Protein AF-A0A2T7AR13-F1 (afdb_monomer)

Structure (mmCIF, N/CA/C/O backbone):
data_AF-A0A2T7AR13-F1
#
_entry.id   AF-A0A2T7AR13-F1
#
loop_
_atom_site.group_PDB
_atom_site.id
_atom_site.type_symbol
_atom_site.label_atom_id
_atom_site.label_alt_id
_atom_site.label_comp_id
_atom_site.label_asym_id
_atom_site.label_entity_id
_atom_site.label_seq_id
_atom_site.pdbx_PDB_ins_code
_atom_site.Cartn_x
_atom_site.Cartn_y
_atom_site.Cartn_z
_atom_site.occupancy
_atom_site.B_iso_or_equiv
_atom_site.auth_seq_id
_atom_site.auth_comp_id
_atom_site.auth_asym_id
_atom_site.auth_atom_id
_atom_site.pdbx_PDB_model_num
ATOM 1 N N . MET A 1 1 ? 8.211 -31.515 2.439 1.00 50.62 1 MET A N 1
ATOM 2 C CA . MET A 1 1 ? 7.121 -30.570 2.106 1.00 50.62 1 MET A CA 1
ATOM 3 C C . MET A 1 1 ? 6.214 -31.241 1.091 1.00 50.62 1 MET A C 1
ATOM 5 O O . MET A 1 1 ? 6.739 -31.915 0.215 1.00 50.62 1 MET A O 1
ATOM 9 N N . VAL A 1 2 ? 4.893 -31.101 1.219 1.00 64.69 2 VAL A N 1
ATOM 10 C CA . VAL A 1 2 ? 3.954 -31.533 0.170 1.00 64.69 2 VAL A CA 1
ATOM 11 C C . VAL A 1 2 ? 4.134 -30.585 -1.016 1.00 64.69 2 VAL A C 1
ATOM 13 O O . VAL A 1 2 ? 4.053 -29.373 -0.826 1.00 64.69 2 VAL A O 1
ATOM 16 N N . ASN A 1 3 ? 4.430 -31.114 -2.206 1.00 66.69 3 ASN A N 1
ATOM 17 C CA . ASN A 1 3 ? 4.522 -30.302 -3.418 1.00 66.69 3 ASN A CA 1
ATOM 18 C C . ASN A 1 3 ? 3.101 -29.946 -3.876 1.00 66.69 3 ASN A C 1
ATOM 20 O O . ASN A 1 3 ? 2.354 -30.826 -4.306 1.00 66.69 3 ASN A O 1
ATOM 24 N N . ARG A 1 4 ? 2.713 -28.678 -3.725 1.00 83.19 4 ARG A N 1
ATOM 25 C CA . ARG A 1 4 ? 1.365 -28.188 -4.027 1.00 83.19 4 ARG A CA 1
ATOM 26 C C . ARG A 1 4 ? 1.416 -27.398 -5.319 1.00 83.19 4 ARG A C 1
ATOM 28 O O . ARG A 1 4 ? 2.060 -26.362 -5.377 1.00 83.19 4 ARG A O 1
ATOM 35 N N . VAL A 1 5 ? 0.743 -27.906 -6.343 1.00 86.50 5 VAL A N 1
ATOM 36 C CA . VAL A 1 5 ? 0.681 -27.267 -7.660 1.00 86.50 5 VAL A CA 1
ATOM 37 C C . VAL A 1 5 ? -0.777 -26.971 -7.971 1.00 86.50 5 VAL A C 1
ATOM 39 O O . VAL A 1 5 ? -1.597 -27.896 -7.964 1.00 86.50 5 VAL A O 1
ATOM 42 N N . SER A 1 6 ? -1.096 -25.702 -8.234 1.00 89.81 6 SER A N 1
ATOM 43 C CA . SER A 1 6 ? -2.437 -25.279 -8.641 1.00 89.81 6 SER A CA 1
ATOM 44 C C . SER A 1 6 ? -2.846 -25.919 -9.965 1.00 89.81 6 SER A C 1
ATOM 46 O O . SER A 1 6 ? -2.041 -26.058 -10.890 1.00 89.81 6 SER A O 1
ATOM 48 N N . LYS A 1 7 ? -4.113 -26.328 -10.071 1.00 90.56 7 LYS A N 1
ATOM 49 C CA . LYS A 1 7 ? -4.631 -27.052 -11.237 1.00 90.56 7 LYS A CA 1
ATOM 50 C C . LYS A 1 7 ? -5.777 -26.293 -11.878 1.00 90.56 7 LYS A C 1
ATOM 52 O O . LYS A 1 7 ? -6.763 -25.978 -11.231 1.00 90.56 7 LYS A O 1
ATOM 57 N N . LYS A 1 8 ? -5.706 -26.124 -13.199 1.00 88.00 8 LYS A N 1
ATOM 58 C CA . LYS A 1 8 ? -6.728 -25.440 -14.017 1.00 88.00 8 LYS A CA 1
ATOM 59 C C . LYS A 1 8 ? -8.150 -26.002 -13.863 1.00 88.00 8 LYS A C 1
ATOM 61 O O . LYS A 1 8 ? -9.118 -25.300 -14.108 1.00 88.00 8 LYS A O 1
ATOM 66 N N . ARG A 1 9 ? -8.277 -27.270 -13.463 1.00 90.25 9 ARG A N 1
ATOM 67 C CA . ARG A 1 9 ? -9.563 -27.932 -13.182 1.00 90.25 9 ARG A CA 1
ATOM 68 C C . ARG A 1 9 ? -10.170 -27.585 -11.814 1.00 90.25 9 ARG A C 1
ATOM 70 O O . ARG A 1 9 ? -11.309 -27.958 -11.571 1.00 90.25 9 ARG A O 1
ATOM 77 N N . ASN A 1 10 ? -9.419 -26.900 -10.953 1.00 94.06 10 ASN A N 1
ATOM 78 C CA . ASN A 1 10 ? -9.792 -26.578 -9.580 1.00 94.06 10 ASN A CA 1
ATOM 79 C C . ASN A 1 10 ? -9.901 -25.047 -9.411 1.00 94.06 10 ASN A C 1
ATOM 81 O O . ASN A 1 10 ? -9.043 -24.447 -8.762 1.00 94.06 10 ASN A O 1
ATOM 85 N N . PRO A 1 11 ? -10.867 -24.367 -10.054 1.00 94.00 11 PRO A N 1
ATOM 86 C CA . PRO A 1 11 ? -11.004 -22.919 -9.928 1.00 94.00 11 PRO A CA 1
ATOM 87 C C . PRO A 1 11 ? -11.421 -22.528 -8.510 1.00 94.00 11 PRO A C 1
ATOM 89 O O . PRO A 1 11 ? -12.143 -23.264 -7.835 1.00 94.00 11 PRO A O 1
ATOM 92 N N . PHE A 1 12 ? -11.032 -21.328 -8.086 1.00 96.44 12 PHE A N 1
ATOM 93 C CA . PHE A 1 12 ? -11.663 -20.691 -6.933 1.00 96.44 12 PHE A CA 1
ATOM 94 C C . PHE A 1 12 ? -13.139 -20.408 -7.237 1.00 96.44 12 PHE A C 1
ATOM 96 O O . PHE A 1 12 ? -13.511 -20.137 -8.385 1.00 96.44 12 PHE A O 1
ATOM 103 N N . PHE A 1 13 ? -13.981 -20.413 -6.204 1.00 96.44 13 PHE A N 1
ATOM 104 C CA . PHE A 1 13 ? -15.399 -20.078 -6.344 1.00 96.44 13 PHE A CA 1
ATOM 105 C C . PHE A 1 13 ? -15.710 -18.705 -5.754 1.00 96.44 13 PHE A C 1
ATOM 107 O O . PHE A 1 13 ? -15.415 -18.426 -4.594 1.00 96.44 13 PHE A O 1
ATOM 114 N N . HIS A 1 14 ? -16.346 -17.857 -6.555 1.00 95.88 14 HIS A N 1
ATOM 115 C CA . HIS A 1 14 ? -16.892 -16.571 -6.143 1.00 95.88 14 HIS A CA 1
ATOM 116 C C . HIS A 1 14 ? -18.273 -16.747 -5.513 1.00 95.88 14 HIS A C 1
ATOM 118 O O . HIS A 1 14 ? -19.156 -17.384 -6.091 1.00 95.88 14 HIS A O 1
ATOM 124 N N . ILE A 1 15 ? -18.453 -16.148 -4.339 1.00 95.19 15 ILE A N 1
ATOM 125 C CA . ILE A 1 15 ? -19.719 -16.048 -3.621 1.00 95.19 15 ILE A CA 1
ATOM 126 C C . ILE A 1 15 ? -20.139 -14.569 -3.633 1.00 95.19 15 ILE A C 1
ATOM 128 O O . ILE A 1 15 ? -19.509 -13.755 -2.945 1.00 95.19 15 ILE A O 1
ATOM 132 N N . PRO A 1 16 ? -21.174 -14.196 -4.410 1.00 88.94 16 PRO A N 1
ATOM 133 C CA . PRO A 1 16 ? -21.618 -12.814 -4.503 1.00 88.94 16 PRO A CA 1
ATOM 134 C C . PRO A 1 16 ? -22.263 -12.344 -3.198 1.00 88.94 16 PRO A C 1
ATOM 136 O O . PRO A 1 16 ? -22.747 -13.139 -2.383 1.00 88.94 16 PRO A O 1
ATOM 139 N N . TYR A 1 17 ? -22.320 -11.025 -3.039 1.00 84.81 17 TYR A N 1
ATOM 140 C CA . TYR A 1 17 ? -23.062 -10.394 -1.959 1.00 84.81 17 TYR A CA 1
ATOM 141 C C . TYR A 1 17 ? -24.550 -10.772 -2.014 1.00 84.81 17 TYR A C 1
ATOM 143 O O . TYR A 1 17 ? -25.177 -10.747 -3.074 1.00 84.81 17 TYR A O 1
ATOM 151 N N . ASN A 1 18 ? -25.135 -11.075 -0.852 1.00 81.50 18 ASN A N 1
ATOM 152 C CA . ASN A 1 18 ? -26.572 -11.253 -0.690 1.00 81.50 18 ASN A CA 1
ATOM 153 C C . ASN A 1 18 ? -27.066 -10.403 0.495 1.00 81.50 18 ASN A C 1
ATOM 155 O O . ASN A 1 18 ? -26.584 -10.597 1.613 1.00 81.50 18 ASN A O 1
ATOM 159 N N . PRO A 1 19 ? -28.060 -9.512 0.309 1.00 72.62 19 PRO A N 1
ATOM 160 C CA . PRO A 1 19 ? -28.612 -8.697 1.393 1.00 72.62 19 PRO A CA 1
ATOM 161 C C . PRO A 1 19 ? -29.129 -9.496 2.596 1.00 72.62 19 PRO A C 1
ATOM 163 O O . PRO A 1 19 ? -29.125 -8.990 3.714 1.00 72.62 19 PRO A O 1
ATOM 166 N N . ARG A 1 20 ? -29.541 -10.757 2.396 1.00 78.38 20 ARG A N 1
ATOM 167 C CA . ARG A 1 20 ? -29.994 -11.648 3.480 1.00 78.38 20 ARG A CA 1
ATOM 168 C C . ARG A 1 20 ? -28.875 -12.066 4.438 1.00 78.38 20 ARG A C 1
ATOM 170 O O . ARG A 1 20 ? -29.172 -12.565 5.517 1.00 78.38 20 ARG A O 1
ATOM 177 N N . ASP A 1 21 ? -27.614 -11.864 4.059 1.00 83.50 21 ASP A N 1
ATOM 178 C CA . ASP A 1 21 ? -26.459 -12.139 4.916 1.00 83.50 21 ASP A CA 1
ATOM 179 C C . ASP A 1 21 ? -26.226 -11.018 5.955 1.00 83.50 21 ASP A C 1
ATOM 181 O O . ASP A 1 21 ? -25.365 -11.153 6.827 1.00 83.50 21 ASP A O 1
ATOM 185 N N . LEU A 1 22 ? -26.968 -9.904 5.878 1.00 81.69 22 LEU A N 1
ATOM 186 C CA . LEU A 1 22 ? -26.887 -8.799 6.830 1.00 81.69 22 LEU A CA 1
ATOM 187 C C . LEU A 1 22 ? -27.907 -8.944 7.960 1.00 81.69 22 LEU A C 1
ATOM 189 O O . LEU A 1 22 ? -29.095 -9.162 7.743 1.00 81.69 22 LEU A O 1
ATOM 193 N N . THR A 1 23 ? -27.443 -8.738 9.189 1.00 77.25 23 THR A N 1
ATOM 194 C CA . THR A 1 23 ? -28.290 -8.721 10.388 1.00 77.25 23 THR A CA 1
ATOM 195 C C . THR A 1 23 ? -27.932 -7.531 11.275 1.00 77.25 23 THR A C 1
ATOM 197 O O . THR A 1 23 ? -26.778 -7.095 11.318 1.00 77.25 23 THR A O 1
ATOM 200 N N . GLY A 1 24 ? -28.928 -6.971 11.966 1.00 66.56 24 GLY A N 1
ATOM 201 C CA . GLY A 1 24 ? -28.719 -5.871 12.909 1.00 66.56 24 GLY A CA 1
ATOM 202 C C . GLY A 1 24 ? -27.876 -6.299 14.113 1.00 66.56 24 GLY A C 1
ATOM 203 O O . GLY A 1 24 ? -27.868 -7.470 14.500 1.00 66.56 24 GLY A O 1
ATOM 204 N N . VAL A 1 25 ? -27.155 -5.348 14.706 1.00 62.47 25 VAL A N 1
ATOM 205 C CA . VAL A 1 25 ? -26.369 -5.568 15.926 1.00 62.47 25 VAL A CA 1
ATOM 206 C C . VAL A 1 25 ? -26.855 -4.617 17.013 1.00 62.47 25 VAL A C 1
ATOM 208 O O . VAL A 1 25 ? -26.894 -3.409 16.800 1.00 62.47 25 VAL A O 1
ATOM 211 N N . GLU A 1 26 ? -27.171 -5.141 18.200 1.00 47.16 26 GLU A N 1
ATOM 212 C CA . GLU A 1 26 ? -27.344 -4.303 19.390 1.00 47.16 26 GLU A CA 1
ATOM 213 C C . GLU A 1 26 ? -25.979 -3.784 19.860 1.00 47.16 26 GLU A C 1
ATOM 215 O O . GLU A 1 26 ? -25.115 -4.536 20.324 1.00 47.16 26 GLU A O 1
ATOM 220 N N . THR A 1 27 ? -25.762 -2.479 19.743 1.00 44.59 27 THR A N 1
ATOM 221 C CA . THR A 1 27 ? -24.560 -1.811 20.240 1.00 44.59 27 THR A CA 1
ATOM 222 C C . THR A 1 27 ? -24.671 -1.589 21.748 1.00 44.59 27 THR A C 1
ATOM 224 O O . THR A 1 27 ? -25.308 -0.649 22.216 1.00 44.59 27 THR A O 1
ATOM 227 N N . LYS A 1 28 ? -23.994 -2.423 22.546 1.00 38.81 28 LYS A N 1
ATOM 228 C CA . LYS A 1 28 ? -23.736 -2.112 23.962 1.00 38.81 28 LYS A CA 1
ATOM 229 C C . LYS A 1 28 ? -22.611 -1.078 24.040 1.00 38.81 28 LYS A C 1
ATOM 231 O O . LYS A 1 28 ? -21.443 -1.410 23.852 1.00 38.81 28 LYS A O 1
ATOM 236 N N . GLY A 1 29 ? -22.964 0.185 24.273 1.00 38.88 29 GLY A N 1
ATOM 237 C CA . GLY A 1 29 ? -21.997 1.265 24.469 1.00 38.88 29 GLY A CA 1
ATOM 238 C C . GLY A 1 29 ? -21.147 1.024 25.718 1.00 38.88 29 GLY A C 1
ATOM 239 O O . GLY A 1 29 ? -21.672 0.958 26.828 1.00 38.88 29 GLY A O 1
ATOM 240 N N . GLY A 1 30 ? -19.831 0.887 25.547 1.00 43.44 30 GLY A N 1
ATOM 241 C CA . GLY A 1 30 ? -18.889 0.857 26.664 1.00 43.44 30 GLY A CA 1
ATOM 242 C C . GLY A 1 30 ? -18.833 2.231 27.329 1.00 43.44 30 GLY A C 1
ATOM 243 O O . GLY A 1 30 ? -18.442 3.208 26.694 1.00 43.44 30 GLY A O 1
ATOM 244 N N . GLY A 1 31 ? -19.255 2.324 28.591 1.00 51.28 31 GLY A N 1
ATOM 245 C CA . GLY A 1 31 ? -19.149 3.557 29.372 1.00 51.28 31 GLY A CA 1
ATOM 246 C C . GLY A 1 31 ? -17.691 4.015 29.509 1.00 51.28 31 GLY A C 1
ATOM 247 O O . GLY A 1 31 ? -16.789 3.191 29.636 1.00 51.28 31 GLY A O 1
ATOM 248 N N . GLY A 1 32 ? -17.454 5.331 29.478 1.00 61.62 32 GLY A N 1
ATOM 249 C CA . GLY A 1 32 ? -16.102 5.894 29.563 1.00 61.62 32 GLY A CA 1
ATOM 250 C C . GLY A 1 32 ? -15.355 5.490 30.845 1.00 61.62 32 GLY A C 1
ATOM 251 O O . GLY A 1 32 ? -15.954 5.415 31.923 1.00 61.62 32 GLY A O 1
ATOM 252 N N . LYS A 1 33 ? -14.046 5.251 30.703 1.00 80.31 33 LYS A N 1
ATOM 253 C CA . LYS A 1 33 ? -13.095 4.875 31.761 1.00 80.31 33 LYS A CA 1
ATOM 254 C C . LYS A 1 33 ? -12.416 6.123 32.339 1.00 80.31 33 LYS A C 1
ATOM 256 O O . LYS A 1 33 ? -12.146 7.061 31.594 1.00 80.31 33 LYS A O 1
ATOM 261 N N . LEU A 1 34 ? -12.143 6.104 33.643 1.00 87.94 34 LEU A N 1
ATOM 262 C CA . LEU A 1 34 ? -11.314 7.095 34.329 1.00 87.94 34 LEU A CA 1
ATOM 263 C C . LEU A 1 34 ? -9.870 6.569 34.385 1.00 87.94 34 LEU A C 1
ATOM 265 O O . LEU A 1 34 ? -9.664 5.438 34.828 1.00 87.94 34 LEU A O 1
ATOM 269 N N . PHE A 1 35 ? -8.896 7.354 33.920 1.00 86.69 35 PHE A N 1
ATOM 270 C CA . PHE A 1 35 ? -7.482 6.938 33.849 1.00 86.69 35 PHE A CA 1
ATOM 271 C C . PHE A 1 35 ? -6.646 7.426 35.027 1.00 86.69 35 PHE A C 1
ATOM 273 O O . PHE A 1 35 ? -5.790 6.700 35.521 1.00 86.69 35 PHE A O 1
ATOM 280 N N . VAL A 1 36 ? -6.933 8.635 35.505 1.00 90.31 36 VAL A N 1
ATOM 281 C CA . VAL A 1 36 ? -6.304 9.259 36.672 1.00 90.31 36 VAL A CA 1
ATOM 282 C C . VAL A 1 36 ? -7.364 9.941 37.527 1.00 90.31 36 VAL A C 1
ATOM 284 O O . VAL A 1 36 ? -8.460 10.251 37.048 1.00 90.31 36 VAL A O 1
ATOM 287 N N . ASN A 1 37 ? -7.045 10.187 38.796 1.00 89.94 37 ASN A N 1
ATOM 288 C CA . ASN A 1 37 ? -7.917 10.982 39.646 1.00 89.94 37 ASN A CA 1
ATOM 289 C C . ASN A 1 37 ? -7.939 12.440 39.153 1.00 89.94 37 ASN A C 1
ATOM 291 O O . ASN A 1 37 ? -6.888 13.047 38.975 1.00 89.94 37 ASN A O 1
ATOM 295 N N . VAL A 1 38 ? -9.133 12.992 38.928 1.00 91.12 38 VAL A N 1
ATOM 296 C CA . VAL A 1 38 ? -9.324 14.377 38.462 1.00 91.12 38 VAL A CA 1
ATOM 297 C C . VAL A 1 38 ? -9.702 15.239 39.663 1.00 91.12 38 VAL A C 1
ATOM 299 O O . VAL A 1 38 ? -10.877 15.566 39.866 1.00 91.12 38 VAL A O 1
ATOM 302 N N . ASP A 1 39 ? -8.702 15.536 40.490 1.00 93.19 39 ASP A N 1
ATOM 303 C CA . ASP A 1 39 ? -8.822 16.418 41.651 1.00 93.19 39 ASP A CA 1
ATOM 304 C C . ASP A 1 39 ? -8.616 17.900 41.284 1.00 93.19 39 ASP A C 1
ATOM 306 O O . ASP A 1 39 ? -8.433 18.261 40.118 1.00 93.19 39 ASP A O 1
ATOM 310 N N . GLU A 1 40 ? -8.723 18.779 42.280 1.00 93.69 40 GLU A N 1
ATOM 311 C CA . GLU A 1 40 ? -8.589 20.226 42.094 1.00 93.69 40 GLU A CA 1
ATOM 312 C C . GLU A 1 40 ? -7.188 20.620 41.611 1.00 93.69 40 GLU A C 1
ATOM 314 O O . GLU A 1 40 ? -7.069 21.404 40.671 1.00 93.69 40 GLU A O 1
ATOM 319 N N . ASN A 1 41 ? -6.136 20.003 42.159 1.00 94.69 41 ASN A N 1
ATOM 320 C CA . ASN A 1 41 ? -4.753 20.260 41.753 1.00 94.69 41 ASN A CA 1
ATOM 321 C C . ASN A 1 41 ? -4.530 19.921 40.278 1.00 94.69 41 ASN A C 1
ATOM 323 O O . ASN A 1 41 ? -3.920 20.694 39.542 1.00 94.69 41 ASN A O 1
ATOM 327 N N . TYR A 1 42 ? -5.055 18.784 39.827 1.00 94.25 42 TYR A N 1
ATOM 328 C CA . TYR A 1 42 ? -4.942 18.366 38.439 1.00 94.25 42 TYR A CA 1
ATOM 329 C C . TYR A 1 42 ? -5.721 19.285 37.483 1.00 94.25 42 TYR A C 1
ATOM 331 O O . TYR A 1 42 ? -5.229 19.620 36.405 1.00 94.25 42 TYR A O 1
ATOM 339 N N . ARG A 1 43 ? -6.905 19.765 37.883 1.00 96.88 43 ARG A N 1
ATOM 340 C CA . ARG A 1 43 ? -7.661 20.760 37.100 1.00 96.88 43 ARG A CA 1
ATOM 341 C C . ARG A 1 43 ? -6.928 22.095 37.009 1.00 96.88 43 ARG A C 1
ATOM 343 O O . ARG A 1 43 ? -6.857 22.661 35.922 1.00 96.88 43 ARG A O 1
ATOM 350 N N . VAL A 1 44 ? -6.363 22.574 38.119 1.00 96.88 44 VAL A N 1
ATOM 351 C CA . VAL A 1 44 ? -5.545 23.796 38.150 1.00 96.88 44 VAL A CA 1
ATOM 352 C C . VAL A 1 44 ? -4.299 23.631 37.280 1.00 96.88 44 VAL A C 1
ATOM 354 O O . VAL A 1 44 ? -3.979 24.539 36.521 1.00 96.88 44 VAL A O 1
ATOM 357 N N . LYS A 1 45 ? -3.650 22.459 37.301 1.00 96.81 45 LYS A N 1
ATOM 358 C CA . LYS A 1 45 ? -2.525 22.142 36.408 1.00 96.81 45 LYS A CA 1
ATOM 359 C C . LYS A 1 45 ? -2.912 22.324 34.936 1.00 96.81 45 LYS A C 1
ATOM 361 O O . LYS A 1 45 ? -2.263 23.100 34.244 1.00 96.81 45 LYS A O 1
ATOM 366 N N . LEU A 1 46 ? -3.977 21.659 34.474 1.00 96.12 46 LEU A N 1
ATOM 367 C CA . LEU A 1 46 ? -4.434 21.773 33.081 1.00 96.12 46 LEU A CA 1
ATOM 368 C C . LEU A 1 46 ? -4.869 23.204 32.726 1.00 96.12 46 LEU A C 1
ATOM 370 O O . LEU A 1 46 ? -4.659 23.652 31.604 1.00 96.12 46 LEU A O 1
ATOM 374 N N . ALA A 1 47 ? -5.473 23.935 33.668 1.00 96.38 47 ALA A N 1
ATOM 375 C CA . ALA A 1 47 ? -5.851 25.330 33.455 1.00 96.38 47 ALA A CA 1
ATOM 376 C C . ALA A 1 47 ? -4.627 26.254 33.318 1.00 96.38 47 ALA A C 1
ATOM 378 O O . ALA A 1 47 ? -4.646 27.145 32.478 1.00 96.38 47 ALA A O 1
ATOM 379 N N . ASN A 1 48 ? -3.561 26.023 34.088 1.00 97.00 48 ASN A N 1
ATOM 380 C CA . ASN A 1 48 ? -2.310 26.774 33.962 1.00 97.00 48 ASN A CA 1
ATOM 381 C C . ASN A 1 48 ? -1.586 26.444 32.647 1.00 97.00 48 ASN A C 1
ATOM 383 O O . ASN A 1 48 ? -1.089 27.344 31.983 1.00 97.00 48 ASN A O 1
ATOM 387 N N . GLU A 1 49 ? -1.568 25.173 32.235 1.00 97.12 49 GLU A N 1
ATOM 388 C CA . GLU A 1 49 ? -1.042 24.765 30.922 1.00 97.12 49 GLU A CA 1
ATOM 389 C C . GLU A 1 49 ? -1.818 25.426 29.771 1.00 97.12 49 GLU A C 1
ATOM 391 O O . GLU A 1 49 ? -1.224 25.880 28.789 1.00 97.12 49 GLU A O 1
ATOM 396 N N . LEU A 1 50 ? -3.143 25.545 29.911 1.00 95.75 50 LEU A N 1
ATOM 397 C CA . LEU A 1 50 ? -3.978 26.285 28.971 1.00 95.75 50 LEU A CA 1
ATOM 398 C C . LEU A 1 50 ? -3.605 27.776 28.929 1.00 95.75 50 LEU A C 1
ATOM 400 O O . LEU A 1 50 ? -3.508 28.334 27.839 1.00 95.75 50 LEU A O 1
ATOM 404 N N . ASP A 1 51 ? -3.379 28.409 30.083 1.00 94.88 51 ASP A N 1
ATOM 405 C CA . ASP A 1 51 ? -2.964 29.817 30.171 1.00 94.88 51 ASP A CA 1
ATOM 406 C C . ASP A 1 51 ? -1.639 30.052 29.442 1.00 94.88 51 ASP A C 1
ATOM 408 O O . ASP A 1 51 ? -1.566 30.916 28.571 1.00 94.88 51 ASP A O 1
ATOM 412 N N . SER A 1 52 ? -0.627 29.228 29.730 1.00 95.00 52 SER A N 1
ATOM 413 C CA . SER A 1 52 ? 0.674 29.298 29.057 1.00 95.00 52 SER A CA 1
ATOM 414 C C . SER A 1 52 ? 0.564 29.048 27.552 1.00 95.00 52 SER A C 1
ATOM 416 O O . SER A 1 52 ? 1.244 29.704 26.767 1.00 95.00 52 SER A O 1
ATOM 418 N N . SER A 1 53 ? -0.317 28.135 27.128 1.00 94.00 53 SER A N 1
ATOM 419 C CA . SER A 1 53 ? -0.546 27.865 25.704 1.00 94.00 53 SER A CA 1
ATOM 420 C C . SER A 1 53 ? -1.164 29.068 24.985 1.00 94.00 53 SER A C 1
ATOM 422 O O . SER A 1 53 ? -0.753 29.396 23.878 1.00 94.00 53 SER A O 1
ATOM 424 N N . PHE A 1 54 ? -2.126 29.756 25.605 1.00 90.56 54 PHE A N 1
ATOM 425 C CA . PHE A 1 54 ? -2.719 30.966 25.025 1.00 90.56 54 PHE A CA 1
ATOM 426 C C . PHE A 1 54 ? -1.758 32.159 25.026 1.00 90.56 54 PHE A C 1
ATOM 428 O O . PHE A 1 54 ? -1.774 32.942 24.080 1.00 90.56 54 PHE A O 1
ATOM 435 N N . GLU A 1 55 ? -0.910 32.293 26.048 1.00 92.00 55 GLU A N 1
ATOM 436 C CA . GLU A 1 55 ? 0.136 33.321 26.092 1.00 92.00 55 GLU A CA 1
ATOM 437 C C . GLU A 1 55 ? 1.160 33.126 24.964 1.00 92.00 55 GLU A C 1
ATOM 439 O O . GLU A 1 55 ? 1.484 34.082 24.257 1.00 92.00 55 GLU A O 1
ATOM 444 N N . ALA A 1 56 ? 1.583 31.882 24.718 1.00 91.31 56 ALA A N 1
ATOM 445 C CA . ALA A 1 56 ? 2.473 31.539 23.608 1.00 91.31 56 ALA A CA 1
ATOM 446 C C . ALA A 1 56 ? 1.869 31.846 22.222 1.00 91.31 56 ALA A C 1
ATOM 448 O O . ALA A 1 56 ? 2.606 32.105 21.277 1.00 91.31 56 ALA A O 1
ATOM 449 N N . LEU A 1 57 ? 0.536 31.849 22.101 1.00 90.25 57 LEU A N 1
ATOM 450 C CA . LEU A 1 57 ? -0.202 32.144 20.863 1.00 90.25 57 LEU A CA 1
ATOM 451 C C . LEU A 1 57 ? -0.757 33.584 20.832 1.00 90.25 57 LEU A C 1
ATOM 453 O O . LEU A 1 57 ? -1.661 33.902 20.050 1.00 90.25 57 LEU A O 1
ATOM 457 N N . SER A 1 58 ? -0.263 34.467 21.706 1.00 88.38 58 SER A N 1
ATOM 458 C CA . SER A 1 58 ? -0.783 35.833 21.852 1.00 88.38 58 SER A CA 1
ATOM 459 C C . SER A 1 58 ? -0.476 36.729 20.650 1.00 88.38 58 SER A C 1
ATOM 461 O O . SER A 1 58 ? -1.349 37.498 20.244 1.00 88.38 58 SER A O 1
ATOM 463 N N . GLU A 1 59 ? 0.705 36.593 20.039 1.00 86.88 59 GLU A N 1
ATOM 464 C CA . GLU A 1 59 ? 1.067 37.302 18.804 1.00 86.88 59 GLU A CA 1
ATOM 465 C C . GLU A 1 59 ? 0.140 36.894 17.655 1.00 86.88 59 GLU A C 1
ATOM 467 O O . GLU A 1 59 ? -0.526 37.751 17.077 1.00 86.88 59 GLU A O 1
ATOM 472 N N . GLU A 1 60 ? -0.031 35.586 17.422 1.00 88.56 60 GLU A N 1
ATOM 473 C CA . GLU A 1 60 ? -0.970 35.066 16.417 1.00 88.56 60 GLU A CA 1
ATOM 474 C C . GLU A 1 60 ? -2.409 35.558 16.670 1.00 88.56 60 GLU A C 1
ATOM 476 O O . GLU A 1 60 ? -3.174 35.825 15.743 1.00 88.56 60 GLU A O 1
ATOM 481 N N . SER A 1 61 ? -2.798 35.702 17.940 1.00 86.31 61 SER A N 1
ATOM 482 C CA . SER A 1 61 ? -4.123 36.191 18.335 1.00 86.31 61 SER A CA 1
ATOM 483 C C . SER A 1 61 ? -4.333 37.677 18.104 1.00 86.31 61 SER A C 1
ATOM 485 O O . SER A 1 61 ? -5.462 38.079 17.820 1.00 86.31 61 SER A O 1
ATOM 487 N N . ARG A 1 62 ? -3.277 38.479 18.234 1.00 89.19 62 ARG A N 1
ATOM 488 C CA . ARG A 1 62 ? -3.316 39.911 17.951 1.00 89.19 62 ARG A CA 1
ATOM 489 C C . ARG A 1 62 ? -3.316 40.169 16.449 1.00 89.19 62 ARG A C 1
ATOM 491 O O . ARG A 1 62 ? -4.084 41.012 15.996 1.00 89.19 62 ARG A O 1
ATOM 498 N N . ASP A 1 63 ? -2.480 39.446 15.714 1.00 88.50 63 ASP A N 1
ATOM 499 C CA . ASP A 1 63 ? -2.234 39.706 14.299 1.00 88.50 63 ASP A CA 1
ATOM 500 C C . ASP A 1 63 ? -3.332 39.079 13.415 1.00 88.50 63 ASP A C 1
ATOM 502 O O . ASP A 1 63 ? -3.703 39.650 12.394 1.00 88.50 63 ASP A O 1
ATOM 506 N N . TYR A 1 64 ? -3.944 37.969 13.857 1.00 89.81 64 TYR A N 1
ATOM 507 C CA . TYR A 1 64 ? -5.023 37.278 13.138 1.00 89.81 64 TYR A CA 1
ATOM 508 C C . TYR A 1 64 ? -6.239 36.991 14.036 1.00 89.81 64 TYR A C 1
ATOM 510 O O . TYR A 1 64 ? -6.544 35.825 14.309 1.00 89.81 64 TYR A O 1
ATOM 518 N N . PRO A 1 65 ? -6.971 38.003 14.535 1.00 87.62 65 PRO A N 1
ATOM 519 C CA . PRO A 1 65 ? -8.027 37.817 15.539 1.00 87.62 65 PRO A CA 1
ATOM 520 C C . PRO A 1 65 ? -9.171 36.896 15.082 1.00 87.62 65 PRO A C 1
ATOM 522 O O . PRO A 1 65 ? -9.696 36.134 15.897 1.00 87.62 65 PRO A O 1
ATOM 525 N N . GLU A 1 66 ? -9.495 36.907 13.789 1.00 87.69 66 GLU A N 1
ATOM 526 C CA . GLU A 1 66 ? -10.600 36.142 13.192 1.00 87.69 66 GLU A CA 1
ATOM 527 C C . GLU A 1 66 ? -10.259 34.667 12.914 1.00 87.69 66 GLU A C 1
ATOM 529 O O . GLU A 1 66 ? -11.162 33.843 12.756 1.00 87.69 66 GLU A O 1
ATOM 534 N N . LEU A 1 67 ? -8.970 34.306 12.880 1.00 90.94 67 LEU A N 1
ATOM 535 C CA . LEU A 1 67 ? -8.534 32.932 12.620 1.00 90.94 67 LEU A CA 1
ATOM 536 C C . LEU A 1 67 ? -8.536 32.082 13.891 1.00 90.94 67 LEU A C 1
ATOM 538 O O . LEU A 1 67 ? -8.367 32.578 15.010 1.00 90.94 67 LEU A O 1
ATOM 542 N N . LEU A 1 68 ? -8.713 30.775 13.716 1.00 91.75 68 LEU A N 1
ATOM 543 C CA . LEU A 1 68 ? -8.642 29.805 14.802 1.00 91.75 68 LEU A CA 1
ATOM 544 C C . LEU A 1 68 ? -7.188 29.523 15.198 1.00 91.75 68 LEU A C 1
ATOM 546 O O . LEU A 1 68 ? -6.303 29.478 14.350 1.00 91.75 68 LEU A O 1
ATOM 550 N N . LYS A 1 69 ? -6.955 29.291 16.493 1.00 92.06 69 LYS A N 1
ATOM 551 C CA . LYS A 1 69 ? -5.643 28.954 17.060 1.00 92.06 69 LYS A CA 1
ATOM 552 C C . LYS A 1 69 ? -5.646 27.508 17.503 1.00 92.06 69 LYS A C 1
ATOM 554 O O . LYS A 1 69 ? -6.594 27.071 18.161 1.00 92.06 69 LYS A O 1
ATOM 559 N N . THR A 1 70 ? -4.599 26.772 17.155 1.00 93.12 70 THR A N 1
ATOM 560 C CA . THR A 1 70 ? -4.542 25.332 17.410 1.00 93.12 70 THR A CA 1
ATOM 561 C C . THR A 1 70 ? -3.853 25.024 18.738 1.00 93.12 70 THR A C 1
ATOM 563 O O . THR A 1 70 ? -2.754 25.492 19.028 1.00 93.12 70 THR A O 1
ATOM 566 N N . LEU A 1 71 ? -4.507 24.179 19.531 1.00 93.94 71 LEU A N 1
ATOM 567 C CA . LEU A 1 71 ? -4.000 23.573 20.754 1.00 93.94 71 LEU A CA 1
ATOM 568 C C . LEU A 1 71 ? -3.862 22.061 20.559 1.00 93.94 71 LEU A C 1
ATOM 570 O O . LEU A 1 71 ? -4.607 21.429 19.803 1.00 93.94 71 LEU A O 1
ATOM 574 N N . VAL A 1 72 ? -2.939 21.470 21.304 1.00 93.56 72 VAL A N 1
ATOM 575 C CA . VAL A 1 72 ? -2.712 20.030 21.375 1.00 93.56 72 VAL A CA 1
ATOM 576 C C . VAL A 1 72 ? -3.235 19.525 22.706 1.00 93.56 72 VAL A C 1
ATOM 578 O O . VAL A 1 72 ? -2.747 19.906 23.768 1.00 93.56 72 VAL A O 1
ATOM 581 N N . PHE A 1 73 ? -4.213 18.627 22.656 1.00 93.81 73 PHE A N 1
ATOM 582 C CA . PHE A 1 73 ? -4.535 17.772 23.790 1.00 93.81 73 PHE A CA 1
ATOM 583 C C . PHE A 1 73 ? -3.676 16.520 23.683 1.00 93.81 73 PHE A C 1
ATOM 585 O O . PHE A 1 73 ? -3.988 15.604 22.913 1.00 93.81 73 PHE A O 1
ATOM 592 N N . LYS A 1 74 ? -2.584 16.485 24.449 1.00 91.88 74 LYS A N 1
ATOM 593 C CA . LYS A 1 74 ? -1.749 15.294 24.556 1.00 91.88 74 LYS A CA 1
ATOM 594 C C . LYS A 1 74 ? -2.493 14.265 25.394 1.00 91.88 74 LYS A C 1
ATOM 596 O O . LYS A 1 74 ? -2.892 14.542 26.519 1.00 91.88 74 LYS A O 1
ATOM 601 N N . ILE A 1 75 ? -2.742 13.098 24.827 1.00 89.12 75 ILE A N 1
ATOM 602 C CA . ILE A 1 75 ? -3.510 12.004 25.409 1.00 89.12 75 ILE A CA 1
ATOM 603 C C . ILE A 1 75 ? -2.540 11.010 26.043 1.00 89.12 75 ILE A C 1
ATOM 605 O O . ILE A 1 75 ? -1.468 10.741 25.509 1.00 89.12 75 ILE A O 1
ATOM 609 N N . ARG A 1 76 ? -2.919 10.442 27.184 1.00 89.31 76 ARG A N 1
ATOM 610 C CA . ARG A 1 76 ? -2.130 9.394 27.845 1.00 89.31 76 ARG A CA 1
ATOM 611 C C . ARG A 1 76 ? -2.082 8.122 27.003 1.00 89.31 76 ARG A C 1
ATOM 613 O O . ARG A 1 76 ? -3.074 7.779 26.357 1.00 89.31 76 ARG A O 1
ATOM 620 N N . ASP A 1 77 ? -0.984 7.378 27.094 1.00 80.88 77 ASP A N 1
ATOM 621 C CA . ASP A 1 77 ? -0.776 6.135 26.341 1.00 80.88 77 ASP A CA 1
ATOM 622 C C . ASP A 1 77 ? -1.890 5.103 26.583 1.00 80.88 77 ASP A C 1
ATOM 624 O O . ASP A 1 77 ? -2.364 4.449 25.654 1.00 80.88 77 ASP A O 1
ATOM 628 N N . GLU A 1 78 ? -2.406 5.011 27.812 1.00 80.12 78 GLU A N 1
ATOM 629 C CA . GLU A 1 78 ? -3.492 4.090 28.164 1.00 80.12 78 GLU A CA 1
ATOM 630 C C . GLU A 1 78 ? -4.872 4.549 27.658 1.00 80.12 78 GLU A C 1
ATOM 632 O O . GLU A 1 78 ? -5.836 3.778 27.706 1.00 80.12 78 GLU A O 1
ATOM 637 N N . ALA A 1 79 ? -4.986 5.796 27.192 1.00 80.06 79 ALA A N 1
ATOM 638 C CA . ALA A 1 79 ? -6.225 6.454 26.783 1.00 80.06 79 ALA A CA 1
ATOM 639 C C . ALA A 1 79 ? -6.290 6.775 25.275 1.00 80.06 79 ALA A C 1
ATOM 641 O O . ALA A 1 79 ? -7.207 7.472 24.841 1.00 80.06 79 ALA A O 1
ATOM 642 N N . ILE A 1 80 ? -5.374 6.237 24.459 1.00 75.56 80 ILE A N 1
ATOM 643 C CA . ILE A 1 80 ? -5.307 6.477 23.002 1.00 75.56 80 ILE A CA 1
ATOM 644 C C . ILE A 1 80 ? -6.578 6.003 22.264 1.00 75.56 80 ILE A C 1
ATOM 646 O O . ILE A 1 80 ? -6.945 6.539 21.212 1.00 75.56 80 ILE A O 1
ATOM 650 N N . ALA A 1 81 ? -7.294 5.008 22.800 1.00 68.38 81 ALA A N 1
ATOM 651 C CA . ALA A 1 81 ? -8.467 4.447 22.135 1.00 68.38 81 ALA A CA 1
ATOM 652 C C . ALA A 1 81 ? -9.600 5.476 21.928 1.00 68.38 81 ALA A C 1
ATOM 654 O O . ALA A 1 81 ? -9.919 6.288 22.797 1.00 68.38 81 ALA A O 1
ATOM 655 N N . LYS A 1 82 ? -10.303 5.370 20.786 1.00 68.88 82 LYS A N 1
ATOM 656 C CA . LYS A 1 82 ? -11.329 6.338 20.339 1.00 68.88 82 LYS A CA 1
ATOM 657 C C . LYS A 1 82 ? -12.415 6.667 21.373 1.00 68.88 82 LYS A C 1
ATOM 659 O O . LYS A 1 82 ? -12.935 7.776 21.379 1.00 68.88 82 LYS A O 1
ATOM 664 N N . SER A 1 83 ? -12.776 5.711 22.230 1.00 70.00 83 SER A N 1
ATOM 665 C CA . SER A 1 83 ? -13.811 5.863 23.262 1.00 70.00 83 SER A CA 1
ATOM 666 C C . SER A 1 83 ? -13.415 6.810 24.394 1.00 70.00 83 S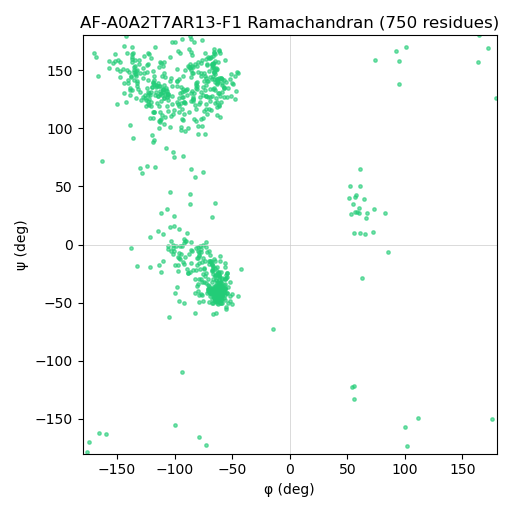ER A C 1
ATOM 668 O O . SER A 1 83 ? -14.270 7.195 25.188 1.00 70.00 83 SER A O 1
ATOM 670 N N . HIS A 1 84 ? -12.133 7.157 24.496 1.00 81.38 84 HIS A N 1
ATOM 671 C CA . HIS A 1 84 ? -11.584 7.978 25.573 1.00 81.38 84 HIS A CA 1
ATOM 672 C C . HIS A 1 84 ? -11.258 9.401 25.137 1.00 81.38 84 HIS A C 1
ATOM 674 O O . HIS A 1 84 ? -10.868 10.216 25.970 1.00 81.38 84 HIS A O 1
ATOM 680 N N . ARG A 1 85 ? -11.476 9.723 23.858 1.00 82.56 85 ARG A N 1
ATOM 681 C CA . ARG A 1 85 ? -11.162 11.043 23.327 1.00 82.56 85 ARG A CA 1
ATOM 682 C C . ARG A 1 85 ? -11.915 12.156 24.054 1.00 82.56 85 ARG A C 1
ATOM 684 O O . ARG A 1 85 ? -13.118 11.992 24.292 1.00 82.56 85 ARG A O 1
ATOM 691 N N . PRO A 1 86 ? -11.255 13.298 24.331 1.00 87.38 86 PRO A N 1
ATOM 692 C CA . PRO A 1 86 ? -11.853 14.472 24.965 1.00 87.38 86 PRO A CA 1
ATOM 693 C C . PRO A 1 86 ? -12.954 15.209 24.175 1.00 87.38 86 PRO A C 1
ATOM 695 O O . PRO A 1 86 ? -13.058 16.429 24.251 1.00 87.38 86 PRO A O 1
ATOM 698 N N . MET A 1 87 ? -13.800 14.505 23.420 1.00 85.75 87 MET A N 1
ATOM 699 C CA . MET A 1 87 ? -14.816 15.096 22.543 1.00 85.75 87 MET A CA 1
ATOM 700 C C . MET A 1 87 ? -15.872 15.908 23.297 1.00 85.75 87 MET A C 1
ATOM 702 O O . MET A 1 87 ? -16.324 16.936 22.803 1.00 85.75 87 MET A O 1
ATOM 706 N N . THR A 1 88 ? -16.259 15.466 24.499 1.00 86.94 88 THR A N 1
ATOM 707 C CA . THR A 1 88 ? -17.241 16.204 25.313 1.00 86.94 88 THR A CA 1
ATOM 708 C C . THR A 1 88 ? -16.618 17.488 25.848 1.00 86.94 88 THR A C 1
ATOM 710 O O . THR A 1 88 ? -17.260 18.529 25.831 1.00 86.94 88 THR A O 1
ATOM 713 N N . LEU A 1 89 ? -15.350 17.433 26.270 1.00 90.25 89 LEU A N 1
ATOM 714 C CA . LEU A 1 89 ? -14.619 18.618 26.719 1.00 90.25 89 LEU A CA 1
ATOM 715 C C . LEU A 1 89 ? -14.413 19.627 25.582 1.00 90.25 89 LEU A C 1
ATOM 717 O O . LEU A 1 89 ? -14.625 20.815 25.795 1.00 90.25 8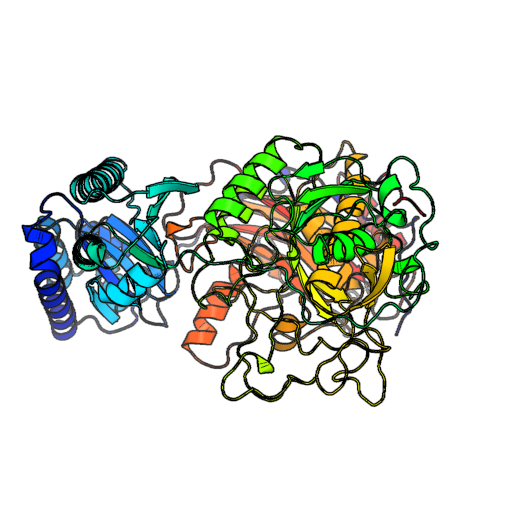9 LEU A O 1
ATOM 721 N N . ALA A 1 90 ? -14.038 19.161 24.386 1.00 88.06 90 ALA A N 1
ATOM 722 C CA . ALA A 1 90 ? -13.881 20.018 23.213 1.00 88.06 90 ALA A CA 1
ATOM 723 C C . ALA A 1 90 ? -15.198 20.727 22.851 1.00 88.06 90 ALA A C 1
ATOM 725 O O . ALA A 1 90 ? -15.205 21.935 22.633 1.00 88.06 90 ALA A O 1
ATOM 726 N N . SER A 1 91 ? -16.320 20.000 22.886 1.00 86.56 91 SER A N 1
ATOM 727 C CA . SER A 1 91 ? -17.649 20.581 22.667 1.00 86.56 91 SER A CA 1
ATOM 728 C C . SER A 1 91 ? -18.029 21.606 23.744 1.00 86.56 91 SER A C 1
ATOM 730 O O . SER A 1 91 ? -18.490 22.690 23.400 1.00 86.56 91 SER A O 1
ATOM 732 N N . ASP A 1 92 ? -17.822 21.304 25.032 1.00 86.31 92 ASP A N 1
ATOM 733 C CA . ASP A 1 92 ? -18.100 22.233 26.146 1.00 86.31 92 ASP A CA 1
ATOM 734 C C . ASP A 1 92 ? -17.223 23.497 26.075 1.00 86.31 92 ASP A C 1
ATOM 736 O O . ASP A 1 92 ? -17.647 24.583 26.473 1.00 86.31 92 ASP A O 1
ATOM 740 N N . GLY A 1 93 ? -15.993 23.350 25.578 1.00 86.44 93 GLY A N 1
ATOM 741 C CA . GLY A 1 93 ? -15.046 24.438 25.357 1.00 86.44 93 GLY A CA 1
ATOM 742 C C . GLY A 1 93 ? -15.293 25.248 24.084 1.00 86.44 93 GLY A C 1
ATOM 743 O O . GLY A 1 93 ? -14.566 26.211 23.860 1.00 86.44 93 GLY A O 1
ATOM 744 N N . ASN A 1 94 ? -16.294 24.889 23.270 1.00 86.75 94 ASN A N 1
ATOM 745 C CA . ASN A 1 94 ? -16.548 25.468 21.948 1.00 86.75 94 ASN A CA 1
ATOM 746 C C . ASN A 1 94 ? -15.300 25.438 21.045 1.00 86.75 94 ASN A C 1
ATOM 748 O O . ASN A 1 94 ? -14.864 26.467 20.519 1.00 86.75 94 ASN A O 1
ATOM 752 N N . LEU A 1 95 ? -14.682 24.258 20.952 1.00 88.44 95 LEU A N 1
ATOM 753 C CA . LEU A 1 95 ? -13.509 23.997 20.126 1.00 88.44 95 LEU A CA 1
ATOM 754 C C . LEU A 1 95 ? -13.906 23.243 18.860 1.00 88.44 95 LEU A C 1
ATOM 756 O O . LEU A 1 95 ? -14.728 22.323 18.902 1.00 88.44 95 LEU A O 1
ATOM 760 N N . GLU A 1 96 ? -13.246 23.569 17.759 1.00 86.12 96 GLU A N 1
ATOM 761 C CA . GLU A 1 96 ? -13.291 22.765 16.546 1.00 86.12 96 GLU A CA 1
ATOM 762 C C . GLU A 1 96 ? -12.241 21.657 16.586 1.00 86.12 96 GLU A C 1
ATOM 764 O O . GLU A 1 96 ? -11.193 21.781 17.219 1.00 86.12 96 GLU A O 1
ATOM 769 N N . ILE A 1 97 ? -12.508 20.547 15.901 1.00 84.44 97 ILE A N 1
ATOM 770 C CA . ILE A 1 97 ? -11.510 19.490 15.735 1.00 84.44 97 ILE A CA 1
ATOM 771 C C . ILE A 1 97 ? -10.650 19.834 14.523 1.00 84.44 97 ILE A C 1
ATOM 773 O O . ILE A 1 97 ? -11.174 19.974 13.424 1.00 84.44 97 ILE A O 1
ATOM 777 N N . ALA A 1 98 ? -9.336 19.929 14.728 1.00 83.50 98 ALA A N 1
ATOM 778 C CA . ALA A 1 98 ? -8.361 20.275 13.691 1.00 83.50 98 ALA A CA 1
ATOM 779 C C . ALA A 1 98 ? -7.580 19.059 13.161 1.00 83.50 98 ALA A C 1
ATOM 781 O O . ALA A 1 98 ? -6.680 19.204 12.338 1.00 83.50 98 ALA A O 1
ATOM 782 N N . GLY A 1 99 ? -7.907 17.854 13.644 1.00 79.88 99 GLY A N 1
ATOM 783 C CA . GLY A 1 99 ? -7.282 16.597 13.235 1.00 79.88 99 GLY A CA 1
ATOM 784 C C . GLY A 1 99 ? -6.439 15.962 14.340 1.00 79.88 99 GLY A C 1
ATOM 785 O O . GLY A 1 99 ? -6.753 16.075 15.525 1.00 79.88 99 GLY A O 1
ATOM 786 N N . HIS A 1 100 ? -5.387 15.250 13.940 1.00 76.00 100 HIS A N 1
ATOM 787 C CA . HIS A 1 100 ? -4.411 14.641 14.849 1.00 76.00 100 HIS A CA 1
ATOM 788 C C . HIS A 1 100 ? -2.995 14.938 14.356 1.00 76.00 100 HIS A C 1
ATOM 790 O O . HIS A 1 100 ? -2.777 15.080 13.147 1.00 76.00 100 HIS A O 1
ATOM 796 N N . GLY A 1 101 ? -2.066 15.033 15.305 1.00 74.19 101 GLY A N 1
ATOM 797 C CA . GLY A 1 101 ? -0.632 14.956 15.041 1.00 74.19 101 GLY A CA 1
ATOM 798 C C . GLY A 1 101 ? -0.194 13.506 15.220 1.00 74.19 101 GLY A C 1
ATOM 799 O O . GLY A 1 101 ? -0.616 12.608 14.481 1.00 74.19 101 GLY A O 1
ATOM 800 N N . LYS A 1 102 ? 0.567 13.256 16.286 1.00 74.69 102 LYS A N 1
ATOM 801 C CA . LYS A 1 102 ? 0.937 11.899 16.717 1.00 74.69 102 LYS A CA 1
ATOM 802 C C . LYS A 1 102 ? -0.271 11.081 17.177 1.00 74.69 102 LYS A C 1
ATOM 804 O O . LYS A 1 102 ? -1.352 11.612 17.425 1.00 74.69 102 LYS A O 1
ATOM 809 N N . ILE A 1 103 ? -0.087 9.769 17.360 1.00 71.94 103 ILE A N 1
ATOM 810 C CA . ILE A 1 103 ? -1.170 8.856 17.790 1.00 71.94 103 ILE A CA 1
ATOM 811 C C . ILE A 1 103 ? -1.836 9.275 19.109 1.00 71.94 103 ILE A C 1
ATOM 813 O O . ILE A 1 103 ? -3.021 9.017 19.326 1.00 71.94 103 ILE A O 1
ATOM 817 N N . ASN A 1 104 ? -1.073 9.938 19.974 1.00 81.94 104 ASN A N 1
ATOM 818 C CA . ASN A 1 104 ? -1.498 10.438 21.267 1.00 81.94 104 ASN A CA 1
ATOM 819 C C . ASN A 1 104 ? -1.726 11.959 21.271 1.00 81.94 104 ASN A C 1
ATOM 821 O O . ASN A 1 104 ? -1.830 12.544 22.336 1.00 81.94 104 ASN A O 1
ATOM 825 N N . GLU A 1 105 ? -1.820 12.620 20.120 1.00 86.88 105 GLU A N 1
ATOM 826 C CA . GLU A 1 105 ? -2.064 14.062 20.038 1.00 86.88 105 GLU A CA 1
ATOM 827 C C . GLU A 1 105 ? -3.374 14.339 19.299 1.00 86.88 105 GLU A C 1
ATOM 829 O O . GLU A 1 105 ? -3.513 14.082 18.100 1.00 86.88 105 GLU A O 1
ATOM 834 N N . MET A 1 106 ? -4.348 14.892 20.020 1.00 88.44 106 MET A N 1
ATOM 835 C CA . MET A 1 106 ? -5.595 15.389 19.445 1.00 88.44 106 MET A CA 1
ATOM 836 C C . MET A 1 106 ? -5.479 16.900 19.229 1.00 88.44 106 MET A C 1
ATOM 838 O O . MET A 1 106 ? -5.261 17.640 20.187 1.00 88.44 106 MET A O 1
ATOM 842 N N . LEU A 1 107 ? -5.636 17.354 17.983 1.00 89.62 107 LEU A N 1
ATOM 843 C CA . LEU A 1 107 ? -5.545 18.772 17.631 1.00 89.62 107 LEU A CA 1
ATOM 844 C C . LEU A 1 107 ? -6.936 19.403 17.681 1.00 89.62 107 LEU A C 1
ATOM 846 O O . LEU A 1 107 ? -7.885 18.912 17.058 1.00 89.62 107 LEU A O 1
ATOM 850 N N . VAL A 1 108 ? -7.054 20.499 18.424 1.00 90.31 108 VAL A N 1
ATOM 851 C CA . VAL A 1 108 ? -8.291 21.271 18.572 1.00 90.31 108 VAL A CA 1
ATOM 852 C C . VAL A 1 108 ? -8.024 22.734 18.264 1.00 90.31 108 VAL A C 1
ATOM 854 O O . VAL A 1 108 ? -6.967 23.253 18.600 1.00 90.31 108 VAL A O 1
ATOM 857 N N . ALA A 1 109 ? -8.974 23.402 17.627 1.00 89.81 109 ALA A N 1
ATOM 858 C CA . ALA A 1 109 ? -8.854 24.791 17.225 1.00 89.81 109 ALA A CA 1
ATOM 859 C C . ALA A 1 109 ? -9.859 25.664 17.979 1.00 89.81 109 ALA A C 1
ATOM 861 O O . ALA A 1 109 ? -11.003 25.267 18.209 1.00 89.81 109 ALA A O 1
ATOM 862 N N . ALA A 1 110 ? -9.417 26.845 18.398 1.00 87.31 110 ALA A N 1
ATOM 863 C CA . ALA A 1 110 ? -10.158 27.728 19.285 1.00 87.31 110 ALA A CA 1
ATOM 864 C C . ALA A 1 110 ? -10.162 29.167 18.761 1.00 87.31 110 ALA A C 1
ATOM 866 O O . ALA A 1 110 ? -9.129 29.680 18.331 1.00 87.31 110 ALA A O 1
ATOM 867 N N . HIS A 1 111 ? -11.297 29.857 18.885 1.00 85.25 111 HIS A N 1
ATOM 868 C CA . HIS A 1 111 ? -11.305 31.320 18.858 1.00 85.25 111 HIS A CA 1
ATOM 869 C C . HIS A 1 111 ? -10.799 31.866 20.198 1.00 85.25 111 HIS A C 1
ATOM 871 O O . HIS A 1 111 ? -10.926 31.210 21.236 1.00 85.25 111 HIS A O 1
ATOM 877 N N . SER A 1 112 ? -10.339 33.119 20.221 1.00 80.12 112 SER A N 1
ATOM 878 C CA . SER A 1 112 ? -9.908 33.790 21.458 1.00 80.12 112 SER A CA 1
ATOM 879 C C . SER A 1 112 ? -11.005 33.808 22.541 1.00 80.12 112 SER A C 1
ATOM 881 O O . SER A 1 112 ? -10.714 33.752 23.735 1.00 80.12 112 SER A O 1
ATOM 883 N N . ALA A 1 113 ? -12.285 33.819 22.146 1.00 81.81 113 ALA A N 1
ATOM 884 C CA . ALA A 1 113 ? -13.419 33.734 23.069 1.00 81.81 113 ALA A CA 1
ATOM 885 C C . ALA A 1 113 ? -13.597 32.339 23.711 1.00 81.81 113 ALA A C 1
ATOM 887 O O . ALA A 1 113 ? -14.062 32.249 24.852 1.00 81.81 113 ALA A O 1
ATOM 888 N N . SER A 1 114 ? -13.200 31.260 23.022 1.00 87.25 114 SER A N 1
ATOM 889 C CA . SER A 1 114 ? -13.340 29.872 23.495 1.00 87.25 114 SER A CA 1
ATOM 890 C C . SER A 1 114 ? -12.447 29.564 24.703 1.00 87.25 114 SER A C 1
ATOM 892 O O . SER A 1 114 ? -12.788 28.701 25.512 1.00 87.25 114 SER A O 1
ATOM 894 N N . TYR A 1 115 ? -11.360 30.321 24.900 1.00 87.75 115 TYR A N 1
ATOM 895 C CA . TYR A 1 115 ? -10.465 30.195 26.056 1.00 87.75 115 TYR A CA 1
ATOM 896 C C . TYR A 1 115 ? -11.216 30.191 27.397 1.00 87.75 115 TYR A C 1
ATOM 898 O O . TYR A 1 115 ? -11.048 29.283 28.214 1.00 87.75 115 TYR A O 1
ATOM 906 N N . ARG A 1 116 ? -12.098 31.178 27.617 1.00 89.56 116 ARG A N 1
ATOM 907 C CA . ARG A 1 116 ? -12.836 31.319 28.886 1.00 89.56 116 ARG A CA 1
ATOM 908 C C . ARG A 1 116 ? -13.781 30.143 29.126 1.00 89.56 116 ARG A C 1
ATOM 910 O O . ARG A 1 116 ? -13.881 29.660 30.256 1.00 89.56 116 ARG A O 1
ATOM 917 N N . SER A 1 117 ? -14.447 29.674 28.073 1.00 91.38 117 SER A N 1
ATOM 918 C CA . SER A 1 117 ? -15.353 28.524 28.123 1.00 91.38 117 SER A CA 1
ATOM 919 C C . SER A 1 117 ? -14.597 27.241 28.453 1.00 91.38 117 SER A C 1
ATOM 921 O O . SER A 1 117 ? -14.974 26.536 29.389 1.00 91.38 117 SER A O 1
ATOM 923 N N . LEU A 1 118 ? -13.483 26.981 27.764 1.00 93.56 118 LEU A N 1
ATOM 924 C CA . LEU A 1 118 ? -12.647 25.808 28.007 1.00 93.56 118 LEU A CA 1
ATOM 925 C C . LEU A 1 118 ? -12.043 25.820 29.418 1.00 93.56 118 LEU A C 1
ATOM 927 O O . LEU A 1 118 ? -12.141 24.821 30.130 1.00 93.56 118 LEU A O 1
ATOM 931 N N . LYS A 1 119 ? -11.504 26.958 29.873 1.00 94.62 119 LYS A N 1
ATOM 932 C CA . LYS A 1 119 ? -10.967 27.104 31.236 1.00 94.62 119 LYS A CA 1
ATOM 933 C C . LYS A 1 119 ? -12.042 26.861 32.294 1.00 94.62 119 LYS A C 1
ATOM 935 O O . LYS A 1 119 ? -11.817 26.140 33.265 1.00 94.62 119 LYS A O 1
ATOM 940 N N . THR A 1 120 ? -13.247 27.387 32.072 1.00 93.62 120 THR A N 1
ATOM 941 C CA . THR A 1 120 ? -14.402 27.131 32.945 1.00 93.62 120 THR A CA 1
ATOM 942 C C . THR A 1 120 ? -14.789 25.650 32.938 1.00 93.62 120 THR A C 1
ATOM 944 O O . THR A 1 120 ? -15.095 25.094 33.994 1.00 93.62 120 THR A O 1
ATOM 947 N N . ALA A 1 121 ? -14.755 24.984 31.780 1.00 92.81 121 ALA A N 1
ATOM 948 C CA . ALA A 1 121 ? -15.035 23.556 31.682 1.00 92.81 121 ALA A CA 1
ATOM 949 C C . ALA A 1 121 ? -14.012 22.715 32.464 1.00 92.81 121 ALA A C 1
ATOM 951 O O . ALA A 1 121 ? -14.398 21.850 33.255 1.00 92.81 121 ALA A O 1
ATOM 952 N N . ILE A 1 122 ? -12.722 23.027 32.318 1.00 95.38 122 ILE A N 1
ATOM 953 C CA . ILE A 1 122 ? -11.621 22.357 33.020 1.00 95.38 122 ILE A CA 1
ATOM 954 C C . ILE A 1 122 ? -11.723 22.545 34.536 1.00 95.38 122 ILE A C 1
ATOM 956 O O . ILE A 1 122 ? -11.572 21.572 35.272 1.00 95.38 122 ILE A O 1
ATOM 960 N N . LEU A 1 123 ? -12.014 23.750 35.027 1.00 95.69 123 LEU A N 1
ATOM 961 C CA . LEU A 1 123 ? -12.051 24.020 36.469 1.00 95.69 123 LEU A CA 1
ATOM 962 C C . LEU A 1 123 ? -13.350 23.530 37.127 1.00 95.69 123 LEU A C 1
ATOM 964 O O . LEU A 1 123 ? -13.316 22.885 38.175 1.00 95.69 123 LEU A O 1
ATOM 968 N N . ASN A 1 124 ? -14.501 23.770 36.491 1.00 93.31 124 ASN A N 1
ATOM 969 C CA . ASN A 1 124 ? -15.784 23.746 37.199 1.00 93.31 124 ASN A CA 1
ATOM 970 C C . ASN A 1 124 ? -16.711 22.591 36.795 1.00 93.31 124 ASN A C 1
ATOM 972 O O . ASN A 1 124 ? -17.583 22.208 37.577 1.00 93.31 124 ASN A O 1
ATOM 976 N N . ARG A 1 125 ? -16.578 22.004 35.595 1.00 91.00 125 ARG A N 1
ATOM 977 C CA . ARG A 1 125 ? -17.523 20.966 35.135 1.00 91.00 125 ARG A CA 1
ATOM 978 C C . ARG A 1 125 ? -17.226 19.614 35.787 1.00 91.00 125 ARG A C 1
ATOM 980 O O . ARG A 1 125 ? -16.138 19.052 35.653 1.00 91.00 125 ARG A O 1
ATOM 987 N N . GLN A 1 126 ? -18.231 19.057 36.468 1.00 90.44 126 GLN A N 1
ATOM 988 C CA . GLN A 1 126 ? -18.108 17.832 37.276 1.00 90.44 126 GLN A CA 1
ATOM 989 C C . GLN A 1 126 ? -18.829 16.604 36.695 1.00 90.44 126 GLN A C 1
ATOM 991 O O . GLN A 1 126 ? -18.923 15.578 37.371 1.00 90.44 126 GLN A O 1
ATOM 996 N N . THR A 1 127 ? -19.337 16.672 35.459 1.00 90.38 127 THR A N 1
ATOM 997 C CA . THR A 1 127 ? -20.035 15.534 34.838 1.00 90.38 127 THR A CA 1
ATOM 998 C C . THR A 1 127 ? -19.094 14.337 34.668 1.00 90.38 127 THR A C 1
ATOM 1000 O O . THR A 1 127 ? -17.884 14.493 34.488 1.00 90.38 127 THR A O 1
ATOM 1003 N N . LYS A 1 128 ? -19.644 13.115 34.698 1.00 88.31 128 LYS A N 1
ATOM 1004 C CA . LYS A 1 128 ? -18.853 11.883 34.521 1.00 88.31 128 LYS A CA 1
ATOM 1005 C C . LYS A 1 128 ? -18.096 11.877 33.186 1.00 88.31 128 LYS A C 1
ATOM 1007 O O . LYS A 1 128 ? -16.936 11.483 33.151 1.00 88.31 128 LYS A O 1
ATOM 1012 N N . ALA A 1 129 ? -18.734 12.343 32.111 1.00 86.38 129 ALA A N 1
ATOM 1013 C CA . ALA A 1 129 ? -18.118 12.437 30.788 1.00 86.38 129 ALA A CA 1
ATOM 1014 C C . ALA A 1 129 ? -16.916 13.396 30.778 1.00 86.38 129 ALA A C 1
ATOM 1016 O O . ALA A 1 129 ? -15.846 13.013 30.310 1.00 86.38 129 ALA A O 1
ATOM 1017 N N . ILE A 1 130 ? -17.054 14.587 31.376 1.00 91.19 130 ILE A N 1
ATOM 1018 C CA . ILE A 1 130 ? -15.953 15.555 31.473 1.00 91.19 130 ILE A CA 1
ATOM 1019 C C . ILE A 1 130 ? -14.821 15.021 32.349 1.00 91.19 130 ILE A C 1
ATOM 1021 O O . ILE A 1 130 ? -13.670 15.105 31.944 1.00 91.19 130 ILE A O 1
ATOM 1025 N N . LYS A 1 131 ? -15.113 14.398 33.498 1.00 92.06 131 LYS A N 1
ATOM 1026 C CA . LYS A 1 131 ? -14.070 13.770 34.329 1.00 92.06 131 LYS A CA 1
ATOM 1027 C C . LYS A 1 131 ? -13.300 12.695 33.562 1.00 92.06 131 LYS A C 1
ATOM 1029 O O . LYS A 1 131 ? -12.077 12.678 33.607 1.00 92.06 131 LYS A O 1
ATOM 1034 N N . ASN A 1 132 ? -13.995 11.844 32.810 1.00 90.38 132 ASN A N 1
ATOM 1035 C CA . ASN A 1 132 ? -13.345 10.837 31.974 1.00 90.38 132 ASN A CA 1
ATOM 1036 C C . ASN A 1 132 ? -12.458 11.481 30.893 1.00 90.38 132 ASN A C 1
ATOM 1038 O O . ASN A 1 132 ? -11.315 11.066 30.727 1.00 90.38 132 ASN A O 1
ATOM 1042 N N . ASN A 1 133 ? -12.960 12.508 30.198 1.00 92.62 133 ASN A N 1
ATOM 1043 C CA . ASN A 1 133 ? -12.217 13.258 29.179 1.00 92.62 133 ASN A CA 1
ATOM 1044 C C . ASN A 1 133 ? -10.980 13.959 29.754 1.00 92.62 133 ASN A C 1
ATOM 1046 O O . ASN A 1 133 ? -9.899 13.796 29.204 1.00 92.62 133 ASN A O 1
ATOM 1050 N N . LEU A 1 134 ? -11.116 14.666 30.879 1.00 94.12 134 LEU A N 1
ATOM 1051 C CA . LEU A 1 134 ? -9.989 15.295 31.568 1.00 94.12 134 LEU A CA 1
ATOM 1052 C C . LEU A 1 134 ? -8.958 14.247 31.980 1.00 94.12 134 LEU A C 1
ATOM 1054 O O . LEU A 1 134 ? -7.783 14.433 31.719 1.00 94.12 134 LEU A O 1
ATOM 1058 N N . SER A 1 135 ? -9.388 13.109 32.535 1.00 93.69 135 SER A N 1
ATOM 1059 C CA . SER A 1 135 ? -8.460 12.057 32.963 1.00 93.69 135 SER A CA 1
ATOM 1060 C C . SER A 1 135 ? -7.632 11.452 31.820 1.00 93.69 135 SER A C 1
ATOM 1062 O O . SER A 1 135 ? -6.554 10.916 32.067 1.00 93.69 135 SER A O 1
ATOM 1064 N N . ALA A 1 136 ? -8.125 11.530 30.580 1.00 92.25 136 ALA A N 1
ATOM 1065 C CA . ALA A 1 136 ? -7.417 11.053 29.397 1.00 92.25 136 ALA A CA 1
ATOM 1066 C C . ALA A 1 136 ? -6.314 12.018 28.926 1.00 92.25 136 ALA A C 1
ATOM 1068 O O . ALA A 1 136 ? -5.409 11.584 28.219 1.00 92.25 136 ALA A O 1
ATOM 1069 N N . ILE A 1 137 ? -6.374 13.298 29.310 1.00 94.81 137 ILE A N 1
ATOM 1070 C CA . ILE A 1 137 ? -5.402 14.322 28.911 1.00 94.81 137 ILE A CA 1
ATOM 1071 C C . ILE A 1 137 ? -4.156 14.211 29.805 1.00 94.81 137 ILE A C 1
ATOM 1073 O O . ILE A 1 137 ? -4.222 14.020 31.016 1.00 94.81 137 ILE A O 1
ATOM 1077 N N . GLU A 1 138 ? -2.974 14.288 29.223 1.00 94.00 138 GLU A N 1
ATOM 1078 C CA . GLU A 1 138 ? -1.708 14.381 29.942 1.00 94.00 138 GLU A CA 1
ATOM 1079 C C . GLU A 1 138 ? -1.315 15.846 30.149 1.00 94.00 138 GLU A C 1
ATOM 1081 O O . GLU A 1 138 ? -1.033 16.252 31.286 1.00 94.00 138 GLU A O 1
ATOM 1086 N N . SER A 1 139 ? -1.351 16.610 29.056 1.00 95.50 139 SER A N 1
ATOM 1087 C CA . SER A 1 139 ? -1.022 18.031 28.986 1.00 95.50 139 SER A CA 1
ATOM 1088 C C . SER A 1 139 ? -1.827 18.750 27.899 1.00 95.50 139 SER A C 1
ATOM 1090 O O . SER A 1 139 ? -2.332 18.128 26.955 1.00 95.50 139 SER A O 1
ATOM 1092 N N . ILE A 1 140 ? -1.941 20.072 28.044 1.00 96.31 140 ILE A N 1
ATOM 1093 C CA . ILE A 1 140 ? -2.402 20.986 26.991 1.00 96.31 140 ILE A CA 1
ATOM 1094 C C . ILE A 1 140 ? -1.207 21.813 26.509 1.00 96.31 140 ILE A C 1
ATOM 1096 O O . ILE A 1 140 ? -0.515 22.421 27.321 1.00 96.31 140 ILE A O 1
ATOM 1100 N N . GLU A 1 141 ? -0.954 21.817 25.202 1.00 95.50 141 GLU A N 1
ATOM 1101 C CA . GLU A 1 141 ? 0.235 22.444 24.608 1.00 95.50 141 GLU A CA 1
ATOM 1102 C C . GLU A 1 141 ? -0.151 23.323 23.399 1.00 95.50 141 GLU A C 1
ATOM 1104 O O . GLU A 1 141 ? -1.135 23.019 22.717 1.00 95.50 141 GLU A O 1
ATOM 1109 N N . PRO A 1 142 ? 0.591 24.403 23.092 1.00 93.62 142 PRO A N 1
ATOM 1110 C CA . PRO A 1 142 ? 0.332 25.236 21.916 1.00 93.62 142 PRO A CA 1
ATOM 1111 C C . PRO A 1 142 ? 0.902 24.620 20.625 1.00 93.62 142 PRO A C 1
ATOM 1113 O O . PRO A 1 142 ? 1.900 23.893 20.656 1.00 93.62 142 PRO A O 1
ATOM 1116 N N . TRP A 1 143 ? 0.302 24.943 19.471 1.00 92.44 143 TRP A N 1
ATOM 1117 C CA . TRP A 1 143 ? 0.846 24.600 18.148 1.00 92.44 143 TRP A CA 1
ATOM 1118 C C . TRP A 1 143 ? 1.720 25.724 17.572 1.00 92.44 143 TRP A C 1
ATOM 1120 O O . TRP A 1 143 ? 1.300 26.474 16.694 1.00 92.44 143 TRP A O 1
ATOM 1130 N N . THR A 1 144 ? 2.940 25.856 18.090 1.00 90.31 144 THR A N 1
ATOM 1131 C CA . THR A 1 144 ? 3.881 26.927 17.720 1.00 90.31 144 THR A CA 1
ATOM 1132 C C . THR A 1 144 ? 4.675 26.621 16.444 1.00 90.31 144 THR A C 1
ATOM 1134 O O . THR A 1 144 ? 4.598 25.521 15.888 1.00 90.31 144 THR A O 1
ATOM 1137 N N . ALA A 1 145 ? 5.471 27.590 15.974 1.00 86.44 145 ALA A N 1
ATOM 1138 C CA . ALA A 1 145 ? 6.315 27.459 14.783 1.00 86.44 145 ALA A CA 1
ATOM 1139 C C . ALA A 1 145 ? 7.252 26.235 14.829 1.00 86.44 145 ALA A C 1
ATOM 1141 O O . ALA A 1 145 ? 7.409 25.546 13.821 1.00 86.44 145 ALA A O 1
ATOM 1142 N N . GLU A 1 146 ? 7.785 25.886 16.004 1.00 86.81 146 GLU A N 1
ATOM 1143 C CA . GLU A 1 146 ? 8.671 24.728 16.199 1.00 86.81 146 GLU A CA 1
ATOM 1144 C C . GLU A 1 146 ? 7.966 23.381 15.971 1.00 86.81 146 GLU A C 1
ATOM 1146 O O . GLU A 1 146 ? 8.621 22.365 15.738 1.00 86.81 146 GLU A O 1
ATOM 1151 N N . ARG A 1 147 ? 6.627 23.345 16.035 1.00 88.56 147 ARG A N 1
ATOM 1152 C CA . ARG A 1 147 ? 5.836 22.158 15.671 1.00 88.56 147 ARG A CA 1
ATOM 1153 C C . ARG A 1 147 ? 5.511 22.097 14.185 1.00 88.56 147 ARG A C 1
ATOM 1155 O O . ARG A 1 147 ? 5.267 21.007 13.671 1.00 88.56 147 ARG A O 1
ATOM 1162 N N . LYS A 1 148 ? 5.510 23.242 13.496 1.00 90.44 148 LYS A N 1
ATOM 1163 C CA . LYS A 1 148 ? 5.178 23.336 12.068 1.00 90.44 148 LYS A CA 1
ATOM 1164 C C . LYS A 1 148 ? 6.332 22.834 11.193 1.00 90.44 148 LYS A C 1
ATOM 1166 O O . LYS A 1 148 ? 6.082 22.258 10.137 1.00 90.44 148 LYS A O 1
ATOM 1171 N N . THR A 1 149 ? 7.584 23.007 11.619 1.00 89.94 149 THR A N 1
ATOM 1172 C CA . THR A 1 149 ? 8.777 22.576 10.871 1.00 89.94 149 THR A CA 1
ATOM 1173 C C . THR A 1 149 ? 9.931 22.221 11.810 1.00 89.94 149 THR A C 1
ATOM 1175 O O . THR A 1 149 ? 10.054 22.773 12.897 1.00 89.94 149 THR A O 1
ATOM 1178 N N . SER A 1 150 ? 10.804 21.307 11.375 1.00 88.31 150 SER A N 1
ATOM 1179 C CA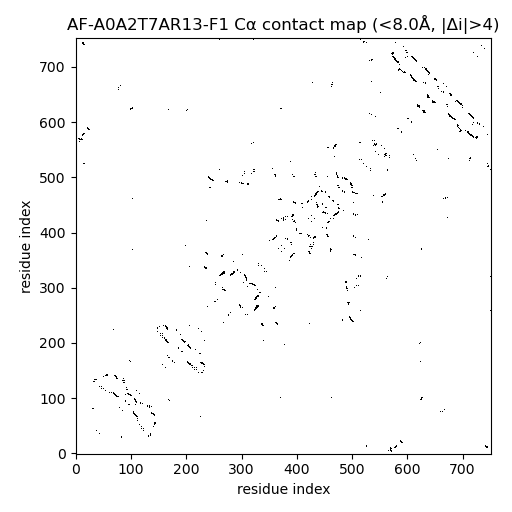 . SER A 1 150 ? 12.081 21.019 12.046 1.00 88.31 150 SER A CA 1
ATOM 1180 C C . SER A 1 150 ? 13.261 21.814 11.477 1.00 88.31 150 SER A C 1
ATOM 1182 O O . SER A 1 150 ? 14.386 21.615 11.922 1.00 88.31 150 SER A O 1
ATOM 1184 N N . LEU A 1 151 ? 13.022 22.630 10.450 1.00 90.19 151 LEU A N 1
ATOM 1185 C CA . LEU A 1 151 ? 14.022 23.422 9.739 1.00 90.19 151 LEU A CA 1
ATOM 1186 C C . LEU A 1 151 ? 13.811 24.905 10.024 1.00 90.19 151 LEU A C 1
ATOM 1188 O O . LEU A 1 151 ? 12.671 25.364 10.112 1.00 90.19 151 LEU A O 1
ATOM 1192 N N . SER A 1 152 ? 14.904 25.652 10.109 1.00 92.38 152 SER A N 1
ATOM 1193 C CA . SER A 1 152 ? 14.872 27.113 10.143 1.00 92.38 152 SER A CA 1
ATOM 1194 C C . SER A 1 152 ? 14.409 27.702 8.804 1.00 92.38 152 SER A C 1
ATOM 1196 O O . SER A 1 152 ? 14.487 27.054 7.757 1.00 92.38 152 SER A O 1
ATOM 1198 N N . SER A 1 153 ? 13.966 28.962 8.813 1.00 92.25 153 SER A N 1
ATOM 1199 C CA . SER A 1 153 ? 13.579 29.674 7.588 1.00 92.25 153 SER A CA 1
ATOM 1200 C C . SER A 1 153 ? 14.729 29.773 6.574 1.00 92.25 153 SER A C 1
ATOM 1202 O O . SER A 1 153 ? 14.487 29.639 5.379 1.00 92.25 153 SER A O 1
ATOM 1204 N N . ASP A 1 154 ? 15.980 29.933 7.031 1.00 93.19 154 ASP A N 1
ATOM 1205 C CA . ASP A 1 154 ? 17.167 29.923 6.154 1.00 93.19 154 ASP A CA 1
ATOM 1206 C C . ASP A 1 154 ? 17.348 28.563 5.465 1.00 93.19 154 ASP A C 1
ATOM 1208 O O . ASP A 1 154 ? 17.574 28.501 4.257 1.00 93.19 154 ASP A O 1
ATOM 1212 N N . GLU A 1 155 ? 17.187 27.462 6.204 1.00 93.56 155 GLU A N 1
ATOM 1213 C CA . GLU A 1 155 ? 17.265 26.115 5.635 1.00 93.56 155 GLU A CA 1
ATOM 1214 C C . GLU A 1 155 ? 16.134 25.850 4.637 1.00 93.56 155 GLU A C 1
ATOM 1216 O O . GLU A 1 155 ? 16.398 25.323 3.560 1.00 93.56 155 GLU A O 1
ATOM 1221 N N . LEU A 1 156 ? 14.893 26.243 4.953 1.00 92.19 156 LEU A N 1
ATOM 1222 C CA . LEU A 1 156 ? 13.735 26.066 4.067 1.00 92.19 156 LEU A CA 1
ATOM 1223 C C . LEU A 1 156 ? 13.911 26.801 2.738 1.00 92.19 156 LEU A C 1
ATOM 1225 O O . LEU A 1 156 ? 13.693 26.226 1.674 1.00 92.19 156 LEU A O 1
ATOM 1229 N N . VAL A 1 157 ? 14.357 28.052 2.793 1.00 93.19 157 VAL A N 1
ATOM 1230 C CA . VAL A 1 157 ? 14.593 28.873 1.606 1.00 93.19 157 VAL A CA 1
ATOM 1231 C C . VAL A 1 157 ? 15.664 28.267 0.691 1.00 93.19 157 VAL A C 1
ATOM 1233 O O . VAL A 1 157 ? 15.516 28.273 -0.531 1.00 93.19 157 VAL A O 1
ATOM 1236 N N . ARG A 1 158 ? 16.722 27.666 1.254 1.00 93.12 158 ARG A N 1
ATOM 1237 C CA . ARG A 1 158 ? 17.775 26.994 0.464 1.00 93.12 158 ARG A CA 1
ATOM 1238 C C . ARG A 1 158 ? 17.266 25.793 -0.333 1.00 93.12 158 ARG A C 1
ATOM 1240 O O . ARG A 1 158 ? 17.923 25.398 -1.296 1.00 93.12 158 ARG A O 1
ATOM 1247 N N . MET A 1 159 ? 16.111 25.233 0.028 1.00 87.81 159 MET A N 1
ATOM 1248 C CA . MET A 1 159 ? 15.503 24.108 -0.685 1.00 87.81 159 MET A CA 1
ATOM 1249 C C . MET A 1 159 ? 14.818 24.519 -1.992 1.00 87.81 159 MET A C 1
ATOM 1251 O O . MET A 1 159 ? 14.399 23.635 -2.735 1.00 87.81 159 MET A O 1
ATOM 1255 N N . LYS A 1 160 ? 14.716 25.827 -2.291 1.00 88.38 160 LYS A N 1
ATOM 1256 C CA . LYS A 1 160 ? 14.041 26.441 -3.456 1.00 88.38 160 LYS A CA 1
ATOM 1257 C C . LYS A 1 160 ? 12.532 26.214 -3.541 1.00 88.38 160 LYS A C 1
ATOM 1259 O O . LYS A 1 160 ? 11.830 27.039 -4.120 1.00 88.38 160 LYS A O 1
ATOM 1264 N N . SER A 1 161 ? 12.018 25.109 -3.012 1.00 92.75 161 SER A N 1
ATOM 1265 C CA . SER A 1 161 ? 10.587 24.838 -2.953 1.00 92.75 161 SER A CA 1
ATOM 1266 C C . SER A 1 161 ? 10.206 24.115 -1.670 1.00 92.75 161 SER A C 1
ATOM 1268 O O . SER A 1 161 ? 10.901 23.198 -1.216 1.00 92.75 161 SER A O 1
ATOM 1270 N N . ILE A 1 162 ? 9.076 24.519 -1.094 1.00 94.75 162 ILE A N 1
ATOM 1271 C CA . ILE A 1 162 ? 8.527 23.934 0.130 1.00 94.75 162 ILE A CA 1
ATOM 1272 C C . ILE A 1 162 ? 7.026 23.696 -0.018 1.00 94.75 162 ILE A C 1
ATOM 1274 O O . ILE A 1 162 ? 6.316 24.458 -0.670 1.00 94.75 162 ILE A O 1
ATOM 1278 N N . TYR A 1 163 ? 6.533 22.662 0.651 1.00 94.19 163 TYR A N 1
ATOM 1279 C CA . TYR A 1 163 ? 5.114 22.491 0.908 1.00 94.19 163 TYR A CA 1
ATOM 1280 C C . TYR A 1 163 ? 4.727 23.168 2.210 1.00 94.19 163 TYR A C 1
ATOM 1282 O O . TYR A 1 163 ? 5.370 22.956 3.239 1.00 94.19 163 TYR A O 1
ATOM 1290 N N . VAL A 1 164 ? 3.632 23.922 2.172 1.00 95.00 164 VAL A N 1
ATOM 1291 C CA . VAL A 1 164 ? 2.948 24.449 3.351 1.00 95.00 164 VAL A CA 1
ATOM 1292 C C . VAL A 1 164 ? 1.536 23.885 3.394 1.00 95.00 164 VAL A C 1
ATOM 1294 O O . VAL A 1 164 ? 0.705 24.156 2.531 1.00 95.00 164 VAL A O 1
ATOM 1297 N N . ARG A 1 165 ? 1.259 23.072 4.410 1.00 93.19 165 ARG A N 1
ATOM 1298 C CA . ARG A 1 165 ? -0.047 22.453 4.638 1.00 93.19 165 ARG A CA 1
ATOM 1299 C C . ARG A 1 165 ? -0.852 23.297 5.611 1.00 93.19 165 ARG A C 1
ATOM 1301 O O . ARG A 1 165 ? -0.374 23.596 6.708 1.00 93.19 165 ARG A O 1
ATOM 1308 N N . LEU A 1 166 ? -2.097 23.591 5.254 1.00 93.38 166 LEU A N 1
ATOM 1309 C CA . LEU A 1 166 ? -3.024 24.282 6.146 1.00 93.38 166 LEU A CA 1
ATOM 1310 C C . LEU A 1 166 ? -3.802 23.309 7.035 1.00 93.38 166 LEU A C 1
ATOM 1312 O O . LEU A 1 166 ? -4.034 22.146 6.684 1.00 93.38 166 LEU A O 1
ATOM 1316 N N . PHE A 1 167 ? -4.225 23.799 8.198 1.00 90.75 167 PHE A N 1
ATOM 1317 C CA . PHE A 1 167 ? -5.238 23.130 9.002 1.00 90.75 167 PHE A CA 1
ATOM 1318 C C . PHE A 1 167 ? -6.557 23.042 8.241 1.00 90.75 167 PHE A C 1
ATOM 1320 O O . PHE A 1 167 ? -6.982 23.995 7.587 1.00 90.75 167 PHE A O 1
ATOM 1327 N N . ARG A 1 168 ? -7.222 21.895 8.395 1.00 88.69 168 ARG A N 1
ATOM 1328 C CA . ARG A 1 168 ? -8.614 21.710 8.001 1.00 88.69 168 ARG A CA 1
ATOM 1329 C C . ARG A 1 168 ? -9.466 21.532 9.254 1.00 88.69 168 ARG A C 1
ATOM 1331 O O . ARG A 1 168 ? -9.219 20.630 10.058 1.00 88.69 168 ARG A O 1
ATOM 1338 N N . TYR A 1 169 ? -10.461 22.386 9.397 1.00 87.56 169 TYR A N 1
ATOM 1339 C CA . TYR A 1 169 ? -11.449 22.408 10.465 1.00 87.56 169 TYR A CA 1
ATOM 1340 C C . TYR A 1 169 ? -12.766 21.768 10.003 1.00 87.56 169 TYR A C 1
ATOM 1342 O O . TYR A 1 169 ? -12.914 21.395 8.835 1.00 87.56 169 TYR A O 1
ATOM 1350 N N . ASN A 1 170 ? -13.728 21.618 10.915 1.00 79.88 170 ASN A N 1
ATOM 1351 C CA . ASN A 1 170 ? -15.030 21.038 10.572 1.00 79.88 170 ASN A CA 1
ATOM 1352 C C . ASN A 1 170 ? -15.944 22.055 9.870 1.00 79.88 170 ASN A C 1
ATOM 1354 O O . ASN A 1 170 ? -16.800 21.642 9.091 1.00 79.88 170 ASN A O 1
ATOM 1358 N N . GLY A 1 171 ? -15.796 23.354 10.158 1.00 78.19 171 GLY A N 1
ATOM 1359 C CA . GLY A 1 171 ? -16.578 24.417 9.526 1.00 78.19 171 GLY A CA 1
ATOM 1360 C C . GLY A 1 171 ? -16.005 24.879 8.182 1.00 78.19 171 GLY A C 1
ATOM 1361 O O . GLY A 1 171 ? -14.862 25.328 8.113 1.00 78.19 171 GLY A O 1
ATOM 1362 N N . ASP A 1 172 ? -16.821 24.846 7.123 1.00 80.94 172 ASP A N 1
ATOM 1363 C CA . ASP A 1 172 ? -16.422 25.305 5.781 1.00 80.94 172 ASP A CA 1
ATOM 1364 C C . ASP A 1 172 ? -16.034 26.796 5.753 1.00 80.94 172 ASP A C 1
ATOM 1366 O O . ASP A 1 172 ? -15.067 27.161 5.092 1.00 80.94 172 ASP A O 1
ATOM 1370 N N . ASP A 1 173 ? -16.721 27.649 6.523 1.00 87.69 173 ASP A N 1
ATOM 1371 C CA . ASP A 1 173 ? -16.407 29.085 6.630 1.00 87.69 173 ASP A CA 1
ATOM 1372 C C . ASP A 1 173 ? -15.021 29.331 7.249 1.00 87.69 173 ASP A C 1
ATOM 1374 O O . ASP A 1 173 ? -14.238 30.127 6.734 1.00 87.69 173 ASP A O 1
ATOM 1378 N N . ALA A 1 174 ? -14.676 28.597 8.314 1.00 88.06 174 ALA A N 1
ATOM 1379 C CA . ALA A 1 174 ? -13.362 28.692 8.947 1.00 88.06 174 ALA A CA 1
ATOM 1380 C C . ALA A 1 174 ? -12.247 28.210 8.006 1.00 88.06 174 ALA A C 1
ATOM 1382 O O . ALA A 1 174 ? -11.184 28.826 7.947 1.00 88.06 174 ALA A O 1
ATOM 1383 N N . ASN A 1 175 ? -12.498 27.142 7.241 1.00 90.38 175 ASN A N 1
ATOM 1384 C CA . ASN A 1 175 ? -11.568 26.654 6.224 1.00 90.38 175 ASN A CA 1
ATOM 1385 C C . ASN A 1 175 ? -11.343 27.687 5.118 1.00 90.38 175 ASN A C 1
ATOM 1387 O O . ASN A 1 175 ? -10.197 27.983 4.792 1.00 90.38 175 ASN A O 1
ATOM 1391 N N . GLN A 1 176 ? -12.419 28.257 4.572 1.00 91.62 176 GLN A N 1
ATOM 1392 C CA . GLN A 1 176 ? -12.332 29.231 3.489 1.00 91.62 176 GLN A CA 1
ATOM 1393 C C . GLN A 1 176 ? -11.595 30.498 3.936 1.00 91.62 176 GLN A C 1
ATOM 1395 O O . GLN A 1 176 ? -10.650 30.915 3.275 1.00 91.62 176 GLN A O 1
ATOM 1400 N N . LYS A 1 177 ? -11.933 31.037 5.116 1.00 92.56 177 LYS A N 1
ATOM 1401 C CA . LYS A 1 177 ? -11.213 32.169 5.721 1.00 92.56 177 LYS A CA 1
ATOM 1402 C C . LYS A 1 177 ? -9.729 31.879 5.918 1.00 92.56 177 LYS A C 1
ATOM 1404 O O . LYS A 1 177 ? -8.905 32.751 5.671 1.00 92.56 177 LYS A O 1
ATOM 1409 N N . ASN A 1 178 ? -9.390 30.668 6.360 1.00 93.75 178 ASN A N 1
ATOM 1410 C CA . ASN A 1 178 ? -8.002 30.264 6.557 1.00 93.75 178 ASN A CA 1
ATOM 1411 C C . ASN A 1 178 ? -7.218 30.240 5.236 1.00 93.75 178 ASN A C 1
ATOM 1413 O O . ASN A 1 178 ? -6.098 30.738 5.169 1.00 93.75 178 ASN A O 1
ATOM 1417 N N . ILE A 1 179 ? -7.822 29.681 4.185 1.00 94.69 179 ILE A N 1
ATOM 1418 C CA . ILE A 1 179 ? -7.228 29.604 2.846 1.00 94.69 179 ILE A CA 1
ATOM 1419 C C . ILE A 1 179 ? -7.057 31.005 2.254 1.00 94.69 179 ILE A C 1
ATOM 1421 O O . ILE A 1 179 ? -5.974 31.330 1.778 1.00 94.69 179 ILE A O 1
ATOM 1425 N N . ASP A 1 180 ? -8.099 31.834 2.302 1.00 95.25 180 ASP A N 1
ATOM 1426 C CA . ASP A 1 180 ? -8.077 33.169 1.699 1.00 95.25 180 ASP A CA 1
ATOM 1427 C C . ASP A 1 180 ? -7.084 34.094 2.409 1.00 95.25 180 ASP A C 1
ATOM 1429 O O . ASP A 1 180 ? -6.299 34.762 1.742 1.00 95.25 180 ASP A O 1
ATOM 1433 N N . ALA A 1 181 ? -7.030 34.056 3.744 1.00 95.38 181 ALA A N 1
ATOM 1434 C CA . ALA A 1 181 ? -6.033 34.809 4.504 1.00 95.38 181 ALA A CA 1
ATOM 1435 C C . ALA A 1 181 ? -4.599 34.330 4.219 1.00 95.38 181 ALA A C 1
ATOM 1437 O O . ALA A 1 181 ? -3.670 35.133 4.204 1.00 95.38 181 ALA A O 1
ATOM 1438 N N . PHE A 1 182 ? -4.393 33.030 3.980 1.00 96.56 182 PHE A N 1
ATOM 1439 C CA . PHE A 1 182 ? -3.070 32.527 3.618 1.00 96.56 182 PHE A CA 1
ATOM 1440 C C . PHE A 1 182 ? -2.653 32.963 2.207 1.00 96.56 182 PHE A C 1
ATOM 1442 O O . PHE A 1 182 ? -1.510 33.372 2.020 1.00 96.56 182 PHE A O 1
ATOM 1449 N N . ARG A 1 183 ? -3.577 32.932 1.235 1.00 96.75 183 ARG A N 1
ATOM 1450 C CA . ARG A 1 183 ? -3.348 33.452 -0.127 1.00 96.75 183 ARG A CA 1
ATOM 1451 C C . ARG A 1 183 ? -2.975 34.927 -0.112 1.00 96.75 183 ARG A C 1
ATOM 1453 O O . ARG A 1 183 ? -1.999 35.298 -0.747 1.00 96.75 183 ARG A O 1
ATOM 1460 N N . GLU A 1 184 ? -3.701 35.735 0.658 1.00 95.81 184 GLU A N 1
ATOM 1461 C CA . GLU A 1 184 ? -3.421 37.166 0.801 1.00 95.81 184 GLU A CA 1
ATOM 1462 C C . GLU A 1 184 ? -1.981 37.405 1.272 1.00 95.81 184 GLU A C 1
ATOM 1464 O O . GLU A 1 184 ? -1.277 38.214 0.678 1.00 95.81 184 GLU A O 1
ATOM 1469 N N . ILE A 1 185 ? -1.490 36.633 2.249 1.00 95.19 185 ILE A N 1
ATOM 1470 C CA . ILE A 1 185 ? -0.093 36.741 2.696 1.00 95.19 185 ILE A CA 1
ATOM 1471 C C . ILE A 1 185 ? 0.886 36.334 1.591 1.00 95.19 185 ILE A C 1
ATOM 1473 O O . ILE A 1 185 ? 1.896 37.005 1.407 1.00 95.19 185 ILE A O 1
ATOM 1477 N N . LEU A 1 186 ? 0.630 35.242 0.865 1.00 96.75 186 LEU A N 1
ATOM 1478 C CA . LEU A 1 186 ? 1.516 34.825 -0.228 1.00 96.75 186 LEU A CA 1
ATOM 1479 C C . LEU A 1 186 ? 1.606 35.905 -1.317 1.00 96.75 186 LEU A C 1
ATOM 1481 O O . LEU A 1 186 ? 2.706 36.209 -1.780 1.00 96.75 186 LEU A O 1
ATOM 1485 N N . ASP A 1 187 ? 0.471 36.508 -1.670 1.00 96.44 187 ASP A N 1
ATOM 1486 C CA . ASP A 1 187 ? 0.375 37.557 -2.683 1.00 96.44 187 ASP A CA 1
ATOM 1487 C C . ASP A 1 187 ? 1.035 38.870 -2.210 1.00 96.44 187 ASP A C 1
ATOM 1489 O O . ASP A 1 187 ? 1.771 39.498 -2.974 1.00 96.44 187 ASP A O 1
ATOM 1493 N N . GLU A 1 188 ? 0.834 39.273 -0.947 1.00 95.62 188 GLU A N 1
ATOM 1494 C CA . GLU A 1 188 ? 1.482 40.442 -0.324 1.00 95.62 188 GLU A CA 1
ATOM 1495 C C . GLU A 1 188 ? 3.009 40.326 -0.303 1.00 95.62 188 GLU A C 1
ATOM 1497 O O . GLU A 1 188 ? 3.719 41.302 -0.555 1.00 95.62 188 GLU A O 1
ATOM 1502 N N . GLU A 1 189 ? 3.513 39.134 0.015 1.00 95.19 189 GLU A N 1
ATOM 1503 C CA . GLU A 1 189 ? 4.945 38.844 0.068 1.00 95.19 189 GLU A CA 1
ATOM 1504 C C . GLU A 1 189 ? 5.542 38.597 -1.331 1.00 95.19 189 GLU A C 1
ATOM 1506 O O . GLU A 1 189 ? 6.756 38.453 -1.465 1.00 95.19 189 GLU A O 1
ATOM 1511 N N . GLY A 1 190 ? 4.716 38.563 -2.386 1.00 95.31 190 GLY A N 1
ATOM 1512 C CA . GLY A 1 190 ? 5.158 38.334 -3.763 1.00 95.31 190 GLY A CA 1
ATOM 1513 C C . GLY A 1 190 ? 5.704 36.925 -4.011 1.00 95.31 190 GLY A C 1
ATOM 1514 O O . GLY A 1 190 ? 6.551 36.741 -4.887 1.00 95.31 190 GLY A O 1
ATOM 1515 N N . LEU A 1 191 ? 5.248 35.934 -3.240 1.00 96.62 191 LEU A N 1
ATOM 1516 C CA . LEU A 1 191 ? 5.706 34.550 -3.342 1.00 96.62 191 LEU A CA 1
ATOM 1517 C C . LEU A 1 191 ? 5.001 33.820 -4.489 1.00 96.62 191 LEU A C 1
ATOM 1519 O O . LEU A 1 191 ? 3.787 33.905 -4.654 1.00 96.62 191 LEU A O 1
ATOM 1523 N N . THR A 1 192 ? 5.758 33.041 -5.263 1.00 96.25 192 THR A N 1
ATOM 1524 C CA . THR A 1 192 ? 5.198 32.199 -6.332 1.00 96.25 192 THR A CA 1
ATOM 1525 C C . THR A 1 192 ? 4.755 30.858 -5.757 1.00 96.25 192 THR A C 1
ATOM 1527 O O . THR A 1 192 ? 5.533 30.195 -5.067 1.00 96.25 192 THR A O 1
ATOM 1530 N N . TYR A 1 193 ? 3.527 30.424 -6.048 1.00 95.50 193 TYR A N 1
ATOM 1531 C CA . TYR A 1 193 ? 3.002 29.161 -5.532 1.00 95.50 193 TYR A CA 1
ATOM 1532 C C . TYR A 1 193 ? 2.040 28.449 -6.488 1.00 95.50 193 TYR A C 1
ATOM 1534 O O . TYR A 1 193 ? 1.390 29.080 -7.318 1.00 95.50 193 TYR A O 1
ATOM 1542 N N . ASP A 1 194 ? 1.910 27.132 -6.300 1.00 93.88 194 ASP A N 1
ATOM 1543 C CA . ASP A 1 194 ? 0.768 26.353 -6.787 1.00 93.88 194 ASP A CA 1
ATOM 1544 C C . ASP A 1 194 ? -0.088 25.858 -5.619 1.00 93.88 194 ASP A C 1
ATOM 1546 O O . ASP A 1 194 ? 0.409 25.611 -4.516 1.00 93.88 194 ASP A O 1
ATOM 1550 N N . GLU A 1 195 ? -1.359 25.584 -5.900 1.00 92.81 195 GLU A N 1
ATOM 1551 C CA . GLU A 1 195 ? -2.267 24.926 -4.967 1.00 92.81 195 GLU A CA 1
ATOM 1552 C C . GLU A 1 195 ? -2.465 23.451 -5.313 1.00 92.81 195 GLU A C 1
ATOM 1554 O O . GLU A 1 195 ? -2.858 23.088 -6.423 1.00 92.81 195 GLU A O 1
ATOM 1559 N N . ILE A 1 196 ? -2.261 22.592 -4.319 1.00 89.00 196 ILE A N 1
ATOM 1560 C CA . ILE A 1 196 ? -2.521 21.159 -4.397 1.00 89.00 196 ILE A CA 1
ATOM 1561 C C . ILE A 1 196 ? -3.710 20.849 -3.487 1.00 89.00 196 ILE A C 1
ATOM 1563 O O . ILE A 1 196 ? -3.626 20.930 -2.258 1.00 89.00 196 ILE A O 1
ATOM 1567 N N . ILE A 1 197 ? -4.828 20.473 -4.109 1.00 87.69 197 ILE A N 1
ATOM 1568 C CA . ILE A 1 197 ? -6.054 20.076 -3.413 1.00 87.69 197 ILE A CA 1
ATOM 1569 C C . ILE A 1 197 ? -6.050 18.557 -3.247 1.00 87.69 197 ILE A C 1
ATOM 1571 O O . ILE A 1 197 ? -6.258 17.813 -4.204 1.00 87.69 197 ILE A O 1
ATOM 1575 N N . GLN A 1 198 ? -5.836 18.106 -2.016 1.00 83.81 198 GLN A N 1
ATOM 1576 C CA . GLN A 1 198 ? -5.908 16.703 -1.618 1.00 83.81 198 GLN A CA 1
ATOM 1577 C C . GLN A 1 198 ? -7.349 16.280 -1.266 1.00 83.81 198 GLN A C 1
ATOM 1579 O O . GLN A 1 198 ? -8.218 17.130 -1.020 1.00 83.81 198 GLN A O 1
ATOM 1584 N N . PRO A 1 199 ? -7.626 14.960 -1.175 1.00 81.06 199 PRO A N 1
ATOM 1585 C CA . PRO A 1 199 ? -8.932 14.436 -0.782 1.00 81.06 199 PRO A CA 1
ATOM 1586 C C . PRO A 1 199 ? -9.522 15.103 0.463 1.00 81.06 199 PRO A C 1
ATOM 1588 O O . PRO A 1 199 ? -8.812 15.414 1.420 1.00 81.06 199 PRO A O 1
ATOM 1591 N N . ARG A 1 200 ? -10.853 15.252 0.470 1.00 83.19 200 ARG A N 1
ATOM 1592 C CA . ARG A 1 200 ? -11.621 15.961 1.513 1.00 83.19 200 ARG A CA 1
ATOM 1593 C C . ARG A 1 200 ? -11.237 17.439 1.677 1.00 83.19 200 ARG A C 1
ATOM 1595 O O . ARG A 1 200 ? -11.356 17.970 2.782 1.00 83.19 200 ARG A O 1
ATOM 1602 N N . ASN A 1 201 ? -10.825 18.089 0.588 1.00 83.12 201 ASN A N 1
ATOM 1603 C CA . ASN A 1 201 ? -10.479 19.512 0.535 1.00 83.12 201 ASN A CA 1
ATOM 1604 C C . ASN A 1 201 ? -9.368 19.879 1.532 1.00 83.12 201 ASN A C 1
ATOM 1606 O O . ASN A 1 201 ? -9.465 20.871 2.250 1.00 83.12 201 ASN A O 1
ATOM 1610 N N . SER A 1 202 ? -8.332 19.041 1.631 1.00 84.00 202 SER A N 1
ATOM 1611 C CA . SER A 1 202 ? -7.108 19.420 2.342 1.00 84.00 202 SER A CA 1
ATOM 1612 C C . SER A 1 202 ? -6.206 20.196 1.385 1.00 84.00 202 SER A C 1
ATOM 1614 O O . SER A 1 202 ? -6.005 19.761 0.256 1.00 84.00 202 SER A O 1
ATOM 1616 N N . PHE A 1 203 ? -5.682 21.338 1.829 1.00 88.69 203 PHE A N 1
ATOM 1617 C CA . PHE A 1 203 ? -4.890 22.238 0.991 1.00 88.69 203 PHE A CA 1
ATOM 1618 C C . PHE A 1 203 ? -3.408 22.176 1.349 1.00 88.69 203 PHE A C 1
ATOM 1620 O O . PHE A 1 203 ? -3.029 22.267 2.524 1.00 88.69 203 PHE A O 1
ATOM 1627 N N . ILE A 1 204 ? -2.584 22.050 0.312 1.00 92.12 204 ILE A N 1
ATOM 1628 C CA . ILE A 1 204 ? -1.138 22.237 0.366 1.00 92.12 204 ILE A CA 1
ATOM 1629 C C . ILE A 1 204 ? -0.773 23.314 -0.651 1.00 92.12 204 ILE A C 1
ATOM 1631 O O . ILE A 1 204 ? -1.186 23.242 -1.806 1.00 92.12 204 ILE A O 1
ATOM 1635 N N . PHE A 1 205 ? 0.024 24.283 -0.224 1.00 95.12 205 PHE A N 1
ATOM 1636 C CA . PHE A 1 205 ? 0.638 25.276 -1.093 1.00 95.12 205 PHE A CA 1
ATOM 1637 C C . PHE A 1 205 ? 2.068 24.840 -1.398 1.00 95.12 205 PHE A C 1
ATOM 1639 O O . PHE A 1 205 ? 2.857 24.623 -0.477 1.00 95.12 205 PHE A O 1
ATOM 1646 N N . ASN A 1 206 ? 2.396 24.687 -2.677 1.00 95.25 206 ASN A N 1
ATOM 1647 C CA . ASN A 1 206 ? 3.762 24.478 -3.140 1.00 95.25 206 ASN A CA 1
ATOM 1648 C C . ASN A 1 206 ? 4.382 25.838 -3.438 1.00 95.25 206 ASN A C 1
ATOM 1650 O O . ASN A 1 206 ? 4.132 26.392 -4.504 1.00 95.25 206 ASN A O 1
ATOM 1654 N N . ILE A 1 207 ? 5.150 26.374 -2.494 1.00 96.06 207 ILE A N 1
ATOM 1655 C CA . ILE A 1 207 ? 5.836 27.657 -2.651 1.00 96.06 207 ILE A CA 1
ATOM 1656 C C . ILE A 1 207 ? 7.147 27.394 -3.379 1.00 96.06 207 ILE A C 1
ATOM 1658 O O . ILE A 1 207 ? 7.941 26.560 -2.939 1.00 96.06 207 ILE A O 1
ATOM 1662 N N . LYS A 1 208 ? 7.365 28.094 -4.489 1.00 94.06 208 LYS A N 1
ATOM 1663 C CA . LYS A 1 208 ? 8.450 27.850 -5.439 1.00 94.06 208 LYS A CA 1
ATOM 1664 C C . LYS A 1 208 ? 9.400 29.033 -5.526 1.00 94.06 208 LYS A C 1
ATOM 1666 O O . LYS A 1 208 ? 9.114 30.118 -5.036 1.00 94.06 208 LYS A O 1
ATOM 1671 N N . GLU A 1 209 ? 10.519 28.794 -6.207 1.00 93.50 209 GLU A N 1
ATOM 1672 C CA . GLU A 1 209 ? 11.506 29.818 -6.571 1.00 93.50 209 GLU A CA 1
ATOM 1673 C C . GLU A 1 209 ? 12.067 30.596 -5.371 1.00 93.50 209 GLU A C 1
ATOM 1675 O O . GLU A 1 209 ? 12.514 31.731 -5.510 1.00 93.50 209 GLU A O 1
ATOM 1680 N N . LEU A 1 210 ? 12.099 29.957 -4.196 1.00 94.00 210 LEU A N 1
ATOM 1681 C CA . LEU A 1 210 ? 12.588 30.578 -2.973 1.00 94.00 210 LEU A CA 1
ATOM 1682 C C . LEU A 1 210 ? 14.069 30.948 -3.079 1.00 94.00 210 LEU A C 1
ATOM 1684 O O . LEU A 1 210 ? 14.909 30.199 -3.594 1.00 94.00 210 LEU A O 1
ATOM 1688 N N . SER A 1 211 ? 14.379 32.108 -2.519 1.00 93.12 211 SER A N 1
ATOM 1689 C CA . SER A 1 211 ? 15.683 32.748 -2.501 1.00 93.12 211 SER A CA 1
ATOM 1690 C C . SER A 1 211 ? 15.977 33.317 -1.116 1.00 93.12 211 SER A C 1
ATOM 1692 O O . SER A 1 211 ? 15.073 33.563 -0.324 1.00 93.12 211 SER A O 1
ATOM 1694 N N . THR A 1 212 ? 17.246 33.595 -0.807 1.00 91.75 212 THR A N 1
ATOM 1695 C CA . THR A 1 212 ? 17.657 34.132 0.509 1.00 91.75 212 THR A CA 1
ATOM 1696 C C . THR A 1 212 ? 16.953 35.433 0.914 1.00 91.75 212 THR A C 1
ATOM 1698 O O . THR A 1 212 ? 17.000 35.796 2.086 1.00 91.75 212 THR A O 1
ATOM 1701 N N . ASN A 1 213 ? 16.305 36.132 -0.021 1.00 93.19 213 ASN A N 1
ATOM 1702 C CA . ASN A 1 213 ? 15.514 37.326 0.270 1.00 93.19 213 ASN A CA 1
ATOM 1703 C C . ASN A 1 213 ? 14.169 37.000 0.945 1.00 93.19 213 ASN A C 1
ATOM 1705 O O . ASN A 1 213 ? 13.626 37.851 1.642 1.00 93.19 213 ASN A O 1
ATOM 1709 N N . ASP A 1 214 ? 13.686 35.763 0.822 1.00 95.69 214 ASP A N 1
ATOM 1710 C CA . ASP A 1 214 ? 12.355 35.337 1.270 1.00 95.69 214 ASP A CA 1
ATOM 1711 C C . ASP A 1 214 ? 12.346 34.834 2.724 1.00 95.69 214 ASP A C 1
ATOM 1713 O O . ASP A 1 214 ? 11.319 34.396 3.234 1.00 95.69 214 ASP A O 1
ATOM 1717 N N . ILE A 1 215 ? 13.483 34.890 3.432 1.00 95.06 215 ILE A N 1
ATOM 1718 C CA . ILE A 1 215 ? 13.621 34.379 4.811 1.00 95.06 215 ILE A CA 1
ATOM 1719 C C . ILE A 1 215 ? 12.594 35.018 5.757 1.00 95.06 215 ILE A C 1
ATOM 1721 O O . ILE A 1 215 ? 12.011 34.323 6.592 1.00 95.06 215 ILE A O 1
ATOM 1725 N N . VAL A 1 216 ? 12.370 36.330 5.628 1.00 95.25 216 VAL A N 1
ATOM 1726 C CA . VAL A 1 216 ? 11.404 37.073 6.456 1.00 95.25 216 VAL A CA 1
ATOM 1727 C C . VAL A 1 216 ? 9.973 36.654 6.122 1.00 95.25 216 VAL A C 1
ATOM 1729 O O . VAL A 1 216 ? 9.179 36.414 7.031 1.00 95.25 216 VAL A O 1
ATOM 1732 N N . SER A 1 217 ? 9.663 36.492 4.836 1.00 95.69 217 SER A N 1
ATOM 1733 C CA . SER A 1 217 ? 8.358 36.029 4.370 1.00 95.69 217 SER A CA 1
ATOM 1734 C C . SER A 1 217 ? 8.070 34.615 4.880 1.00 95.69 217 SER A C 1
ATOM 1736 O O . SER A 1 217 ? 7.012 34.378 5.454 1.00 95.69 217 SER A O 1
ATOM 1738 N N . ILE A 1 218 ? 9.037 33.691 4.806 1.00 95.06 218 ILE A N 1
ATOM 1739 C CA . ILE A 1 218 ? 8.893 32.336 5.362 1.00 95.06 218 ILE A CA 1
ATOM 1740 C C . ILE A 1 218 ? 8.678 32.357 6.884 1.00 95.06 218 ILE A C 1
ATOM 1742 O O . ILE A 1 218 ? 7.832 31.615 7.378 1.00 95.06 218 ILE A O 1
ATOM 1746 N N . ASP A 1 219 ? 9.367 33.220 7.638 1.00 92.94 219 ASP A N 1
ATOM 1747 C CA . ASP A 1 219 ? 9.115 33.378 9.081 1.00 92.94 219 ASP A CA 1
ATOM 1748 C C . ASP A 1 219 ? 7.679 33.860 9.370 1.00 92.94 219 ASP A C 1
ATOM 1750 O O . ASP A 1 219 ? 7.009 33.323 10.256 1.00 92.94 219 ASP A O 1
ATOM 1754 N N . LYS A 1 220 ? 7.157 34.800 8.567 1.00 92.81 220 LYS A N 1
ATOM 1755 C CA . LYS A 1 220 ? 5.754 35.249 8.641 1.00 92.81 220 LYS A CA 1
ATOM 1756 C C . LYS A 1 220 ? 4.780 34.097 8.360 1.00 92.81 220 LYS A C 1
ATOM 1758 O O . LYS A 1 220 ? 3.821 33.928 9.114 1.00 92.81 220 LYS A O 1
ATOM 1763 N N . LEU A 1 221 ? 5.050 33.256 7.355 1.00 94.62 221 LEU A N 1
ATOM 1764 C CA . LEU A 1 221 ? 4.229 32.070 7.060 1.00 94.62 221 LEU A CA 1
ATOM 1765 C C . LEU A 1 221 ? 4.254 31.048 8.203 1.00 94.62 221 LEU A C 1
ATOM 1767 O O . LEU A 1 221 ? 3.215 30.498 8.563 1.00 94.62 221 LEU A O 1
ATOM 1771 N N . LEU A 1 222 ? 5.414 30.803 8.818 1.00 92.44 222 LEU A N 1
ATOM 1772 C CA . LEU A 1 222 ? 5.525 29.893 9.964 1.00 92.44 222 LEU A CA 1
ATOM 1773 C C . LEU A 1 222 ? 4.798 30.424 11.207 1.00 92.44 222 LEU A C 1
ATOM 1775 O O . LEU A 1 222 ? 4.341 29.635 12.034 1.00 92.44 222 LEU A O 1
ATOM 1779 N N . LYS A 1 223 ? 4.625 31.740 11.338 1.00 91.38 223 LYS A N 1
ATOM 1780 C CA . LYS A 1 223 ? 3.823 32.374 12.399 1.00 91.38 223 LYS A CA 1
ATOM 1781 C C . LYS A 1 223 ? 2.334 32.476 12.064 1.00 91.38 223 LYS A C 1
ATOM 1783 O O . LYS A 1 223 ? 1.543 32.862 12.917 1.00 91.38 223 LYS A O 1
ATOM 1788 N N . PHE A 1 224 ? 1.916 32.094 10.859 1.00 94.19 224 PHE A N 1
ATOM 1789 C CA . PHE A 1 224 ? 0.501 32.074 10.508 1.00 94.19 224 PHE A CA 1
ATOM 1790 C C . PHE A 1 224 ? -0.229 30.953 11.279 1.00 94.19 224 PHE A C 1
ATOM 1792 O O . PHE A 1 224 ? 0.197 29.790 11.210 1.00 94.19 224 PHE A O 1
ATOM 1799 N N . PRO A 1 225 ? -1.328 31.246 12.004 1.00 92.69 225 PRO A N 1
ATOM 1800 C CA . PRO A 1 225 ? -2.016 30.266 12.858 1.00 92.69 225 PRO A CA 1
ATOM 1801 C C . PRO A 1 225 ? -2.632 29.109 12.060 1.00 92.69 225 PRO A C 1
ATOM 1803 O O . PRO A 1 225 ? -2.761 27.987 12.550 1.00 92.69 225 PRO A O 1
ATOM 1806 N N . GLY A 1 226 ? -2.979 29.373 10.801 1.00 92.75 226 GLY A N 1
ATOM 1807 C CA . GLY A 1 226 ? -3.566 28.406 9.889 1.00 92.75 226 GLY A CA 1
ATOM 1808 C C . GLY A 1 226 ? -2.624 27.340 9.347 1.00 92.75 226 GLY A C 1
ATOM 1809 O O . GLY A 1 226 ? -3.108 26.357 8.782 1.00 92.75 226 GLY A O 1
ATOM 1810 N N . VAL A 1 227 ? -1.304 27.509 9.495 1.00 94.12 227 VAL A N 1
ATOM 1811 C CA . VAL A 1 227 ? -0.313 26.542 9.008 1.00 94.12 227 VAL A CA 1
ATOM 1812 C C . VAL A 1 227 ? -0.220 25.365 9.972 1.00 94.12 227 VAL A C 1
ATOM 1814 O O . VAL A 1 227 ? 0.149 25.513 11.139 1.00 94.12 227 VAL A O 1
ATOM 1817 N N . LYS A 1 228 ? -0.489 24.165 9.449 1.00 91.69 228 LYS A N 1
ATOM 1818 C CA . LYS A 1 228 ? -0.264 22.900 10.151 1.00 91.69 228 LYS A CA 1
ATOM 1819 C C . LYS A 1 228 ? 1.210 22.517 10.112 1.00 91.69 228 LYS A C 1
ATOM 1821 O O . LYS A 1 228 ? 1.780 22.196 11.151 1.00 91.69 228 LYS A O 1
ATOM 1826 N N . SER A 1 229 ? 1.822 22.552 8.931 1.00 91.56 229 SER A N 1
ATOM 1827 C CA . SER A 1 229 ? 3.219 22.154 8.748 1.00 91.56 229 SER A CA 1
ATOM 1828 C C . SER A 1 229 ? 3.847 22.777 7.508 1.00 91.56 229 SER A C 1
ATOM 1830 O O . SER A 1 229 ? 3.151 22.988 6.517 1.00 91.56 229 SER A O 1
ATOM 1832 N N . ALA A 1 230 ? 5.163 22.974 7.538 1.00 93.50 230 ALA A N 1
ATOM 1833 C CA . ALA A 1 230 ? 5.968 23.381 6.394 1.00 93.50 230 ALA A CA 1
ATOM 1834 C C . ALA A 1 230 ? 7.207 22.483 6.267 1.00 93.50 230 ALA A C 1
ATOM 1836 O O . ALA A 1 230 ? 7.870 22.190 7.264 1.00 93.50 230 ALA A O 1
ATOM 1837 N N . TYR A 1 231 ? 7.509 22.006 5.062 1.00 92.06 231 TYR A N 1
ATOM 1838 C CA . TYR A 1 231 ? 8.651 21.121 4.818 1.00 92.06 231 TYR A CA 1
ATOM 1839 C C . TYR A 1 231 ? 9.112 21.178 3.358 1.00 92.06 231 TYR A C 1
ATOM 1841 O O . TYR A 1 231 ? 8.329 21.551 2.486 1.00 92.06 231 TYR A O 1
ATOM 1849 N N . PRO A 1 232 ? 10.368 20.802 3.062 1.00 91.44 232 PRO A N 1
ATOM 1850 C CA . PRO A 1 232 ? 10.871 20.778 1.693 1.00 91.44 232 PRO A CA 1
ATOM 1851 C C . PRO A 1 232 ? 10.048 19.835 0.823 1.00 91.44 232 PRO A C 1
ATOM 1853 O O . PRO A 1 232 ? 9.650 18.765 1.294 1.00 91.44 232 PRO A O 1
ATOM 1856 N N . VAL A 1 233 ? 9.835 20.205 -0.441 1.00 91.25 233 VAL A N 1
ATOM 1857 C CA . VAL A 1 233 ? 9.150 19.316 -1.384 1.00 91.25 233 VAL A CA 1
ATOM 1858 C C . VAL A 1 233 ? 9.955 18.018 -1.514 1.00 91.25 233 VAL A C 1
ATOM 1860 O O . VAL A 1 233 ? 11.143 18.071 -1.847 1.00 91.25 233 VAL A O 1
ATOM 1863 N N . PRO A 1 234 ? 9.357 16.842 -1.243 1.00 90.00 234 PRO A N 1
ATOM 1864 C CA . PRO A 1 234 ? 10.079 15.586 -1.364 1.00 90.00 234 PRO A CA 1
ATOM 1865 C C . PRO A 1 234 ? 10.518 15.329 -2.807 1.00 90.00 234 PRO A C 1
ATOM 1867 O O . PRO A 1 234 ? 9.738 15.533 -3.741 1.00 90.00 234 PRO A O 1
ATOM 1870 N N . ILE A 1 235 ? 11.745 14.828 -2.958 1.00 89.38 235 ILE A N 1
ATOM 1871 C CA . ILE A 1 235 ? 12.294 14.340 -4.225 1.00 89.38 235 ILE A CA 1
ATOM 1872 C C . ILE A 1 235 ? 12.163 12.819 -4.275 1.00 89.38 235 ILE A C 1
ATOM 1874 O O . ILE A 1 235 ? 12.449 12.117 -3.299 1.00 89.38 235 ILE A O 1
ATOM 1878 N N . VAL A 1 236 ? 11.738 12.324 -5.429 1.00 88.94 236 VAL A N 1
ATOM 1879 C CA . VAL A 1 236 ? 11.654 10.908 -5.774 1.00 88.94 236 VAL A CA 1
ATOM 1880 C C . VAL A 1 236 ? 12.726 10.609 -6.811 1.00 88.94 236 VAL A C 1
ATOM 1882 O O . VAL A 1 236 ? 12.911 11.379 -7.749 1.00 88.94 236 VAL A O 1
ATOM 1885 N N . ILE A 1 237 ? 13.410 9.482 -6.651 1.00 87.88 237 ILE A N 1
ATOM 1886 C CA . ILE A 1 237 ? 14.449 9.008 -7.565 1.00 87.88 237 ILE A CA 1
ATOM 1887 C C . ILE A 1 237 ? 14.084 7.627 -8.134 1.00 87.88 237 ILE A C 1
ATOM 1889 O O . ILE A 1 237 ? 13.258 6.912 -7.549 1.00 87.88 237 ILE A O 1
ATOM 1893 N N . PRO A 1 238 ? 14.697 7.218 -9.258 1.00 81.25 238 PRO A N 1
ATOM 1894 C CA . PRO A 1 238 ? 14.659 5.828 -9.700 1.00 81.25 238 PRO A CA 1
ATOM 1895 C C . PRO A 1 238 ? 15.309 4.917 -8.643 1.00 81.25 238 PRO A C 1
ATOM 1897 O O . PRO A 1 238 ? 16.415 5.183 -8.173 1.00 81.25 238 PRO A O 1
ATOM 1900 N N . GLU A 1 239 ? 14.641 3.833 -8.242 1.00 70.62 239 GLU A N 1
ATOM 1901 C CA . GLU A 1 239 ? 15.112 2.953 -7.160 1.00 70.62 239 GLU A CA 1
ATOM 1902 C C . GLU A 1 239 ? 16.090 1.884 -7.683 1.00 70.62 239 GLU A C 1
ATOM 1904 O O . GLU A 1 239 ? 15.811 0.686 -7.627 1.00 70.62 239 GLU A O 1
ATOM 1909 N N . GLN A 1 240 ? 17.264 2.289 -8.170 1.00 64.81 240 GLN A N 1
ATOM 1910 C CA . GLN A 1 240 ? 18.335 1.373 -8.586 1.00 64.81 240 GLN A CA 1
ATOM 1911 C C . GLN A 1 240 ? 19.557 1.499 -7.685 1.00 64.81 240 GLN A C 1
ATOM 1913 O O . GLN A 1 240 ? 19.965 2.600 -7.331 1.00 64.81 240 GLN A O 1
ATOM 1918 N N . THR A 1 241 ? 20.143 0.362 -7.297 1.00 60.88 241 THR A N 1
ATOM 1919 C CA . THR A 1 241 ? 21.339 0.379 -6.445 1.00 60.88 241 THR A CA 1
ATOM 1920 C C . THR A 1 241 ? 22.631 0.255 -7.247 1.00 60.88 241 THR A C 1
ATOM 1922 O O . THR A 1 241 ? 23.551 1.026 -7.005 1.00 60.88 241 THR A O 1
ATOM 1925 N N . ASP A 1 242 ? 22.711 -0.710 -8.168 1.00 67.94 242 ASP A N 1
ATOM 1926 C CA . ASP A 1 242 ? 23.885 -0.937 -9.022 1.00 67.94 242 ASP A CA 1
ATOM 1927 C C . ASP A 1 242 ? 23.548 -1.921 -10.166 1.00 67.94 242 ASP A C 1
ATOM 1929 O O . ASP A 1 242 ? 22.584 -2.692 -10.067 1.00 67.94 242 ASP A O 1
ATOM 1933 N N . TYR A 1 243 ? 24.354 -1.942 -11.230 1.00 65.75 243 TYR A N 1
ATOM 1934 C CA . TYR A 1 243 ? 24.283 -2.925 -12.316 1.00 65.75 243 TYR A CA 1
ATOM 1935 C C . TYR A 1 243 ? 25.671 -3.222 -12.915 1.00 65.75 243 TYR A C 1
ATOM 1937 O O . TYR A 1 243 ? 26.527 -2.352 -13.028 1.00 65.75 243 TYR A O 1
ATOM 1945 N N . LEU A 1 244 ? 25.913 -4.475 -13.310 1.00 68.00 244 LEU A N 1
ATOM 1946 C CA . LEU A 1 244 ? 27.159 -4.900 -13.956 1.00 68.00 244 LEU A CA 1
ATOM 1947 C C . LEU A 1 244 ? 27.131 -4.674 -15.466 1.00 68.00 244 LEU A C 1
ATOM 1949 O O . LEU A 1 244 ? 26.091 -4.848 -16.090 1.00 68.00 244 LEU A O 1
ATOM 1953 N N . ASN A 1 245 ? 28.314 -4.437 -16.047 1.00 60.81 245 ASN A N 1
ATOM 1954 C CA . ASN A 1 245 ? 28.561 -4.361 -17.491 1.00 60.81 245 ASN A CA 1
ATOM 1955 C C . ASN A 1 245 ? 27.887 -5.489 -18.296 1.00 60.81 245 ASN A C 1
ATOM 1957 O O . ASN A 1 245 ? 27.788 -6.631 -17.842 1.00 60.81 245 ASN A O 1
ATOM 1961 N N . ALA A 1 246 ? 27.488 -5.151 -19.525 1.00 61.28 246 ALA A N 1
ATOM 1962 C CA . ALA A 1 246 ? 26.732 -6.009 -20.430 1.00 61.28 246 ALA A CA 1
ATOM 1963 C C . ALA A 1 246 ? 27.298 -7.438 -20.562 1.00 61.28 246 ALA A C 1
ATOM 1965 O O . ALA A 1 246 ? 28.452 -7.635 -20.942 1.00 61.28 246 ALA A O 1
ATOM 1966 N N . GLN A 1 247 ? 26.446 -8.436 -20.313 1.00 60.91 247 GLN A N 1
ATOM 1967 C CA . GLN A 1 247 ? 26.762 -9.866 -20.399 1.00 60.91 247 GLN A CA 1
ATOM 1968 C C . GLN A 1 247 ? 26.478 -10.475 -21.789 1.00 60.91 247 GLN A C 1
ATOM 1970 O O . GLN A 1 247 ? 26.889 -11.603 -22.057 1.00 60.91 247 GLN A O 1
ATOM 1975 N N . GLY A 1 248 ? 25.796 -9.753 -22.691 1.00 63.25 248 GLY A N 1
ATOM 1976 C CA . GLY A 1 248 ? 25.484 -10.211 -24.055 1.00 63.25 248 GLY A CA 1
ATOM 1977 C C . GLY A 1 248 ? 24.385 -9.400 -24.763 1.00 63.25 248 GLY A C 1
ATOM 1978 O O . GLY A 1 248 ? 23.839 -8.459 -24.189 1.00 63.25 248 GLY A O 1
ATOM 1979 N N . ASN A 1 249 ? 24.054 -9.764 -26.010 1.00 62.03 249 ASN A N 1
ATOM 1980 C CA . ASN A 1 249 ? 23.000 -9.122 -26.821 1.00 62.03 249 ASN A CA 1
ATOM 1981 C C . ASN A 1 249 ? 21.589 -9.673 -26.514 1.00 62.03 249 ASN A C 1
ATOM 1983 O O . ASN A 1 249 ? 21.422 -10.860 -26.240 1.00 62.03 249 ASN A O 1
ATOM 1987 N N . SER A 1 250 ? 20.565 -8.818 -26.631 1.00 62.56 250 SER A N 1
ATOM 1988 C CA . SER A 1 250 ? 19.163 -9.074 -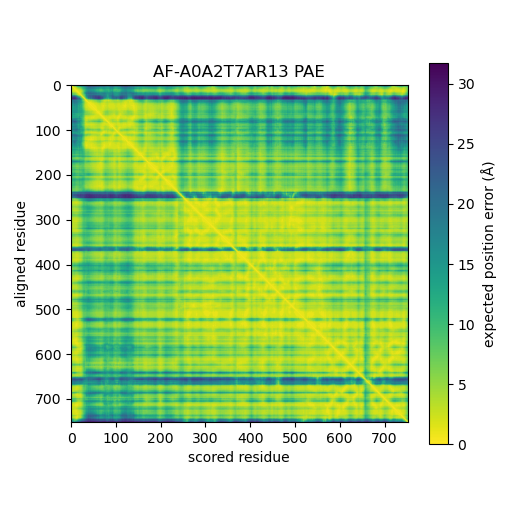26.250 1.00 62.56 250 SER A CA 1
ATOM 1989 C C . SER A 1 250 ? 18.281 -9.757 -27.322 1.00 62.56 250 SER A C 1
ATOM 1991 O O . SER A 1 250 ? 17.082 -9.501 -27.404 1.00 62.56 250 SER A O 1
ATOM 1993 N N . GLU A 1 251 ? 18.792 -10.675 -28.151 1.00 60.91 251 GLU A N 1
ATOM 1994 C CA . GLU A 1 251 ? 17.950 -11.410 -29.138 1.00 60.91 251 GLU A CA 1
ATOM 1995 C C . GLU A 1 251 ? 16.927 -12.392 -28.492 1.00 60.91 251 GLU A C 1
ATOM 1997 O O . GLU A 1 251 ? 16.494 -13.374 -29.088 1.00 60.91 251 GLU A O 1
ATOM 2002 N N . ILE A 1 252 ? 16.544 -12.169 -27.233 1.00 67.31 252 ILE A N 1
ATOM 2003 C CA . ILE A 1 252 ? 16.039 -13.180 -26.298 1.00 67.31 252 ILE A CA 1
ATOM 2004 C C . ILE A 1 252 ? 14.501 -13.178 -26.189 1.00 67.31 252 ILE A C 1
ATOM 2006 O O . ILE A 1 252 ? 13.922 -14.170 -25.728 1.00 67.31 252 ILE A O 1
ATOM 2010 N N . LEU A 1 253 ? 13.822 -12.108 -26.624 1.00 83.88 253 LEU A N 1
ATOM 2011 C CA . LEU A 1 253 ? 12.372 -11.962 -26.466 1.00 83.88 253 LEU A CA 1
ATOM 2012 C C . LEU A 1 253 ? 11.593 -12.408 -27.718 1.00 83.88 253 LEU A C 1
ATOM 2014 O O . LEU A 1 253 ? 11.849 -11.899 -28.809 1.00 83.88 253 LEU A O 1
ATOM 2018 N N . PRO A 1 254 ? 10.610 -13.322 -27.587 1.00 85.00 254 PRO A N 1
ATOM 2019 C CA . PRO A 1 254 ? 9.703 -13.639 -28.688 1.00 85.00 254 PRO A CA 1
ATOM 2020 C C . PRO A 1 254 ? 8.820 -12.424 -29.040 1.00 85.00 254 PRO A C 1
ATOM 2022 O O . PRO A 1 254 ? 8.734 -11.477 -28.259 1.00 85.00 254 PRO A O 1
ATOM 2025 N N . PRO A 1 255 ? 8.135 -12.412 -30.194 1.00 88.06 255 PRO A N 1
ATOM 2026 C CA . PRO A 1 255 ? 7.105 -11.409 -30.457 1.00 88.06 255 PRO A CA 1
ATOM 2027 C C . PRO A 1 255 ? 5.913 -11.575 -29.491 1.00 88.06 255 PRO A C 1
ATOM 2029 O O . PRO A 1 255 ? 5.591 -12.706 -29.109 1.00 88.06 255 PRO A O 1
ATOM 2032 N N . PRO A 1 256 ? 5.217 -10.485 -29.113 1.00 92.19 256 PRO A N 1
ATOM 2033 C CA . PRO A 1 256 ? 4.087 -10.560 -28.196 1.00 92.19 256 PRO A CA 1
ATOM 2034 C C . PRO A 1 256 ? 2.908 -11.304 -28.814 1.00 92.19 256 PRO A C 1
ATOM 2036 O O . PRO A 1 256 ? 2.467 -11.001 -29.925 1.00 92.19 256 PRO A O 1
ATOM 2039 N N . VAL A 1 257 ? 2.318 -12.214 -28.042 1.00 90.50 257 VAL A N 1
ATOM 2040 C CA . VAL A 1 257 ? 1.060 -12.858 -28.428 1.00 90.50 257 VAL A CA 1
ATOM 2041 C C . VAL A 1 257 ? -0.117 -11.874 -28.349 1.00 90.50 257 VAL A C 1
ATOM 2043 O O . VAL A 1 257 ? -0.051 -10.798 -27.733 1.00 90.50 257 VAL A O 1
ATOM 2046 N N . ASN A 1 258 ? -1.213 -12.219 -29.023 1.00 87.56 258 ASN A N 1
ATOM 2047 C CA . ASN A 1 258 ? -2.430 -11.416 -29.000 1.00 87.56 258 ASN A CA 1
ATOM 2048 C C . ASN A 1 258 ? -3.146 -11.537 -27.658 1.00 87.56 258 ASN A C 1
ATOM 2050 O O . ASN A 1 258 ? -3.209 -12.608 -27.061 1.00 87.56 258 ASN A O 1
ATOM 2054 N N . GLY A 1 259 ? -3.727 -10.423 -27.217 1.00 88.31 259 GLY A N 1
ATOM 2055 C CA . GLY A 1 259 ? -4.478 -10.390 -25.974 1.00 88.31 259 GLY A CA 1
ATOM 2056 C C . GLY A 1 259 ? -3.603 -10.455 -24.727 1.00 88.31 259 GLY A C 1
ATOM 2057 O O . GLY A 1 259 ? -4.056 -10.962 -23.726 1.00 88.31 259 GLY A O 1
ATOM 2058 N N . LEU A 1 260 ? -2.376 -9.951 -24.714 1.00 94.38 260 LEU A N 1
ATOM 2059 C CA . LEU A 1 260 ? -1.704 -9.717 -23.430 1.00 94.38 260 LEU A CA 1
ATOM 2060 C C . LEU A 1 260 ? -2.301 -8.484 -22.728 1.00 94.38 260 LEU A C 1
ATOM 2062 O O . LEU A 1 260 ? -2.758 -7.565 -23.417 1.00 94.38 260 LEU A O 1
ATOM 2066 N N . PRO A 1 261 ? -2.350 -8.445 -21.383 1.00 95.88 261 PRO A N 1
ATOM 2067 C CA . PRO A 1 261 ? -2.710 -7.227 -20.668 1.00 95.88 261 PRO A CA 1
ATOM 2068 C C . PRO A 1 261 ? -1.635 -6.148 -20.859 1.00 95.88 261 PRO A C 1
ATOM 2070 O O . PRO A 1 261 ? -0.504 -6.440 -21.257 1.00 95.88 261 PRO A O 1
ATOM 2073 N N . ILE A 1 262 ? -2.000 -4.899 -20.581 1.00 98.12 262 ILE A N 1
ATOM 2074 C CA . ILE A 1 262 ? -1.099 -3.748 -20.656 1.00 98.12 262 ILE A CA 1
ATOM 2075 C C . ILE A 1 262 ? -0.779 -3.296 -19.231 1.00 98.12 262 ILE A C 1
ATOM 2077 O O . ILE A 1 262 ? -1.684 -3.168 -18.407 1.00 98.12 262 ILE A O 1
ATOM 2081 N N . VAL A 1 263 ? 0.498 -3.036 -18.962 1.00 98.81 263 VAL A N 1
ATOM 2082 C CA . VAL A 1 263 ? 0.976 -2.372 -17.747 1.00 98.81 263 VAL A CA 1
ATOM 2083 C C . VAL A 1 263 ? 1.546 -1.016 -18.144 1.00 98.81 263 VAL A C 1
ATOM 2085 O O . VAL A 1 263 ? 2.367 -0.933 -19.061 1.00 98.81 263 VAL A O 1
ATOM 2088 N N . ALA A 1 264 ? 1.114 0.044 -17.464 1.00 98.75 264 ALA A N 1
ATOM 2089 C CA . ALA A 1 264 ? 1.755 1.346 -17.593 1.00 98.75 264 ALA A CA 1
ATOM 2090 C C . ALA A 1 264 ? 3.018 1.390 -16.727 1.00 98.75 264 ALA A C 1
ATOM 2092 O O . ALA A 1 264 ? 2.989 0.972 -15.569 1.00 98.75 264 ALA A O 1
ATOM 2093 N N . VAL A 1 265 ? 4.116 1.891 -17.285 1.00 98.62 265 VAL A N 1
ATOM 2094 C CA . VAL A 1 265 ? 5.403 2.041 -16.595 1.00 98.62 265 VAL A CA 1
ATOM 2095 C C . VAL A 1 265 ? 5.677 3.524 -16.439 1.00 98.62 265 VAL A C 1
ATOM 2097 O O . VAL A 1 265 ? 5.990 4.188 -17.422 1.00 98.62 265 VAL A O 1
ATOM 2100 N N . PHE A 1 266 ? 5.509 4.031 -15.218 1.00 98.06 266 PHE A N 1
ATOM 2101 C CA . PHE A 1 266 ? 5.775 5.424 -14.869 1.00 98.06 266 PHE A CA 1
ATOM 2102 C C . PHE A 1 266 ? 7.198 5.532 -14.316 1.00 98.06 266 PHE A C 1
ATOM 2104 O O . PHE A 1 266 ? 7.446 5.166 -13.167 1.00 98.06 266 PHE A O 1
ATOM 2111 N N . ASP A 1 267 ? 8.139 5.938 -15.170 1.00 96.81 267 ASP A N 1
ATOM 2112 C CA . ASP A 1 267 ? 9.579 5.816 -14.908 1.00 96.81 267 ASP A CA 1
ATOM 2113 C C . ASP A 1 267 ? 10.400 6.793 -15.785 1.00 96.81 267 ASP A C 1
ATOM 2115 O O . ASP A 1 267 ? 9.846 7.735 -16.361 1.00 96.81 267 ASP A O 1
ATOM 2119 N N . THR A 1 268 ? 11.712 6.573 -15.922 1.00 96.38 268 THR A N 1
ATOM 2120 C CA . THR A 1 268 ? 12.616 7.363 -16.776 1.00 96.38 268 THR A CA 1
ATOM 2121 C C . THR A 1 268 ? 12.365 7.158 -18.269 1.00 96.38 268 THR A C 1
ATOM 2123 O O . THR A 1 268 ? 12.847 7.919 -19.098 1.00 96.38 268 THR A O 1
ATOM 2126 N N . GLY A 1 269 ? 11.533 6.193 -18.649 1.00 96.50 269 GLY A N 1
ATOM 2127 C CA . GLY A 1 269 ? 11.160 5.919 -20.034 1.00 96.50 269 GLY A CA 1
ATOM 2128 C C . GLY A 1 269 ? 11.912 4.738 -20.650 1.00 96.50 269 GLY A C 1
ATOM 2129 O O . GLY A 1 269 ? 12.860 4.210 -20.074 1.00 96.50 269 GLY A O 1
ATOM 2130 N N . VAL A 1 270 ? 11.469 4.304 -21.832 1.00 96.81 270 VAL A N 1
ATOM 2131 C CA . VAL A 1 270 ? 12.064 3.178 -22.567 1.00 96.81 270 VAL A CA 1
ATOM 2132 C C . VAL A 1 270 ? 12.869 3.676 -23.764 1.00 96.81 270 VAL A C 1
ATOM 2134 O O . VAL A 1 270 ? 12.360 4.428 -24.594 1.00 96.81 270 VAL A O 1
ATOM 2137 N N . SER A 1 271 ? 14.112 3.212 -23.877 1.00 95.81 271 SER A N 1
ATOM 2138 C CA . SER A 1 271 ? 15.014 3.566 -24.973 1.00 95.81 271 SER A CA 1
ATOM 2139 C C . SER A 1 271 ? 14.554 2.971 -26.305 1.00 95.81 271 SER A C 1
ATOM 2141 O O . SER A 1 271 ? 14.311 1.768 -26.419 1.00 95.81 271 SER A O 1
ATOM 2143 N N . ASN A 1 272 ? 14.553 3.789 -27.361 1.00 94.19 272 ASN A N 1
ATOM 2144 C CA . ASN A 1 272 ? 14.329 3.317 -28.732 1.00 94.19 272 ASN A CA 1
ATOM 2145 C C . ASN A 1 272 ? 15.460 2.411 -29.248 1.00 94.19 272 ASN A C 1
ATOM 2147 O O . ASN A 1 272 ? 15.241 1.637 -30.179 1.00 94.19 272 ASN A O 1
ATOM 2151 N N . ALA A 1 273 ? 16.662 2.495 -28.665 1.00 94.38 273 ALA A N 1
ATOM 2152 C CA . ALA A 1 273 ? 17.776 1.628 -29.040 1.00 94.38 273 ALA A CA 1
ATOM 2153 C C . ALA A 1 273 ? 17.601 0.196 -28.507 1.00 94.38 273 ALA A C 1
ATOM 2155 O O . ALA A 1 273 ? 18.140 -0.733 -29.107 1.00 94.38 273 ALA A O 1
ATOM 2156 N N . ALA A 1 274 ? 16.782 -0.010 -27.466 1.00 93.56 274 ALA A N 1
ATOM 2157 C CA . ALA A 1 274 ? 16.415 -1.317 -26.921 1.00 93.56 274 ALA A CA 1
ATOM 2158 C C . ALA A 1 274 ? 15.398 -2.054 -27.819 1.00 93.56 274 ALA A C 1
ATOM 2160 O O . ALA A 1 274 ? 14.266 -2.343 -27.428 1.00 93.56 274 ALA A O 1
ATOM 2161 N N . THR A 1 275 ? 15.805 -2.357 -29.054 1.00 93.81 275 THR A N 1
ATOM 2162 C CA . THR A 1 275 ? 14.949 -2.916 -30.120 1.00 93.81 275 THR A CA 1
ATOM 2163 C C . THR A 1 275 ? 14.206 -4.205 -29.749 1.00 93.81 275 THR A C 1
ATOM 2165 O O . THR A 1 275 ? 13.134 -4.463 -30.296 1.00 93.81 275 THR A O 1
ATOM 2168 N N . ALA A 1 276 ? 14.708 -4.993 -28.790 1.00 93.81 276 ALA A N 1
ATOM 2169 C CA . ALA A 1 276 ? 14.014 -6.177 -28.278 1.00 93.81 276 ALA A CA 1
ATOM 2170 C C . ALA A 1 276 ? 12.683 -5.844 -27.575 1.00 93.81 276 ALA A C 1
ATOM 2172 O O . ALA A 1 276 ? 11.777 -6.678 -27.538 1.00 93.81 276 ALA A O 1
ATOM 2173 N N . LEU A 1 277 ? 12.545 -4.630 -27.031 1.00 95.31 277 LEU A N 1
ATOM 2174 C CA . LEU A 1 277 ? 11.333 -4.170 -26.353 1.00 95.31 277 LEU A CA 1
ATOM 2175 C C . LEU A 1 277 ? 10.338 -3.524 -27.321 1.00 95.31 277 LEU A C 1
ATOM 2177 O O . LEU A 1 277 ? 9.143 -3.548 -27.035 1.00 95.31 277 LEU A O 1
ATOM 2181 N N . SER A 1 278 ? 10.778 -2.994 -28.470 1.00 94.50 278 SER A N 1
ATOM 2182 C CA . SER A 1 278 ? 9.920 -2.237 -29.398 1.00 94.50 278 SER A CA 1
ATOM 2183 C C . SER A 1 278 ? 8.602 -2.940 -29.765 1.00 94.50 278 SER A C 1
ATOM 2185 O O . SER A 1 278 ? 7.570 -2.271 -29.729 1.00 94.50 278 SER A O 1
ATOM 2187 N N . PRO A 1 279 ? 8.557 -4.264 -30.048 1.00 95.25 279 PRO A N 1
ATOM 2188 C CA . PRO A 1 279 ? 7.297 -4.950 -30.356 1.00 95.25 279 PRO A CA 1
ATOM 2189 C C . PRO A 1 279 ? 6.286 -4.956 -29.200 1.00 95.25 279 PRO A C 1
ATOM 2191 O O . PRO A 1 279 ? 5.089 -5.125 -29.423 1.00 95.25 279 PRO A O 1
ATOM 2194 N N . TRP A 1 280 ? 6.765 -4.802 -27.966 1.00 96.81 280 TRP A N 1
ATOM 2195 C CA . TRP A 1 280 ? 5.985 -4.893 -26.734 1.00 96.81 280 TRP A CA 1
ATOM 2196 C C . TRP A 1 280 ? 5.440 -3.545 -26.258 1.00 96.81 280 TRP A C 1
ATOM 2198 O O . TRP A 1 280 ? 4.539 -3.527 -25.414 1.00 96.81 280 TRP A O 1
ATOM 2208 N N . ILE A 1 281 ? 5.955 -2.434 -26.793 1.00 97.62 281 ILE A N 1
ATOM 2209 C CA . ILE A 1 281 ? 5.502 -1.082 -26.459 1.00 97.62 281 ILE A CA 1
ATOM 2210 C C . ILE A 1 281 ? 4.248 -0.753 -27.274 1.00 97.62 281 ILE A C 1
ATOM 2212 O O . ILE A 1 281 ? 4.270 -0.743 -28.502 1.00 97.62 281 ILE A O 1
ATOM 2216 N N . VAL A 1 282 ? 3.137 -0.471 -26.592 1.00 97.50 282 VAL A N 1
ATOM 2217 C CA . VAL A 1 282 ? 1.844 -0.148 -27.228 1.00 97.50 282 VAL A CA 1
ATOM 2218 C C . VAL A 1 282 ? 1.570 1.351 -27.336 1.00 97.50 282 VAL A C 1
ATOM 2220 O O . VAL A 1 282 ? 0.614 1.752 -27.993 1.00 97.50 282 VAL A O 1
ATOM 2223 N N . GLY A 1 283 ? 2.370 2.183 -26.675 1.00 97.38 283 GLY A N 1
ATOM 2224 C CA . GLY A 1 283 ? 2.235 3.634 -26.704 1.00 97.38 283 GLY A CA 1
ATOM 2225 C C . GLY A 1 283 ? 3.163 4.313 -25.703 1.00 97.38 283 GLY A C 1
ATOM 2226 O O . GLY A 1 283 ? 3.778 3.638 -24.874 1.00 97.38 283 GLY A O 1
ATOM 2227 N N . ASN A 1 284 ? 3.263 5.638 -25.818 1.00 96.94 284 ASN A N 1
ATOM 2228 C CA . ASN A 1 284 ? 4.175 6.458 -25.031 1.00 96.94 284 ASN A CA 1
ATOM 2229 C C . ASN A 1 284 ? 3.508 7.776 -24.614 1.00 96.94 284 ASN A C 1
ATOM 2231 O O . ASN A 1 284 ? 2.883 8.425 -25.451 1.00 96.94 284 ASN A O 1
ATOM 2235 N N . ASP A 1 285 ? 3.735 8.201 -23.375 1.00 97.56 285 ASP A N 1
ATOM 2236 C CA . ASP A 1 285 ? 3.614 9.590 -22.930 1.00 97.56 285 ASP A CA 1
ATOM 2237 C C . ASP A 1 285 ? 5.009 10.080 -22.508 1.00 97.56 285 ASP A C 1
ATOM 2239 O O . ASP A 1 285 ? 5.651 9.467 -21.653 1.00 97.56 285 ASP A O 1
ATOM 2243 N N . LEU A 1 286 ? 5.498 11.156 -23.131 1.00 96.50 286 LEU A N 1
ATOM 2244 C CA . LEU A 1 286 ? 6.840 11.699 -22.902 1.00 96.50 286 LEU A CA 1
ATOM 2245 C C . LEU A 1 286 ? 6.730 13.074 -22.237 1.00 96.50 286 LEU A C 1
ATOM 2247 O O . LEU A 1 286 ? 6.444 14.065 -22.906 1.00 96.50 286 LEU A O 1
ATOM 2251 N N . TYR A 1 287 ? 6.925 13.116 -20.922 1.00 96.88 287 TYR A N 1
ATOM 2252 C CA . TYR A 1 287 ? 6.980 14.348 -20.129 1.00 96.88 287 TYR A CA 1
ATOM 2253 C C . TYR A 1 287 ? 8.417 14.818 -19.884 1.00 96.88 287 TYR A C 1
ATOM 2255 O O . TYR A 1 287 ? 8.632 15.998 -19.624 1.00 96.88 287 TYR A O 1
ATOM 2263 N N . VAL A 1 288 ? 9.378 13.896 -19.965 1.00 95.88 288 VAL A N 1
ATOM 2264 C CA . VAL A 1 288 ? 10.816 14.148 -19.830 1.00 95.88 288 VAL A CA 1
ATOM 2265 C C . VAL A 1 288 ? 11.500 13.749 -21.137 1.00 95.88 288 VAL A C 1
ATOM 2267 O O . VAL A 1 288 ? 11.136 12.751 -21.763 1.00 95.88 288 VAL A O 1
ATOM 2270 N N . LEU A 1 289 ? 12.470 14.547 -21.580 1.00 95.38 289 LEU A N 1
ATOM 2271 C CA . LEU A 1 289 ? 13.259 14.297 -22.786 1.00 95.38 289 LEU A CA 1
ATOM 2272 C C . LEU A 1 289 ? 14.752 14.235 -22.424 1.00 95.38 289 LEU A C 1
ATOM 2274 O O . LEU A 1 289 ? 15.132 14.630 -21.327 1.00 95.38 289 LEU A O 1
ATOM 2278 N N . PRO A 1 290 ? 15.621 13.697 -23.294 1.00 93.50 290 PRO A N 1
ATOM 2279 C CA . PRO A 1 290 ? 17.058 13.779 -23.081 1.00 93.50 290 PRO A CA 1
ATOM 2280 C C . PRO A 1 290 ? 17.522 15.245 -23.158 1.00 93.50 290 PRO A C 1
ATOM 2282 O O . PRO A 1 290 ? 17.047 15.973 -24.036 1.00 93.50 290 PRO A O 1
ATOM 2285 N N . PRO A 1 291 ? 18.490 15.669 -22.325 1.00 93.81 291 PRO A N 1
ATOM 2286 C CA . PRO A 1 291 ? 19.344 14.843 -21.469 1.00 93.81 291 PRO A CA 1
ATOM 2287 C C . PRO A 1 291 ? 18.808 14.606 -20.045 1.00 93.81 291 PRO A C 1
ATOM 2289 O O . PRO A 1 291 ? 19.508 13.974 -19.259 1.00 93.81 291 PRO A O 1
ATOM 2292 N N . GLU A 1 292 ? 17.615 15.094 -19.682 1.00 93.94 292 GLU A N 1
ATOM 2293 C CA . GLU A 1 292 ? 17.068 14.906 -18.326 1.00 93.94 292 GLU A CA 1
ATOM 2294 C C . GLU A 1 292 ? 16.657 13.453 -18.023 1.00 93.94 292 GLU A C 1
ATOM 2296 O O . GLU A 1 292 ? 16.505 13.076 -16.857 1.00 93.94 292 GLU A O 1
ATOM 2301 N N . THR A 1 293 ? 16.515 12.628 -19.061 1.00 93.44 293 THR A N 1
ATOM 2302 C CA . THR A 1 293 ? 16.402 11.171 -18.958 1.00 93.44 293 THR A CA 1
ATOM 2303 C C . THR A 1 293 ? 17.482 10.450 -19.768 1.00 93.44 293 THR A C 1
ATOM 2305 O O . THR A 1 293 ? 17.813 10.840 -20.891 1.00 93.44 293 THR A O 1
ATOM 2308 N N . ASP A 1 294 ? 17.988 9.357 -19.198 1.00 92.62 294 ASP A N 1
ATOM 2309 C CA . ASP A 1 294 ? 18.911 8.391 -19.808 1.00 92.62 294 ASP A CA 1
ATOM 2310 C C . ASP A 1 294 ? 18.220 7.103 -20.301 1.00 92.62 294 ASP A C 1
ATOM 2312 O O . ASP A 1 294 ? 18.853 6.254 -20.932 1.00 92.62 294 ASP A O 1
ATOM 2316 N N . TYR A 1 295 ? 16.918 6.956 -20.030 1.00 95.19 295 TYR A N 1
ATOM 2317 C CA . TYR A 1 295 ? 16.117 5.755 -20.284 1.00 95.19 295 TYR A CA 1
ATOM 2318 C C . TYR A 1 295 ? 16.638 4.452 -19.648 1.00 95.19 295 TYR A C 1
ATOM 2320 O O . TYR A 1 295 ? 16.125 3.379 -19.984 1.00 95.19 295 TYR A O 1
ATOM 2328 N N . GLU A 1 296 ? 17.638 4.481 -18.761 1.00 93.50 296 GLU A N 1
ATOM 2329 C CA . GLU A 1 296 ? 18.277 3.257 -18.264 1.00 93.50 296 GLU A CA 1
ATOM 2330 C C . GLU A 1 296 ? 17.295 2.444 -17.420 1.00 93.50 296 GLU A C 1
ATOM 2332 O O . GLU A 1 296 ? 16.935 1.312 -17.763 1.00 93.50 296 GLU A O 1
ATOM 2337 N N . HIS A 1 297 ? 16.812 3.060 -16.342 1.00 94.81 297 HIS A N 1
ATOM 2338 C CA . HIS A 1 297 ? 15.975 2.403 -15.351 1.00 94.81 297 HIS A CA 1
ATOM 2339 C C . HIS A 1 297 ? 14.628 1.946 -15.936 1.00 94.81 297 HIS A C 1
ATOM 2341 O O . HIS A 1 297 ? 14.267 0.769 -15.820 1.00 94.81 297 HIS A O 1
ATOM 2347 N N . GLY A 1 298 ? 13.925 2.822 -16.664 1.00 96.44 298 GLY A N 1
ATOM 2348 C CA . GLY A 1 298 ? 12.642 2.494 -17.287 1.00 96.44 298 GLY A CA 1
ATOM 2349 C C . GLY A 1 298 ? 12.723 1.359 -18.318 1.00 96.44 298 GLY A C 1
ATOM 2350 O O . GLY A 1 298 ? 11.809 0.526 -18.390 1.00 96.44 298 GLY A O 1
ATOM 2351 N N . THR A 1 299 ? 13.830 1.248 -19.064 1.00 97.00 299 THR A N 1
ATOM 2352 C CA . THR A 1 299 ? 14.069 0.122 -19.986 1.00 97.00 299 THR A CA 1
ATOM 2353 C C . THR A 1 299 ? 14.257 -1.192 -19.217 1.00 97.00 299 THR A C 1
ATOM 2355 O O . THR A 1 299 ? 13.601 -2.192 -19.533 1.00 97.00 299 THR A O 1
ATOM 2358 N N . MET A 1 300 ? 15.080 -1.185 -18.161 1.00 95.88 300 MET A N 1
ATOM 2359 C CA . MET A 1 300 ? 15.340 -2.370 -17.334 1.00 95.88 300 MET A CA 1
ATOM 2360 C C . MET A 1 300 ? 14.066 -2.876 -16.645 1.00 95.88 300 MET A C 1
ATOM 2362 O O . MET A 1 300 ? 13.754 -4.068 -16.726 1.00 95.88 300 MET A O 1
ATOM 2366 N N . VAL A 1 301 ? 13.278 -1.977 -16.049 1.00 97.19 301 VAL A N 1
ATOM 2367 C CA . VAL A 1 301 ? 11.979 -2.287 -15.426 1.00 97.19 301 VAL A CA 1
ATOM 2368 C C . VAL A 1 301 ? 11.006 -2.888 -16.443 1.00 97.19 301 VAL A C 1
ATOM 2370 O O . VAL A 1 301 ? 10.407 -3.939 -16.191 1.00 97.19 301 VAL A O 1
ATOM 2373 N N . SER A 1 302 ? 10.886 -2.269 -17.620 1.00 97.88 302 SER A N 1
ATOM 2374 C CA . SER A 1 302 ? 9.993 -2.736 -18.688 1.00 97.88 302 SER A CA 1
ATOM 2375 C C . SER A 1 302 ? 10.349 -4.144 -19.169 1.00 97.88 302 SER A C 1
ATOM 2377 O O . SER A 1 302 ? 9.455 -4.952 -19.428 1.00 97.88 302 SER A O 1
ATOM 2379 N N . SER A 1 303 ? 11.643 -4.480 -19.221 1.00 96.62 303 SER A N 1
ATOM 2380 C CA . SER A 1 303 ? 12.101 -5.813 -19.626 1.00 96.62 303 SER A CA 1
ATOM 2381 C C . SER A 1 303 ? 11.544 -6.931 -18.726 1.00 96.62 303 SER A C 1
ATOM 2383 O O . SER A 1 303 ? 11.102 -7.974 -19.218 1.00 96.62 303 SER A O 1
ATOM 2385 N N . LEU A 1 304 ? 11.463 -6.690 -17.413 1.00 97.12 304 LEU A N 1
ATOM 2386 C CA . LEU A 1 304 ? 10.969 -7.666 -16.438 1.00 97.12 304 LEU A CA 1
ATOM 2387 C C . LEU A 1 304 ? 9.445 -7.830 -16.477 1.00 97.12 304 LEU A C 1
ATOM 2389 O O . LEU A 1 304 ? 8.949 -8.939 -16.260 1.00 97.12 304 LEU A O 1
ATOM 2393 N N . ILE A 1 305 ? 8.706 -6.763 -16.797 1.00 97.88 305 ILE A N 1
ATOM 2394 C CA . ILE A 1 305 ? 7.249 -6.822 -17.013 1.00 97.88 305 ILE A CA 1
ATOM 2395 C C . ILE A 1 305 ? 6.923 -7.666 -18.249 1.00 97.88 305 ILE A C 1
ATOM 2397 O O . ILE A 1 305 ? 5.971 -8.456 -18.229 1.00 97.88 305 ILE A O 1
ATOM 2401 N N . ILE A 1 306 ? 7.721 -7.501 -19.310 1.00 96.62 306 ILE A N 1
ATOM 2402 C CA . ILE A 1 306 ? 7.554 -8.216 -20.575 1.00 96.62 306 ILE A CA 1
ATOM 2403 C C . ILE A 1 306 ? 7.753 -9.711 -20.371 1.00 96.62 306 ILE A C 1
ATOM 2405 O O . ILE A 1 306 ? 6.842 -10.478 -20.669 1.00 96.62 306 ILE A O 1
ATOM 2409 N N . ASN A 1 307 ? 8.924 -10.137 -19.886 1.00 94.31 307 ASN A N 1
ATOM 2410 C CA . ASN A 1 307 ? 9.205 -11.557 -19.687 1.00 94.31 307 ASN A CA 1
ATOM 2411 C C . ASN A 1 307 ? 10.402 -11.796 -18.753 1.00 94.31 307 ASN A C 1
ATOM 2413 O O . ASN A 1 307 ? 11.477 -12.231 -19.181 1.00 94.31 307 ASN A O 1
ATOM 2417 N N . SER A 1 308 ? 10.210 -11.542 -17.455 1.00 95.00 308 SER A N 1
ATOM 2418 C CA . SER A 1 308 ? 11.245 -11.779 -16.438 1.00 95.00 308 SER A CA 1
ATOM 2419 C C . SER A 1 308 ? 11.832 -13.194 -16.495 1.00 95.00 308 SER A C 1
ATOM 2421 O O . SER A 1 308 ? 13.055 -13.348 -16.456 1.00 95.00 308 SER A O 1
ATOM 2423 N N . ARG A 1 309 ? 10.993 -14.229 -16.647 1.00 94.44 309 ARG A N 1
ATOM 2424 C CA . ARG A 1 309 ? 11.426 -15.631 -16.657 1.00 94.44 309 ARG A CA 1
ATOM 2425 C C . ARG A 1 309 ? 12.373 -15.945 -17.814 1.00 94.44 309 ARG A C 1
ATOM 2427 O O . ARG A 1 309 ? 13.419 -16.551 -17.585 1.00 94.44 309 ARG A O 1
ATOM 2434 N N . LYS A 1 310 ? 12.045 -15.530 -19.040 1.00 92.69 310 LYS A N 1
ATOM 2435 C CA . LYS A 1 310 ? 12.872 -15.803 -20.226 1.00 92.69 310 LYS A CA 1
ATOM 2436 C C . LYS A 1 310 ? 14.229 -15.103 -20.158 1.00 92.69 310 LYS A C 1
ATOM 2438 O O . LYS A 1 310 ? 15.236 -15.732 -20.471 1.00 92.69 310 LYS A O 1
ATOM 2443 N N . ILE A 1 311 ? 14.255 -13.841 -19.722 1.00 92.69 311 ILE A N 1
ATOM 2444 C CA . ILE A 1 311 ? 15.488 -13.042 -19.585 1.00 92.69 311 ILE A CA 1
ATOM 2445 C C . ILE A 1 311 ? 16.425 -13.652 -18.524 1.00 92.69 311 ILE A C 1
ATOM 2447 O O . ILE A 1 311 ? 17.648 -13.595 -18.639 1.00 92.69 311 ILE A O 1
ATOM 2451 N N . ASN A 1 312 ? 15.854 -14.310 -17.517 1.00 93.69 312 ASN A N 1
ATOM 2452 C CA . ASN A 1 312 ? 16.573 -14.930 -16.408 1.00 93.69 312 ASN A CA 1
ATOM 2453 C C . ASN A 1 312 ? 16.654 -16.459 -16.552 1.00 93.69 312 ASN A C 1
ATOM 2455 O O . ASN A 1 312 ? 16.408 -17.205 -15.603 1.00 93.69 312 ASN A O 1
ATOM 2459 N N . ASN A 1 313 ? 16.985 -16.943 -17.754 1.00 91.44 313 ASN A N 1
ATOM 2460 C CA . ASN A 1 313 ? 17.303 -18.352 -18.026 1.00 91.44 313 ASN A CA 1
ATOM 2461 C C . ASN A 1 313 ? 16.217 -19.356 -17.591 1.00 91.44 313 ASN A C 1
ATOM 2463 O O . ASN A 1 313 ? 16.510 -20.471 -17.162 1.00 91.44 313 ASN A O 1
ATOM 2467 N N . ASN A 1 314 ? 14.946 -18.969 -17.709 1.00 92.75 314 ASN A N 1
ATOM 2468 C CA . ASN A 1 314 ? 13.779 -19.761 -17.320 1.00 92.75 314 ASN A CA 1
ATOM 2469 C C . ASN A 1 314 ? 13.714 -20.149 -15.832 1.00 92.75 314 ASN A C 1
ATOM 2471 O O . ASN A 1 314 ? 13.077 -21.155 -15.492 1.00 92.75 314 ASN A O 1
ATOM 2475 N N . HIS A 1 315 ? 14.327 -19.354 -14.947 1.00 94.06 315 HIS A N 1
ATOM 2476 C CA . HIS A 1 315 ? 14.353 -19.617 -13.509 1.00 94.06 315 HIS A CA 1
ATOM 2477 C C . HIS A 1 315 ? 12.946 -19.890 -12.947 1.00 94.06 315 HIS A C 1
ATOM 2479 O O . HIS A 1 315 ? 12.018 -19.109 -13.139 1.00 94.06 315 HIS A O 1
ATOM 2485 N N . SER A 1 316 ? 12.785 -21.004 -12.228 1.00 92.94 316 SER A N 1
ATOM 2486 C CA . SER A 1 316 ? 11.470 -21.531 -11.818 1.00 92.94 316 SER A CA 1
ATOM 2487 C C . SER A 1 316 ? 10.710 -20.668 -10.804 1.00 92.94 316 SER A C 1
ATOM 2489 O O . SER A 1 316 ? 9.507 -20.843 -10.631 1.00 92.94 316 SER A O 1
ATOM 2491 N N . TRP A 1 317 ? 11.395 -19.754 -10.111 1.00 94.81 317 TRP A N 1
ATOM 2492 C CA . TRP A 1 317 ? 10.756 -18.810 -9.184 1.00 94.81 317 TRP A CA 1
ATOM 2493 C C . TRP A 1 317 ? 10.224 -17.547 -9.874 1.00 94.81 317 TRP A C 1
ATOM 2495 O O . TRP A 1 317 ? 9.600 -16.728 -9.205 1.00 94.81 317 TRP A O 1
ATOM 2505 N N . LEU A 1 318 ? 10.481 -17.364 -11.172 1.00 95.38 318 LEU A N 1
ATOM 2506 C CA . LEU A 1 318 ? 9.899 -16.281 -11.961 1.00 95.38 318 LEU A CA 1
ATOM 2507 C C . LEU A 1 318 ? 8.637 -16.786 -12.670 1.00 95.38 318 LEU A C 1
ATOM 2509 O O . LEU A 1 318 ? 8.659 -17.890 -13.220 1.00 95.38 318 LEU A O 1
ATOM 2513 N N . PRO A 1 319 ? 7.545 -16.005 -12.664 1.00 93.19 319 PRO A N 1
ATOM 2514 C CA . PRO A 1 319 ? 6.290 -16.407 -13.281 1.00 93.19 319 PRO A CA 1
ATOM 2515 C C . PRO A 1 319 ? 6.381 -16.377 -14.813 1.00 93.19 319 PRO A C 1
ATOM 2517 O O . PRO A 1 319 ? 7.129 -15.593 -15.392 1.00 93.19 319 PRO A O 1
ATOM 2520 N N . ASP A 1 320 ? 5.532 -17.167 -15.471 1.00 90.06 320 ASP A N 1
ATOM 2521 C CA . ASP A 1 320 ? 5.343 -17.139 -16.934 1.00 90.06 320 ASP A CA 1
ATOM 2522 C C . ASP A 1 320 ? 4.527 -15.930 -17.426 1.00 90.06 320 ASP A C 1
ATOM 2524 O O . ASP A 1 320 ? 4.262 -15.796 -18.618 1.00 90.06 320 ASP A O 1
ATOM 2528 N N . SER A 1 321 ? 4.080 -15.054 -16.520 1.00 91.19 321 SER A N 1
ATOM 2529 C CA . SER A 1 321 ? 3.256 -13.897 -16.866 1.00 91.19 321 SER A CA 1
ATOM 2530 C C . SER A 1 321 ? 4.016 -12.908 -17.744 1.00 91.19 321 SER A C 1
ATOM 2532 O O . SER A 1 321 ? 5.130 -12.502 -17.408 1.00 91.19 321 SER A O 1
ATOM 2534 N N . GLN A 1 322 ? 3.361 -12.465 -18.812 1.00 95.06 322 GLN A N 1
ATOM 2535 C CA . GLN A 1 322 ? 3.866 -11.458 -19.738 1.00 95.06 322 GLN A CA 1
ATOM 2536 C C . GLN A 1 322 ? 2.844 -10.339 -19.892 1.00 95.06 322 GLN A C 1
ATOM 2538 O O . GLN A 1 322 ? 1.635 -10.584 -19.839 1.00 95.06 322 GLN A O 1
ATOM 2543 N N . SER A 1 323 ? 3.316 -9.114 -20.104 1.00 97.06 323 SER A N 1
ATOM 2544 C CA . SER A 1 323 ? 2.454 -7.954 -20.340 1.00 97.06 323 SER A CA 1
ATOM 2545 C C . SER A 1 323 ? 3.064 -7.033 -21.392 1.00 97.06 323 SER A C 1
ATOM 2547 O O . SER A 1 323 ? 4.284 -6.951 -21.535 1.00 97.06 323 SER A O 1
ATOM 2549 N N . ARG A 1 324 ? 2.208 -6.329 -22.135 1.00 98.19 324 ARG A N 1
ATOM 2550 C CA . ARG A 1 324 ? 2.633 -5.223 -23.001 1.00 98.19 324 ARG A CA 1
ATOM 2551 C C . ARG A 1 324 ? 2.847 -3.961 -22.174 1.00 98.19 324 ARG A C 1
ATOM 2553 O O . ARG A 1 324 ? 2.260 -3.813 -21.104 1.00 98.19 324 ARG A O 1
ATOM 2560 N N . ILE A 1 325 ? 3.652 -3.045 -22.694 1.00 98.50 325 ILE A N 1
ATOM 2561 C CA . ILE A 1 325 ? 4.069 -1.840 -21.978 1.00 98.50 325 ILE A CA 1
ATOM 2562 C C . ILE A 1 325 ? 3.398 -0.615 -22.574 1.00 98.50 325 ILE A C 1
ATOM 2564 O O . ILE A 1 325 ? 3.468 -0.384 -23.782 1.00 98.50 325 ILE A O 1
ATOM 2568 N N . TYR A 1 326 ? 2.795 0.197 -21.717 1.00 98.62 326 TYR A N 1
ATOM 2569 C CA . TYR A 1 326 ? 2.558 1.599 -22.020 1.00 98.62 326 TYR A CA 1
ATOM 2570 C C . TYR A 1 326 ? 3.608 2.432 -21.292 1.00 98.62 326 TYR A C 1
ATOM 2572 O O . TYR A 1 326 ? 3.654 2.451 -20.064 1.00 98.62 326 TYR A O 1
ATOM 2580 N N . ASN A 1 327 ? 4.500 3.054 -22.050 1.00 98.44 327 ASN A N 1
ATOM 2581 C CA . ASN A 1 327 ? 5.647 3.764 -21.506 1.00 98.44 327 ASN A CA 1
ATOM 2582 C C . ASN A 1 327 ? 5.241 5.185 -21.093 1.00 98.44 327 ASN A C 1
ATOM 2584 O O . ASN A 1 327 ? 4.751 5.950 -21.919 1.00 98.44 327 ASN A O 1
ATOM 2588 N N . VAL A 1 328 ? 5.458 5.553 -19.835 1.00 98.44 328 VAL A N 1
ATOM 2589 C CA . VAL A 1 328 ? 5.222 6.905 -19.327 1.00 98.44 328 VAL A CA 1
ATOM 2590 C C . VAL A 1 328 ? 6.549 7.442 -18.801 1.00 98.44 328 VAL A C 1
ATOM 2592 O O . VAL A 1 328 ? 6.942 7.186 -17.665 1.00 98.44 328 VAL A O 1
ATOM 2595 N N . CYS A 1 329 ? 7.256 8.166 -19.667 1.00 97.56 329 CYS A N 1
ATOM 2596 C CA . CYS A 1 329 ? 8.533 8.801 -19.362 1.00 97.56 329 CYS A CA 1
ATOM 2597 C C . CYS A 1 329 ? 8.262 10.102 -18.603 1.00 97.56 329 CYS A C 1
ATOM 2599 O O . CYS A 1 329 ? 7.930 11.125 -19.206 1.00 97.56 329 CYS A O 1
ATOM 2601 N N . ALA A 1 330 ? 8.314 10.031 -17.276 1.00 95.94 330 ALA A N 1
ATOM 2602 C CA . ALA A 1 330 ? 7.855 11.095 -16.387 1.00 95.94 330 ALA A CA 1
ATOM 2603 C C . ALA A 1 330 ? 8.776 11.375 -15.195 1.00 95.94 330 ALA A C 1
ATOM 2605 O O . ALA A 1 330 ? 8.491 12.305 -14.443 1.00 95.94 330 ALA A O 1
ATOM 2606 N N . LEU A 1 331 ? 9.851 10.602 -15.035 1.00 94.75 331 LEU A N 1
ATOM 2607 C CA . LEU A 1 331 ? 10.842 10.744 -13.973 1.00 94.75 331 LEU A CA 1
ATOM 2608 C C . LEU A 1 331 ? 12.193 11.139 -14.579 1.00 94.75 331 LEU A C 1
ATOM 2610 O O . LEU A 1 331 ? 12.678 10.485 -15.500 1.00 94.75 331 LEU A O 1
ATOM 2614 N N . GLU A 1 332 ? 12.795 12.202 -14.064 1.00 94.62 332 GLU A N 1
ATOM 2615 C CA . GLU A 1 332 ? 14.149 12.623 -14.416 1.00 94.62 332 GLU A CA 1
ATOM 2616 C C . GLU A 1 332 ? 15.182 11.676 -13.778 1.00 94.62 332 GLU A C 1
ATOM 2618 O O . GLU A 1 332 ? 15.007 11.214 -12.647 1.00 94.62 332 GLU A O 1
ATOM 2623 N N . SER A 1 333 ? 16.301 11.420 -14.462 1.00 90.88 333 SER A N 1
ATOM 2624 C CA . SER A 1 333 ? 17.367 10.535 -13.955 1.00 90.88 333 SER A CA 1
ATOM 2625 C C . SER A 1 333 ? 18.000 11.042 -12.657 1.00 90.88 333 SER A C 1
ATOM 2627 O O . SER A 1 333 ? 18.420 10.255 -11.811 1.00 90.88 333 SER A O 1
ATOM 2629 N N . ALA A 1 334 ? 18.040 12.365 -12.475 1.00 88.81 334 ALA A N 1
ATOM 2630 C CA . ALA A 1 334 ? 18.534 13.008 -11.258 1.00 88.81 334 ALA A CA 1
ATOM 2631 C C . ALA A 1 334 ? 17.491 13.063 -10.120 1.00 88.81 334 ALA A C 1
ATOM 2633 O O . ALA A 1 334 ? 17.809 13.519 -9.021 1.00 88.81 334 ALA A O 1
ATOM 2634 N N . GLY A 1 335 ? 16.266 12.597 -10.373 1.00 91.12 335 GLY A N 1
ATOM 2635 C CA . GLY A 1 335 ? 15.126 12.714 -9.474 1.00 91.12 335 GLY A CA 1
ATOM 2636 C C . GLY A 1 335 ? 14.242 13.922 -9.761 1.00 91.12 335 GLY A C 1
ATOM 2637 O O . GLY A 1 335 ? 14.670 14.916 -10.348 1.00 91.12 335 GLY A O 1
ATOM 2638 N N . SER A 1 336 ? 12.998 13.824 -9.302 1.00 91.75 336 SER A N 1
ATOM 2639 C CA . SER A 1 336 ? 11.942 14.806 -9.552 1.00 91.75 336 SER A CA 1
ATOM 2640 C C . SER A 1 336 ? 11.179 15.108 -8.278 1.00 91.75 336 SER A C 1
ATOM 2642 O O . SER A 1 336 ? 11.020 14.246 -7.408 1.00 91.75 336 SER A O 1
ATOM 2644 N N . ASP A 1 337 ? 10.659 16.323 -8.178 1.00 90.25 337 ASP A N 1
ATOM 2645 C CA . ASP A 1 337 ? 9.778 16.681 -7.081 1.00 90.25 337 ASP A CA 1
ATOM 2646 C C . ASP A 1 337 ? 8.410 15.978 -7.184 1.00 90.25 337 ASP A C 1
ATOM 2648 O O . ASP A 1 337 ? 7.906 15.645 -8.261 1.00 90.25 337 ASP A O 1
ATOM 2652 N N . THR A 1 338 ? 7.806 15.708 -6.027 1.00 91.06 338 THR A N 1
ATOM 2653 C CA . THR A 1 338 ? 6.520 14.993 -5.958 1.00 91.06 338 THR A CA 1
ATOM 2654 C C . THR A 1 338 ? 5.332 15.770 -6.532 1.00 91.06 338 THR A C 1
ATOM 2656 O O . THR A 1 338 ? 4.342 15.130 -6.899 1.00 91.06 338 THR A O 1
ATOM 2659 N N . ALA A 1 339 ? 5.394 17.104 -6.631 1.00 88.31 339 ALA A N 1
ATOM 2660 C CA . ALA A 1 339 ? 4.301 17.912 -7.184 1.00 88.31 339 ALA A CA 1
ATOM 2661 C C . ALA A 1 339 ? 4.192 17.666 -8.689 1.00 88.31 339 ALA A C 1
ATOM 2663 O O . ALA A 1 339 ? 3.129 17.310 -9.201 1.00 88.31 339 ALA A O 1
ATOM 2664 N N . LEU A 1 340 ? 5.327 17.763 -9.377 1.00 91.19 340 LEU A N 1
ATOM 2665 C CA . LEU A 1 340 ? 5.440 17.543 -10.807 1.00 91.19 340 LEU A CA 1
ATOM 2666 C C . LEU A 1 340 ? 5.113 16.095 -11.178 1.00 91.19 340 LEU A C 1
ATOM 2668 O O . LEU A 1 340 ? 4.377 15.843 -12.134 1.00 91.19 340 LEU A O 1
ATOM 2672 N N . LEU A 1 341 ? 5.597 15.124 -10.396 1.00 94.12 341 LEU A N 1
ATOM 2673 C CA . LEU A 1 341 ? 5.256 13.714 -10.613 1.00 94.12 341 LEU A CA 1
ATOM 2674 C C . LEU A 1 341 ? 3.760 13.450 -10.439 1.00 94.12 341 LEU A C 1
ATOM 2676 O O . LEU A 1 341 ? 3.182 12.700 -11.224 1.00 94.12 341 LEU A O 1
ATOM 2680 N N . THR A 1 342 ? 3.127 14.086 -9.452 1.00 92.38 342 THR A N 1
ATOM 2681 C CA . THR A 1 342 ? 1.678 14.002 -9.237 1.00 92.38 342 THR A CA 1
ATOM 2682 C C . THR A 1 342 ? 0.908 14.515 -10.452 1.00 92.38 342 THR A C 1
ATOM 2684 O O . THR A 1 342 ? 0.011 13.828 -10.947 1.00 92.38 342 THR A O 1
ATOM 2687 N N . GLU A 1 343 ? 1.279 15.684 -10.977 1.00 92.50 343 GLU A N 1
ATOM 2688 C CA . GLU A 1 343 ? 0.644 16.267 -12.161 1.00 92.50 343 GLU A CA 1
ATOM 2689 C C . GLU A 1 343 ? 0.784 15.348 -13.384 1.00 92.50 343 GLU A C 1
ATOM 2691 O O . GLU A 1 343 ? -0.212 14.997 -14.031 1.00 92.50 343 GLU A O 1
ATOM 2696 N N . ARG A 1 344 ? 2.012 14.893 -13.663 1.00 96.44 344 ARG A N 1
ATOM 2697 C CA . ARG A 1 344 ? 2.319 13.992 -14.784 1.00 96.44 344 ARG A CA 1
ATOM 2698 C C . ARG A 1 344 ? 1.551 12.675 -14.668 1.00 96.44 344 ARG A C 1
ATOM 2700 O O . ARG A 1 344 ? 0.960 12.224 -15.649 1.00 96.44 344 ARG A O 1
ATOM 2707 N N . LEU A 1 345 ? 1.511 12.076 -13.475 1.00 96.56 345 LEU A N 1
ATOM 2708 C CA . LEU A 1 345 ? 0.808 10.817 -13.225 1.00 96.56 345 LEU A CA 1
ATOM 2709 C C . LEU A 1 345 ? -0.704 10.971 -13.419 1.00 96.56 345 LEU A C 1
ATOM 2711 O O . LEU A 1 345 ? -1.319 10.167 -14.122 1.00 96.56 345 LEU A O 1
ATOM 2715 N N . LYS A 1 346 ? -1.300 12.030 -12.860 1.00 95.31 346 LYS A N 1
ATOM 2716 C CA . LYS A 1 346 ? -2.726 12.339 -13.024 1.00 95.31 346 LYS A CA 1
ATOM 2717 C C . LYS A 1 346 ? -3.092 12.520 -14.497 1.00 95.31 346 LYS A C 1
ATOM 2719 O O . LYS A 1 346 ? -4.091 11.961 -14.952 1.00 95.31 346 LYS A O 1
ATOM 2724 N N . ALA A 1 347 ? -2.270 13.250 -15.252 1.00 96.31 347 ALA A N 1
ATOM 2725 C CA . ALA A 1 347 ? -2.464 13.445 -16.684 1.00 96.31 347 ALA A CA 1
ATOM 2726 C C . ALA A 1 347 ? -2.349 12.126 -17.472 1.00 96.31 347 ALA A C 1
ATOM 2728 O O . ALA A 1 347 ? -3.182 11.864 -18.341 1.00 96.31 347 ALA A O 1
ATOM 2729 N N . ALA A 1 348 ? -1.363 11.281 -17.160 1.00 97.56 348 ALA A N 1
ATOM 2730 C CA . ALA A 1 348 ? -1.151 10.008 -17.847 1.00 97.56 348 ALA A CA 1
ATOM 2731 C C . ALA A 1 348 ? -2.303 9.016 -17.607 1.00 97.56 348 ALA A C 1
ATOM 2733 O O . ALA A 1 348 ? -2.815 8.414 -18.554 1.00 97.56 348 ALA A O 1
ATOM 2734 N N . ILE A 1 349 ? -2.764 8.877 -16.358 1.00 96.94 349 ILE A N 1
ATOM 2735 C CA . ILE A 1 349 ? -3.875 7.975 -16.013 1.00 96.94 349 ILE A CA 1
ATOM 2736 C C . ILE A 1 349 ? -5.166 8.419 -16.700 1.00 96.94 349 ILE A C 1
ATOM 2738 O O . ILE A 1 349 ? -5.876 7.590 -17.272 1.00 96.94 349 ILE A O 1
ATOM 2742 N N . ALA A 1 350 ? -5.449 9.725 -16.702 1.00 96.31 350 ALA A N 1
ATOM 2743 C CA . ALA A 1 350 ? -6.643 10.272 -17.338 1.00 96.31 350 ALA A CA 1
ATOM 2744 C C . ALA A 1 350 ? -6.710 9.969 -18.847 1.00 96.31 350 ALA A C 1
ATOM 2746 O O . ALA A 1 350 ? -7.801 9.767 -19.381 1.00 96.31 350 ALA A O 1
ATOM 2747 N N . LYS A 1 351 ? -5.561 9.889 -19.534 1.00 96.56 351 LYS A N 1
ATOM 2748 C CA . LYS A 1 351 ? -5.490 9.519 -20.958 1.00 96.56 351 LYS A CA 1
ATOM 2749 C C . LYS A 1 351 ? -5.744 8.033 -21.213 1.00 96.56 351 LYS A C 1
ATOM 2751 O O . LYS A 1 351 ? -6.170 7.683 -22.312 1.00 96.56 351 LYS A O 1
ATOM 2756 N N . ARG A 1 352 ? -5.460 7.160 -20.240 1.00 96.75 352 ARG A N 1
ATOM 2757 C CA . ARG A 1 352 ? -5.487 5.694 -20.388 1.00 96.75 352 ARG A CA 1
ATOM 2758 C C . ARG A 1 352 ? -6.324 5.001 -19.307 1.00 96.75 352 ARG A C 1
ATOM 2760 O O . ARG A 1 352 ? -5.805 4.153 -18.577 1.00 96.75 352 ARG A O 1
ATOM 2767 N N . PRO A 1 353 ? -7.639 5.289 -19.222 1.00 95.00 353 PRO A N 1
ATOM 2768 C CA . PRO A 1 353 ? -8.526 4.643 -18.252 1.00 95.00 353 PRO A CA 1
ATOM 2769 C C . PRO A 1 353 ? -8.688 3.131 -18.490 1.00 95.00 353 PRO A C 1
ATOM 2771 O O . PRO A 1 353 ? -9.190 2.419 -17.616 1.00 95.00 353 PRO A O 1
ATOM 2774 N N . ASP A 1 354 ? -8.285 2.637 -19.663 1.00 95.38 354 ASP A N 1
ATOM 2775 C CA . ASP A 1 354 ? -8.243 1.222 -20.024 1.00 95.38 354 ASP A CA 1
ATOM 2776 C C . ASP A 1 354 ? -7.111 0.453 -19.319 1.00 95.38 354 ASP A C 1
ATOM 2778 O O . ASP A 1 354 ? -7.230 -0.755 -19.120 1.00 95.38 354 ASP A O 1
ATOM 2782 N N . ILE A 1 355 ? -6.037 1.128 -18.894 1.00 97.88 355 ILE A N 1
ATOM 2783 C CA . ILE A 1 355 ? -4.919 0.489 -18.193 1.00 97.88 355 ILE A CA 1
ATOM 2784 C C . ILE A 1 355 ? -5.198 0.456 -16.691 1.00 97.88 355 ILE A C 1
ATOM 2786 O O . ILE A 1 355 ? -5.232 1.486 -16.018 1.00 97.88 355 ILE A O 1
ATOM 2790 N N . LYS A 1 356 ? -5.360 -0.757 -16.152 1.00 97.88 356 LYS A N 1
ATOM 2791 C CA . LYS A 1 356 ? -5.742 -0.981 -14.748 1.00 97.88 356 LYS A CA 1
ATOM 2792 C C . LYS A 1 356 ? -4.584 -1.231 -13.789 1.00 97.88 356 LYS A C 1
ATOM 2794 O O . LYS A 1 356 ? -4.794 -1.164 -12.582 1.00 97.88 356 LYS A O 1
ATOM 2799 N N . VAL A 1 357 ? -3.375 -1.486 -14.293 1.00 98.75 357 VAL A N 1
ATOM 2800 C CA . VAL A 1 357 ? -2.182 -1.727 -13.468 1.00 98.75 357 VAL A CA 1
ATOM 2801 C C . VAL A 1 357 ? -1.056 -0.784 -13.874 1.00 98.75 357 VAL A C 1
ATOM 2803 O O . VAL A 1 357 ? -0.673 -0.726 -15.044 1.00 98.75 357 VAL A O 1
ATOM 2806 N N . TRP A 1 358 ? -0.532 -0.064 -12.885 1.00 98.75 358 TRP A N 1
ATOM 2807 C CA . TRP A 1 358 ? 0.503 0.954 -13.043 1.00 98.75 358 TRP A CA 1
ATOM 2808 C C . TRP A 1 358 ? 1.709 0.590 -12.178 1.00 98.75 358 TRP A C 1
ATOM 2810 O O . TRP A 1 358 ? 1.591 0.459 -10.960 1.00 98.75 358 TRP A O 1
ATOM 2820 N N . ASN A 1 359 ? 2.863 0.399 -12.812 1.00 98.75 359 ASN A N 1
ATOM 2821 C CA . ASN A 1 359 ? 4.120 0.100 -12.141 1.00 98.75 359 ASN A CA 1
ATOM 2822 C C . ASN A 1 359 ? 4.869 1.395 -11.817 1.00 98.75 359 ASN A C 1
ATOM 2824 O O . ASN A 1 359 ? 5.229 2.138 -12.733 1.00 98.75 359 ASN A O 1
ATOM 2828 N N . LEU A 1 360 ? 5.152 1.609 -10.533 1.00 96.88 360 LEU A N 1
ATOM 2829 C CA . LEU A 1 360 ? 5.951 2.719 -10.017 1.00 96.88 360 LEU A CA 1
ATOM 2830 C C . LEU A 1 360 ? 7.187 2.134 -9.313 1.00 96.88 360 LEU A C 1
ATOM 2832 O O . LEU A 1 360 ? 7.174 1.861 -8.111 1.00 96.88 360 LEU A O 1
ATOM 2836 N N . SER A 1 361 ? 8.263 1.922 -10.072 1.00 91.81 361 SER A N 1
ATOM 2837 C CA . SER A 1 361 ? 9.555 1.429 -9.563 1.00 91.81 361 SER A CA 1
ATOM 2838 C C . SER A 1 361 ? 10.443 2.579 -9.060 1.00 91.81 361 SER A C 1
ATOM 2840 O O . SER A 1 361 ? 11.638 2.636 -9.323 1.00 91.81 361 SER A O 1
ATOM 2842 N N . LEU A 1 362 ? 9.847 3.511 -8.329 1.00 88.69 362 LEU A N 1
ATOM 2843 C CA . LEU A 1 362 ? 10.474 4.740 -7.854 1.00 88.69 362 LEU A CA 1
ATOM 2844 C C . LEU A 1 362 ? 10.374 4.842 -6.334 1.00 88.69 362 LEU A C 1
ATOM 2846 O O . LEU A 1 362 ? 9.584 4.131 -5.706 1.00 88.69 362 LEU A O 1
ATOM 2850 N N . GLY A 1 363 ? 11.163 5.729 -5.743 1.00 80.00 363 GLY A N 1
ATOM 2851 C CA . GLY A 1 363 ? 11.147 5.931 -4.304 1.00 80.00 363 GLY A CA 1
ATOM 2852 C C . GLY A 1 363 ? 11.873 7.200 -3.886 1.00 80.00 363 GLY A C 1
ATOM 2853 O O . GLY A 1 363 ? 12.829 7.635 -4.520 1.00 80.00 363 GLY A O 1
ATOM 2854 N N . GLY A 1 364 ? 11.364 7.839 -2.842 1.00 76.75 364 GLY A N 1
ATOM 2855 C CA . GLY A 1 364 ? 11.987 8.994 -2.206 1.00 76.75 364 GLY A CA 1
ATOM 2856 C C . GLY A 1 364 ? 12.748 8.619 -0.934 1.00 76.75 364 GLY A C 1
ATOM 2857 O O . GLY A 1 364 ? 13.167 7.481 -0.718 1.00 76.75 364 GLY A O 1
ATOM 2858 N N . GLY A 1 365 ? 12.894 9.595 -0.038 1.00 68.56 365 GLY A N 1
ATOM 2859 C CA . GLY A 1 365 ? 13.418 9.356 1.307 1.00 68.56 365 GLY A CA 1
ATOM 2860 C C . GLY A 1 365 ? 12.556 8.386 2.133 1.00 68.56 365 GLY A C 1
ATOM 2861 O O . GLY A 1 365 ? 11.406 8.089 1.803 1.00 68.56 365 GLY A O 1
ATOM 2862 N N . SER A 1 366 ? 13.111 7.909 3.257 1.00 60.81 366 SER A N 1
ATOM 2863 C CA . SER A 1 366 ? 12.298 7.238 4.285 1.00 60.81 366 SER A CA 1
ATOM 2864 C C . SER A 1 366 ? 11.189 8.181 4.749 1.00 60.81 366 SER A C 1
ATOM 2866 O O . SER A 1 366 ? 11.466 9.345 5.042 1.00 60.81 366 SER A O 1
ATOM 2868 N N . TYR A 1 367 ? 9.960 7.682 4.869 1.00 62.19 367 TYR A N 1
ATOM 2869 C CA . TYR A 1 367 ? 8.883 8.458 5.486 1.00 62.19 367 TYR A CA 1
ATOM 2870 C C . TYR A 1 367 ? 9.178 8.679 6.985 1.00 62.19 367 TYR A C 1
ATOM 2872 O O . TYR A 1 367 ? 9.932 7.922 7.612 1.00 62.19 367 TYR A O 1
ATOM 2880 N N . LYS A 1 368 ? 8.597 9.732 7.575 1.00 61.62 368 LYS A N 1
ATOM 2881 C CA . LYS A 1 368 ? 8.620 9.951 9.030 1.00 61.62 368 LYS A CA 1
ATOM 2882 C C . LYS A 1 368 ? 7.584 9.022 9.669 1.00 61.62 368 LYS A C 1
ATOM 2884 O O . LYS A 1 368 ? 6.430 9.060 9.270 1.00 61.62 368 LYS A O 1
ATOM 2889 N N . ASN A 1 369 ? 7.987 8.227 10.666 1.00 55.53 369 ASN A N 1
ATOM 2890 C CA . ASN A 1 369 ? 7.263 7.073 11.244 1.00 55.53 369 ASN A CA 1
ATOM 2891 C C . ASN A 1 369 ? 5.739 7.194 11.497 1.00 55.53 369 ASN A C 1
ATOM 2893 O O . ASN A 1 369 ? 5.067 6.172 11.643 1.00 55.53 369 ASN A O 1
ATOM 2897 N N . GLU A 1 370 ? 5.191 8.401 11.601 1.00 66.56 370 GLU A N 1
ATOM 2898 C CA . GLU A 1 370 ? 3.859 8.661 12.153 1.00 66.56 370 GLU A CA 1
ATOM 2899 C C . GLU A 1 370 ? 2.820 9.102 11.104 1.00 66.56 370 GLU A C 1
ATOM 2901 O O . GLU A 1 370 ? 1.625 9.038 11.397 1.00 66.56 370 GLU A O 1
ATOM 2906 N N . GLU A 1 371 ? 3.233 9.481 9.886 1.00 76.56 371 GLU A N 1
ATOM 2907 C CA . GLU A 1 371 ? 2.342 10.035 8.853 1.00 76.56 371 GLU A CA 1
ATOM 2908 C C . GLU A 1 371 ? 2.594 9.433 7.461 1.00 76.56 371 GLU A C 1
ATOM 2910 O O . GLU A 1 371 ? 3.691 8.972 7.143 1.00 76.56 371 GLU A O 1
ATOM 2915 N N . PHE A 1 372 ? 1.550 9.430 6.631 1.00 88.12 372 PHE A N 1
ATOM 2916 C CA . PHE A 1 372 ? 1.623 9.041 5.222 1.00 88.12 372 PHE A CA 1
ATOM 2917 C C . PHE A 1 372 ? 2.132 10.225 4.396 1.00 88.12 372 PHE A C 1
ATOM 2919 O O . PHE A 1 372 ? 1.709 11.356 4.636 1.00 88.12 372 PHE A O 1
ATOM 2926 N N . SER A 1 373 ? 3.018 9.984 3.427 1.00 90.12 373 SER A N 1
ATOM 2927 C CA . SER A 1 373 ? 3.490 11.057 2.546 1.00 90.12 373 SER A CA 1
ATOM 2928 C C . SER A 1 373 ? 2.383 11.570 1.627 1.00 90.12 373 SER A C 1
ATOM 2930 O O . SER A 1 373 ? 1.456 10.840 1.269 1.00 90.12 373 SER A O 1
ATOM 2932 N N . ASP A 1 374 ? 2.522 12.818 1.178 1.00 90.00 374 ASP A N 1
ATOM 2933 C CA . ASP A 1 374 ? 1.590 13.441 0.231 1.00 90.00 374 ASP A CA 1
ATOM 2934 C C . ASP A 1 374 ? 1.434 12.637 -1.048 1.00 90.00 374 ASP A C 1
ATOM 2936 O O . ASP A 1 374 ? 0.328 12.499 -1.565 1.00 90.00 374 ASP A O 1
ATOM 2940 N N . PHE A 1 375 ? 2.538 12.067 -1.531 1.00 91.88 375 PHE A N 1
ATOM 2941 C CA . PHE A 1 375 ? 2.509 11.288 -2.752 1.00 91.88 375 PHE A CA 1
ATOM 2942 C C . PHE A 1 375 ? 1.778 9.957 -2.547 1.00 91.88 375 PHE A C 1
ATOM 2944 O O . PHE A 1 375 ? 0.978 9.575 -3.392 1.00 91.88 375 PHE A O 1
ATOM 2951 N N . ALA A 1 376 ? 1.943 9.290 -1.398 1.00 94.00 376 ALA A N 1
ATOM 2952 C CA . ALA A 1 376 ? 1.154 8.102 -1.063 1.00 94.00 376 ALA A CA 1
ATOM 2953 C C . ALA A 1 376 ? -0.346 8.413 -0.916 1.00 94.00 376 ALA A C 1
ATOM 2955 O O . ALA A 1 376 ? -1.177 7.638 -1.392 1.00 94.00 376 ALA A O 1
ATOM 2956 N N . ILE A 1 377 ? -0.689 9.557 -0.309 1.00 94.06 377 ILE A N 1
ATOM 2957 C CA . ILE A 1 377 ? -2.071 10.046 -0.199 1.00 94.06 377 ILE A CA 1
ATOM 2958 C C . ILE A 1 377 ? -2.683 10.265 -1.585 1.00 94.06 377 ILE A C 1
ATOM 2960 O O . ILE A 1 377 ? -3.836 9.898 -1.818 1.00 94.06 377 ILE A O 1
ATOM 2964 N N . GLU A 1 378 ? -1.915 10.838 -2.508 1.00 94.00 378 GLU A N 1
ATOM 2965 C CA . GLU A 1 378 ? -2.372 11.070 -3.872 1.00 94.00 378 GLU A CA 1
ATOM 2966 C C . GLU A 1 378 ? -2.486 9.767 -4.674 1.00 94.00 378 GLU A C 1
ATOM 2968 O O . GLU A 1 378 ? -3.467 9.579 -5.390 1.00 94.00 378 GLU A O 1
ATOM 2973 N N . LEU A 1 379 ? -1.567 8.808 -4.503 1.00 96.12 379 LEU A N 1
ATOM 2974 C CA . LEU A 1 379 ? -1.728 7.471 -5.087 1.00 96.12 379 LEU A CA 1
ATOM 2975 C C . LEU A 1 379 ? -3.013 6.799 -4.595 1.00 96.12 379 LEU A C 1
ATOM 2977 O O . LEU A 1 379 ? -3.747 6.201 -5.384 1.00 96.12 379 LEU A O 1
ATOM 2981 N N . ASP A 1 380 ? -3.319 6.914 -3.303 1.00 96.94 380 ASP A N 1
ATOM 2982 C CA . ASP A 1 380 ? -4.557 6.379 -2.747 1.00 96.94 380 ASP A CA 1
ATOM 2983 C C . ASP A 1 380 ? -5.792 7.053 -3.375 1.00 96.94 380 ASP A C 1
ATOM 2985 O O . ASP A 1 380 ? -6.750 6.368 -3.748 1.00 96.94 380 ASP A O 1
ATOM 2989 N N . HIS A 1 381 ? -5.745 8.375 -3.570 1.00 95.50 381 HIS A N 1
ATOM 2990 C CA . HIS A 1 381 ? -6.806 9.133 -4.233 1.00 95.50 381 HIS A CA 1
ATOM 2991 C C . HIS A 1 381 ? -7.012 8.729 -5.695 1.00 95.50 381 HIS A C 1
ATOM 2993 O O . HIS A 1 381 ? -8.138 8.439 -6.102 1.00 95.50 381 HIS A O 1
ATOM 2999 N N . LEU A 1 382 ? -5.932 8.681 -6.478 1.00 95.94 382 LEU A N 1
ATOM 3000 C CA . LEU A 1 382 ? -5.966 8.345 -7.900 1.00 95.94 382 LEU A CA 1
ATOM 3001 C C . LEU A 1 382 ? -6.422 6.898 -8.113 1.00 95.94 382 LEU A C 1
ATOM 3003 O O . LEU A 1 382 ? -7.157 6.613 -9.061 1.00 95.94 382 LEU A O 1
ATOM 3007 N N . SER A 1 383 ? -6.041 5.991 -7.209 1.00 97.62 383 SER A N 1
ATOM 3008 C CA . SER A 1 383 ? -6.495 4.598 -7.228 1.00 97.62 383 SER A CA 1
ATOM 3009 C C . SER A 1 383 ? -8.012 4.503 -7.068 1.00 97.62 383 SER A C 1
ATOM 3011 O O . SER A 1 383 ? -8.663 3.817 -7.860 1.00 97.62 383 SER A O 1
ATOM 3013 N N . ASP A 1 384 ? -8.584 5.231 -6.103 1.00 95.19 384 ASP A N 1
ATOM 3014 C CA . ASP A 1 384 ? -10.032 5.281 -5.886 1.00 95.19 384 ASP A CA 1
ATOM 3015 C C . ASP A 1 384 ? -10.760 5.994 -7.042 1.00 95.19 384 ASP A C 1
ATOM 3017 O O . ASP A 1 384 ? -11.817 5.534 -7.473 1.00 95.19 384 ASP A O 1
ATOM 3021 N N . GLN A 1 385 ? -10.193 7.080 -7.579 1.00 94.94 385 GLN A N 1
ATOM 3022 C CA . GLN A 1 385 ? -10.815 7.874 -8.644 1.00 94.94 385 GLN A CA 1
ATOM 3023 C C . GLN A 1 385 ? -10.880 7.127 -9.983 1.00 94.94 385 GLN A C 1
ATOM 3025 O O . GLN A 1 385 ? -11.905 7.174 -10.663 1.00 94.94 385 GLN A O 1
ATOM 3030 N N . TYR A 1 386 ? -9.794 6.459 -10.383 1.00 96.56 386 TYR A N 1
ATOM 3031 C CA . TYR A 1 386 ? -9.679 5.828 -11.705 1.00 96.56 386 TYR A CA 1
ATOM 3032 C C . TYR A 1 386 ? -9.857 4.303 -11.678 1.00 96.56 386 TYR A C 1
ATOM 3034 O O . TYR A 1 386 ? -9.901 3.659 -12.733 1.00 96.56 386 TYR A O 1
ATOM 3042 N N . GLY A 1 387 ? -9.976 3.706 -10.488 1.00 96.69 387 GLY A N 1
ATOM 3043 C CA . GLY A 1 387 ? -10.105 2.260 -10.325 1.00 96.69 387 GLY A CA 1
ATOM 3044 C C . GLY A 1 387 ? -8.860 1.507 -10.796 1.00 96.69 387 GLY A C 1
ATOM 3045 O O . GLY A 1 387 ? -8.986 0.463 -11.436 1.00 96.69 387 GLY A O 1
ATOM 3046 N N . VAL A 1 388 ? -7.671 2.050 -10.520 1.00 98.25 388 VAL A N 1
ATOM 3047 C CA . VAL A 1 388 ? -6.374 1.485 -10.928 1.00 98.25 388 VAL A CA 1
ATOM 3048 C C . VAL A 1 388 ? -5.614 0.927 -9.727 1.00 98.25 388 VAL A C 1
ATOM 3050 O O . VAL A 1 388 ? -5.728 1.438 -8.612 1.00 98.25 388 VAL A O 1
ATOM 3053 N N . LEU A 1 389 ? -4.831 -0.128 -9.945 1.00 98.75 389 LEU A N 1
ATOM 3054 C CA . LEU A 1 389 ? -3.906 -0.681 -8.961 1.00 98.75 389 LEU A CA 1
ATOM 3055 C C . LEU A 1 389 ? -2.481 -0.203 -9.253 1.00 98.75 389 LEU A C 1
ATOM 3057 O O . LEU A 1 389 ? -1.889 -0.578 -10.266 1.00 98.75 389 LEU A O 1
ATOM 3061 N N . PHE A 1 390 ? -1.918 0.570 -8.328 1.00 98.81 390 PHE A N 1
ATOM 3062 C CA . PHE A 1 390 ? -0.491 0.872 -8.321 1.00 98.81 390 PHE A CA 1
ATOM 3063 C C . PHE A 1 390 ? 0.290 -0.274 -7.679 1.00 98.81 390 PHE A C 1
ATOM 3065 O O . PHE A 1 390 ? -0.082 -0.779 -6.615 1.00 98.81 390 PHE A O 1
ATOM 3072 N N . VAL A 1 391 ? 1.385 -0.667 -8.319 1.00 98.81 391 VAL A N 1
ATOM 3073 C CA . VAL A 1 391 ? 2.370 -1.604 -7.778 1.00 98.81 391 VAL A CA 1
ATOM 3074 C C . VAL A 1 391 ? 3.662 -0.831 -7.556 1.00 98.81 391 VAL A C 1
ATOM 3076 O O . VAL A 1 391 ? 4.210 -0.258 -8.498 1.00 98.81 391 VAL A O 1
ATOM 3079 N N . VAL A 1 392 ? 4.109 -0.781 -6.301 1.00 97.88 392 VAL A N 1
ATOM 3080 C CA . VAL A 1 392 ? 5.165 0.134 -5.846 1.00 97.88 392 VAL A CA 1
ATOM 3081 C C . VAL A 1 392 ? 6.294 -0.662 -5.195 1.00 97.88 392 VAL A C 1
ATOM 3083 O O . VAL A 1 392 ? 6.046 -1.557 -4.382 1.00 97.88 392 VAL A O 1
ATOM 3086 N N . ALA A 1 393 ? 7.540 -0.347 -5.538 1.00 96.69 393 ALA A N 1
ATOM 3087 C CA . ALA A 1 393 ? 8.709 -0.926 -4.878 1.00 96.69 393 ALA A CA 1
ATOM 3088 C C . ALA A 1 393 ? 8.802 -0.448 -3.416 1.00 96.69 393 ALA A C 1
ATOM 3090 O O . ALA A 1 393 ? 8.516 0.706 -3.124 1.00 96.69 393 ALA A O 1
ATOM 3091 N N . SER A 1 394 ? 9.220 -1.304 -2.478 1.00 95.44 394 SER A N 1
ATOM 3092 C CA . SER A 1 394 ? 9.380 -0.908 -1.064 1.00 95.44 394 SER A CA 1
ATOM 3093 C C . SER A 1 394 ? 10.516 0.100 -0.828 1.00 95.44 394 SER A C 1
ATOM 3095 O O . SER A 1 394 ? 10.593 0.714 0.238 1.00 95.44 394 SER A O 1
ATOM 3097 N N . GLY A 1 395 ? 11.412 0.224 -1.809 1.00 93.38 395 GLY A N 1
ATOM 3098 C CA . GLY A 1 395 ? 12.590 1.076 -1.804 1.00 93.38 395 GLY A CA 1
ATOM 3099 C C . GLY A 1 395 ? 13.854 0.377 -1.309 1.00 93.38 395 GLY A C 1
ATOM 3100 O O . GLY A 1 395 ? 13.800 -0.709 -0.714 1.00 93.38 395 GLY A O 1
ATOM 3101 N N . ASN A 1 396 ? 15.000 1.014 -1.552 1.00 92.12 396 ASN A N 1
ATOM 3102 C CA . ASN A 1 396 ? 16.314 0.465 -1.241 1.00 92.12 396 ASN A CA 1
ATOM 3103 C C . ASN A 1 396 ? 16.997 1.216 -0.080 1.00 92.12 396 ASN A C 1
ATOM 3105 O O . ASN A 1 396 ? 17.059 2.446 -0.027 1.00 92.12 396 ASN A O 1
ATOM 3109 N N . TYR A 1 397 ? 17.504 0.466 0.894 1.00 89.69 397 TYR A N 1
ATOM 3110 C CA . TYR A 1 397 ? 18.391 0.932 1.953 1.00 89.69 397 TYR A CA 1
ATOM 3111 C C . TYR A 1 397 ? 19.838 0.698 1.511 1.00 89.69 397 TYR A C 1
ATOM 3113 O O . TYR A 1 397 ? 20.257 -0.443 1.309 1.00 89.69 397 TYR A O 1
ATOM 3121 N N . ILE A 1 398 ? 20.600 1.783 1.363 1.00 88.31 398 ILE A N 1
ATOM 3122 C CA . ILE A 1 398 ? 21.999 1.735 0.934 1.00 88.31 398 ILE A CA 1
ATOM 3123 C C . ILE A 1 398 ? 22.878 2.107 2.137 1.00 88.31 398 ILE A C 1
ATOM 3125 O O . ILE A 1 398 ? 22.974 3.288 2.478 1.00 88.31 398 ILE A O 1
ATOM 3129 N N . PRO A 1 399 ? 23.532 1.135 2.801 1.00 85.06 399 PRO A N 1
ATOM 3130 C CA . PRO A 1 399 ? 24.295 1.384 4.028 1.00 85.06 399 PRO A CA 1
ATOM 3131 C C . PRO A 1 399 ? 25.479 2.341 3.823 1.00 85.06 399 PRO A C 1
ATOM 3133 O O . PRO A 1 399 ? 25.894 3.020 4.760 1.00 85.06 399 PRO A O 1
ATOM 3136 N N . TYR A 1 400 ? 25.985 2.435 2.593 1.00 84.81 400 TYR A N 1
ATOM 3137 C CA . TYR A 1 400 ? 27.108 3.292 2.212 1.00 84.81 400 TYR A CA 1
ATOM 3138 C C . TYR A 1 400 ? 26.734 4.763 1.990 1.00 84.81 400 TYR A C 1
ATOM 3140 O O . TYR A 1 400 ? 27.628 5.600 1.957 1.00 84.81 400 TYR A O 1
ATOM 3148 N N . ASN A 1 401 ? 25.440 5.100 1.914 1.00 84.56 401 ASN A N 1
ATOM 3149 C CA . ASN A 1 401 ? 24.982 6.493 1.799 1.00 84.56 401 ASN A CA 1
ATOM 3150 C C . ASN A 1 401 ? 25.012 7.246 3.145 1.00 84.56 401 ASN A C 1
ATOM 3152 O O . ASN A 1 401 ? 24.664 8.423 3.206 1.00 84.56 401 ASN A O 1
ATOM 3156 N N . TYR A 1 402 ? 25.404 6.576 4.230 1.00 82.69 402 TYR A N 1
ATOM 3157 C CA . TYR A 1 402 ? 25.509 7.154 5.568 1.00 82.69 402 TYR A CA 1
ATOM 3158 C C . TYR A 1 402 ? 26.953 7.558 5.871 1.00 82.69 402 TYR A C 1
ATOM 3160 O O . TYR A 1 402 ? 27.897 6.942 5.380 1.00 82.69 402 TYR A O 1
ATOM 3168 N N . ASN A 1 403 ? 27.126 8.583 6.708 1.00 81.06 403 ASN A N 1
ATOM 3169 C CA . ASN A 1 403 ? 28.437 9.050 7.148 1.00 81.06 403 ASN A CA 1
ATOM 3170 C C . ASN A 1 403 ? 28.548 8.992 8.689 1.00 81.06 403 ASN A C 1
ATOM 3172 O O . ASN A 1 403 ? 27.906 9.808 9.356 1.00 81.06 403 ASN A O 1
ATOM 3176 N N . PRO A 1 404 ? 29.336 8.059 9.267 1.00 85.75 404 PRO A N 1
ATOM 3177 C CA . PRO A 1 404 ? 30.089 6.997 8.584 1.00 85.75 404 PRO A CA 1
ATOM 3178 C C . PRO A 1 404 ? 29.172 5.901 7.991 1.00 85.75 404 PRO A C 1
ATOM 3180 O O . PRO A 1 404 ? 28.030 5.765 8.443 1.00 85.75 404 PRO A O 1
ATOM 3183 N N . PRO A 1 405 ? 29.654 5.096 7.019 1.00 85.50 405 PRO A N 1
ATOM 3184 C CA . PRO A 1 405 ? 28.890 3.985 6.452 1.00 85.50 405 PRO A CA 1
ATOM 3185 C C . PRO A 1 405 ? 28.399 3.002 7.515 1.00 85.50 405 PRO A C 1
ATOM 3187 O O . PRO A 1 405 ? 29.124 2.656 8.451 1.00 85.50 405 PRO A O 1
ATOM 3190 N N . LEU A 1 406 ? 27.169 2.520 7.350 1.00 86.31 406 LEU A N 1
ATOM 3191 C CA . LEU A 1 406 ? 26.565 1.534 8.243 1.00 86.31 406 LEU A CA 1
ATOM 3192 C C . LEU A 1 406 ? 26.947 0.101 7.847 1.00 86.31 406 LEU A C 1
ATOM 3194 O O . LEU A 1 406 ? 27.396 -0.175 6.735 1.00 86.31 406 LEU A O 1
ATOM 3198 N N . SER A 1 407 ? 26.745 -0.846 8.767 1.00 87.69 407 SER A N 1
ATOM 3199 C CA . SER A 1 407 ? 26.909 -2.270 8.452 1.00 87.69 407 SER A CA 1
ATOM 3200 C C . SER A 1 407 ? 25.853 -2.744 7.446 1.00 87.69 407 SER A C 1
ATOM 3202 O O . SER A 1 407 ? 24.703 -2.310 7.487 1.00 87.69 407 SER A O 1
ATOM 3204 N N . VAL A 1 408 ? 26.223 -3.673 6.561 1.00 90.81 408 VAL A N 1
ATOM 3205 C CA . VAL A 1 408 ? 25.265 -4.297 5.640 1.00 90.81 408 VAL A CA 1
ATOM 3206 C C . VAL A 1 408 ? 24.337 -5.240 6.410 1.00 90.81 408 VAL A C 1
ATOM 3208 O O . VAL A 1 408 ? 24.812 -6.144 7.103 1.00 90.81 408 VAL A O 1
ATOM 3211 N N . ARG A 1 409 ? 23.018 -5.065 6.258 1.00 92.25 409 ARG A N 1
ATOM 3212 C CA . ARG A 1 409 ? 22.008 -5.930 6.883 1.00 92.25 409 ARG A CA 1
ATOM 3213 C C . ARG A 1 409 ? 22.125 -7.366 6.355 1.00 92.25 409 ARG A C 1
ATOM 3215 O O . ARG A 1 409 ? 22.039 -7.606 5.154 1.00 92.25 409 ARG A O 1
ATOM 3222 N N . ARG A 1 410 ? 22.322 -8.324 7.265 1.00 92.06 410 ARG A N 1
ATOM 3223 C CA . ARG A 1 410 ? 22.342 -9.774 6.986 1.00 92.06 410 ARG A CA 1
ATOM 3224 C C . ARG A 1 410 ? 21.021 -10.421 7.413 1.00 92.06 410 ARG A C 1
ATOM 3226 O O . ARG A 1 410 ? 20.171 -9.764 8.017 1.00 92.06 410 ARG A O 1
ATOM 3233 N N . TRP A 1 411 ? 20.866 -11.708 7.113 1.00 93.19 411 TRP A N 1
ATOM 3234 C CA . TRP A 1 411 ? 19.772 -12.531 7.617 1.00 93.19 411 TRP A CA 1
ATOM 3235 C C . TRP A 1 411 ? 20.318 -13.716 8.442 1.00 93.19 411 TRP A C 1
ATOM 3237 O O . TRP A 1 411 ? 21.294 -14.338 8.016 1.00 93.19 411 TRP A O 1
ATOM 3247 N N . PRO A 1 412 ? 19.742 -14.033 9.620 1.00 92.38 412 PRO A N 1
ATOM 3248 C CA . PRO A 1 412 ? 18.732 -13.255 10.342 1.00 92.38 412 PRO A CA 1
ATOM 3249 C C . PRO A 1 412 ? 19.266 -11.877 10.768 1.00 92.38 412 PRO A C 1
ATOM 3251 O O . PRO A 1 412 ? 20.474 -11.658 10.865 1.00 92.38 412 PRO A O 1
ATOM 3254 N N . VAL A 1 413 ? 18.353 -10.931 10.983 1.00 90.44 413 VAL A N 1
ATOM 3255 C CA . VAL A 1 413 ? 18.710 -9.542 11.293 1.00 90.44 413 VAL A CA 1
ATOM 3256 C C . VAL A 1 413 ? 19.263 -9.434 12.711 1.00 90.44 413 VAL A C 1
ATOM 3258 O O . VAL A 1 413 ? 18.608 -9.841 13.667 1.00 90.44 413 VAL A O 1
ATOM 3261 N N . ASN A 1 414 ? 20.444 -8.827 12.837 1.00 86.00 414 ASN A N 1
ATOM 3262 C CA . ASN A 1 414 ? 21.082 -8.516 14.112 1.00 86.00 414 ASN A CA 1
ATOM 3263 C C . ASN A 1 414 ? 21.259 -6.997 14.233 1.00 86.00 414 ASN A C 1
ATOM 3265 O O . ASN A 1 414 ? 22.099 -6.422 13.549 1.00 86.00 414 ASN A O 1
ATOM 3269 N N . GLY A 1 415 ? 20.482 -6.356 15.109 1.00 85.25 415 GLY A N 1
ATOM 3270 C CA . GLY A 1 415 ? 20.535 -4.909 15.349 1.00 85.25 415 GLY A CA 1
ATOM 3271 C C . GLY A 1 415 ? 19.414 -4.115 14.671 1.00 85.25 415 GLY A C 1
ATOM 3272 O O . GLY A 1 415 ? 18.477 -4.682 14.109 1.00 85.25 415 GLY A O 1
ATOM 3273 N N . THR A 1 416 ? 19.515 -2.788 14.760 1.00 85.31 416 THR A N 1
ATOM 3274 C CA . THR A 1 416 ? 18.534 -1.834 14.224 1.00 85.31 416 THR A CA 1
ATOM 3275 C C . THR A 1 416 ? 19.127 -1.101 13.029 1.00 85.31 416 THR A C 1
ATOM 3277 O O . THR A 1 416 ? 20.244 -0.594 13.105 1.00 85.31 416 THR A O 1
ATOM 3280 N N . TYR A 1 417 ? 18.357 -1.009 11.949 1.00 88.62 417 TYR A N 1
ATOM 3281 C CA . TYR A 1 417 ? 18.745 -0.349 10.706 1.00 88.62 417 TYR A CA 1
ATOM 3282 C C . TYR A 1 417 ? 17.717 0.740 10.354 1.00 88.62 417 TYR A C 1
ATOM 3284 O O . TYR A 1 417 ? 16.536 0.585 10.681 1.00 88.62 417 TYR A O 1
ATOM 3292 N N . PRO A 1 418 ? 18.123 1.841 9.695 1.00 87.62 418 PRO A N 1
ATOM 3293 C CA . PRO A 1 418 ? 17.205 2.852 9.172 1.00 87.62 418 PRO A CA 1
ATOM 3294 C C . PRO A 1 418 ? 16.639 2.402 7.813 1.00 87.62 418 PRO A C 1
ATOM 3296 O O . PRO A 1 418 ? 16.824 3.051 6.789 1.00 87.62 418 PRO A O 1
ATOM 3299 N N . ASP A 1 419 ? 15.988 1.241 7.809 1.00 89.00 419 ASP A N 1
ATOM 3300 C CA . ASP A 1 419 ? 15.559 0.498 6.621 1.00 89.00 419 ASP A CA 1
ATOM 3301 C C . ASP A 1 419 ? 14.033 0.461 6.458 1.00 89.00 419 ASP A C 1
ATOM 3303 O O . ASP A 1 419 ? 13.486 -0.472 5.874 1.00 89.00 419 ASP A O 1
ATOM 3307 N N . LEU A 1 420 ? 13.341 1.473 6.983 1.00 90.88 420 LEU A N 1
ATOM 3308 C CA . LEU A 1 420 ? 11.904 1.648 6.779 1.00 90.88 420 LEU A CA 1
ATOM 3309 C C . LEU A 1 420 ? 11.595 1.979 5.319 1.00 90.88 420 LEU A C 1
ATOM 3311 O O . LEU A 1 420 ? 12.447 2.512 4.608 1.00 90.88 420 LEU A O 1
ATOM 3315 N N . LEU A 1 421 ? 10.372 1.666 4.891 1.00 91.50 421 LEU A N 1
ATOM 3316 C CA . LEU A 1 421 ? 9.869 1.896 3.532 1.00 91.50 421 LEU A CA 1
ATOM 3317 C C . LEU A 1 421 ? 10.192 3.300 2.984 1.00 91.50 421 LEU A C 1
ATOM 3319 O O . LEU A 1 421 ? 10.243 4.283 3.726 1.00 91.50 421 LEU A O 1
ATOM 3323 N N . SER A 1 422 ? 10.387 3.395 1.669 1.00 90.31 422 SER A N 1
ATOM 3324 C CA . SER A 1 422 ? 10.478 4.680 0.960 1.00 90.31 422 SER A CA 1
ATOM 3325 C C . SER A 1 422 ? 9.084 5.195 0.600 1.00 90.31 422 SER A C 1
ATOM 3327 O O . SER A 1 422 ? 8.204 4.397 0.267 1.00 90.31 422 SER A O 1
ATOM 3329 N N . SER A 1 423 ? 8.885 6.515 0.584 1.00 90.31 423 SER A N 1
ATOM 3330 C CA . SER A 1 423 ? 7.700 7.103 -0.064 1.00 90.31 423 SER A CA 1
ATOM 3331 C C . SER A 1 423 ? 7.713 6.814 -1.572 1.00 90.31 423 SER A C 1
ATOM 3333 O O . SER A 1 423 ? 8.792 6.908 -2.160 1.00 90.31 423 SER A O 1
ATOM 3335 N N . PRO A 1 424 ? 6.582 6.459 -2.221 1.00 93.50 424 PRO A N 1
ATOM 3336 C CA . PRO A 1 424 ? 5.203 6.405 -1.707 1.00 93.50 424 PRO A CA 1
ATOM 3337 C C . PRO A 1 424 ? 4.727 4.981 -1.340 1.00 93.50 424 PRO A C 1
ATOM 3339 O O . PRO A 1 424 ? 3.531 4.672 -1.385 1.00 93.50 424 PRO A O 1
ATOM 3342 N N . SER A 1 425 ? 5.648 4.065 -1.037 1.00 93.62 425 SER A N 1
ATOM 3343 C CA . SER A 1 425 ? 5.349 2.636 -0.877 1.00 93.62 425 SER A CA 1
ATOM 3344 C C . SER A 1 425 ? 4.530 2.298 0.377 1.00 93.62 425 SER A C 1
ATOM 3346 O O . SER A 1 425 ? 4.075 1.166 0.552 1.00 93.62 425 SER A O 1
ATOM 3348 N N . GLU A 1 426 ? 4.273 3.278 1.236 1.00 93.19 426 GLU A N 1
ATOM 3349 C CA . GLU A 1 426 ? 3.348 3.191 2.355 1.00 93.19 426 GLU A CA 1
ATOM 3350 C C . GLU A 1 426 ? 1.866 3.342 1.978 1.00 93.19 426 GLU A C 1
ATOM 3352 O O . GLU A 1 426 ? 1.016 3.069 2.826 1.00 93.19 426 GLU A O 1
ATOM 3357 N N . SER A 1 427 ? 1.542 3.728 0.734 1.00 95.00 427 SER A N 1
ATOM 3358 C CA . SER A 1 427 ? 0.161 3.840 0.235 1.00 95.00 427 SER A CA 1
ATOM 3359 C C . SER A 1 427 ? -0.675 2.604 0.593 1.00 95.00 427 SER A C 1
ATOM 3361 O O . SER A 1 427 ? -0.264 1.444 0.413 1.00 95.00 427 SER A O 1
ATOM 3363 N N . VAL A 1 428 ? -1.881 2.840 1.118 1.00 95.25 428 VAL A N 1
ATOM 3364 C CA . VAL A 1 428 ? -2.726 1.756 1.632 1.00 95.25 428 VAL A CA 1
ATOM 3365 C C . VAL A 1 428 ? -3.540 1.077 0.526 1.00 95.25 428 VAL A C 1
ATOM 3367 O O . VAL A 1 428 ? -3.920 -0.092 0.671 1.00 95.25 428 VAL A O 1
ATOM 3370 N N . ARG A 1 429 ? -3.764 1.764 -0.603 1.00 96.50 429 ARG A N 1
ATOM 3371 C CA . ARG A 1 429 ? -4.357 1.212 -1.831 1.00 96.50 429 ARG A CA 1
ATOM 3372 C C . ARG A 1 429 ? -3.343 0.432 -2.657 1.00 96.50 429 ARG A C 1
ATOM 3374 O O . ARG A 1 429 ? -3.674 -0.654 -3.130 1.00 96.50 429 ARG A O 1
ATOM 3381 N N . SER A 1 430 ? -2.106 0.918 -2.751 1.00 97.50 430 SER A N 1
ATOM 3382 C CA . SER A 1 430 ? -1.045 0.303 -3.560 1.00 97.50 430 SER A CA 1
ATOM 3383 C C . SER A 1 430 ? -0.642 -1.087 -3.070 1.00 97.50 430 SER A C 1
ATOM 3385 O O . SER A 1 430 ? -0.739 -1.389 -1.877 1.00 97.50 430 SER A O 1
ATOM 3387 N N . LEU A 1 431 ? -0.166 -1.930 -3.987 1.00 98.44 431 LEU A N 1
ATOM 3388 C CA . LEU A 1 431 ? 0.471 -3.212 -3.691 1.00 98.44 431 LEU A CA 1
ATOM 3389 C C . LEU A 1 431 ? 1.992 -3.013 -3.600 1.00 98.44 431 LEU A C 1
ATOM 3391 O O . LEU A 1 431 ? 2.657 -2.801 -4.612 1.00 98.44 431 LEU A O 1
ATOM 3395 N N . THR A 1 432 ? 2.534 -3.071 -2.386 1.00 98.25 432 THR A N 1
ATOM 3396 C CA . THR A 1 432 ? 3.952 -2.801 -2.109 1.00 98.25 432 THR A CA 1
ATOM 3397 C C . THR A 1 432 ? 4.785 -4.071 -2.167 1.00 98.25 432 THR A C 1
ATOM 3399 O O . THR A 1 432 ? 4.436 -5.066 -1.525 1.00 98.25 432 THR A O 1
ATOM 3402 N N . VAL A 1 433 ? 5.911 -4.018 -2.879 1.00 98.56 433 VAL A N 1
ATOM 3403 C CA . VAL A 1 433 ? 6.739 -5.188 -3.191 1.00 98.56 433 VAL A CA 1
ATOM 3404 C C . VAL A 1 433 ? 8.153 -5.028 -2.640 1.00 98.56 433 VAL A C 1
ATOM 3406 O O . VAL A 1 433 ? 8.872 -4.108 -3.026 1.00 98.56 433 VAL A O 1
ATOM 3409 N N . GLY A 1 434 ? 8.546 -5.934 -1.742 1.00 98.00 434 GLY A N 1
ATOM 3410 C CA . GLY A 1 434 ? 9.931 -6.077 -1.282 1.00 98.00 434 GLY A CA 1
ATOM 3411 C C . GLY A 1 434 ? 10.722 -7.117 -2.081 1.00 98.00 434 GLY A C 1
ATOM 3412 O O . GLY A 1 434 ? 10.177 -7.811 -2.943 1.00 98.00 434 GLY A O 1
ATOM 3413 N N . SER A 1 435 ? 12.010 -7.265 -1.763 1.00 97.44 435 SER A N 1
ATOM 3414 C CA . SER A 1 435 ? 12.931 -8.133 -2.507 1.00 97.44 435 SER A CA 1
ATOM 3415 C C . SER A 1 435 ? 13.526 -9.274 -1.672 1.00 97.44 435 SER A C 1
ATOM 3417 O O . SER A 1 435 ? 13.942 -9.087 -0.526 1.00 97.44 435 SER A O 1
ATOM 3419 N N . ILE A 1 436 ? 13.613 -10.460 -2.283 1.00 97.81 436 ILE A N 1
ATOM 3420 C CA . ILE A 1 436 ? 14.341 -11.632 -1.771 1.00 97.81 436 ILE A CA 1
ATOM 3421 C C . ILE A 1 436 ? 15.400 -12.120 -2.769 1.00 97.81 436 ILE A C 1
ATOM 3423 O O . ILE A 1 436 ? 15.286 -11.918 -3.983 1.00 97.81 436 ILE A O 1
ATOM 3427 N N . ALA A 1 437 ? 16.427 -12.798 -2.256 1.00 96.56 437 ALA A N 1
ATOM 3428 C CA . ALA A 1 437 ? 17.445 -13.441 -3.079 1.00 96.56 437 ALA A CA 1
ATOM 3429 C C . ALA A 1 437 ? 16.931 -14.755 -3.687 1.00 96.56 437 ALA A C 1
ATOM 3431 O O . ALA A 1 437 ? 16.129 -15.475 -3.090 1.00 96.56 437 ALA A O 1
ATOM 3432 N N . HIS A 1 438 ? 17.406 -15.076 -4.890 1.00 94.38 438 HIS A N 1
ATOM 3433 C CA . HIS A 1 438 ? 16.977 -16.256 -5.652 1.00 94.38 438 HIS A CA 1
ATOM 3434 C C . HIS A 1 438 ? 18.118 -17.217 -5.988 1.00 94.38 438 HIS A C 1
ATOM 3436 O O . HIS A 1 438 ? 17.874 -18.390 -6.247 1.00 94.38 438 HIS A O 1
ATOM 3442 N N . LEU A 1 439 ? 19.353 -16.723 -5.935 1.00 94.62 439 LEU A N 1
ATOM 3443 C CA . LEU A 1 439 ? 20.590 -17.474 -6.098 1.00 94.62 439 LEU A CA 1
ATOM 3444 C C . LEU A 1 439 ? 21.531 -17.107 -4.947 1.00 94.62 439 LEU A C 1
ATOM 3446 O O . LEU A 1 439 ? 21.373 -16.051 -4.332 1.00 94.62 439 LEU A O 1
ATOM 3450 N N . GLU A 1 440 ? 22.503 -17.972 -4.673 1.00 93.50 440 GLU A N 1
ATOM 3451 C CA . GLU A 1 440 ? 23.559 -17.721 -3.694 1.00 93.50 440 GLU A CA 1
ATOM 3452 C C . GLU A 1 440 ? 24.920 -18.181 -4.223 1.00 93.50 440 GLU A C 1
ATOM 3454 O O . GLU A 1 440 ? 25.040 -19.187 -4.925 1.00 93.50 440 GLU A O 1
ATOM 3459 N N . THR A 1 441 ? 25.953 -17.427 -3.867 1.00 92.81 441 THR A N 1
ATOM 3460 C CA . THR A 1 441 ? 27.371 -17.708 -4.121 1.00 92.81 441 THR A CA 1
ATOM 3461 C C . THR A 1 441 ? 28.186 -17.386 -2.867 1.00 92.81 441 THR A C 1
ATOM 3463 O O . THR A 1 441 ? 27.681 -16.780 -1.924 1.00 92.81 441 THR A O 1
ATOM 3466 N N . HIS A 1 442 ? 29.467 -17.766 -2.845 1.00 92.69 442 HIS A N 1
ATOM 3467 C CA . HIS A 1 442 ? 30.354 -17.564 -1.689 1.00 92.69 442 HIS A CA 1
ATOM 3468 C C . HIS A 1 442 ? 30.466 -16.102 -1.205 1.00 92.69 442 HIS A C 1
ATOM 3470 O O . HIS A 1 442 ? 30.693 -15.853 -0.024 1.00 92.69 442 HIS A O 1
ATOM 3476 N N . ASP A 1 443 ? 30.304 -15.145 -2.113 1.00 93.00 443 ASP A N 1
ATOM 3477 C CA . ASP A 1 443 ? 30.409 -13.703 -1.903 1.00 93.00 443 ASP A CA 1
ATOM 3478 C C . ASP A 1 443 ? 29.042 -13.004 -1.779 1.00 93.00 443 ASP A C 1
ATOM 3480 O O . ASP A 1 443 ? 28.989 -11.794 -1.543 1.00 93.00 443 ASP A O 1
ATOM 3484 N N . SER A 1 444 ? 27.935 -13.749 -1.876 1.00 93.56 444 SER A N 1
ATOM 3485 C CA . SER A 1 444 ? 26.581 -13.222 -1.673 1.00 93.56 444 SER A CA 1
ATOM 3486 C C . SER A 1 444 ? 26.364 -12.746 -0.232 1.00 93.56 444 SER A C 1
ATOM 3488 O O . SER A 1 444 ? 26.901 -13.307 0.731 1.00 93.56 444 SER A O 1
ATOM 3490 N N . TYR A 1 445 ? 25.548 -11.702 -0.052 1.00 94.00 445 TYR A N 1
ATOM 3491 C CA . TYR A 1 445 ? 25.256 -11.199 1.293 1.00 94.00 445 TYR A CA 1
ATOM 3492 C C . TYR A 1 445 ? 24.248 -12.051 2.088 1.00 94.00 445 TYR A C 1
ATOM 3494 O O . TYR A 1 445 ? 24.320 -12.085 3.321 1.00 94.00 445 TYR A O 1
ATOM 3502 N N . VAL A 1 446 ? 23.321 -12.716 1.402 1.00 95.50 446 VAL A N 1
ATOM 3503 C CA . VAL A 1 446 ? 22.225 -13.515 1.979 1.00 95.50 446 VAL A CA 1
ATOM 3504 C C . VAL A 1 446 ? 22.006 -14.782 1.150 1.00 95.50 446 VAL A C 1
ATOM 3506 O O . VAL A 1 446 ? 22.507 -14.873 0.028 1.00 95.50 446 VAL A O 1
ATOM 3509 N N . LYS A 1 447 ? 21.276 -15.751 1.702 1.00 96.19 447 LYS A N 1
ATOM 3510 C CA . LYS A 1 447 ? 20.966 -17.032 1.055 1.00 96.19 447 LYS A CA 1
ATOM 3511 C C . LYS A 1 447 ? 19.716 -16.965 0.190 1.00 96.19 447 LYS A C 1
ATOM 3513 O O . LYS A 1 447 ? 18.906 -16.042 0.284 1.00 96.19 447 LYS A O 1
ATOM 3518 N N . VAL A 1 448 ? 19.523 -18.006 -0.613 1.00 96.19 448 VAL A N 1
ATOM 3519 C CA . VAL A 1 448 ? 18.308 -18.195 -1.416 1.00 96.19 448 VAL A CA 1
ATOM 3520 C C . VAL A 1 448 ? 17.052 -18.139 -0.534 1.00 96.19 448 VAL A C 1
ATOM 3522 O O . VAL A 1 448 ? 16.921 -18.873 0.443 1.00 96.19 448 VAL A O 1
ATOM 3525 N N . GLY A 1 449 ? 16.098 -17.285 -0.910 1.00 95.50 449 GLY A N 1
ATOM 3526 C CA . GLY A 1 449 ? 14.829 -17.095 -0.211 1.00 95.50 449 GLY A CA 1
ATOM 3527 C C . GLY A 1 449 ? 14.866 -16.104 0.953 1.00 95.50 449 GLY A C 1
ATOM 3528 O O . GLY A 1 449 ? 13.800 -15.790 1.472 1.00 95.50 449 GLY A O 1
ATOM 3529 N N . GLU A 1 450 ? 16.033 -15.590 1.345 1.00 97.19 450 GLU A N 1
ATOM 3530 C CA . GLU A 1 450 ? 16.162 -14.582 2.405 1.00 97.19 450 GLU A CA 1
ATOM 3531 C C . GLU A 1 450 ? 15.956 -13.155 1.850 1.00 97.19 450 GLU A C 1
ATOM 3533 O O . GLU A 1 450 ? 16.212 -12.913 0.662 1.00 97.19 450 GLU A O 1
ATOM 3538 N N . PRO A 1 451 ? 15.505 -12.179 2.669 1.00 97.25 451 PRO A N 1
ATOM 3539 C CA . PRO A 1 451 ? 15.292 -10.808 2.226 1.00 97.25 451 PRO A CA 1
ATOM 3540 C C . PRO A 1 451 ? 16.626 -10.185 1.853 1.00 97.25 451 PRO A C 1
ATOM 3542 O O . PRO A 1 451 ? 17.602 -10.292 2.603 1.00 97.25 451 PRO A O 1
ATOM 3545 N N . THR A 1 452 ? 16.673 -9.502 0.715 1.00 96.31 452 THR A N 1
ATOM 3546 C CA . THR A 1 452 ? 17.919 -8.876 0.281 1.00 96.31 452 THR A CA 1
ATOM 3547 C C . THR A 1 452 ? 18.323 -7.754 1.244 1.00 96.31 452 THR A C 1
ATOM 3549 O O . THR A 1 452 ? 17.452 -7.097 1.828 1.00 96.31 452 THR A O 1
ATOM 3552 N N . PRO A 1 453 ? 19.633 -7.500 1.429 1.00 94.88 453 PRO A N 1
ATOM 3553 C CA . PRO A 1 453 ? 20.126 -6.466 2.342 1.00 94.88 453 PRO A CA 1
ATOM 3554 C C . PRO A 1 453 ? 19.591 -5.064 2.062 1.00 94.88 453 PRO A C 1
ATOM 3556 O O . PRO A 1 453 ? 19.394 -4.287 2.992 1.00 94.88 453 PRO A O 1
ATOM 3559 N N . TYR A 1 454 ? 19.364 -4.751 0.784 1.00 93.94 454 TYR A N 1
ATOM 3560 C CA . TYR A 1 454 ? 18.873 -3.451 0.348 1.00 93.94 454 TYR A CA 1
ATOM 3561 C C . TYR A 1 454 ? 17.358 -3.314 0.493 1.00 93.94 454 TYR A C 1
ATOM 3563 O O . TYR A 1 454 ? 16.882 -2.191 0.556 1.00 93.94 454 TYR A O 1
ATOM 3571 N N . SER A 1 455 ? 16.576 -4.400 0.542 1.00 95.56 455 SER A N 1
ATOM 3572 C CA . SER A 1 455 ? 15.117 -4.269 0.606 1.00 95.56 455 SER A CA 1
ATOM 3573 C C . SER A 1 455 ? 14.723 -3.534 1.880 1.00 95.56 455 SER A C 1
ATOM 3575 O O . SER A 1 455 ? 15.001 -4.006 2.985 1.00 95.56 455 SER A O 1
ATOM 3577 N N . ARG A 1 456 ? 14.051 -2.394 1.743 1.00 94.25 456 ARG A N 1
ATOM 3578 C CA . ARG A 1 456 ? 13.398 -1.761 2.886 1.00 94.25 456 ARG A CA 1
ATOM 3579 C C . ARG A 1 456 ? 12.258 -2.636 3.391 1.00 94.25 456 ARG A C 1
ATOM 3581 O O . ARG A 1 456 ? 11.721 -3.480 2.668 1.00 94.25 456 ARG A O 1
ATOM 3588 N N . ARG A 1 457 ? 11.922 -2.448 4.658 1.00 93.19 457 ARG A N 1
ATOM 3589 C CA . ARG A 1 457 ? 10.958 -3.247 5.405 1.00 93.19 457 ARG A CA 1
ATOM 3590 C C . ARG A 1 457 ? 9.900 -2.367 6.040 1.00 93.19 457 ARG A C 1
ATOM 3592 O O . ARG A 1 457 ? 10.085 -1.167 6.231 1.00 93.19 457 ARG A O 1
ATOM 3599 N N . GLY A 1 458 ? 8.802 -2.996 6.421 1.00 90.75 458 GLY A N 1
ATOM 3600 C CA . GLY A 1 458 ? 7.809 -2.362 7.257 1.00 90.75 458 GLY A CA 1
ATOM 3601 C C . GLY A 1 458 ? 8.175 -2.326 8.751 1.00 90.75 458 GLY A C 1
ATOM 3602 O O . GLY A 1 458 ? 9.306 -2.606 9.159 1.00 90.75 458 GLY A O 1
ATOM 3603 N N . PRO A 1 459 ? 7.190 -2.021 9.601 1.00 87.56 459 PRO A N 1
ATOM 3604 C CA . PRO A 1 459 ? 5.840 -1.645 9.186 1.00 87.56 459 PRO A CA 1
ATOM 3605 C C . PRO A 1 459 ? 5.842 -0.304 8.437 1.00 87.56 459 PRO A C 1
ATOM 3607 O O . PRO A 1 459 ? 6.829 0.413 8.504 1.00 87.56 459 PRO A O 1
ATOM 3610 N N . GLY A 1 460 ? 4.761 0.019 7.728 1.00 86.94 460 GLY A N 1
ATOM 3611 C CA . GLY A 1 460 ? 4.486 1.385 7.275 1.00 86.94 460 GLY A CA 1
ATOM 3612 C C . GLY A 1 460 ? 4.045 2.298 8.433 1.00 86.94 460 GLY A C 1
ATOM 3613 O O . GLY A 1 460 ? 4.051 1.862 9.594 1.00 86.94 460 GLY A O 1
ATOM 3614 N N . PRO A 1 461 ? 3.608 3.541 8.147 1.00 83.94 461 PRO A N 1
ATOM 3615 C CA . PRO A 1 461 ? 3.078 4.452 9.150 1.00 83.94 461 PRO A CA 1
ATOM 3616 C C . PRO A 1 461 ? 2.026 3.764 10.015 1.00 83.94 461 PRO A C 1
ATOM 3618 O O . PRO A 1 461 ? 1.177 3.005 9.524 1.00 83.94 461 PRO A O 1
ATOM 3621 N N . VAL A 1 462 ? 2.095 4.031 11.321 1.00 77.19 462 VAL A N 1
ATOM 3622 C CA . VAL A 1 462 ? 1.115 3.534 12.299 1.00 77.19 462 VAL A CA 1
ATOM 3623 C C . VAL A 1 462 ? 1.004 2.001 12.276 1.00 77.19 462 VAL A C 1
ATOM 3625 O O . VAL A 1 462 ? -0.081 1.431 12.337 1.00 77.19 462 VAL A O 1
ATOM 3628 N N . PHE A 1 463 ? 2.134 1.303 12.151 1.00 79.38 463 PHE A N 1
ATOM 3629 C CA . PHE A 1 463 ? 2.205 -0.164 12.175 1.00 79.38 463 PHE A CA 1
ATOM 3630 C C . PHE A 1 463 ? 1.373 -0.867 11.093 1.00 79.38 463 PHE A C 1
ATOM 3632 O O . PHE A 1 463 ? 0.935 -2.006 11.275 1.00 79.38 463 PHE A O 1
ATOM 3639 N N . THR A 1 464 ? 1.150 -0.204 9.955 1.00 84.94 464 THR A N 1
ATOM 3640 C CA . THR A 1 464 ? 0.490 -0.832 8.806 1.00 84.94 464 THR A CA 1
ATOM 3641 C C . THR A 1 464 ? 1.387 -1.958 8.270 1.00 84.94 464 THR A C 1
ATOM 3643 O O . THR A 1 464 ? 2.533 -1.680 7.910 1.00 84.94 464 THR A O 1
ATOM 3646 N N . PRO A 1 465 ? 0.923 -3.224 8.202 1.00 87.81 465 PRO A N 1
ATOM 3647 C CA . PRO A 1 465 ? 1.740 -4.327 7.704 1.00 87.81 465 PRO A CA 1
ATOM 3648 C C . PRO A 1 465 ? 2.148 -4.098 6.248 1.00 87.81 465 PRO A C 1
ATOM 3650 O O . PRO A 1 465 ? 1.292 -3.973 5.371 1.00 87.81 465 PRO A O 1
ATOM 3653 N N . LYS A 1 466 ? 3.459 -4.026 6.020 1.00 92.81 466 LYS A N 1
ATOM 3654 C CA . LYS A 1 466 ? 4.114 -3.813 4.727 1.00 92.81 466 LYS A CA 1
ATOM 3655 C C . LYS A 1 466 ? 5.512 -4.478 4.762 1.00 92.81 466 LYS A C 1
ATOM 3657 O O . LYS A 1 466 ? 6.041 -4.652 5.863 1.00 92.81 466 LYS A O 1
ATOM 3662 N N . PRO A 1 467 ? 6.130 -4.811 3.613 1.00 96.38 467 PRO A N 1
ATOM 3663 C CA . PRO A 1 467 ? 5.533 -4.797 2.275 1.00 96.38 467 PRO A CA 1
ATOM 3664 C C . PRO A 1 467 ? 4.332 -5.754 2.200 1.00 96.38 467 PRO A C 1
ATOM 3666 O O . PRO A 1 467 ? 4.118 -6.558 3.104 1.00 96.38 467 PRO A O 1
ATOM 3669 N N . ASP A 1 468 ? 3.494 -5.642 1.170 1.00 97.88 468 ASP A N 1
ATOM 3670 C CA . ASP A 1 468 ? 2.349 -6.550 1.027 1.00 97.88 468 ASP A CA 1
ATOM 3671 C C . ASP A 1 468 ? 2.829 -7.955 0.618 1.00 97.88 468 ASP A C 1
ATOM 3673 O O . ASP A 1 468 ? 2.363 -8.965 1.147 1.00 97.88 468 ASP A O 1
ATOM 3677 N N . VAL A 1 469 ? 3.793 -8.012 -0.305 1.00 98.62 469 VAL A N 1
ATOM 3678 C CA . VAL A 1 469 ? 4.420 -9.235 -0.829 1.00 98.62 469 VAL A CA 1
ATOM 3679 C C . VAL A 1 469 ? 5.905 -8.999 -1.104 1.00 98.62 469 VAL A C 1
ATOM 3681 O O . VAL A 1 469 ? 6.380 -7.862 -1.103 1.00 98.62 469 VAL A O 1
ATOM 3684 N N . VAL A 1 470 ? 6.639 -10.069 -1.395 1.00 98.62 470 VAL A N 1
ATOM 3685 C CA . VAL A 1 470 ? 8.010 -9.998 -1.913 1.00 98.62 470 VAL A CA 1
ATOM 3686 C C . VAL A 1 470 ? 8.151 -10.746 -3.229 1.00 98.62 470 VAL A C 1
ATOM 3688 O O . VAL A 1 470 ? 7.425 -11.703 -3.501 1.00 98.62 470 VAL A O 1
ATOM 3691 N N . HIS A 1 471 ? 9.126 -10.346 -4.038 1.00 98.12 471 HIS A N 1
ATOM 3692 C CA . HIS A 1 471 ? 9.559 -11.124 -5.193 1.00 98.12 471 HIS A CA 1
ATOM 3693 C C . HIS A 1 471 ? 11.079 -11.039 -5.384 1.00 98.12 471 HIS A C 1
ATOM 3695 O O . HIS A 1 471 ? 11.788 -10.417 -4.601 1.00 98.12 471 HIS A O 1
ATOM 3701 N N . LEU A 1 472 ? 11.604 -11.713 -6.404 1.00 97.31 472 LEU A N 1
ATOM 3702 C CA . LEU A 1 472 ? 13.016 -11.624 -6.766 1.00 97.31 472 LEU A CA 1
ATOM 3703 C C . LEU A 1 472 ? 13.350 -10.201 -7.213 1.00 97.31 472 LEU A C 1
ATOM 3705 O O . LEU A 1 472 ? 12.714 -9.705 -8.136 1.00 97.31 472 LEU A O 1
ATOM 3709 N N . GLY A 1 473 ? 14.357 -9.584 -6.602 1.00 94.50 473 GLY A N 1
ATOM 3710 C CA . GLY A 1 473 ? 14.914 -8.306 -7.059 1.00 94.50 473 GLY A CA 1
ATOM 3711 C C . GLY A 1 473 ? 16.407 -8.363 -7.383 1.00 94.50 473 GLY A C 1
ATOM 3712 O O . GLY A 1 473 ? 16.992 -7.326 -7.642 1.00 94.50 473 GLY A O 1
ATOM 3713 N N . GLY A 1 474 ? 17.031 -9.547 -7.362 1.00 94.19 474 GLY A N 1
ATOM 3714 C CA . GLY A 1 474 ? 18.468 -9.739 -7.613 1.00 94.19 474 GLY A CA 1
ATOM 3715 C C . GLY A 1 474 ? 19.302 -9.781 -6.331 1.00 94.19 474 GLY A C 1
ATOM 3716 O O . GLY A 1 474 ? 19.051 -9.029 -5.388 1.00 94.19 474 GLY A O 1
ATOM 3717 N N . GLY A 1 475 ? 20.262 -10.701 -6.268 1.00 93.38 475 GLY A N 1
ATOM 3718 C CA . GLY A 1 475 ? 21.230 -10.804 -5.179 1.00 93.38 475 GLY A CA 1
ATOM 3719 C C . GLY A 1 475 ? 22.331 -9.747 -5.285 1.00 93.38 475 GLY A C 1
ATOM 3720 O O . GLY A 1 475 ? 22.602 -9.218 -6.357 1.00 93.38 475 GLY A O 1
ATOM 3721 N N . VAL A 1 476 ? 22.944 -9.428 -4.145 1.00 91.81 476 VAL A N 1
ATOM 3722 C CA . VAL A 1 476 ? 24.036 -8.451 -4.023 1.00 91.81 476 VAL A CA 1
ATOM 3723 C C . VAL A 1 476 ? 25.289 -9.156 -3.505 1.00 91.81 476 VAL A C 1
ATOM 3725 O O . VAL A 1 476 ? 25.206 -9.999 -2.601 1.00 91.81 476 VAL A O 1
ATOM 3728 N N . HIS A 1 477 ? 26.440 -8.810 -4.082 1.00 91.25 477 HIS A N 1
ATOM 3729 C CA . HIS A 1 477 ? 27.746 -9.424 -3.833 1.00 91.25 477 HIS A CA 1
ATOM 3730 C C . HIS A 1 477 ? 28.675 -8.490 -3.058 1.00 91.25 477 HIS A C 1
ATOM 3732 O O . HIS A 1 477 ? 28.490 -7.277 -3.073 1.00 91.25 477 HIS A O 1
ATOM 3738 N N . GLN A 1 478 ? 29.674 -9.038 -2.365 1.00 89.62 478 GLN A N 1
ATOM 3739 C CA . GLN A 1 478 ? 30.690 -8.260 -1.650 1.00 89.62 478 GLN A CA 1
ATOM 3740 C C . GLN A 1 478 ? 31.734 -7.674 -2.625 1.00 89.62 478 GLN A C 1
ATOM 3742 O O . GLN A 1 478 ? 32.287 -8.410 -3.432 1.00 89.62 478 GLN A O 1
ATOM 3747 N N . ALA A 1 479 ? 32.084 -6.383 -2.571 1.00 86.25 479 ALA A N 1
ATOM 3748 C CA . ALA A 1 479 ? 31.695 -5.345 -1.606 1.00 86.25 479 ALA A CA 1
ATOM 3749 C C . ALA A 1 479 ? 30.601 -4.392 -2.144 1.00 86.25 479 ALA A C 1
ATOM 3751 O O . ALA A 1 479 ? 30.892 -3.264 -2.523 1.00 86.25 479 ALA A O 1
ATOM 3752 N N . TRP A 1 480 ? 29.346 -4.851 -2.107 1.00 89.44 480 TRP A N 1
ATOM 3753 C CA . TRP A 1 480 ? 28.128 -4.173 -2.577 1.00 89.44 480 TRP A CA 1
ATOM 3754 C C . TRP A 1 480 ? 28.133 -3.858 -4.071 1.00 89.44 480 TRP A C 1
ATOM 3756 O O . TRP A 1 480 ? 28.121 -2.707 -4.491 1.00 89.44 480 TRP A O 1
ATOM 3766 N N . CYS A 1 481 ? 28.136 -4.917 -4.871 1.00 89.81 481 CYS A N 1
ATOM 3767 C CA . CYS A 1 481 ? 28.078 -4.828 -6.320 1.00 89.81 481 CYS A CA 1
ATOM 3768 C C . CYS A 1 481 ? 27.118 -5.860 -6.908 1.00 89.81 481 CYS A C 1
ATOM 3770 O O . CYS A 1 481 ? 26.711 -6.830 -6.250 1.00 89.81 481 CYS A O 1
ATOM 3772 N N . SER A 1 482 ? 26.752 -5.641 -8.168 1.00 89.94 482 SER A N 1
ATOM 3773 C CA . SER A 1 482 ? 26.059 -6.658 -8.952 1.00 89.94 482 SER A CA 1
ATOM 3774 C C . SER A 1 482 ? 26.993 -7.848 -9.236 1.00 89.94 482 SER A C 1
ATOM 3776 O O . SER A 1 482 ? 28.216 -7.711 -9.241 1.00 89.94 482 SER A O 1
ATOM 3778 N N . GLY A 1 483 ? 26.430 -9.035 -9.464 1.00 88.31 483 GLY A N 1
ATOM 3779 C CA . GLY A 1 483 ? 27.196 -10.264 -9.681 1.00 88.31 483 GLY A CA 1
ATOM 3780 C C . GLY A 1 483 ? 26.355 -11.402 -10.250 1.00 88.31 483 GLY A C 1
ATOM 3781 O O . GLY A 1 483 ? 25.265 -11.190 -10.772 1.00 88.31 483 GLY A O 1
ATOM 3782 N N . ASN A 1 484 ? 26.855 -12.634 -10.144 1.00 88.31 484 ASN A N 1
ATOM 3783 C CA . ASN A 1 484 ? 26.210 -13.821 -10.726 1.00 88.31 484 ASN A CA 1
ATOM 3784 C C . ASN A 1 484 ? 24.845 -14.173 -10.104 1.00 88.31 484 ASN A C 1
ATOM 3786 O O . ASN A 1 484 ? 24.139 -15.025 -10.639 1.00 88.31 484 ASN A O 1
ATOM 3790 N N . THR A 1 485 ? 24.486 -13.565 -8.971 1.00 92.12 485 THR A N 1
ATOM 3791 C CA . THR A 1 485 ? 23.173 -13.722 -8.326 1.00 92.12 485 THR A CA 1
ATOM 3792 C C . THR A 1 485 ? 22.228 -12.547 -8.583 1.00 92.12 485 THR A C 1
ATOM 3794 O O . THR A 1 485 ? 21.075 -12.592 -8.145 1.00 92.12 485 THR A O 1
ATOM 3797 N N . SER A 1 486 ? 22.679 -11.507 -9.291 1.00 93.50 486 SER A N 1
ATOM 3798 C CA . SER A 1 486 ? 21.837 -10.403 -9.763 1.00 93.50 486 SER A CA 1
ATOM 3799 C C . SER A 1 486 ? 20.804 -10.896 -10.783 1.00 93.50 486 SER A C 1
ATOM 3801 O O . SER A 1 486 ? 20.982 -11.940 -11.408 1.00 93.50 486 SER A O 1
ATOM 3803 N N . LEU A 1 487 ? 19.709 -10.151 -10.960 1.00 93.25 487 LEU A N 1
ATOM 3804 C CA . LEU A 1 487 ? 18.743 -10.438 -12.022 1.00 93.25 487 LEU A CA 1
ATOM 3805 C C . LEU A 1 487 ? 19.240 -9.890 -13.357 1.00 93.25 487 LEU A C 1
ATOM 3807 O O . LEU A 1 487 ? 19.726 -8.765 -13.431 1.00 93.25 487 LEU A O 1
ATOM 3811 N N . ASN A 1 488 ? 19.036 -10.659 -14.416 1.00 94.00 488 ASN A N 1
ATOM 3812 C CA . ASN A 1 488 ? 19.222 -10.201 -15.779 1.00 94.00 488 ASN A CA 1
ATOM 3813 C C . ASN A 1 488 ? 18.077 -9.266 -16.189 1.00 94.00 488 ASN A C 1
ATOM 3815 O O . ASN A 1 488 ? 16.898 -9.596 -16.015 1.00 94.00 488 ASN A O 1
ATOM 3819 N N . VAL A 1 489 ? 18.439 -8.134 -16.788 1.00 93.94 489 VAL A N 1
ATOM 3820 C CA . VAL A 1 489 ? 17.545 -7.103 -17.336 1.00 93.94 489 VAL A CA 1
ATOM 3821 C C . VAL A 1 489 ? 18.064 -6.626 -18.691 1.00 93.94 489 VAL A C 1
ATOM 3823 O O . VAL A 1 489 ? 19.252 -6.762 -18.979 1.00 93.94 489 VAL A O 1
ATOM 3826 N N . ILE A 1 490 ? 17.196 -6.068 -19.534 1.00 94.50 490 ILE A N 1
ATOM 3827 C CA . ILE A 1 490 ? 17.610 -5.466 -20.813 1.00 94.50 490 ILE A CA 1
ATOM 3828 C C . ILE A 1 490 ? 17.823 -3.968 -20.595 1.00 94.50 490 ILE A C 1
ATOM 3830 O O . ILE A 1 490 ? 16.908 -3.277 -20.156 1.00 94.50 490 ILE A O 1
ATOM 3834 N N . GLY A 1 491 ? 19.029 -3.483 -20.882 1.00 92.62 491 GLY A N 1
ATOM 3835 C CA . GLY A 1 491 ? 19.410 -2.080 -20.745 1.00 92.62 491 GLY A CA 1
ATOM 3836 C C . GLY A 1 491 ? 19.064 -1.224 -21.971 1.00 92.62 491 GLY A C 1
ATOM 3837 O O . GLY A 1 491 ? 18.586 -1.737 -22.990 1.00 92.62 491 GLY A O 1
ATOM 3838 N N . PRO A 1 492 ? 19.326 0.092 -21.895 1.00 92.75 492 PRO A N 1
ATOM 3839 C CA . PRO A 1 492 ? 18.931 1.077 -22.909 1.00 92.75 492 PRO A CA 1
ATOM 3840 C C . PRO A 1 492 ? 19.621 0.873 -24.266 1.00 92.75 492 PRO A C 1
ATOM 3842 O O . PRO A 1 492 ? 19.115 1.346 -25.282 1.00 92.75 492 PRO A O 1
ATOM 3845 N N . ASP A 1 493 ? 20.750 0.163 -24.304 1.00 92.44 493 ASP A N 1
ATOM 3846 C CA . ASP A 1 493 ? 21.552 -0.136 -25.496 1.00 92.44 493 ASP A CA 1
ATOM 3847 C C . ASP A 1 493 ? 21.231 -1.512 -26.118 1.00 92.44 493 ASP A C 1
ATOM 3849 O O . ASP A 1 493 ? 21.974 -2.004 -26.969 1.00 92.44 493 ASP A O 1
ATOM 3853 N N . ASN A 1 494 ? 20.123 -2.140 -25.699 1.00 92.88 494 ASN A N 1
ATOM 3854 C CA . ASN A 1 494 ? 19.695 -3.481 -26.114 1.00 92.88 494 ASN A CA 1
ATOM 3855 C C . ASN A 1 494 ? 20.616 -4.628 -25.669 1.00 92.88 494 ASN A C 1
ATOM 3857 O O . ASN A 1 494 ? 20.613 -5.701 -26.286 1.00 92.88 494 ASN A O 1
ATOM 3861 N N . ARG A 1 495 ? 21.410 -4.435 -24.615 1.00 92.44 495 ARG A N 1
ATOM 3862 C CA . ARG A 1 495 ? 22.210 -5.507 -24.014 1.00 92.44 495 ARG A CA 1
ATOM 3863 C C . ARG A 1 495 ? 21.607 -6.008 -22.712 1.00 92.44 495 ARG A C 1
ATOM 3865 O O . ARG A 1 495 ? 20.772 -5.349 -22.100 1.00 92.44 495 ARG A O 1
ATOM 3872 N N . VAL A 1 496 ? 22.018 -7.205 -22.307 1.00 91.56 496 VAL A N 1
ATOM 3873 C CA . VAL A 1 496 ? 21.614 -7.805 -21.032 1.00 91.56 496 VAL A CA 1
ATOM 3874 C C . VAL A 1 496 ? 22.597 -7.400 -19.940 1.00 91.56 496 VAL A C 1
ATOM 3876 O O . VAL A 1 496 ? 23.800 -7.597 -20.097 1.00 91.56 496 VAL A O 1
ATOM 3879 N N . TYR A 1 497 ? 22.080 -6.887 -18.829 1.00 90.56 497 TYR A N 1
ATOM 3880 C CA . TYR A 1 497 ? 22.829 -6.464 -17.647 1.00 90.56 497 TYR A CA 1
ATOM 3881 C C . TYR A 1 497 ? 22.391 -7.281 -16.437 1.00 90.56 497 TYR A C 1
ATOM 3883 O O . TYR A 1 497 ? 21.228 -7.669 -16.348 1.00 90.56 497 TYR A O 1
ATOM 3891 N N . GLY A 1 498 ? 23.304 -7.513 -15.495 1.00 91.31 498 GLY A N 1
ATOM 3892 C CA . GLY A 1 498 ? 22.953 -8.032 -14.174 1.00 91.31 498 GLY A CA 1
ATOM 3893 C C . GLY A 1 498 ? 22.713 -6.869 -13.218 1.00 91.31 498 GLY A C 1
ATOM 3894 O O . GLY A 1 498 ? 23.618 -6.064 -13.035 1.00 91.31 498 GLY A O 1
ATOM 3895 N N . GLY A 1 499 ? 21.539 -6.777 -12.600 1.00 91.81 499 GLY A N 1
ATOM 3896 C CA . GLY A 1 499 ? 21.201 -5.717 -11.652 1.00 91.81 499 GLY A CA 1
ATOM 3897 C C . GLY A 1 499 ? 20.480 -6.221 -10.402 1.00 91.81 499 GLY A C 1
ATOM 3898 O O . GLY A 1 499 ? 19.970 -7.346 -10.357 1.00 91.81 499 GLY A O 1
ATOM 3899 N N . PHE A 1 500 ? 20.423 -5.374 -9.373 1.00 94.06 500 PHE A N 1
ATOM 3900 C CA . PHE A 1 500 ? 19.594 -5.630 -8.199 1.00 94.06 500 PHE A CA 1
ATOM 3901 C C . PHE A 1 500 ? 18.871 -4.381 -7.674 1.00 94.06 500 PHE A C 1
ATOM 3903 O O . PHE A 1 500 ? 19.371 -3.260 -7.759 1.00 94.06 500 PHE A O 1
ATOM 3910 N N . GLY A 1 501 ? 17.685 -4.595 -7.105 1.00 94.38 501 GLY A N 1
ATOM 3911 C CA . GLY A 1 501 ? 16.847 -3.546 -6.533 1.00 94.38 501 GLY A CA 1
ATOM 3912 C C . GLY A 1 501 ? 15.405 -3.999 -6.316 1.00 94.38 501 GLY A C 1
ATOM 3913 O O . GLY A 1 501 ? 14.905 -4.925 -6.959 1.00 94.38 501 GLY A O 1
ATOM 3914 N N . THR A 1 502 ? 14.695 -3.335 -5.404 1.00 95.12 502 THR A N 1
ATOM 3915 C CA . THR A 1 502 ? 13.246 -3.558 -5.228 1.00 95.12 502 THR A CA 1
ATOM 3916 C C . THR A 1 502 ? 12.449 -3.123 -6.465 1.00 95.12 502 THR A C 1
ATOM 3918 O O . THR A 1 502 ? 11.428 -3.741 -6.782 1.00 95.12 502 THR A O 1
ATOM 3921 N N . SER A 1 503 ? 12.984 -2.178 -7.242 1.00 94.31 503 SER A N 1
ATOM 3922 C CA . SER A 1 503 ? 12.534 -1.787 -8.585 1.00 94.31 503 SER A CA 1
ATOM 3923 C C . SER A 1 503 ? 12.478 -2.924 -9.606 1.00 94.31 503 SER A C 1
ATOM 3925 O O . SER A 1 503 ? 11.759 -2.792 -10.593 1.00 94.31 503 SER A O 1
ATOM 3927 N N . PHE A 1 504 ? 13.171 -4.044 -9.367 1.00 96.25 504 PHE A N 1
ATOM 3928 C CA . PHE A 1 504 ? 13.125 -5.250 -10.205 1.00 96.25 504 PHE A CA 1
ATOM 3929 C C . PHE A 1 504 ? 12.154 -6.313 -9.682 1.00 96.25 504 PHE A C 1
ATOM 3931 O O . PHE A 1 504 ? 11.705 -7.172 -10.438 1.00 96.25 504 PHE A O 1
ATOM 3938 N N . SER A 1 505 ? 11.752 -6.221 -8.413 1.00 97.38 505 SER A N 1
ATOM 3939 C CA . SER A 1 505 ? 10.722 -7.093 -7.836 1.00 97.38 505 SER A CA 1
ATOM 3940 C C . SER A 1 505 ? 9.297 -6.612 -8.146 1.00 97.38 505 SER A C 1
ATOM 3942 O O . SER A 1 505 ? 8.443 -7.419 -8.521 1.00 97.38 505 SER A O 1
ATOM 3944 N N . ALA A 1 506 ? 9.053 -5.298 -8.069 1.00 98.06 506 ALA A N 1
ATOM 3945 C CA . ALA A 1 506 ? 7.781 -4.661 -8.417 1.00 98.06 506 ALA A CA 1
ATOM 3946 C C . ALA A 1 506 ? 7.261 -5.005 -9.834 1.00 98.06 506 ALA A C 1
ATOM 3948 O O . ALA A 1 506 ? 6.124 -5.470 -9.926 1.00 98.06 506 ALA A O 1
ATOM 3949 N N . PRO A 1 507 ? 8.050 -4.901 -10.925 1.00 98.31 507 PRO A N 1
ATOM 3950 C CA . PRO A 1 507 ? 7.583 -5.183 -12.286 1.00 98.31 507 PRO A CA 1
ATOM 3951 C C . PRO A 1 507 ? 7.089 -6.616 -12.491 1.00 98.31 507 PRO A C 1
ATOM 3953 O O . PRO A 1 507 ? 6.149 -6.851 -13.255 1.00 98.31 507 PRO A O 1
ATOM 3956 N N . ILE A 1 508 ? 7.674 -7.582 -11.781 1.00 98.38 508 ILE A N 1
ATOM 3957 C CA . ILE A 1 508 ? 7.239 -8.979 -11.851 1.00 98.38 508 ILE A CA 1
ATOM 3958 C C . ILE A 1 508 ? 5.819 -9.103 -11.285 1.00 98.38 508 ILE A C 1
ATOM 3960 O O . ILE A 1 508 ? 4.937 -9.680 -11.923 1.00 98.38 508 ILE A O 1
ATOM 3964 N N . ILE A 1 509 ? 5.571 -8.486 -10.126 1.00 98.62 509 ILE A N 1
ATOM 3965 C CA . ILE A 1 509 ? 4.243 -8.438 -9.509 1.00 98.62 509 ILE A CA 1
ATOM 3966 C C . ILE A 1 509 ? 3.258 -7.618 -10.352 1.00 98.62 509 ILE A C 1
ATOM 3968 O O . ILE A 1 509 ? 2.104 -8.022 -10.475 1.00 98.62 509 ILE A O 1
ATOM 3972 N N . SER A 1 510 ? 3.693 -6.529 -10.991 1.00 98.75 510 SER A N 1
ATOM 3973 C CA . SER A 1 510 ? 2.871 -5.739 -11.920 1.00 98.75 510 SER A CA 1
ATOM 3974 C C . SER A 1 510 ? 2.340 -6.589 -13.071 1.00 98.75 510 SER A C 1
ATOM 3976 O O . SER A 1 510 ? 1.139 -6.579 -13.350 1.00 98.75 510 SER A O 1
ATOM 3978 N N . SER A 1 511 ? 3.202 -7.403 -13.689 1.00 98.12 511 SER A N 1
ATOM 3979 C CA . SER A 1 511 ? 2.792 -8.325 -14.754 1.00 98.12 511 SER A CA 1
ATOM 3980 C C . SER A 1 511 ? 1.826 -9.404 -14.241 1.00 98.12 511 SER A C 1
ATOM 3982 O O . SER A 1 511 ? 0.809 -9.691 -14.882 1.00 98.12 511 SER A O 1
ATOM 3984 N N . MET A 1 512 ? 2.067 -9.955 -13.045 1.00 97.88 512 MET A N 1
ATOM 3985 C CA . MET A 1 512 ? 1.155 -10.921 -12.412 1.00 97.88 512 MET A CA 1
ATOM 3986 C C . MET A 1 512 ? -0.215 -10.313 -12.081 1.00 97.88 512 MET A C 1
ATOM 3988 O O . MET A 1 512 ? -1.247 -10.950 -12.313 1.00 97.88 512 MET A O 1
ATOM 3992 N N . ALA A 1 513 ? -0.243 -9.087 -11.557 1.00 98.38 513 ALA A N 1
ATOM 3993 C CA . ALA A 1 513 ? -1.464 -8.369 -11.215 1.00 98.38 513 ALA A CA 1
ATOM 3994 C C . ALA A 1 513 ? -2.293 -8.065 -12.468 1.00 98.38 513 ALA A C 1
ATOM 3996 O O . ALA A 1 513 ? -3.495 -8.322 -12.472 1.00 98.38 513 ALA A O 1
ATOM 3997 N N . ALA A 1 514 ? -1.660 -7.616 -13.555 1.00 97.88 514 ALA A N 1
ATOM 3998 C CA . ALA A 1 514 ? -2.342 -7.322 -14.815 1.00 97.88 514 ALA A CA 1
ATOM 3999 C C . ALA A 1 514 ? -2.943 -8.582 -15.463 1.00 97.88 514 ALA A C 1
ATOM 4001 O O . ALA A 1 514 ? -4.073 -8.564 -15.951 1.00 97.88 514 ALA A O 1
ATOM 4002 N N . ASN A 1 515 ? -2.228 -9.710 -15.406 1.00 96.38 515 ASN A N 1
ATOM 4003 C CA . ASN A 1 515 ? -2.736 -10.998 -15.887 1.00 96.38 515 ASN A CA 1
ATOM 4004 C C . ASN A 1 515 ? -3.861 -11.562 -15.003 1.00 96.38 515 ASN A C 1
ATOM 4006 O O . ASN A 1 515 ? -4.834 -12.116 -15.522 1.00 96.38 515 ASN A O 1
ATOM 4010 N N . THR A 1 516 ? -3.761 -11.391 -13.680 1.00 95.81 516 THR A N 1
ATOM 4011 C CA . THR A 1 516 ? -4.839 -11.750 -12.742 1.00 95.81 516 THR A CA 1
ATOM 4012 C C . THR A 1 516 ? -6.084 -10.918 -13.036 1.00 95.81 516 THR A C 1
ATOM 4014 O O . THR A 1 516 ? -7.161 -11.479 -13.210 1.00 95.81 516 THR A O 1
ATOM 4017 N N . TRP A 1 517 ? -5.930 -9.598 -13.171 1.00 96.00 517 TRP A N 1
ATOM 4018 C CA . TRP A 1 517 ? -7.015 -8.673 -13.491 1.00 96.00 517 TRP A CA 1
ATOM 4019 C C . TRP A 1 517 ? -7.732 -9.069 -14.782 1.00 96.00 517 TRP A C 1
ATOM 4021 O O . TRP A 1 517 ? -8.939 -9.299 -14.780 1.00 96.00 517 TRP A O 1
ATOM 4031 N N . ARG A 1 518 ? -6.973 -9.238 -15.870 1.00 93.88 518 ARG A N 1
ATOM 4032 C CA . ARG A 1 518 ? -7.503 -9.641 -17.176 1.00 93.88 518 ARG A CA 1
ATOM 4033 C C . ARG A 1 518 ? -8.310 -10.936 -17.109 1.00 93.88 518 ARG A C 1
ATOM 4035 O O . ARG A 1 518 ? -9.360 -11.042 -17.734 1.00 93.88 518 ARG A O 1
ATOM 4042 N N . SER A 1 519 ? -7.821 -11.922 -16.356 1.00 92.12 519 SER A N 1
ATOM 4043 C CA . SER A 1 519 ? -8.503 -13.215 -16.219 1.00 92.12 519 SER A CA 1
ATOM 4044 C C . SER A 1 519 ? -9.892 -13.061 -15.578 1.00 92.12 519 SER A C 1
ATOM 4046 O O . SER A 1 519 ? -10.820 -13.787 -15.931 1.00 92.12 519 SER A O 1
ATOM 4048 N N . LEU A 1 520 ? -10.057 -12.077 -14.685 1.00 93.06 520 LEU A N 1
ATOM 4049 C CA . LEU A 1 520 ? -11.327 -11.773 -14.024 1.00 93.06 520 LEU A CA 1
ATOM 4050 C C . LEU A 1 520 ? -12.290 -10.964 -14.908 1.00 93.06 520 LEU A C 1
ATOM 4052 O O . LEU A 1 520 ? -13.495 -11.184 -14.826 1.00 93.06 520 LEU A O 1
ATOM 4056 N N . GLU A 1 521 ? -11.793 -10.065 -15.768 1.00 88.62 521 GLU A N 1
ATOM 4057 C CA . GLU A 1 521 ? -12.629 -9.187 -16.618 1.00 88.62 521 GLU A CA 1
ATOM 4058 C C . GLU A 1 521 ? -13.554 -9.951 -17.576 1.00 88.62 521 GLU A C 1
ATOM 4060 O O . GLU A 1 521 ? -14.597 -9.441 -17.981 1.00 88.62 521 GLU A O 1
ATOM 4065 N N . GLY A 1 522 ? -13.220 -11.199 -17.913 1.00 73.56 522 GLY A N 1
ATOM 4066 C CA . GLY A 1 522 ? -14.078 -12.070 -18.717 1.00 73.56 522 GLY A CA 1
ATOM 4067 C C . GLY A 1 522 ? -15.319 -12.612 -17.992 1.00 73.56 522 GLY A C 1
ATOM 4068 O O . GLY A 1 522 ? -16.081 -13.366 -18.600 1.00 73.56 522 GLY A O 1
ATOM 4069 N N . ASN A 1 523 ? -15.517 -12.301 -16.706 1.00 85.56 523 ASN A N 1
ATOM 4070 C CA . ASN A 1 523 ? -16.599 -12.851 -15.894 1.00 85.56 523 ASN A CA 1
ATOM 4071 C C . ASN A 1 523 ? -17.689 -11.803 -15.588 1.00 85.56 523 ASN A C 1
ATOM 4073 O O . ASN A 1 523 ? -17.464 -10.921 -14.762 1.00 85.56 523 ASN A O 1
ATOM 4077 N N . PRO A 1 524 ? -18.905 -11.920 -16.163 1.00 84.19 524 PRO A N 1
ATOM 4078 C CA . PRO A 1 524 ? -19.969 -10.930 -15.966 1.00 84.19 524 PRO A CA 1
ATOM 4079 C C . PRO A 1 524 ? -20.527 -10.903 -14.536 1.00 84.19 524 PRO A C 1
ATOM 4081 O O . PRO A 1 524 ? -21.230 -9.966 -14.172 1.00 84.19 524 PRO A O 1
ATOM 4084 N N . ASN A 1 525 ? -20.234 -11.923 -13.724 1.00 85.56 525 ASN A N 1
ATOM 4085 C CA . ASN A 1 525 ? -20.726 -12.026 -12.351 1.00 85.56 525 ASN A CA 1
ATOM 4086 C C . ASN A 1 525 ? -19.768 -11.415 -11.318 1.00 85.56 525 ASN A C 1
ATOM 4088 O O . ASN A 1 525 ? -20.041 -11.494 -10.119 1.00 85.56 525 ASN A O 1
ATOM 4092 N N . ILE A 1 526 ? -18.643 -10.843 -11.758 1.00 86.31 526 ILE A N 1
ATOM 4093 C CA . ILE A 1 526 ? -17.611 -10.298 -10.878 1.00 86.31 526 ILE A CA 1
ATOM 4094 C C . ILE A 1 526 ? -17.372 -8.838 -11.221 1.00 86.31 526 ILE A C 1
ATOM 4096 O O . ILE A 1 526 ? -16.993 -8.493 -12.335 1.00 86.31 526 ILE A O 1
ATOM 4100 N N . SER A 1 527 ? -17.521 -7.983 -10.214 1.00 87.50 527 SER A N 1
ATOM 4101 C CA . SER A 1 527 ? -16.983 -6.628 -10.273 1.00 87.50 527 SER A CA 1
ATOM 4102 C C . SER A 1 527 ? -15.498 -6.684 -9.922 1.00 87.50 527 SER A C 1
ATOM 4104 O O . SER A 1 527 ? -15.143 -6.936 -8.765 1.00 87.50 527 SER A O 1
ATOM 4106 N N . VAL A 1 528 ? -14.633 -6.532 -10.927 1.00 93.44 528 VAL A N 1
ATOM 4107 C CA . VAL A 1 528 ? -13.178 -6.515 -10.735 1.00 93.44 528 VAL A CA 1
ATOM 4108 C C . VAL A 1 528 ? -12.775 -5.174 -10.132 1.00 93.44 528 VAL A C 1
ATOM 4110 O O . VAL A 1 528 ? -13.141 -4.119 -10.645 1.00 93.44 528 VAL A O 1
ATOM 4113 N N . SER A 1 529 ? -12.014 -5.211 -9.041 1.00 95.50 529 SER A N 1
ATOM 4114 C CA . SER A 1 529 ? -11.530 -4.015 -8.353 1.00 95.50 529 SER A CA 1
ATOM 4115 C C . SER A 1 529 ? -10.041 -4.128 -8.003 1.00 95.50 529 SER A C 1
ATOM 4117 O O . SER A 1 529 ? -9.530 -5.248 -7.857 1.00 95.50 529 SER A O 1
ATOM 4119 N N . PRO A 1 530 ? -9.345 -2.995 -7.769 1.00 97.50 530 PRO A N 1
ATOM 4120 C CA . PRO A 1 530 ? -7.965 -3.007 -7.282 1.00 97.50 530 PRO A CA 1
ATOM 4121 C C . PRO A 1 530 ? -7.793 -3.821 -5.999 1.00 97.50 530 PRO A C 1
ATOM 4123 O O . PRO A 1 530 ? -6.858 -4.612 -5.890 1.00 97.50 530 PRO A O 1
ATOM 4126 N N . SER A 1 531 ? -8.733 -3.703 -5.056 1.00 97.38 531 SER A N 1
ATOM 4127 C CA . SER A 1 531 ? -8.699 -4.453 -3.797 1.00 97.38 531 SER A CA 1
ATOM 4128 C C . SER A 1 531 ? -8.895 -5.959 -3.985 1.00 97.38 531 SER A C 1
ATOM 4130 O O . SER A 1 531 ? -8.285 -6.735 -3.252 1.00 97.38 531 SER A O 1
ATOM 4132 N N . LEU A 1 532 ? -9.681 -6.403 -4.976 1.00 97.81 532 LEU A N 1
ATOM 4133 C CA . LEU A 1 532 ? -9.824 -7.828 -5.291 1.00 97.81 532 LEU A CA 1
ATOM 4134 C C . LEU A 1 532 ? -8.511 -8.399 -5.836 1.00 97.81 532 LEU A C 1
ATOM 4136 O O . LEU A 1 532 ? -8.019 -9.399 -5.316 1.00 97.81 532 LEU A O 1
ATOM 4140 N N . VAL A 1 533 ? -7.910 -7.748 -6.837 1.00 98.25 533 VAL A N 1
ATOM 4141 C CA . VAL A 1 533 ? -6.637 -8.203 -7.424 1.00 98.25 533 VAL A CA 1
ATOM 4142 C C . VAL A 1 533 ? -5.518 -8.172 -6.384 1.00 98.25 533 VAL A C 1
ATOM 4144 O O . VAL A 1 533 ? -4.790 -9.154 -6.238 1.00 98.25 533 VAL A O 1
ATOM 4147 N N . LYS A 1 534 ? -5.443 -7.104 -5.579 1.00 98.50 534 LYS A N 1
ATOM 4148 C CA . LYS A 1 534 ? -4.526 -7.006 -4.437 1.00 98.50 534 LYS A CA 1
ATOM 4149 C C . LYS A 1 534 ? -4.716 -8.169 -3.456 1.00 98.50 534 LYS A C 1
ATOM 4151 O O . LYS A 1 534 ? -3.737 -8.818 -3.092 1.00 98.50 534 LYS A O 1
ATOM 4156 N N . ALA A 1 535 ? -5.955 -8.482 -3.065 1.00 98.38 535 ALA A N 1
ATOM 4157 C CA .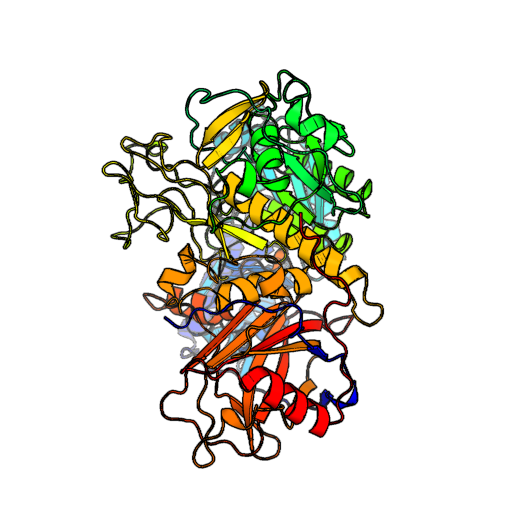 ALA A 1 535 ? -6.242 -9.603 -2.168 1.00 98.38 535 ALA A CA 1
ATOM 4158 C C . ALA A 1 535 ? -5.803 -10.951 -2.757 1.00 98.38 535 ALA A C 1
ATOM 4160 O O . ALA A 1 535 ? -5.215 -11.751 -2.033 1.00 98.38 535 ALA A O 1
ATOM 4161 N N . LEU A 1 536 ? -6.054 -11.199 -4.047 1.00 98.50 536 LEU A N 1
ATOM 4162 C CA . LEU A 1 536 ? -5.709 -12.458 -4.717 1.00 98.50 536 LEU A CA 1
ATOM 4163 C C . LEU A 1 536 ? -4.192 -12.669 -4.796 1.00 98.50 536 LEU A C 1
ATOM 4165 O O . LEU A 1 536 ? -3.719 -13.763 -4.492 1.00 98.50 536 LEU A O 1
ATOM 4169 N N . ILE A 1 537 ? -3.419 -11.627 -5.119 1.00 98.62 537 ILE A N 1
ATOM 4170 C CA . ILE A 1 537 ? -1.948 -11.706 -5.146 1.00 98.62 537 ILE A CA 1
ATOM 4171 C C . ILE A 1 537 ? -1.379 -11.952 -3.741 1.00 98.62 537 ILE A C 1
ATOM 4173 O O . ILE A 1 537 ? -0.549 -12.844 -3.555 1.00 98.62 537 ILE A O 1
ATOM 4177 N N . ILE A 1 538 ? -1.867 -11.223 -2.732 1.00 98.56 538 ILE A N 1
ATOM 4178 C CA . ILE A 1 538 ? -1.466 -11.421 -1.329 1.00 98.56 538 ILE A CA 1
ATOM 4179 C C . ILE A 1 538 ? -1.843 -12.831 -0.853 1.00 98.56 538 ILE A C 1
ATOM 4181 O O . ILE A 1 538 ? -1.074 -13.487 -0.153 1.00 98.56 538 ILE A O 1
ATOM 4185 N N . HIS A 1 539 ? -3.017 -13.333 -1.238 1.00 98.25 539 HIS A N 1
ATOM 4186 C CA . HIS A 1 539 ? -3.443 -14.684 -0.891 1.00 98.25 539 HIS A CA 1
ATOM 4187 C C . HIS A 1 539 ? -2.563 -15.753 -1.545 1.00 98.25 539 HIS A C 1
ATOM 4189 O O . HIS A 1 539 ? -2.098 -16.657 -0.854 1.00 98.25 539 HIS A O 1
ATOM 4195 N N . ALA A 1 540 ? -2.248 -15.610 -2.835 1.00 97.56 540 ALA A N 1
ATOM 4196 C CA . ALA A 1 540 ? -1.326 -16.500 -3.538 1.00 97.56 540 ALA A CA 1
ATOM 4197 C C . ALA A 1 540 ? 0.053 -16.549 -2.859 1.00 97.56 540 ALA A C 1
ATOM 4199 O O . ALA A 1 540 ? 0.648 -17.621 -2.738 1.00 97.56 540 ALA A O 1
ATOM 4200 N N . ALA A 1 541 ? 0.548 -15.415 -2.356 1.00 97.38 541 ALA A N 1
ATOM 4201 C CA . ALA A 1 541 ? 1.780 -15.366 -1.574 1.00 97.38 541 ALA A CA 1
ATOM 4202 C C . ALA A 1 541 ? 1.682 -16.191 -0.279 1.00 97.38 541 ALA A C 1
ATOM 4204 O O . ALA A 1 541 ? 2.548 -17.033 -0.024 1.00 97.38 541 ALA A O 1
ATOM 4205 N N . GLN A 1 542 ? 0.591 -16.037 0.484 1.00 95.50 542 GLN A N 1
ATOM 4206 C CA . GLN A 1 542 ? 0.361 -16.810 1.712 1.00 95.50 542 GLN A CA 1
ATOM 4207 C C . GLN A 1 542 ? 0.287 -18.322 1.468 1.00 95.50 542 GLN A C 1
ATOM 4209 O O . GLN A 1 542 ? 0.765 -19.112 2.289 1.00 95.50 542 GLN A O 1
ATOM 4214 N N . LEU A 1 543 ? -0.333 -18.740 0.360 1.00 94.50 543 LEU A N 1
ATOM 4215 C CA . LEU A 1 543 ? -0.478 -20.155 0.017 1.00 94.50 543 LEU A CA 1
ATOM 4216 C C . LEU A 1 543 ? 0.876 -20.819 -0.261 1.00 94.50 543 LEU A C 1
ATOM 4218 O O . LEU A 1 543 ? 1.066 -21.974 0.141 1.00 94.50 543 LEU A O 1
ATOM 4222 N N . ASN A 1 544 ? 1.799 -20.081 -0.883 1.00 91.31 544 ASN A N 1
ATOM 4223 C CA . ASN A 1 544 ? 3.103 -20.570 -1.336 1.00 91.31 544 ASN A CA 1
ATOM 4224 C C . ASN A 1 544 ? 4.249 -20.333 -0.348 1.00 91.31 544 ASN A C 1
ATOM 4226 O O . ASN A 1 544 ? 5.343 -20.865 -0.532 1.00 91.31 544 ASN A O 1
ATOM 4230 N N . SER A 1 545 ? 4.000 -19.576 0.718 1.00 92.38 545 SER A N 1
ATOM 4231 C CA . SER A 1 545 ? 5.025 -19.196 1.688 1.00 92.38 545 SER A CA 1
ATOM 4232 C C . SER A 1 545 ? 4.823 -19.888 3.042 1.00 92.38 545 SER A C 1
ATOM 4234 O O . SER A 1 545 ? 3.697 -20.269 3.413 1.00 92.38 545 SER A O 1
ATOM 4236 N N . PRO A 1 546 ? 5.902 -20.092 3.823 1.00 90.12 546 PRO A N 1
ATOM 4237 C CA . PRO A 1 546 ? 5.772 -20.537 5.205 1.00 90.12 546 PRO A CA 1
ATOM 4238 C C . PRO A 1 546 ? 4.988 -19.513 6.036 1.00 90.12 546 PRO A C 1
ATOM 4240 O O . PRO A 1 546 ? 4.711 -18.396 5.604 1.00 90.12 546 PRO A O 1
ATOM 4243 N N . LYS A 1 547 ? 4.584 -19.915 7.244 1.00 87.69 547 LYS A N 1
ATOM 4244 C CA . LYS A 1 547 ? 4.025 -18.960 8.199 1.00 87.69 547 LYS A CA 1
ATOM 4245 C C . LYS A 1 547 ? 5.177 -18.132 8.760 1.00 87.69 547 LYS A C 1
ATOM 4247 O O . LYS A 1 547 ? 6.017 -18.699 9.453 1.00 87.69 547 LYS A O 1
ATOM 4252 N N . TYR A 1 548 ? 5.172 -16.840 8.468 1.00 89.62 548 TYR A N 1
ATOM 4253 C CA . TYR A 1 548 ? 6.102 -15.871 9.035 1.00 89.62 548 TYR A CA 1
ATOM 4254 C C . TYR A 1 548 ? 5.579 -15.348 10.370 1.00 89.62 548 TYR A C 1
ATOM 4256 O O . TYR A 1 548 ? 4.368 -15.180 10.553 1.00 89.62 548 TYR A O 1
ATOM 4264 N N . ASP A 1 549 ? 6.476 -15.085 11.314 1.00 86.62 549 ASP A N 1
ATOM 4265 C CA . ASP A 1 549 ? 6.107 -14.368 12.530 1.00 86.62 549 ASP A CA 1
ATOM 4266 C C . ASP A 1 549 ? 5.937 -12.853 12.294 1.00 86.62 549 ASP A C 1
ATOM 4268 O O . ASP A 1 549 ? 6.128 -12.332 11.196 1.00 86.62 549 ASP A O 1
ATOM 4272 N N . ALA A 1 550 ? 5.524 -12.120 13.330 1.00 81.88 550 ALA A N 1
ATOM 4273 C CA . ALA A 1 550 ? 5.290 -10.680 13.235 1.00 81.88 550 ALA A CA 1
ATOM 4274 C C . ALA A 1 550 ? 6.519 -9.887 12.749 1.00 81.88 550 ALA A C 1
ATOM 4276 O O . ALA A 1 550 ? 6.364 -8.958 11.965 1.00 81.88 550 ALA A O 1
ATOM 4277 N N . THR A 1 551 ? 7.723 -10.259 13.182 1.00 86.31 551 THR A N 1
ATOM 4278 C CA . THR A 1 551 ? 8.960 -9.559 12.823 1.00 86.31 551 THR A CA 1
ATOM 4279 C C . THR A 1 551 ? 9.388 -9.917 11.406 1.00 86.31 551 THR A C 1
ATOM 4281 O O . THR A 1 551 ? 9.761 -9.037 10.634 1.00 86.31 551 THR A O 1
ATOM 4284 N N . GLU A 1 552 ? 9.296 -11.193 11.036 1.00 91.94 552 GLU A N 1
ATOM 4285 C CA . GLU A 1 552 ? 9.610 -11.668 9.688 1.00 91.94 552 GLU A CA 1
ATOM 4286 C C . GLU A 1 552 ? 8.698 -11.033 8.632 1.00 91.94 552 GLU A C 1
ATOM 4288 O O . GLU A 1 552 ? 9.171 -10.636 7.566 1.00 91.94 552 GLU A O 1
ATOM 4293 N N . ARG A 1 553 ? 7.406 -10.852 8.934 1.00 91.38 553 ARG A N 1
ATOM 4294 C CA . ARG A 1 553 ? 6.450 -10.212 8.013 1.00 91.38 553 ARG A CA 1
ATOM 4295 C C . ARG A 1 553 ? 6.799 -8.772 7.663 1.00 91.38 553 ARG A C 1
ATOM 4297 O O . ARG A 1 553 ? 6.436 -8.333 6.578 1.00 91.38 553 ARG A O 1
ATOM 4304 N N . ARG A 1 554 ? 7.557 -8.061 8.502 1.00 92.69 554 ARG A N 1
ATOM 4305 C CA . ARG A 1 554 ? 8.072 -6.729 8.146 1.00 92.69 554 ARG A CA 1
ATOM 4306 C C . ARG A 1 554 ? 8.984 -6.781 6.920 1.00 92.69 554 ARG A C 1
ATOM 4308 O O . ARG A 1 554 ? 9.057 -5.802 6.192 1.00 92.69 554 ARG A O 1
ATOM 4315 N N . TYR A 1 555 ? 9.652 -7.908 6.676 1.00 95.62 555 TYR A N 1
ATOM 4316 C CA . TYR A 1 555 ? 10.536 -8.105 5.526 1.00 95.62 555 TYR A CA 1
ATOM 4317 C C . TYR A 1 555 ? 9.858 -8.878 4.393 1.00 95.62 555 TYR A C 1
ATOM 4319 O O . TYR A 1 555 ? 10.022 -8.523 3.232 1.00 95.62 555 TYR A O 1
ATOM 4327 N N . TYR A 1 556 ? 9.095 -9.925 4.720 1.00 96.56 556 TYR A N 1
ATOM 4328 C CA . TYR A 1 556 ? 8.497 -10.817 3.722 1.00 96.56 556 TYR A CA 1
ATOM 4329 C C . TYR A 1 556 ? 7.086 -10.417 3.276 1.00 96.56 556 TYR A C 1
ATOM 4331 O O . TYR A 1 556 ? 6.599 -10.937 2.272 1.00 96.56 556 TYR A O 1
ATOM 4339 N N . GLY A 1 557 ? 6.390 -9.556 4.019 1.00 95.44 557 GLY A N 1
ATOM 4340 C CA . GLY A 1 557 ? 4.953 -9.364 3.842 1.00 95.44 557 GLY A CA 1
ATOM 4341 C C . GLY A 1 557 ? 4.193 -10.686 3.985 1.00 95.44 557 GLY A C 1
ATOM 4342 O O . GLY A 1 557 ? 4.455 -11.479 4.891 1.00 95.44 557 GLY A O 1
ATOM 4343 N N . ALA A 1 558 ? 3.283 -10.959 3.049 1.00 96.00 558 ALA A N 1
ATOM 4344 C CA . ALA A 1 558 ? 2.616 -12.256 2.916 1.00 96.00 558 ALA A CA 1
ATOM 4345 C C . ALA A 1 558 ? 3.490 -13.352 2.269 1.00 96.00 558 ALA A C 1
ATOM 4347 O O . ALA A 1 558 ? 3.058 -14.503 2.172 1.00 96.00 558 ALA A O 1
ATOM 4348 N N . GLY A 1 559 ? 4.705 -13.008 1.834 1.00 97.19 559 GLY A N 1
ATOM 4349 C CA . GLY A 1 559 ? 5.648 -13.886 1.151 1.00 97.19 559 GLY A CA 1
ATOM 4350 C C . GLY A 1 559 ? 5.668 -13.702 -0.364 1.00 97.19 559 GLY A C 1
ATOM 4351 O O . GLY A 1 559 ? 5.301 -12.644 -0.881 1.00 97.19 559 GLY A O 1
ATOM 4352 N N . ARG A 1 560 ? 6.107 -14.740 -1.085 1.00 97.25 560 ARG A N 1
ATOM 4353 C CA . ARG A 1 560 ? 6.255 -14.714 -2.546 1.00 97.25 560 ARG A CA 1
ATOM 4354 C C . ARG A 1 560 ? 5.102 -15.447 -3.238 1.00 97.25 560 ARG A C 1
ATOM 4356 O O . ARG A 1 560 ? 4.946 -16.650 -3.013 1.00 97.25 560 ARG A O 1
ATOM 4363 N N . PRO A 1 561 ? 4.320 -14.791 -4.113 1.00 96.00 561 PRO A N 1
ATOM 4364 C CA . PRO A 1 561 ? 3.399 -15.501 -4.992 1.00 96.00 561 PRO A CA 1
ATOM 4365 C C . PRO A 1 561 ? 4.191 -16.230 -6.090 1.00 96.00 561 PRO A C 1
ATOM 4367 O O . PRO A 1 561 ? 5.149 -15.687 -6.633 1.00 96.00 561 PRO A O 1
ATOM 4370 N N . GLN A 1 562 ? 3.821 -17.473 -6.410 1.00 91.56 562 GLN A N 1
ATOM 4371 C CA . GLN A 1 562 ? 4.555 -18.274 -7.399 1.00 91.56 562 GLN A CA 1
ATOM 4372 C C . GLN A 1 562 ? 4.189 -17.922 -8.849 1.00 91.56 562 GLN A C 1
ATOM 4374 O O . GLN A 1 562 ? 5.058 -17.937 -9.719 1.00 91.56 562 GLN A O 1
ATOM 4379 N N . GLY A 1 563 ? 2.924 -17.589 -9.101 1.00 90.81 563 GLY A N 1
ATOM 4380 C CA . GLY A 1 563 ? 2.395 -17.325 -10.431 1.00 90.81 563 GLY A CA 1
ATOM 4381 C C . GLY A 1 563 ? 0.935 -16.872 -10.397 1.00 90.81 563 GLY A C 1
ATOM 4382 O O . GLY A 1 563 ? 0.338 -16.678 -9.336 1.00 90.81 563 GLY A O 1
ATOM 4383 N N . VAL A 1 564 ? 0.371 -16.648 -11.587 1.00 92.06 564 VAL A N 1
ATOM 4384 C CA . VAL A 1 564 ? -1.020 -16.189 -11.771 1.00 92.06 564 VAL A CA 1
ATOM 4385 C C . VAL A 1 564 ? -2.024 -17.323 -11.539 1.00 92.06 564 VAL A C 1
ATOM 4387 O O . VAL A 1 564 ? -3.172 -17.081 -11.191 1.00 92.06 564 VAL A O 1
ATOM 4390 N N . LEU A 1 565 ? -1.625 -18.586 -11.716 1.00 92.25 565 LEU A N 1
ATOM 4391 C CA . LEU A 1 565 ? -2.542 -19.705 -11.484 1.00 92.25 565 LEU A CA 1
ATOM 4392 C C . LEU A 1 565 ? -2.891 -19.833 -10.001 1.00 92.25 565 LEU A C 1
ATOM 4394 O O . LEU A 1 565 ? -4.041 -20.085 -9.667 1.00 92.25 565 LEU A O 1
ATOM 4398 N N . GLU A 1 566 ? -1.930 -19.602 -9.118 1.00 91.19 566 GLU A N 1
ATOM 4399 C CA . GLU A 1 566 ? -2.084 -19.685 -7.669 1.00 91.19 566 GLU A CA 1
ATOM 4400 C C . GLU A 1 566 ? -2.955 -18.557 -7.094 1.00 91.19 566 GLU A C 1
ATOM 4402 O O . GLU A 1 566 ? -3.405 -18.656 -5.954 1.00 91.19 566 GLU A O 1
ATOM 4407 N N . SER A 1 567 ? -3.219 -17.496 -7.868 1.00 93.62 567 SER A N 1
ATOM 4408 C CA . SER A 1 567 ? -4.169 -16.443 -7.493 1.00 93.62 567 SER A CA 1
ATOM 4409 C C . SER A 1 567 ? -5.611 -16.757 -7.907 1.00 93.62 567 SER A C 1
ATOM 4411 O O . SER A 1 567 ? -6.515 -16.040 -7.492 1.00 93.62 567 SER A O 1
ATOM 4413 N N . LEU A 1 568 ? -5.848 -17.820 -8.691 1.00 94.69 568 LEU A N 1
ATOM 4414 C CA . LEU A 1 568 ? -7.158 -18.134 -9.286 1.00 94.69 568 LEU A CA 1
ATOM 4415 C C . LEU A 1 568 ? -7.599 -19.604 -9.132 1.00 94.69 568 LEU A C 1
ATOM 4417 O O . LEU A 1 568 ? -8.783 -19.902 -9.308 1.00 94.69 568 LEU A O 1
ATOM 4421 N N . TYR A 1 569 ? -6.669 -20.522 -8.852 1.00 95.06 569 TYR A N 1
ATOM 4422 C CA . TYR A 1 569 ? -6.887 -21.969 -8.848 1.00 95.06 569 TYR A CA 1
ATOM 4423 C C . TYR A 1 569 ? -6.202 -22.657 -7.665 1.00 95.06 569 TYR A C 1
ATOM 4425 O O . TYR A 1 569 ? -5.079 -22.327 -7.276 1.00 95.06 569 TYR A O 1
ATOM 4433 N N . ASP A 1 570 ? -6.861 -23.689 -7.153 1.00 95.12 570 ASP A N 1
ATOM 4434 C CA . ASP A 1 570 ? -6.408 -24.521 -6.045 1.00 95.12 570 ASP A CA 1
ATOM 4435 C C . ASP A 1 570 ? -5.511 -25.684 -6.496 1.00 95.12 570 ASP A C 1
ATOM 4437 O O . ASP A 1 570 ? -5.604 -26.208 -7.613 1.00 95.12 570 ASP A O 1
ATOM 4441 N N . SER A 1 571 ? -4.675 -26.161 -5.575 1.00 95.12 571 SER A N 1
ATOM 4442 C CA . SER A 1 571 ? -4.156 -27.531 -5.606 1.00 95.12 571 SER A CA 1
ATOM 4443 C C . SER A 1 571 ? -5.255 -28.530 -5.203 1.00 95.12 571 SER A C 1
ATOM 4445 O O . SER A 1 571 ? -6.274 -28.154 -4.637 1.00 95.12 571 SER A O 1
ATOM 4447 N N . ASP A 1 572 ? -5.080 -29.828 -5.469 1.00 95.94 572 ASP A N 1
ATOM 4448 C CA . ASP A 1 572 ? -6.095 -30.837 -5.090 1.00 95.94 572 ASP A CA 1
ATOM 4449 C C . ASP A 1 572 ? -6.335 -30.906 -3.563 1.00 95.94 572 ASP A C 1
ATOM 4451 O O . ASP A 1 572 ? -7.417 -31.281 -3.108 1.00 95.94 572 ASP A O 1
ATOM 4455 N N . ASP A 1 573 ? -5.330 -30.527 -2.769 1.00 96.38 573 ASP A N 1
ATOM 4456 C CA . ASP A 1 573 ? -5.358 -30.559 -1.307 1.00 96.38 573 ASP A CA 1
ATOM 4457 C C . ASP A 1 573 ? -5.889 -29.273 -0.646 1.00 96.38 573 ASP A C 1
ATOM 4459 O O . ASP A 1 573 ? -5.802 -29.141 0.582 1.00 96.38 573 ASP A O 1
ATOM 4463 N N . SER A 1 574 ? -6.445 -28.354 -1.446 1.00 97.31 574 SER A N 1
ATOM 4464 C CA . SER A 1 574 ? -6.972 -27.053 -1.020 1.00 97.31 574 SER A CA 1
ATOM 4465 C C . SER A 1 574 ? -8.346 -26.759 -1.635 1.00 97.31 574 SER A C 1
ATOM 4467 O O . SER A 1 574 ? -8.702 -27.274 -2.695 1.00 97.31 574 SER A O 1
ATOM 4469 N N . PHE A 1 575 ? -9.134 -25.934 -0.950 1.00 98.06 575 PHE A N 1
ATOM 4470 C CA . PHE A 1 575 ? -10.434 -25.465 -1.416 1.00 98.06 575 PHE A CA 1
ATOM 4471 C C . PHE A 1 575 ? -10.656 -24.005 -1.018 1.00 98.06 575 PHE A C 1
ATOM 4473 O O . PHE A 1 575 ? -10.633 -23.684 0.176 1.00 98.06 575 PHE A O 1
ATOM 4480 N N . THR A 1 576 ? -10.895 -23.150 -2.013 1.00 98.44 576 THR A N 1
ATOM 4481 C CA . THR A 1 576 ? -10.910 -21.694 -1.851 1.00 98.44 576 THR A CA 1
ATOM 4482 C C . THR A 1 576 ? -12.226 -21.055 -2.276 1.00 98.44 576 THR A C 1
ATOM 4484 O O . THR A 1 576 ? -12.718 -21.254 -3.391 1.00 98.44 576 THR A O 1
ATOM 4487 N N . LEU A 1 577 ? -12.761 -20.204 -1.394 1.00 98.44 577 LEU A N 1
ATOM 4488 C CA . LEU A 1 577 ? -13.923 -19.354 -1.652 1.00 98.44 577 LEU A CA 1
ATOM 4489 C C . LEU A 1 577 ? -13.545 -17.871 -1.583 1.00 98.44 577 LEU A C 1
ATOM 4491 O O . LEU A 1 577 ? -12.878 -17.436 -0.642 1.00 98.44 577 LEU A O 1
ATOM 4495 N N . VAL A 1 578 ? -14.034 -17.090 -2.546 1.00 98.00 578 VAL A N 1
ATOM 4496 C CA . VAL A 1 578 ? -13.856 -15.637 -2.649 1.00 98.00 578 VAL A CA 1
ATOM 4497 C C . VAL A 1 578 ? -15.203 -14.949 -2.448 1.00 98.00 578 VAL A C 1
ATOM 4499 O O . VAL A 1 578 ? -16.104 -15.084 -3.269 1.00 98.00 578 VAL A O 1
ATOM 4502 N N . PHE A 1 579 ? -15.350 -14.200 -1.364 1.00 96.62 579 PHE A N 1
ATOM 4503 C CA . PHE A 1 579 ? -16.572 -13.490 -1.000 1.00 96.62 579 PHE A CA 1
ATOM 4504 C C . PHE A 1 579 ? -16.455 -12.007 -1.336 1.00 96.62 579 PHE A C 1
ATOM 4506 O O . PHE A 1 579 ? -15.457 -11.373 -0.990 1.00 96.62 579 PHE A O 1
ATOM 4513 N N . GLN A 1 580 ? -17.514 -11.447 -1.918 1.00 91.94 580 GLN A N 1
ATOM 4514 C CA . GLN A 1 580 ? -17.745 -10.004 -1.946 1.00 91.94 580 GLN A CA 1
ATOM 4515 C C . GLN A 1 580 ? -18.810 -9.672 -0.903 1.00 91.94 580 GLN A C 1
ATOM 4517 O O . GLN A 1 580 ? -19.965 -10.075 -1.027 1.00 91.94 580 GLN A O 1
ATOM 4522 N N . ALA A 1 581 ? -18.404 -8.989 0.162 1.00 91.94 581 ALA A N 1
ATOM 4523 C CA . ALA A 1 581 ? -19.289 -8.540 1.228 1.00 91.94 581 ALA A CA 1
ATOM 4524 C C . ALA A 1 581 ? -19.468 -7.026 1.144 1.00 91.94 581 ALA A C 1
ATOM 4526 O O . ALA A 1 581 ? -18.512 -6.317 0.857 1.00 91.94 581 ALA A O 1
ATOM 4527 N N . SER A 1 582 ? -20.665 -6.538 1.457 1.00 90.56 582 SER A N 1
ATOM 4528 C CA . SER A 1 582 ? -20.967 -5.109 1.513 1.00 90.56 582 SER A CA 1
ATOM 4529 C C . SER A 1 582 ? -21.380 -4.759 2.941 1.00 90.56 582 SER A C 1
ATOM 4531 O O . SER A 1 582 ? -22.355 -5.307 3.463 1.00 90.56 582 SER A O 1
ATOM 4533 N N . LEU A 1 583 ? -20.574 -3.950 3.633 1.00 92.31 583 LEU A N 1
ATOM 4534 C CA . LEU A 1 583 ? -20.689 -3.730 5.077 1.00 92.31 583 LEU A CA 1
ATOM 4535 C C . LEU A 1 583 ? -21.290 -2.367 5.401 1.00 92.31 583 LEU A C 1
ATOM 4537 O O . LEU A 1 583 ? -20.799 -1.328 4.966 1.00 92.31 583 LEU A O 1
ATOM 4541 N N . ILE A 1 584 ? -22.306 -2.375 6.260 1.00 87.56 584 ILE A N 1
ATOM 4542 C CA . ILE A 1 584 ? -22.999 -1.175 6.731 1.00 87.56 584 ILE A CA 1
ATOM 4543 C C . ILE A 1 584 ? -22.711 -1.001 8.232 1.00 87.56 584 ILE A C 1
ATOM 4545 O O . ILE A 1 584 ? -22.750 -1.992 8.975 1.00 87.56 584 ILE A O 1
ATOM 4549 N N . PRO A 1 585 ? -22.409 0.221 8.715 1.00 85.81 585 PRO A N 1
ATOM 4550 C CA . PRO A 1 585 ? -22.251 0.477 10.144 1.00 85.81 585 PRO A CA 1
ATOM 4551 C C . PRO A 1 585 ? -23.449 -0.027 10.963 1.00 85.81 585 PRO A C 1
ATOM 4553 O O . PRO A 1 585 ? -24.595 0.081 10.538 1.00 85.81 585 PRO A O 1
ATOM 4556 N N . ASN A 1 586 ? -23.182 -0.571 12.154 1.00 80.38 586 ASN A N 1
ATOM 4557 C CA . ASN A 1 586 ? -24.177 -1.180 13.058 1.00 80.38 586 ASN A CA 1
ATOM 4558 C C . ASN A 1 586 ? -24.873 -2.456 12.534 1.00 80.38 586 ASN A C 1
ATOM 4560 O O . ASN A 1 586 ? -25.788 -2.967 13.181 1.00 80.38 586 ASN A O 1
ATOM 4564 N N . MET A 1 587 ? -24.410 -3.022 11.417 1.00 84.38 587 MET A N 1
ATOM 4565 C CA . MET A 1 587 ? -24.817 -4.345 10.940 1.00 84.38 587 MET A CA 1
ATOM 4566 C C . MET A 1 587 ? -23.645 -5.333 11.004 1.00 84.38 587 MET A C 1
ATOM 4568 O O . MET A 1 587 ? -22.472 -4.949 11.006 1.00 84.38 587 MET A O 1
ATOM 4572 N N . LYS A 1 588 ? -23.961 -6.629 11.061 1.00 88.69 588 LYS A N 1
ATOM 4573 C CA . LYS A 1 588 ? -23.005 -7.725 10.857 1.00 88.69 588 LYS A CA 1
ATOM 4574 C C . LYS A 1 588 ? -23.360 -8.442 9.556 1.00 88.69 588 LYS A C 1
ATOM 4576 O O . LYS A 1 588 ? -24.516 -8.805 9.352 1.00 88.69 588 LYS A O 1
ATOM 4581 N N . TRP A 1 589 ? -22.367 -8.656 8.699 1.00 92.94 589 TRP A N 1
ATOM 4582 C CA . TRP A 1 589 ? -22.467 -9.569 7.562 1.00 92.94 589 TRP A CA 1
ATOM 4583 C C . TRP A 1 589 ? -22.016 -10.957 8.005 1.00 92.94 589 TRP A C 1
ATOM 4585 O O . TRP A 1 589 ? -20.978 -11.078 8.664 1.00 92.94 589 TRP A O 1
ATOM 4595 N N . ARG A 1 590 ? -22.783 -11.999 7.678 1.00 92.19 590 ARG A N 1
ATOM 4596 C CA . ARG A 1 590 ? -22.504 -13.373 8.107 1.00 92.19 590 ARG A CA 1
ATOM 4597 C C . ARG A 1 590 ? -22.870 -14.396 7.033 1.00 92.19 590 ARG A C 1
ATOM 4599 O O . ARG A 1 590 ? -24.008 -14.447 6.584 1.00 92.19 590 ARG A O 1
ATOM 4606 N N . LYS A 1 591 ? -21.933 -15.300 6.736 1.00 93.00 591 LYS A N 1
ATOM 4607 C CA . LYS A 1 591 ? -22.187 -16.571 6.041 1.00 93.00 591 LYS A CA 1
ATOM 4608 C C . LYS A 1 591 ? -22.144 -17.712 7.051 1.00 93.00 591 LYS A C 1
ATOM 4610 O O . LYS A 1 591 ? -21.067 -18.135 7.470 1.00 93.00 591 LYS A O 1
ATOM 4615 N N . SER A 1 592 ? -23.321 -18.172 7.464 1.00 90.62 592 SER A N 1
ATOM 4616 C CA . SER A 1 592 ? -23.507 -19.340 8.337 1.00 90.62 592 SER A CA 1
ATOM 4617 C C . SER A 1 592 ? -23.467 -20.638 7.533 1.00 90.62 592 SER A C 1
ATOM 4619 O O . SER A 1 592 ? -23.821 -20.616 6.361 1.00 90.62 592 SER A O 1
ATOM 4621 N N . ASN A 1 593 ? -23.130 -21.767 8.160 1.00 91.62 593 ASN A N 1
ATOM 4622 C CA . ASN A 1 593 ? -22.990 -23.072 7.494 1.00 91.62 593 ASN A CA 1
ATOM 4623 C C . ASN A 1 593 ? -21.901 -23.053 6.411 1.00 91.62 593 ASN A C 1
ATOM 4625 O O . ASN A 1 593 ? -22.135 -23.426 5.262 1.00 91.62 593 ASN A O 1
ATOM 4629 N N . TYR A 1 594 ? -20.711 -22.572 6.773 1.00 96.19 594 TYR A N 1
ATOM 4630 C CA . TYR A 1 594 ? -19.569 -22.566 5.867 1.00 96.19 594 TYR A CA 1
ATOM 4631 C C . TYR A 1 594 ? -19.245 -24.003 5.403 1.00 96.19 594 TYR A C 1
ATOM 4633 O O . TYR A 1 594 ? -19.140 -24.890 6.255 1.00 96.19 594 TYR A O 1
ATOM 4641 N N . PRO A 1 595 ? -19.066 -24.253 4.092 1.00 96.38 595 PRO A N 1
ATOM 4642 C CA . PRO A 1 595 ? -18.861 -25.598 3.556 1.00 96.38 595 PRO A CA 1
ATOM 4643 C C . PRO A 1 595 ? -17.456 -26.123 3.881 1.00 96.38 595 PRO A C 1
ATOM 4645 O O . PRO A 1 595 ? -16.489 -25.843 3.174 1.00 96.38 595 PRO A O 1
ATOM 4648 N N . ILE A 1 596 ? -17.333 -26.887 4.968 1.00 96.81 596 ILE A N 1
ATOM 4649 C CA . ILE A 1 596 ? -16.079 -27.548 5.342 1.00 96.81 596 ILE A CA 1
ATOM 4650 C C . ILE A 1 596 ? -15.955 -28.878 4.570 1.00 96.81 596 ILE A C 1
ATOM 4652 O O . ILE A 1 596 ? -16.873 -29.696 4.651 1.00 96.81 596 ILE A O 1
ATOM 4656 N N . PRO A 1 597 ? -14.842 -29.142 3.856 1.00 97.31 597 PRO A N 1
ATOM 4657 C CA . PRO A 1 597 ? -14.607 -30.425 3.190 1.00 97.31 597 PRO A CA 1
ATOM 4658 C C . PRO A 1 597 ? -14.655 -31.609 4.172 1.00 97.31 597 PRO A C 1
ATOM 4660 O O . PRO A 1 597 ? -13.938 -31.612 5.176 1.00 97.31 597 PRO A O 1
ATOM 4663 N N . GLN A 1 598 ? -15.465 -32.633 3.876 1.00 96.50 598 GLN A N 1
ATOM 4664 C CA . GLN A 1 598 ? -15.711 -33.755 4.793 1.00 96.50 598 GLN A CA 1
ATOM 4665 C C . GLN A 1 598 ? -14.434 -34.535 5.134 1.00 96.50 598 GLN A C 1
ATOM 4667 O O . GLN A 1 598 ? -14.256 -34.943 6.280 1.00 96.50 598 GLN A O 1
ATOM 4672 N N . CYS A 1 599 ? -13.507 -34.685 4.184 1.00 96.81 599 CYS A N 1
ATOM 4673 C CA . CYS A 1 599 ? -12.212 -35.326 4.415 1.00 96.81 599 CYS A CA 1
ATOM 4674 C C . CYS A 1 599 ? -11.327 -34.632 5.472 1.00 96.81 599 CYS A C 1
ATOM 4676 O O . CYS A 1 599 ? -10.346 -35.222 5.925 1.00 96.81 599 CYS A O 1
ATOM 4678 N N . LEU A 1 600 ? -11.644 -33.392 5.867 1.00 97.12 600 LEU A N 1
ATOM 4679 C CA . LEU A 1 600 ? -10.945 -32.650 6.924 1.00 97.12 600 LEU A CA 1
ATOM 4680 C C . LEU A 1 600 ? -11.623 -32.779 8.294 1.00 97.12 600 LEU A C 1
ATOM 4682 O O . LEU A 1 600 ? -11.118 -32.237 9.279 1.00 97.12 600 LEU A O 1
ATOM 4686 N N . ILE A 1 601 ? -12.749 -33.491 8.381 1.00 96.19 601 ILE A N 1
ATOM 4687 C CA . ILE A 1 601 ? -13.421 -33.805 9.639 1.00 96.19 601 ILE A CA 1
ATOM 4688 C C . ILE A 1 601 ? -12.990 -35.202 10.098 1.00 96.19 601 ILE A C 1
ATOM 4690 O O . ILE A 1 601 ? -13.303 -36.204 9.463 1.00 96.19 601 ILE A O 1
ATOM 4694 N N . GLN A 1 602 ? -12.281 -35.268 11.226 1.00 93.50 602 GLN A N 1
ATOM 4695 C CA . GLN A 1 602 ? -11.857 -36.514 11.877 1.00 93.50 602 GLN A CA 1
ATOM 4696 C C . GLN A 1 602 ? -12.408 -36.531 13.303 1.00 93.50 602 GLN A C 1
ATOM 4698 O O . GLN A 1 602 ? -12.203 -35.571 14.045 1.00 93.50 602 GLN A O 1
ATOM 4703 N N . ASP A 1 603 ? -13.136 -37.585 13.676 1.00 92.44 603 ASP A N 1
ATOM 4704 C CA . ASP A 1 603 ? -13.766 -37.731 15.000 1.00 92.44 603 ASP A CA 1
ATOM 4705 C C . ASP A 1 603 ? -14.610 -36.505 15.414 1.00 92.44 603 ASP A C 1
ATOM 4707 O O . ASP A 1 603 ? -14.554 -36.027 16.549 1.00 92.44 603 ASP A O 1
ATOM 4711 N N . GLY A 1 604 ? -15.348 -35.932 14.454 1.00 91.56 604 GLY A N 1
ATOM 4712 C CA . GLY A 1 604 ? -16.174 -34.734 14.661 1.00 91.56 604 GLY A CA 1
ATOM 4713 C C . GLY A 1 604 ? -15.388 -33.425 14.834 1.00 91.56 604 GLY A C 1
ATOM 4714 O O . GLY A 1 604 ? -15.963 -32.409 15.222 1.00 91.56 604 GLY A O 1
ATOM 4715 N N . LYS A 1 605 ? -14.077 -33.413 14.567 1.00 96.12 605 LYS A N 1
ATOM 4716 C CA . LYS A 1 605 ? -13.216 -32.226 14.678 1.00 96.12 605 LYS A CA 1
ATOM 4717 C C . LYS A 1 605 ? -12.611 -31.847 13.335 1.00 96.12 605 LYS A C 1
ATOM 4719 O O . LYS A 1 605 ? -12.145 -32.704 12.590 1.00 96.12 605 LYS A O 1
ATOM 4724 N N . PHE A 1 606 ? -12.523 -30.546 13.073 1.00 97.00 606 PHE A N 1
ATOM 4725 C CA . PHE A 1 606 ? -11.801 -30.024 11.916 1.00 97.00 606 PHE A CA 1
ATOM 4726 C C . PHE A 1 606 ? -10.288 -30.148 12.122 1.00 97.00 606 PHE A C 1
ATOM 4728 O O . PHE A 1 606 ? -9.739 -29.500 13.016 1.00 97.00 606 PHE A O 1
ATOM 4735 N N . LYS A 1 607 ? -9.615 -30.937 11.281 1.00 97.38 607 LYS A N 1
ATOM 4736 C CA . LYS A 1 607 ? -8.154 -31.017 11.158 1.00 97.38 607 LYS A CA 1
ATOM 4737 C C . LYS A 1 607 ? -7.731 -30.486 9.795 1.00 97.38 607 LYS A C 1
ATOM 4739 O O . LYS A 1 607 ? -7.869 -31.152 8.776 1.00 97.38 607 LYS A O 1
ATOM 4744 N N . GLY A 1 608 ? -7.149 -29.299 9.793 1.00 96.44 608 GLY A N 1
ATOM 4745 C CA . GLY A 1 608 ? -6.687 -28.650 8.576 1.00 96.44 608 GLY A CA 1
ATOM 4746 C C . GLY A 1 608 ? -5.938 -27.363 8.877 1.00 96.44 608 GLY A C 1
ATOM 4747 O O . GLY A 1 608 ? -5.618 -27.044 10.027 1.00 96.44 608 GLY A O 1
ATOM 4748 N N . GLU A 1 609 ? -5.664 -26.615 7.825 1.00 96.81 609 GLU A N 1
ATOM 4749 C CA . GLU A 1 609 ? -5.183 -25.244 7.870 1.00 96.81 609 GLU A CA 1
ATOM 4750 C C . GLU A 1 609 ? -6.233 -24.329 7.239 1.00 96.81 609 GLU A C 1
ATOM 4752 O O . GLU A 1 609 ? -6.814 -24.669 6.211 1.00 96.81 609 GLU A O 1
ATOM 4757 N N . ILE A 1 610 ? -6.476 -23.180 7.869 1.00 97.56 610 ILE A N 1
ATOM 4758 C CA . ILE A 1 610 ? -7.342 -22.126 7.337 1.00 97.56 610 ILE A CA 1
ATOM 4759 C C . ILE A 1 610 ? -6.485 -20.886 7.114 1.00 97.56 610 ILE A C 1
ATOM 4761 O O . ILE A 1 610 ? -5.770 -20.456 8.026 1.00 97.56 610 ILE A O 1
ATOM 4765 N N . ILE A 1 611 ? -6.567 -20.332 5.908 1.00 97.75 611 ILE A N 1
ATOM 4766 C CA . ILE A 1 611 ? -5.824 -19.153 5.457 1.00 97.75 611 ILE A CA 1
ATOM 4767 C C . ILE A 1 611 ? -6.846 -18.152 4.934 1.00 97.75 611 ILE A C 1
ATOM 4769 O O . ILE A 1 611 ? -7.697 -18.506 4.122 1.00 97.75 611 ILE A O 1
ATOM 4773 N N . ILE A 1 612 ? -6.779 -16.911 5.406 1.00 98.12 612 ILE A N 1
ATOM 4774 C CA . ILE A 1 612 ? -7.715 -15.848 5.043 1.00 98.12 612 ILE A CA 1
ATOM 4775 C C . ILE A 1 612 ? -6.920 -14.617 4.625 1.00 98.12 612 ILE A C 1
ATOM 4777 O O . ILE A 1 612 ? -6.022 -14.183 5.350 1.00 98.12 612 ILE A O 1
ATOM 4781 N N . THR A 1 613 ? -7.280 -14.043 3.481 1.00 98.12 613 THR A N 1
ATOM 4782 C CA . THR A 1 613 ? -6.887 -12.684 3.090 1.00 98.12 613 THR A CA 1
ATOM 4783 C C . THR A 1 613 ? -8.150 -11.863 2.912 1.00 98.12 613 THR A C 1
ATOM 4785 O O . THR A 1 613 ? -9.081 -12.325 2.262 1.00 98.12 613 THR A O 1
ATOM 4788 N N . ALA A 1 614 ? -8.188 -10.637 3.417 1.00 97.69 614 ALA A N 1
ATOM 4789 C CA . ALA A 1 614 ? -9.194 -9.675 3.000 1.00 97.69 614 ALA A CA 1
ATOM 4790 C C . ALA A 1 614 ? -8.573 -8.341 2.621 1.00 97.69 614 ALA A C 1
ATOM 4792 O O . ALA A 1 614 ? -7.577 -7.934 3.216 1.00 97.69 614 ALA A O 1
ATOM 4793 N N . SER A 1 615 ? -9.186 -7.662 1.657 1.00 97.56 615 SER A N 1
ATOM 4794 C CA . SER A 1 615 ? -8.816 -6.309 1.252 1.00 97.56 615 SER A CA 1
ATOM 4795 C C . SER A 1 615 ? -10.060 -5.479 0.955 1.00 97.56 615 SER A C 1
ATOM 4797 O O . SER A 1 615 ? -11.045 -5.989 0.415 1.00 97.56 615 SER A O 1
ATOM 4799 N N . TYR A 1 616 ? -10.022 -4.206 1.338 1.00 96.44 616 TYR A N 1
ATOM 4800 C CA . TYR A 1 616 ? -11.116 -3.251 1.176 1.00 96.44 616 TYR A CA 1
ATOM 4801 C C . TYR A 1 616 ? -10.580 -1.822 1.055 1.00 96.44 616 TYR A C 1
ATOM 4803 O O . TYR A 1 616 ? -9.438 -1.554 1.425 1.00 96.44 616 TYR A O 1
ATOM 4811 N N . ASN A 1 617 ? -11.420 -0.901 0.578 1.00 95.31 617 ASN A N 1
ATOM 4812 C CA . ASN A 1 617 ? -11.066 0.509 0.402 1.00 95.31 617 ASN A CA 1
ATOM 4813 C C . ASN A 1 617 ? -11.783 1.362 1.465 1.00 95.31 617 ASN A C 1
ATOM 4815 O O . ASN A 1 617 ? -12.867 1.881 1.203 1.00 95.31 617 ASN A O 1
ATOM 4819 N N . PRO A 1 618 ? -11.248 1.481 2.698 1.00 94.50 618 PRO A N 1
ATOM 4820 C CA . PRO A 1 618 ? -11.856 2.328 3.725 1.00 94.50 618 PRO A CA 1
ATOM 4821 C C . PRO A 1 618 ? -11.777 3.808 3.339 1.00 94.50 618 PRO A C 1
ATOM 4823 O O . PRO A 1 618 ? -10.826 4.181 2.650 1.00 94.50 618 PRO A O 1
ATOM 4826 N N . PRO A 1 619 ? -12.667 4.679 3.847 1.00 93.88 619 PRO A N 1
ATOM 4827 C CA . PRO A 1 619 ? -12.475 6.116 3.710 1.00 93.88 619 PRO A CA 1
ATOM 4828 C C . PRO A 1 619 ? -11.127 6.530 4.303 1.00 93.88 619 PRO A C 1
ATOM 4830 O O . PRO A 1 619 ? -10.700 5.994 5.333 1.00 93.88 619 PRO A O 1
ATOM 4833 N N . LEU A 1 620 ? -10.476 7.474 3.634 1.00 92.88 620 LEU A N 1
ATOM 4834 C CA . LEU A 1 620 ? -9.178 8.018 4.012 1.00 92.88 620 LEU A CA 1
ATOM 4835 C C . LEU A 1 620 ? -9.319 9.513 4.301 1.00 92.88 620 LEU A C 1
ATOM 4837 O O . LEU A 1 620 ? -10.138 10.191 3.675 1.00 92.88 620 LEU A O 1
ATOM 4841 N N . ASP A 1 621 ? -8.552 10.017 5.266 1.00 89.69 621 ASP A N 1
ATOM 4842 C CA . ASP A 1 621 ? -8.574 11.430 5.652 1.00 89.69 621 ASP A CA 1
ATOM 4843 C C . ASP A 1 621 ? -7.154 11.953 5.921 1.00 89.69 621 ASP A C 1
ATOM 4845 O O . ASP A 1 621 ? -6.605 11.685 6.995 1.00 89.69 621 ASP A O 1
ATOM 48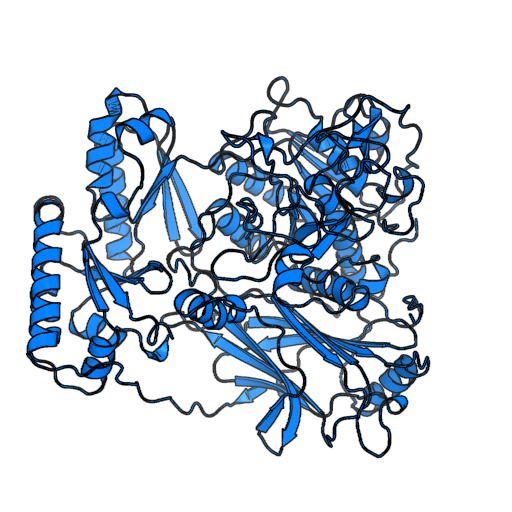49 N N . PRO A 1 622 ? -6.560 12.719 4.985 1.00 86.75 622 PRO A N 1
ATOM 4850 C CA . PRO A 1 622 ? -5.239 13.333 5.160 1.00 86.75 622 PRO A CA 1
ATOM 4851 C C . PRO A 1 622 ? -5.120 14.199 6.423 1.00 86.75 622 PRO A C 1
ATOM 4853 O O . PRO A 1 622 ? -4.045 14.321 7.007 1.00 86.75 622 PRO A O 1
ATOM 4856 N N . ASN A 1 623 ? -6.229 14.775 6.902 1.00 83.56 623 ASN A N 1
ATOM 4857 C CA . ASN A 1 623 ? -6.220 15.621 8.093 1.00 83.56 623 ASN A CA 1
ATOM 4858 C C . ASN A 1 623 ? -6.128 14.814 9.401 1.00 83.56 623 ASN A C 1
ATOM 4860 O O . ASN A 1 623 ? -5.826 15.363 10.461 1.00 83.56 623 ASN A O 1
ATOM 4864 N N . ALA A 1 624 ? -6.381 13.505 9.345 1.00 81.25 624 ALA A N 1
ATOM 4865 C CA . ALA A 1 624 ? -6.435 12.644 10.518 1.00 81.25 624 ALA A CA 1
ATOM 4866 C C . ALA A 1 624 ? -5.068 12.086 10.960 1.00 81.25 624 ALA A C 1
ATOM 4868 O O . ALA A 1 624 ? -5.038 11.324 11.927 1.00 81.25 624 ALA A O 1
ATOM 4869 N N . GLY A 1 625 ? -3.964 12.454 10.294 1.00 81.00 625 GLY A N 1
ATOM 4870 C CA . GLY A 1 625 ? -2.597 12.074 10.680 1.00 81.00 625 GLY A CA 1
ATOM 4871 C C . GLY A 1 625 ? -2.442 10.558 10.827 1.00 81.00 625 GLY A C 1
ATOM 4872 O O . GLY A 1 625 ? -2.785 9.795 9.922 1.00 81.00 625 GLY A O 1
ATOM 4873 N N . SER A 1 626 ? -2.026 10.105 12.010 1.00 78.56 626 SER A N 1
ATOM 4874 C CA . SER A 1 626 ? -1.919 8.673 12.351 1.00 78.56 626 SER A CA 1
ATOM 4875 C C . SER A 1 626 ? -3.240 7.873 12.276 1.00 78.56 626 SER A C 1
ATOM 4877 O O . SER A 1 626 ? -3.257 6.643 12.327 1.00 78.56 626 SER A O 1
ATOM 4879 N N . GLU A 1 627 ? -4.385 8.534 12.124 1.00 83.38 627 GLU A N 1
ATOM 4880 C CA . GLU A 1 627 ? -5.668 7.892 11.848 1.00 83.38 627 GLU A CA 1
ATOM 4881 C C . GLU A 1 627 ? -6.148 8.083 10.412 1.00 83.38 627 GLU A C 1
ATOM 4883 O O . GLU A 1 627 ? -7.359 8.134 10.174 1.00 83.38 627 GLU A O 1
ATOM 4888 N N . TYR A 1 628 ? -5.216 8.192 9.470 1.00 88.81 628 TYR A N 1
ATOM 4889 C CA . TYR A 1 628 ? -5.490 8.321 8.044 1.00 88.81 628 TYR A CA 1
ATOM 4890 C C . TYR A 1 628 ? -6.565 7.339 7.552 1.00 88.81 628 TYR A C 1
ATOM 4892 O O . TYR A 1 628 ? -7.505 7.735 6.866 1.00 88.81 628 TYR A O 1
ATOM 4900 N N . VAL A 1 629 ? -6.497 6.071 7.981 1.00 91.50 629 VAL A N 1
ATOM 4901 C CA . VAL A 1 629 ? -7.518 5.056 7.689 1.00 91.50 629 VAL A CA 1
ATOM 4902 C C . VAL A 1 629 ? -8.719 5.178 8.636 1.00 91.50 629 VAL A C 1
ATOM 4904 O O . VAL A 1 629 ? -8.612 4.948 9.847 1.00 91.50 629 VAL A O 1
ATOM 4907 N N . ARG A 1 630 ? -9.898 5.487 8.077 1.00 91.56 630 ARG A N 1
ATOM 4908 C CA . ARG A 1 630 ? -11.091 5.882 8.852 1.00 91.56 630 ARG A CA 1
ATOM 4909 C C . ARG A 1 630 ? -12.087 4.770 9.147 1.00 91.56 630 ARG A C 1
ATOM 4911 O O . ARG A 1 630 ? -12.959 4.947 10.000 1.00 91.56 630 ARG A O 1
ATOM 4918 N N . ALA A 1 631 ? -11.942 3.612 8.510 1.00 92.50 631 ALA A N 1
ATOM 4919 C CA . ALA A 1 631 ? -12.775 2.442 8.770 1.00 92.50 631 ALA A CA 1
ATOM 4920 C C . ALA A 1 631 ? -11.936 1.172 8.937 1.00 92.50 631 ALA A C 1
ATOM 4922 O O . ALA A 1 631 ? -10.996 0.916 8.188 1.00 92.50 631 ALA A O 1
ATOM 4923 N N . ASN A 1 632 ? -12.319 0.346 9.907 1.00 93.19 632 ASN A N 1
ATOM 4924 C CA . ASN A 1 632 ? -11.754 -0.976 10.127 1.00 93.19 632 ASN A CA 1
ATOM 4925 C C . ASN A 1 632 ? -12.806 -2.064 9.898 1.00 93.19 632 ASN A C 1
ATOM 4927 O O . ASN A 1 632 ? -13.915 -1.972 10.427 1.00 93.19 632 ASN A O 1
ATOM 4931 N N . VAL A 1 633 ? -12.422 -3.130 9.202 1.00 93.94 633 VAL A N 1
ATOM 4932 C CA . VAL A 1 633 ? -13.215 -4.355 9.087 1.00 93.94 633 VAL A CA 1
ATOM 4933 C C . VAL A 1 633 ? -12.739 -5.365 10.127 1.00 93.94 633 VAL A C 1
ATOM 4935 O O . VAL A 1 633 ? -11.589 -5.798 10.120 1.00 93.94 633 VAL A O 1
ATOM 4938 N N . GLU A 1 634 ? -13.633 -5.763 11.029 1.00 92.50 634 GLU A N 1
ATOM 4939 C CA . GLU A 1 634 ? -13.390 -6.875 11.949 1.00 92.50 634 GLU A CA 1
ATOM 4940 C C . GLU A 1 634 ? -13.898 -8.174 11.327 1.00 92.50 634 GLU A C 1
ATOM 4942 O O . GLU A 1 634 ? -15.107 -8.362 11.173 1.00 92.50 634 GLU A O 1
ATOM 4947 N N . LEU A 1 635 ? -12.962 -9.064 10.996 1.00 93.44 635 LEU A N 1
ATOM 4948 C CA . LEU A 1 635 ? -13.238 -10.402 10.486 1.00 93.44 635 LEU A CA 1
ATOM 4949 C C . LEU A 1 635 ? -13.165 -11.436 11.595 1.00 93.44 635 LEU A C 1
ATOM 4951 O O . LEU A 1 635 ? -12.284 -11.405 12.455 1.00 93.44 635 LEU A O 1
ATOM 4955 N N . SER A 1 636 ? -14.077 -12.395 11.537 1.00 94.25 636 SER A N 1
ATOM 4956 C CA . SER A 1 636 ? -14.052 -13.566 12.392 1.00 94.25 636 SER A CA 1
ATOM 4957 C C . SER A 1 636 ? -14.427 -14.786 11.560 1.00 94.25 636 SER A C 1
ATOM 4959 O O . SER A 1 636 ? -15.387 -14.757 10.792 1.00 94.25 636 SER A O 1
ATOM 4961 N N . PHE A 1 637 ? -13.650 -15.854 11.702 1.00 96.06 637 PHE A N 1
ATOM 4962 C CA . PHE A 1 637 ? -13.943 -17.167 11.140 1.00 96.06 637 PHE A CA 1
ATOM 4963 C C . PHE A 1 637 ? -13.910 -18.173 12.280 1.00 96.06 637 PHE A C 1
ATOM 4965 O O . PHE A 1 637 ? -12.920 -18.250 13.020 1.00 96.06 637 PHE A O 1
ATOM 4972 N N . GLY A 1 638 ? -14.993 -18.915 12.468 1.00 95.12 638 GLY A N 1
ATOM 4973 C CA . GLY A 1 638 ? -15.102 -19.815 13.604 1.00 95.12 638 GLY A CA 1
ATOM 4974 C C . GLY A 1 638 ? -16.449 -20.501 13.698 1.00 95.12 638 GLY A C 1
ATOM 4975 O O . GLY A 1 638 ? -17.083 -20.763 12.684 1.00 95.12 638 GLY A O 1
ATOM 4976 N N . VAL A 1 639 ? -16.855 -20.808 14.927 1.00 94.31 639 VAL A N 1
ATOM 4977 C CA . VAL A 1 639 ? -18.036 -21.629 15.216 1.00 94.31 639 VAL A CA 1
ATOM 4978 C C . VAL A 1 639 ? -19.144 -20.742 15.772 1.00 94.31 639 VAL A C 1
ATOM 4980 O O . VAL A 1 639 ? -18.883 -19.917 16.655 1.00 94.31 639 VAL A O 1
ATOM 4983 N N . LEU A 1 640 ? -20.356 -20.895 15.246 1.00 91.19 640 LEU A N 1
ATOM 4984 C CA . LEU A 1 640 ? -21.553 -20.214 15.728 1.00 91.19 640 LEU A CA 1
ATOM 4985 C C . LEU A 1 640 ? -22.041 -20.830 17.043 1.00 91.19 640 LEU A C 1
ATOM 4987 O O . LEU A 1 640 ? -22.017 -22.046 17.216 1.00 91.19 640 LEU A O 1
ATOM 4991 N N . ASP A 1 641 ? -22.497 -19.967 17.944 1.00 87.56 641 ASP A N 1
ATOM 4992 C CA . ASP A 1 641 ? -23.140 -20.322 19.210 1.00 87.56 641 ASP A CA 1
ATOM 4993 C C . ASP A 1 641 ? -24.363 -19.409 19.383 1.00 87.56 641 ASP A C 1
ATOM 4995 O O . ASP A 1 641 ? -24.255 -18.246 19.802 1.00 87.56 641 ASP A O 1
ATOM 4999 N N . GLY A 1 642 ? -25.511 -19.898 18.901 1.00 84.25 642 GLY A N 1
ATOM 5000 C CA . GLY A 1 642 ? -26.725 -19.106 18.707 1.00 84.25 642 GLY A CA 1
ATOM 5001 C C . GLY A 1 642 ? -26.476 -17.881 17.819 1.00 84.25 642 GLY A C 1
ATOM 5002 O O . GLY A 1 642 ? -26.014 -17.986 16.683 1.00 84.25 642 GLY A O 1
ATOM 5003 N N . GLU A 1 643 ? -26.751 -16.693 18.358 1.00 80.19 643 GLU A N 1
ATOM 5004 C CA . GLU A 1 643 ? -26.515 -15.418 17.668 1.00 80.19 643 GLU A CA 1
ATOM 5005 C C . GLU A 1 643 ? -25.056 -14.939 17.707 1.00 80.19 643 GLU A C 1
ATOM 5007 O O . GLU A 1 643 ? -24.687 -13.999 16.985 1.00 80.19 643 GLU A O 1
ATOM 5012 N N . SER A 1 644 ? -24.215 -15.570 18.527 1.00 84.44 644 SER A N 1
ATOM 5013 C CA . SER A 1 644 ? -22.809 -15.220 18.720 1.00 84.44 644 SER A CA 1
ATOM 5014 C C . SER A 1 644 ? -21.880 -16.096 17.871 1.00 84.44 644 SER A C 1
ATOM 5016 O O . SER A 1 644 ? -22.294 -17.099 17.293 1.00 84.44 644 SER A O 1
ATOM 5018 N N . MET A 1 645 ? -20.612 -15.698 17.743 1.00 89.12 645 MET A N 1
ATOM 5019 C CA . MET A 1 645 ? -19.609 -16.494 17.036 1.00 89.12 645 MET A CA 1
ATOM 5020 C C . MET A 1 645 ? -18.284 -16.482 17.783 1.00 89.12 645 MET A C 1
ATOM 5022 O O . MET A 1 645 ? -17.736 -15.418 18.082 1.00 89.12 645 MET A O 1
ATOM 5026 N N . LYS A 1 646 ? -17.736 -17.672 18.029 1.00 92.31 646 LYS A N 1
ATOM 5027 C CA . LYS A 1 646 ? -16.415 -17.851 18.626 1.00 92.31 646 LYS A CA 1
ATOM 5028 C C . LYS A 1 646 ? -15.375 -18.013 17.523 1.00 92.31 646 LYS A C 1
ATOM 5030 O O . LYS A 1 646 ? -15.232 -19.097 16.952 1.00 92.31 646 LYS A O 1
ATOM 5035 N N . GLY A 1 647 ? -14.639 -16.938 17.241 1.00 92.19 647 GLY A N 1
ATOM 5036 C CA . GLY A 1 647 ? -13.536 -16.945 16.278 1.00 92.19 647 GLY A CA 1
ATOM 5037 C C . GLY A 1 647 ? -12.472 -17.989 16.636 1.00 92.19 647 GLY A C 1
ATOM 5038 O O . GLY A 1 647 ? -12.088 -18.125 17.798 1.00 92.19 647 GLY A O 1
ATOM 5039 N N . LYS A 1 648 ? -12.019 -18.749 15.637 1.00 94.12 648 LYS A N 1
ATOM 5040 C CA . LYS A 1 648 ? -10.994 -19.799 15.767 1.00 94.12 648 LYS A CA 1
ATOM 5041 C C . LYS A 1 648 ? -9.702 -19.468 15.022 1.00 94.12 648 LYS A C 1
ATOM 5043 O O . LYS A 1 648 ? -8.674 -20.074 15.307 1.00 94.12 648 LYS A O 1
ATOM 5048 N N . VAL A 1 649 ? -9.755 -18.521 14.086 1.00 91.69 649 VAL A N 1
ATOM 5049 C CA . VAL A 1 649 ? -8.630 -18.125 13.231 1.00 91.69 649 VAL A CA 1
ATOM 5050 C C . VAL A 1 649 ? -8.298 -16.652 13.515 1.00 91.69 649 VAL A C 1
ATOM 5052 O O . VAL A 1 649 ? -8.913 -15.757 12.925 1.00 91.69 649 VAL A O 1
ATOM 5055 N N . PRO A 1 650 ? -7.398 -16.365 14.474 1.00 88.12 650 PRO A N 1
ATOM 5056 C CA . PRO A 1 650 ? -7.063 -14.991 14.836 1.00 88.12 650 PRO A CA 1
ATOM 5057 C C . PRO A 1 650 ? -6.353 -14.273 13.685 1.00 88.12 650 PRO A C 1
ATOM 5059 O O . PRO A 1 650 ? -5.689 -14.903 12.859 1.00 88.12 650 PRO A O 1
ATOM 5062 N N . MET A 1 651 ? -6.499 -12.948 13.644 1.00 84.62 651 MET A N 1
ATOM 5063 C CA . MET A 1 651 ? -5.718 -12.106 12.739 1.00 84.62 651 MET A CA 1
ATOM 5064 C C . MET A 1 651 ? -4.248 -12.190 13.133 1.00 84.62 651 MET A C 1
ATOM 5066 O O . MET A 1 651 ? -3.916 -12.180 14.321 1.00 84.62 651 MET A O 1
ATOM 5070 N N . GLU A 1 652 ? -3.359 -12.255 12.153 1.00 77.00 652 GLU A N 1
ATOM 5071 C CA . GLU A 1 652 ? -1.936 -12.193 12.431 1.00 77.00 652 GLU A CA 1
ATOM 5072 C C . GLU A 1 652 ? -1.523 -10.737 12.726 1.00 77.00 652 GLU A C 1
ATOM 5074 O O . GLU A 1 652 ? -1.488 -9.895 11.826 1.00 77.00 652 GLU A O 1
ATOM 5079 N N . GLY A 1 653 ? -1.211 -10.429 13.988 1.00 62.12 653 GLY A N 1
ATOM 5080 C CA . GLY A 1 653 ? -0.849 -9.082 14.458 1.00 62.12 653 GLY A CA 1
ATOM 5081 C C . GLY A 1 653 ? 0.658 -8.799 14.520 1.00 62.12 653 GLY A C 1
ATOM 5082 O O . GLY A 1 653 ? 1.481 -9.712 14.466 1.00 62.12 653 GLY A O 1
ATOM 5083 N N . GLU A 1 654 ? 1.014 -7.521 14.633 1.00 64.50 654 GLU A N 1
ATOM 5084 C CA . GLU A 1 654 ? 2.380 -7.063 14.934 1.00 64.50 654 GLU A CA 1
ATOM 5085 C C . GLU A 1 654 ? 2.737 -7.329 16.414 1.00 64.50 654 GLU A C 1
ATOM 5087 O O . GLU A 1 654 ? 1.849 -7.502 17.252 1.00 64.50 654 GLU A O 1
ATOM 5092 N N . LYS A 1 655 ? 4.033 -7.372 16.752 1.00 54.62 655 LYS A N 1
ATOM 5093 C CA . LYS A 1 655 ? 4.523 -7.457 18.142 1.00 54.62 655 LYS A CA 1
ATOM 5094 C C . LYS A 1 655 ? 5.287 -6.186 18.504 1.00 54.62 655 LYS A C 1
ATOM 5096 O O . LYS A 1 655 ? 6.185 -5.797 17.764 1.00 54.62 655 LYS A O 1
ATOM 5101 N N . GLY A 1 656 ? 4.914 -5.559 19.620 1.00 49.03 656 GLY A N 1
ATOM 5102 C CA . GLY A 1 656 ? 5.604 -4.385 20.164 1.00 49.03 656 GLY A CA 1
ATOM 5103 C C . GLY A 1 656 ? 6.689 -4.778 21.146 1.00 49.03 656 GLY A C 1
ATOM 5104 O O . GLY A 1 656 ? 6.575 -5.813 21.805 1.00 49.03 656 GLY A O 1
ATOM 5105 N N . SER A 1 657 ? 7.738 -3.962 21.238 1.00 42.22 657 SER A N 1
ATOM 5106 C CA . SER A 1 657 ? 8.830 -4.174 22.186 1.00 42.22 657 SER A CA 1
ATOM 5107 C C . SER A 1 657 ? 8.587 -3.497 23.545 1.00 42.22 657 SER A C 1
ATOM 5109 O O . SER A 1 657 ? 9.156 -3.944 24.539 1.00 42.22 657 SER A O 1
ATOM 5111 N N . SER A 1 658 ? 7.710 -2.479 23.639 1.00 43.53 658 SER A N 1
ATOM 5112 C CA . SER A 1 658 ? 7.312 -1.825 24.906 1.00 43.53 658 SER A CA 1
ATOM 5113 C C . SER A 1 658 ? 6.115 -0.855 24.761 1.00 43.53 658 SER A C 1
ATOM 5115 O O . SER A 1 658 ? 5.765 -0.467 23.652 1.00 43.53 658 SER A O 1
ATOM 5117 N N . GLY A 1 659 ? 5.496 -0.472 25.892 1.00 53.22 659 GLY A N 1
ATOM 5118 C CA . GLY A 1 659 ? 4.281 0.359 26.070 1.00 53.22 659 GLY A CA 1
ATOM 5119 C C . GLY A 1 659 ? 3.763 1.170 24.872 1.00 53.22 659 GLY A C 1
ATOM 5120 O O . GLY A 1 659 ? 2.744 0.795 24.294 1.00 53.22 659 GLY A O 1
ATOM 5121 N N . TYR A 1 660 ? 4.448 2.254 24.496 1.00 51.88 660 TYR A N 1
ATOM 5122 C CA . TYR A 1 660 ? 4.031 3.151 23.405 1.00 51.88 660 TYR A CA 1
ATOM 5123 C C . TYR A 1 660 ? 3.953 2.437 22.044 1.00 51.88 660 TYR A C 1
ATOM 5125 O O . TYR A 1 660 ? 2.965 2.562 21.321 1.00 51.88 660 TYR A O 1
ATOM 5133 N N . GLU A 1 661 ? 4.948 1.605 21.723 1.00 55.12 661 GLU A N 1
ATOM 5134 C CA . GLU A 1 661 ? 4.961 0.784 20.505 1.00 55.12 661 GLU A CA 1
ATOM 5135 C C . GLU A 1 661 ? 3.841 -0.265 20.536 1.00 55.12 661 GLU A C 1
ATOM 5137 O O . GLU A 1 661 ? 3.159 -0.493 19.540 1.00 55.12 661 GLU A O 1
ATOM 5142 N N . SER A 1 662 ? 3.600 -0.876 21.700 1.00 56.72 662 SER A N 1
ATOM 5143 C CA . SER A 1 662 ? 2.501 -1.826 21.893 1.00 56.72 662 SER A CA 1
ATOM 5144 C C . SER A 1 662 ? 1.135 -1.174 21.658 1.00 56.72 662 SER A C 1
ATOM 5146 O O . SER A 1 662 ? 0.288 -1.783 21.004 1.00 56.72 662 SER A O 1
ATOM 5148 N N . ALA A 1 663 ? 0.929 0.066 22.114 1.00 54.66 663 ALA A N 1
ATOM 5149 C CA . ALA A 1 663 ? -0.293 0.828 21.857 1.00 54.66 663 ALA A CA 1
ATOM 5150 C C . ALA A 1 663 ? -0.433 1.205 20.371 1.00 54.66 663 ALA A C 1
ATOM 5152 O O . ALA A 1 663 ? -1.510 1.048 19.788 1.00 54.66 663 ALA A O 1
ATOM 5153 N N . GLN A 1 664 ? 0.658 1.627 19.720 1.00 59.31 664 GLN A N 1
ATOM 5154 C CA . GLN A 1 664 ? 0.684 1.878 18.275 1.00 59.31 664 GLN A CA 1
ATOM 5155 C C . GLN A 1 664 ? 0.390 0.612 17.458 1.00 59.31 664 GLN A C 1
ATOM 5157 O O . GLN A 1 664 ? -0.273 0.682 16.428 1.00 59.31 664 GLN A O 1
ATOM 5162 N N . ILE A 1 665 ? 0.796 -0.561 17.934 1.00 57.62 665 ILE A N 1
ATOM 5163 C CA . ILE A 1 665 ? 0.530 -1.853 17.295 1.00 57.62 665 ILE A CA 1
ATOM 5164 C C . ILE A 1 665 ? -0.910 -2.315 17.491 1.00 57.62 665 ILE A C 1
ATOM 5166 O O . ILE A 1 665 ? -1.573 -2.685 16.516 1.00 57.62 665 ILE A O 1
ATOM 5170 N N . GLU A 1 666 ? -1.412 -2.263 18.727 1.00 56.69 666 GLU A N 1
ATOM 5171 C CA . GLU A 1 666 ? -2.792 -2.627 19.053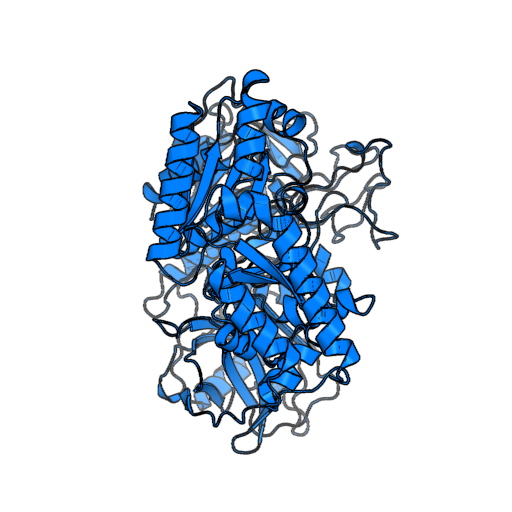 1.00 56.69 666 GLU A CA 1
ATOM 5172 C C . GLU A 1 666 ? -3.789 -1.758 18.269 1.00 56.69 666 GLU A C 1
ATOM 5174 O O . GLU A 1 666 ? -4.832 -2.234 17.805 1.00 56.69 666 GLU A O 1
ATOM 5179 N N . HIS A 1 667 ? -3.453 -0.480 18.076 1.00 59.19 667 HIS A N 1
ATOM 5180 C CA . HIS A 1 667 ? -4.314 0.501 17.424 1.00 59.19 667 HIS A CA 1
ATOM 5181 C C . HIS A 1 667 ? -3.965 0.811 15.967 1.00 59.19 667 HIS A C 1
ATOM 5183 O O . HIS A 1 667 ? -4.756 1.494 15.322 1.00 59.19 667 HIS A O 1
ATOM 5189 N N . GLY A 1 668 ? -2.842 0.331 15.440 1.00 60.44 668 GLY A N 1
ATOM 5190 C CA . GLY A 1 668 ? -2.348 0.648 14.100 1.00 60.44 668 GLY A CA 1
ATOM 5191 C C . GLY A 1 668 ? -2.546 -0.490 13.106 1.00 60.44 668 GLY A C 1
ATOM 5192 O O . GLY A 1 668 ? -3.374 -0.389 12.200 1.00 60.44 668 GLY A O 1
ATOM 5193 N N . GLY A 1 669 ? -1.919 -1.646 13.357 1.00 68.69 669 GLY A N 1
ATOM 5194 C CA . GLY A 1 669 ? -2.084 -2.846 12.522 1.00 68.69 669 GLY A CA 1
ATOM 5195 C C . GLY A 1 669 ? -3.542 -3.317 12.436 1.00 68.69 669 GLY A C 1
ATOM 5196 O O . GLY A 1 669 ? -3.993 -3.828 11.407 1.00 68.69 669 GLY A O 1
ATOM 5197 N N . LYS A 1 670 ? -4.335 -3.040 13.483 1.00 81.25 670 LYS A N 1
ATOM 5198 C CA . LYS A 1 670 ? -5.786 -3.246 13.475 1.00 81.25 670 LYS A CA 1
ATOM 5199 C C . LYS A 1 670 ? -6.495 -2.464 12.372 1.00 81.25 670 LYS A C 1
ATOM 5201 O O . LYS A 1 670 ? -7.521 -2.944 11.927 1.00 81.25 670 LYS A O 1
ATOM 5206 N N . TRP A 1 671 ? -6.011 -1.312 11.920 1.00 87.06 671 TRP A N 1
ATOM 5207 C CA . TRP A 1 671 ? -6.709 -0.465 10.942 1.00 87.06 671 TRP A CA 1
ATOM 5208 C C . TRP A 1 671 ? -6.214 -0.639 9.510 1.00 87.06 671 TRP A C 1
ATOM 5210 O O . TRP A 1 671 ? -6.815 -0.067 8.609 1.00 87.06 671 TRP A O 1
ATOM 5220 N N . SER A 1 672 ? -5.207 -1.487 9.277 1.00 89.62 672 SER A N 1
ATOM 5221 C CA . SER A 1 672 ? -4.762 -1.821 7.921 1.00 89.62 672 SER A CA 1
ATOM 5222 C C . SER A 1 672 ? -5.927 -2.320 7.052 1.00 89.62 672 SER A C 1
ATOM 5224 O O . SER A 1 672 ? -6.695 -3.172 7.516 1.00 89.62 672 SER A O 1
ATOM 5226 N N . PRO A 1 673 ? -6.071 -1.848 5.800 1.00 93.69 673 PRO A N 1
ATOM 5227 C CA . PRO A 1 673 ? -7.103 -2.334 4.887 1.00 93.69 673 PRO A CA 1
ATOM 5228 C C . PRO A 1 673 ? -6.849 -3.748 4.364 1.00 93.69 673 PRO A C 1
ATOM 5230 O O . PRO A 1 673 ? -7.710 -4.307 3.690 1.00 93.69 673 PRO A O 1
ATOM 5233 N N . VAL A 1 674 ? -5.689 -4.338 4.663 1.00 94.75 674 VAL A N 1
ATOM 5234 C CA . VAL A 1 674 ? -5.384 -5.739 4.373 1.00 94.75 674 VAL A CA 1
ATOM 5235 C C . VAL A 1 674 ? -5.428 -6.536 5.671 1.00 94.75 674 VAL A C 1
ATOM 5237 O O . VAL A 1 674 ? -4.727 -6.221 6.633 1.00 94.75 674 VAL A O 1
ATOM 5240 N N . LYS A 1 675 ? -6.248 -7.590 5.701 1.00 93.88 675 LYS A N 1
ATOM 5241 C CA . LYS A 1 675 ? -6.344 -8.530 6.826 1.00 93.88 675 LYS A CA 1
ATOM 5242 C C . LYS A 1 675 ? -5.788 -9.878 6.418 1.00 93.88 675 LYS A C 1
ATOM 5244 O O . LYS A 1 675 ? -6.218 -10.442 5.416 1.00 93.88 675 LYS A O 1
ATOM 5249 N N . ILE A 1 676 ? -4.882 -10.411 7.226 1.00 93.06 676 ILE A N 1
ATOM 5250 C CA . ILE A 1 676 ? -4.297 -11.734 7.031 1.00 93.06 676 ILE A CA 1
ATOM 5251 C C . ILE A 1 676 ? -4.551 -12.573 8.283 1.00 93.06 676 ILE A C 1
ATOM 5253 O O . ILE A 1 676 ? -4.284 -12.135 9.404 1.00 93.06 676 ILE A O 1
ATOM 5257 N N . HIS A 1 677 ? -5.092 -13.775 8.094 1.00 93.88 677 HIS A N 1
ATOM 5258 C CA . HIS A 1 677 ? -5.304 -14.749 9.160 1.00 93.88 677 HIS A CA 1
ATOM 5259 C C . HIS A 1 677 ? -4.795 -16.116 8.710 1.00 93.88 677 HIS A C 1
ATOM 5261 O O . HIS A 1 677 ? -5.099 -16.556 7.603 1.00 93.88 677 HIS A O 1
ATOM 5267 N N . ARG A 1 678 ? -4.079 -16.829 9.584 1.00 93.69 678 ARG A N 1
ATOM 5268 C CA . ARG A 1 678 ? -3.595 -18.182 9.288 1.00 93.69 678 ARG A CA 1
ATOM 5269 C C . ARG A 1 678 ? -3.482 -19.033 10.543 1.00 93.69 678 ARG A C 1
ATOM 5271 O O . ARG A 1 678 ? -2.707 -18.726 11.455 1.00 93.69 678 ARG A O 1
ATOM 5278 N N . GLN A 1 679 ? -4.206 -20.151 10.562 1.00 94.38 679 GLN A N 1
ATOM 5279 C CA . GLN A 1 679 ? -4.195 -21.088 11.685 1.00 94.38 679 GLN A CA 1
ATOM 5280 C C . GLN A 1 679 ? -4.184 -22.547 11.223 1.00 94.38 679 GLN A C 1
ATOM 5282 O O . GLN A 1 679 ? -4.963 -22.951 10.362 1.00 94.38 679 GLN A O 1
ATOM 5287 N N . ARG A 1 680 ? -3.314 -23.350 11.848 1.00 95.12 680 ARG A N 1
ATOM 5288 C CA . ARG A 1 680 ? -3.226 -24.808 11.673 1.00 95.12 680 ARG A CA 1
ATOM 5289 C C . ARG A 1 680 ? -3.840 -25.514 12.882 1.00 95.12 680 ARG A C 1
ATOM 5291 O O . ARG A 1 680 ? -3.604 -25.100 14.017 1.00 95.12 680 ARG A O 1
ATOM 5298 N N . PHE A 1 681 ? -4.567 -26.602 12.644 1.00 96.19 681 PHE A N 1
ATOM 5299 C CA . PHE A 1 681 ? -5.234 -27.400 13.679 1.00 96.19 681 PHE A CA 1
ATOM 5300 C C . PHE A 1 681 ? -4.798 -28.875 13.616 1.00 96.19 681 PHE A C 1
ATOM 5302 O O . PHE A 1 681 ? -5.608 -29.735 13.280 1.00 96.19 681 PHE A O 1
ATOM 5309 N N . PRO A 1 682 ? -3.531 -29.209 13.935 1.00 95.44 682 PRO A N 1
ATOM 5310 C CA . PRO A 1 682 ? -3.033 -30.588 13.852 1.00 95.44 682 PRO A CA 1
ATOM 5311 C C . PRO A 1 682 ? -3.739 -31.551 14.814 1.00 95.44 682 PRO A C 1
ATOM 5313 O O . PRO A 1 682 ? -3.912 -32.719 14.485 1.00 95.44 682 PRO A O 1
ATOM 5316 N N . ASN A 1 683 ? -4.204 -31.056 15.964 1.00 95.19 683 ASN A N 1
ATOM 5317 C CA . ASN A 1 683 ? -4.922 -31.843 16.976 1.00 95.19 683 ASN A CA 1
ATOM 5318 C C . ASN A 1 683 ? -6.450 -31.813 16.795 1.00 95.19 683 ASN A C 1
ATOM 5320 O O . ASN A 1 683 ? -7.189 -32.339 17.626 1.00 95.19 683 ASN A O 1
ATOM 5324 N N . GLY A 1 684 ? -6.924 -31.189 15.716 1.00 93.94 684 GLY A N 1
ATOM 5325 C CA . GLY A 1 684 ? -8.336 -30.953 15.471 1.00 93.94 684 GLY A CA 1
ATOM 5326 C C . GLY A 1 684 ? -8.930 -29.843 16.342 1.00 93.94 684 GLY A C 1
ATOM 5327 O O . GLY A 1 684 ? -8.415 -29.511 17.411 1.00 93.94 684 GLY A O 1
ATOM 5328 N N . ILE A 1 685 ? -10.044 -29.268 15.897 1.00 95.50 685 ILE A N 1
ATOM 5329 C CA . ILE A 1 685 ? -10.849 -28.346 16.698 1.00 95.50 685 ILE A CA 1
ATOM 5330 C C . ILE A 1 685 ? -12.339 -28.647 16.550 1.00 95.50 685 ILE A C 1
ATOM 5332 O O . ILE A 1 685 ? -12.837 -28.845 15.444 1.00 95.50 685 ILE A O 1
ATOM 5336 N N . SER A 1 686 ? -13.040 -28.697 17.683 1.00 92.00 686 SER A N 1
ATOM 5337 C CA . SER A 1 686 ? -14.486 -28.918 17.717 1.00 92.00 686 SER A CA 1
ATOM 5338 C C . SER A 1 686 ? -15.242 -27.694 17.206 1.00 92.00 686 SER A C 1
ATOM 5340 O O . SER A 1 686 ? -14.890 -26.551 17.536 1.00 92.00 686 SER A O 1
ATOM 5342 N N . GLY A 1 687 ? -16.304 -27.955 16.454 1.00 85.94 687 GLY A N 1
ATOM 5343 C CA . GLY A 1 687 ? -17.229 -26.946 15.972 1.00 85.94 687 GLY A CA 1
ATOM 5344 C C . GLY A 1 687 ? -18.329 -27.566 15.131 1.00 85.94 687 GLY A C 1
ATOM 5345 O O . GLY A 1 687 ? -18.014 -28.247 14.160 1.00 85.94 687 GLY A O 1
ATOM 5346 N N . ASP A 1 688 ? -19.579 -27.297 15.498 1.00 84.50 688 ASP A N 1
ATOM 5347 C CA . ASP A 1 688 ? -20.741 -27.865 14.812 1.00 84.50 688 ASP A CA 1
ATOM 5348 C C . ASP A 1 688 ? -21.070 -27.048 13.561 1.00 84.50 688 ASP A C 1
ATOM 5350 O O . ASP A 1 688 ? -21.007 -27.544 12.439 1.00 84.50 688 ASP A O 1
ATOM 5354 N N . VAL A 1 689 ? -21.342 -25.752 13.745 1.00 92.06 689 VAL A N 1
ATOM 5355 C CA . VAL A 1 689 ? -21.697 -24.843 12.653 1.00 92.06 689 VAL A CA 1
ATOM 5356 C C . VAL A 1 689 ? -20.599 -23.811 12.452 1.00 92.06 689 VAL A C 1
ATOM 5358 O O . VAL A 1 689 ? -20.449 -22.879 13.242 1.00 92.06 689 VAL A O 1
ATOM 5361 N N . TRP A 1 690 ? -19.839 -23.957 11.370 1.00 95.44 690 TRP A N 1
ATOM 5362 C CA . TRP A 1 690 ? -18.822 -22.984 10.983 1.00 95.44 690 TRP A CA 1
ATOM 5363 C C . TRP A 1 690 ? -19.439 -21.781 10.273 1.00 95.44 690 TRP A C 1
ATOM 5365 O O . TRP A 1 690 ? -20.441 -21.895 9.563 1.00 95.44 690 TRP A O 1
ATOM 5375 N N . GLY A 1 691 ? -18.826 -20.615 10.448 1.00 95.38 691 GLY A N 1
ATOM 5376 C CA . GLY A 1 691 ? -19.271 -19.381 9.826 1.00 95.38 691 GLY A CA 1
ATOM 5377 C C . GLY A 1 691 ? -18.149 -18.374 9.616 1.00 95.38 691 GLY A C 1
ATOM 5378 O O . GLY A 1 691 ? -17.126 -18.378 10.308 1.00 95.38 691 GLY A O 1
ATOM 5379 N N . LEU A 1 692 ? -18.385 -17.492 8.650 1.00 96.44 692 LEU A N 1
ATOM 5380 C CA . LEU A 1 692 ? -17.577 -16.312 8.368 1.00 96.44 692 LEU A CA 1
ATOM 5381 C C . LEU A 1 692 ? -18.413 -15.070 8.683 1.00 96.44 692 LEU A C 1
ATOM 5383 O O . LEU A 1 692 ? -19.565 -14.974 8.263 1.00 96.44 692 LEU A O 1
ATOM 5387 N N . GLN A 1 693 ? -17.841 -14.120 9.417 1.00 95.31 693 GLN A N 1
ATOM 5388 C CA . GLN A 1 693 ? -18.508 -12.877 9.790 1.00 95.31 693 GLN A CA 1
ATOM 5389 C C . GLN A 1 693 ? -17.585 -11.682 9.590 1.00 95.31 693 GLN A C 1
ATOM 5391 O O . GLN A 1 693 ? -16.402 -11.738 9.931 1.00 95.31 693 GLN A O 1
ATOM 5396 N N . ALA A 1 694 ? -18.163 -10.581 9.126 1.00 95.00 694 ALA A N 1
ATOM 5397 C CA . ALA A 1 694 ? -17.502 -9.295 9.004 1.00 95.00 694 ALA A CA 1
ATOM 5398 C C . ALA A 1 694 ? -18.391 -8.182 9.571 1.00 95.00 694 ALA A C 1
ATOM 5400 O O . ALA A 1 694 ? -19.619 -8.233 9.472 1.00 95.00 694 ALA A O 1
ATOM 5401 N N . LYS A 1 695 ? -17.778 -7.159 10.162 1.00 93.19 695 LYS A N 1
ATOM 5402 C CA . LYS A 1 695 ? -18.457 -5.905 10.517 1.00 93.19 695 LYS A CA 1
ATOM 5403 C C . LYS A 1 695 ? -17.509 -4.729 10.341 1.00 93.19 695 LYS A C 1
ATOM 5405 O O . LYS A 1 695 ? -16.299 -4.879 10.513 1.00 93.19 695 LYS A O 1
ATOM 5410 N N . VAL A 1 696 ? -18.065 -3.564 10.037 1.00 92.75 696 VAL A N 1
ATOM 5411 C CA . VAL A 1 696 ? -17.304 -2.322 9.896 1.00 92.75 696 VAL A CA 1
ATOM 5412 C C . VAL A 1 696 ? -17.373 -1.500 11.181 1.00 92.75 696 VAL A C 1
ATOM 5414 O O . VAL A 1 696 ? -18.411 -1.418 11.839 1.00 92.75 696 VAL A O 1
ATOM 5417 N N . MET A 1 697 ? -16.254 -0.885 11.549 1.00 90.25 697 MET A N 1
ATOM 5418 C CA . MET A 1 697 ? -16.162 0.092 12.626 1.00 90.25 697 MET A CA 1
ATOM 5419 C C . MET A 1 697 ? -15.501 1.364 12.117 1.00 90.25 697 MET A C 1
ATOM 5421 O O . MET A 1 697 ? -14.382 1.321 11.611 1.00 90.25 697 MET A O 1
ATOM 5425 N N . LEU A 1 698 ? -16.163 2.499 12.320 1.00 89.31 698 LEU A N 1
ATOM 5426 C CA . LEU A 1 698 ? -15.633 3.810 11.952 1.00 89.31 698 LEU A CA 1
ATOM 5427 C C . LEU A 1 698 ? -14.785 4.413 13.084 1.00 89.31 698 LEU A C 1
ATOM 5429 O O . LEU A 1 698 ? -14.982 4.092 14.270 1.00 89.31 698 LEU A O 1
ATOM 5433 N N . ARG A 1 699 ? -13.822 5.269 12.725 1.00 84.94 699 ARG A N 1
ATOM 5434 C CA . ARG A 1 699 ? -13.112 6.158 13.662 1.00 84.94 699 ARG A CA 1
ATOM 5435 C C . ARG A 1 699 ? -14.084 7.184 14.269 1.00 84.94 699 ARG A C 1
ATOM 5437 O O . ARG A 1 699 ? -15.198 7.368 13.787 1.00 84.94 699 ARG A O 1
ATOM 5444 N N . ALA A 1 700 ? -13.679 7.828 15.365 1.00 75.38 700 ALA A N 1
ATOM 5445 C CA . ALA A 1 700 ? -14.460 8.930 15.935 1.00 75.38 700 ALA A CA 1
ATOM 5446 C C . ALA A 1 700 ? -14.536 10.100 14.937 1.00 75.38 700 ALA A C 1
ATOM 5448 O O . ALA A 1 700 ? -13.547 10.379 14.260 1.00 75.38 700 ALA A O 1
ATOM 5449 N N . ASN A 1 701 ? -15.692 10.766 14.870 1.00 76.12 701 ASN A N 1
ATOM 5450 C CA . ASN A 1 701 ? -15.998 11.884 13.960 1.00 76.12 701 ASN A CA 1
ATOM 5451 C C . ASN A 1 701 ? -15.927 11.551 12.463 1.00 76.12 701 ASN A C 1
ATOM 5453 O O . ASN A 1 701 ? -15.984 12.452 11.635 1.00 76.12 701 ASN A O 1
ATOM 5457 N N . GLU A 1 702 ? -15.805 10.275 12.099 1.00 86.44 702 GLU A N 1
ATOM 5458 C CA . GLU A 1 702 ? -15.985 9.867 10.713 1.00 86.44 702 GLU A CA 1
ATOM 5459 C C . GLU A 1 702 ? -17.482 9.934 10.367 1.00 86.44 702 GLU A C 1
ATOM 5461 O O . GLU A 1 702 ? -18.288 9.357 11.111 1.00 86.44 702 GLU A O 1
ATOM 5466 N N . PRO A 1 703 ? -17.871 10.624 9.279 1.00 82.44 703 PRO A N 1
ATOM 5467 C CA . PRO A 1 703 ? -19.254 10.646 8.828 1.00 82.44 703 PRO A CA 1
ATOM 5468 C C . PRO A 1 703 ? -19.793 9.237 8.574 1.00 82.44 703 PRO A C 1
ATOM 5470 O O . PRO A 1 703 ? -19.045 8.285 8.336 1.00 82.44 703 PRO A O 1
ATOM 5473 N N . VAL A 1 704 ? -21.120 9.099 8.592 1.00 81.81 704 VAL A N 1
ATOM 5474 C CA . VAL A 1 704 ? -21.750 7.864 8.116 1.00 81.81 704 VAL A CA 1
ATOM 5475 C C . VAL A 1 704 ? -21.303 7.626 6.676 1.00 81.81 704 VAL A C 1
ATOM 5477 O O . VAL A 1 704 ? -21.262 8.557 5.872 1.00 81.81 704 VAL A O 1
ATOM 5480 N N . LEU A 1 705 ? -20.945 6.380 6.366 1.00 84.88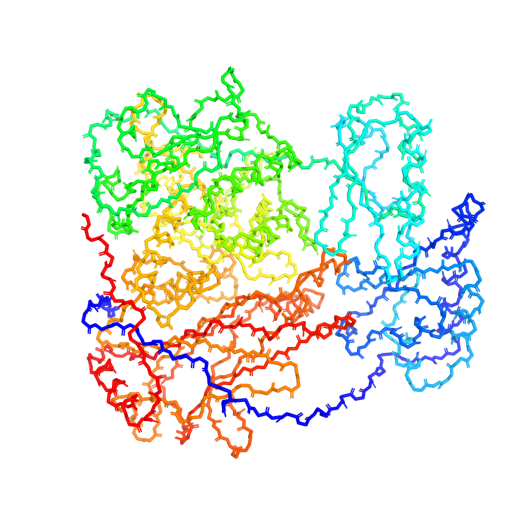 705 LEU A N 1
ATOM 5481 C CA . LEU A 1 705 ? -20.494 6.033 5.027 1.00 84.88 705 LEU A CA 1
ATOM 5482 C C . LEU A 1 705 ? -21.610 6.336 4.013 1.00 84.88 705 LEU A C 1
ATOM 5484 O O . LEU A 1 705 ? -22.726 5.848 4.207 1.00 84.88 705 LEU A O 1
ATOM 5488 N N . PRO A 1 706 ? -21.331 7.098 2.938 1.00 77.50 706 PRO A N 1
ATOM 5489 C CA . PRO A 1 706 ? -22.337 7.398 1.921 1.00 77.50 706 PRO A CA 1
ATOM 5490 C C . PRO A 1 706 ? -22.755 6.140 1.149 1.00 77.50 706 PRO A C 1
ATOM 5492 O O . PRO A 1 706 ? -23.900 6.029 0.727 1.00 77.50 706 PRO A O 1
ATOM 5495 N N . ASN A 1 707 ? -21.836 5.179 1.017 1.00 85.75 707 ASN A N 1
ATOM 5496 C CA . ASN A 1 707 ? -22.060 3.867 0.425 1.00 85.75 707 ASN A CA 1
ATOM 5497 C C . ASN A 1 707 ? -21.591 2.773 1.398 1.00 85.75 707 ASN A C 1
ATOM 5499 O O . ASN A 1 707 ? -20.665 3.019 2.178 1.00 85.75 707 ASN A O 1
ATOM 5503 N N . PRO A 1 708 ? -22.177 1.564 1.358 1.00 89.06 708 PRO A N 1
ATOM 5504 C CA . PRO A 1 708 ? -21.625 0.409 2.057 1.00 89.06 708 PRO A CA 1
ATOM 5505 C C . PRO A 1 708 ? -20.136 0.193 1.743 1.00 89.06 708 PRO A C 1
ATOM 5507 O O . PRO A 1 708 ? -19.672 0.463 0.637 1.00 89.06 708 PRO A O 1
ATOM 5510 N N . LEU A 1 709 ? -19.381 -0.308 2.721 1.00 94.50 709 LEU A N 1
ATOM 5511 C CA . LEU A 1 709 ? -17.975 -0.644 2.530 1.00 94.50 709 LEU A CA 1
ATOM 5512 C C . LEU A 1 709 ? -17.856 -2.038 1.917 1.00 94.50 709 LEU A C 1
ATOM 5514 O O . LEU A 1 709 ? -18.076 -3.036 2.609 1.00 94.50 709 LEU A O 1
ATOM 5518 N N . ASP A 1 710 ? -17.471 -2.099 0.648 1.00 94.38 710 ASP A N 1
ATOM 5519 C CA . ASP A 1 710 ? -17.224 -3.364 -0.034 1.00 94.38 710 ASP A CA 1
ATOM 5520 C C . ASP A 1 710 ? -15.890 -3.989 0.398 1.00 94.38 710 ASP A C 1
ATOM 5522 O O . ASP A 1 710 ? -14.853 -3.326 0.506 1.00 94.38 710 ASP A O 1
ATOM 5526 N N . VAL A 1 711 ? -15.924 -5.295 0.658 1.00 96.44 711 VAL A N 1
ATOM 5527 C CA . VAL A 1 711 ? -14.804 -6.087 1.169 1.00 96.44 711 VAL A CA 1
ATOM 5528 C C . VAL A 1 711 ? -14.681 -7.374 0.369 1.00 96.44 711 VAL A C 1
ATOM 5530 O O . VAL A 1 711 ? -15.625 -8.161 0.290 1.00 96.44 711 VAL A O 1
ATOM 5533 N N . ASN A 1 712 ? -13.485 -7.622 -0.159 1.00 97.56 712 ASN A N 1
ATOM 5534 C CA . ASN A 1 712 ? -13.128 -8.896 -0.770 1.00 97.56 712 ASN A CA 1
ATOM 5535 C C . ASN A 1 712 ? -12.489 -9.788 0.298 1.00 97.56 712 ASN A C 1
ATOM 5537 O O . ASN A 1 712 ? -11.495 -9.386 0.901 1.00 97.56 712 ASN A O 1
ATOM 5541 N N . ILE A 1 713 ? -13.047 -10.975 0.548 1.00 98.31 713 ILE A N 1
ATOM 5542 C CA . ILE A 1 713 ? -12.549 -11.933 1.549 1.00 98.31 713 ILE A CA 1
ATOM 5543 C C . ILE A 1 713 ? -12.268 -13.263 0.852 1.00 98.31 713 ILE A C 1
ATOM 5545 O O . ILE A 1 713 ? -13.173 -13.873 0.299 1.00 98.31 713 ILE A O 1
ATOM 5549 N N . ILE A 1 714 ? -11.032 -13.739 0.904 1.00 98.56 714 ILE A N 1
ATOM 5550 C CA . ILE A 1 714 ? -10.599 -15.011 0.326 1.00 98.56 714 ILE A CA 1
ATOM 5551 C C . ILE A 1 714 ? -10.303 -15.965 1.473 1.00 98.56 714 ILE A C 1
ATOM 5553 O O . ILE A 1 714 ? -9.523 -15.628 2.363 1.00 98.56 714 ILE A O 1
ATOM 5557 N N . VAL A 1 715 ? -10.921 -17.143 1.459 1.00 98.62 715 VAL A N 1
ATOM 5558 C CA . VAL A 1 715 ? -10.739 -18.178 2.479 1.00 98.62 715 VAL A CA 1
ATOM 5559 C C . VAL A 1 715 ? -10.322 -19.472 1.797 1.00 98.62 715 VAL A C 1
ATOM 5561 O O . VAL A 1 715 ? -11.104 -20.026 1.028 1.00 98.62 715 VAL A O 1
ATOM 5564 N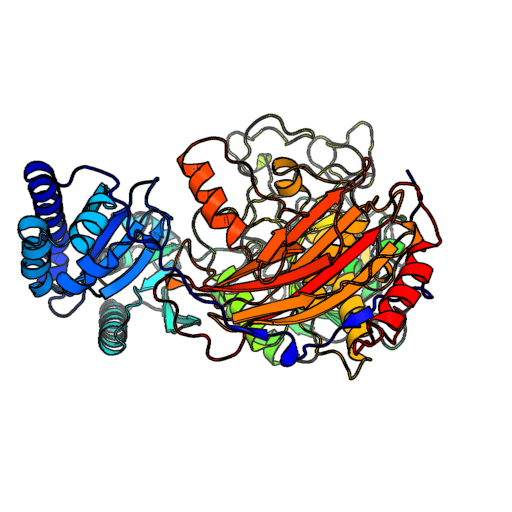 N . THR A 1 716 ? -9.135 -19.968 2.140 1.00 98.44 716 THR A N 1
ATOM 5565 C CA . THR A 1 716 ? -8.649 -21.294 1.743 1.00 98.44 716 THR A CA 1
ATOM 5566 C C . THR A 1 716 ? -8.687 -22.238 2.930 1.00 98.44 716 THR A C 1
ATOM 5568 O O . THR A 1 716 ? -8.129 -21.941 3.993 1.00 98.44 716 THR A O 1
ATOM 5571 N N . ILE A 1 717 ? -9.290 -23.407 2.729 1.00 98.12 717 ILE A N 1
ATOM 5572 C CA . ILE A 1 717 ? -9.185 -24.553 3.629 1.00 98.12 717 ILE A CA 1
ATOM 5573 C C . ILE A 1 717 ? -8.265 -25.590 2.982 1.00 98.12 717 ILE A C 1
ATOM 5575 O O . ILE A 1 717 ? -8.478 -25.988 1.840 1.00 98.12 717 ILE A O 1
ATOM 5579 N N . ARG A 1 718 ? -7.244 -26.039 3.716 1.00 95.56 718 ARG A N 1
ATOM 5580 C CA . ARG A 1 718 ? -6.182 -26.909 3.195 1.00 95.56 718 ARG A CA 1
ATOM 5581 C C . ARG A 1 718 ? -5.881 -28.077 4.126 1.00 95.56 718 ARG A C 1
ATOM 5583 O O . ARG A 1 718 ? -5.917 -27.930 5.350 1.00 95.56 718 ARG A O 1
ATOM 5590 N N . SER A 1 719 ? -5.541 -29.233 3.560 1.00 96.56 719 SER A N 1
ATOM 5591 C CA . SER A 1 719 ? -5.087 -30.380 4.358 1.00 96.56 719 SER A CA 1
ATOM 5592 C C . SER A 1 719 ? -3.681 -30.172 4.942 1.00 96.56 719 SER A C 1
ATOM 5594 O O . SER A 1 719 ? -2.847 -29.426 4.418 1.00 96.56 719 SER A O 1
ATOM 5596 N N . LEU A 1 720 ? -3.394 -30.855 6.052 1.00 94.31 720 LEU A N 1
ATOM 5597 C CA . LEU A 1 720 ? -2.061 -30.845 6.668 1.00 94.31 720 LEU A CA 1
ATOM 5598 C C . LEU A 1 720 ? -1.143 -31.938 6.104 1.00 94.31 720 LEU A C 1
ATOM 5600 O O . LEU A 1 720 ? 0.076 -31.786 6.165 1.00 94.31 720 LEU A O 1
ATOM 5604 N N . ASP A 1 721 ? -1.730 -33.009 5.578 1.00 92.56 721 ASP A N 1
ATOM 5605 C CA . ASP A 1 721 ? -1.089 -34.238 5.105 1.00 92.56 721 ASP A CA 1
ATOM 5606 C C . ASP A 1 721 ? -1.036 -34.356 3.571 1.00 92.56 721 ASP A C 1
ATOM 5608 O O . ASP A 1 721 ? -0.419 -35.284 3.056 1.00 92.56 721 ASP A O 1
ATOM 5612 N N . GLY A 1 722 ? -1.626 -33.409 2.834 1.00 92.44 722 GLY A N 1
ATOM 5613 C CA . GLY A 1 722 ? -1.672 -33.437 1.371 1.00 92.44 722 GLY A CA 1
ATOM 5614 C C . GLY A 1 722 ? -2.801 -34.304 0.808 1.00 92.44 722 GLY A C 1
ATOM 5615 O O . GLY A 1 722 ? -2.667 -34.834 -0.294 1.00 92.44 722 GLY A O 1
ATOM 5616 N N . ASN A 1 723 ? -3.902 -34.486 1.545 1.00 94.50 723 ASN A N 1
ATOM 5617 C CA . ASN A 1 723 ? -5.075 -35.202 1.052 1.00 94.50 723 ASN A CA 1
ATOM 5618 C C . ASN A 1 723 ? -5.667 -34.517 -0.194 1.00 94.50 723 ASN A C 1
ATOM 5620 O O . ASN A 1 723 ? -6.300 -33.471 -0.099 1.00 94.50 723 ASN A O 1
ATOM 5624 N N . ASN A 1 724 ? -5.523 -35.158 -1.354 1.00 94.88 724 ASN A N 1
ATOM 5625 C CA . ASN A 1 724 ? -5.977 -34.648 -2.654 1.00 94.88 724 ASN A CA 1
ATOM 5626 C C . ASN A 1 724 ? -7.508 -34.675 -2.857 1.00 94.88 724 ASN A C 1
ATOM 5628 O O . ASN A 1 724 ? -7.991 -34.333 -3.933 1.00 94.88 724 ASN A O 1
ATOM 5632 N N . SER A 1 725 ? -8.285 -35.108 -1.860 1.00 96.44 725 SER A N 1
ATOM 5633 C CA . SER A 1 725 ? -9.754 -35.125 -1.946 1.00 96.44 725 SER A CA 1
ATOM 5634 C C . SER A 1 725 ? -10.381 -33.785 -1.550 1.00 96.44 725 SER A C 1
ATOM 5636 O O . SER A 1 725 ? -11.540 -33.550 -1.889 1.00 96.44 725 SER A O 1
ATOM 5638 N N . VAL A 1 726 ? -9.623 -32.896 -0.885 1.00 97.44 726 VAL A N 1
ATOM 5639 C CA . VAL A 1 726 ? -10.117 -31.641 -0.282 1.00 97.44 726 VAL A CA 1
ATOM 5640 C C . VAL A 1 726 ? -10.906 -30.793 -1.263 1.00 97.44 726 VAL A C 1
ATOM 5642 O O . VAL A 1 726 ? -12.014 -30.380 -0.930 1.00 97.44 726 VAL A O 1
ATOM 5645 N N . HIS A 1 727 ? -10.380 -30.563 -2.467 1.00 97.00 727 HIS A N 1
ATOM 5646 C CA . HIS A 1 727 ? -11.080 -29.741 -3.450 1.00 97.00 727 HIS A CA 1
ATOM 5647 C C . HIS A 1 727 ? -12.432 -30.359 -3.844 1.00 97.00 727 HIS A C 1
ATOM 5649 O O . HIS A 1 727 ? -13.467 -29.694 -3.826 1.00 97.00 727 HIS A O 1
ATOM 5655 N N . SER A 1 728 ? -12.444 -31.665 -4.137 1.00 97.00 728 SER A N 1
ATOM 5656 C CA . SER A 1 728 ? -13.660 -32.378 -4.546 1.00 97.00 728 SER A CA 1
ATOM 5657 C C . SER A 1 728 ? -14.708 -32.443 -3.428 1.00 97.00 728 SER A C 1
ATOM 5659 O O . SER A 1 728 ? -15.903 -32.301 -3.685 1.00 97.00 728 SER A O 1
ATOM 5661 N N . ASP A 1 729 ? -14.266 -32.637 -2.184 1.00 97.94 729 ASP A N 1
ATOM 5662 C CA . ASP A 1 729 ? -15.104 -32.646 -0.988 1.00 97.94 729 ASP A CA 1
ATOM 5663 C C . ASP A 1 729 ? -15.665 -31.250 -0.704 1.00 97.94 729 ASP A C 1
ATOM 5665 O O . ASP A 1 729 ? -16.832 -31.124 -0.339 1.00 97.94 729 ASP A O 1
ATOM 5669 N N . GLY A 1 730 ? -14.856 -30.208 -0.912 1.00 97.56 730 GLY A N 1
ATOM 5670 C CA . GLY A 1 730 ? -15.261 -28.812 -0.792 1.00 97.56 730 GLY A CA 1
ATOM 5671 C C . GLY A 1 730 ? -16.348 -28.428 -1.791 1.00 97.56 730 GLY A C 1
ATOM 5672 O O . GLY A 1 730 ? -17.335 -27.812 -1.398 1.00 97.56 730 GLY A O 1
ATOM 5673 N N . ILE A 1 731 ? -16.238 -28.868 -3.052 1.00 97.00 731 ILE A N 1
ATOM 5674 C CA . ILE A 1 731 ? -17.297 -28.676 -4.056 1.00 97.00 731 ILE A CA 1
ATOM 5675 C C . ILE A 1 731 ? -18.604 -29.319 -3.587 1.00 97.00 731 ILE A C 1
ATOM 5677 O O . ILE A 1 731 ? -19.626 -28.636 -3.556 1.00 97.00 731 ILE A O 1
ATOM 5681 N N . ARG A 1 732 ? -18.569 -30.590 -3.155 1.00 97.56 732 ARG A N 1
ATOM 5682 C CA . ARG A 1 732 ? -19.768 -31.297 -2.667 1.00 97.56 732 ARG A CA 1
ATOM 5683 C C . ARG A 1 732 ? -20.378 -30.614 -1.442 1.00 97.56 732 ARG A C 1
ATOM 5685 O O . ARG A 1 732 ? -21.596 -30.478 -1.361 1.00 97.56 732 ARG A O 1
ATOM 5692 N N . ALA A 1 733 ? -19.543 -30.149 -0.513 1.00 97.00 733 ALA A N 1
ATOM 5693 C CA . ALA A 1 733 ? -19.993 -29.389 0.648 1.00 97.00 733 ALA A CA 1
ATOM 5694 C C . ALA A 1 733 ? -20.634 -28.053 0.237 1.00 97.00 733 ALA A C 1
ATOM 5696 O O . ALA A 1 733 ? -21.670 -27.682 0.780 1.00 97.00 733 ALA A O 1
ATOM 5697 N N . LEU A 1 734 ? -20.059 -27.349 -0.744 1.00 96.81 734 LEU A N 1
ATOM 5698 C CA . LEU A 1 734 ? -20.593 -26.094 -1.273 1.00 96.81 734 LEU A CA 1
ATOM 5699 C C . LEU A 1 734 ? -21.887 -26.298 -2.079 1.00 96.81 734 LEU A C 1
ATOM 5701 O O . LEU A 1 734 ? -22.764 -25.448 -2.027 1.00 96.81 734 LEU A O 1
ATOM 5705 N N . ASP A 1 735 ? -22.035 -27.390 -2.833 1.00 95.62 735 ASP A N 1
ATOM 5706 C CA . ASP A 1 735 ? -23.303 -27.750 -3.490 1.00 95.62 735 ASP A CA 1
ATOM 5707 C C . ASP A 1 735 ? -24.428 -27.934 -2.462 1.00 95.62 735 ASP A C 1
ATOM 5709 O O . ASP A 1 735 ? -25.536 -27.437 -2.656 1.00 95.62 735 ASP A O 1
ATOM 5713 N N . ALA A 1 736 ? -24.128 -28.568 -1.324 1.00 94.62 736 ALA A N 1
ATOM 5714 C CA . ALA A 1 736 ? -25.105 -28.819 -0.268 1.00 94.62 736 ALA A CA 1
ATOM 5715 C C . ALA A 1 736 ? -25.612 -27.545 0.440 1.00 94.62 736 ALA A C 1
ATOM 5717 O O . ALA A 1 736 ? -26.668 -27.584 1.074 1.00 94.62 736 ALA A O 1
ATOM 5718 N N . THR A 1 737 ? -24.907 -26.409 0.339 1.00 91.75 737 THR A N 1
ATOM 5719 C CA . THR A 1 737 ? -25.357 -25.148 0.959 1.00 91.75 737 THR A CA 1
ATOM 5720 C C . THR A 1 737 ? -26.443 -24.430 0.158 1.00 91.75 737 THR A C 1
ATOM 5722 O O . THR A 1 737 ? -27.091 -23.530 0.697 1.00 91.75 737 THR A O 1
ATOM 5725 N N . ASN A 1 738 ? -26.636 -24.789 -1.119 1.00 87.38 738 ASN A N 1
ATOM 5726 C CA . ASN A 1 738 ? -27.473 -24.060 -2.079 1.00 87.38 738 ASN A CA 1
ATOM 5727 C C . ASN A 1 738 ? -27.117 -22.563 -2.203 1.00 87.38 738 ASN A C 1
ATOM 5729 O O . ASN A 1 738 ? -27.971 -21.734 -2.531 1.00 87.38 738 ASN A O 1
ATOM 5733 N N . TRP A 1 739 ? -25.870 -22.180 -1.911 1.00 91.62 739 TRP A N 1
ATOM 5734 C CA . TRP A 1 739 ? -25.418 -20.809 -2.132 1.00 91.62 739 TRP A CA 1
ATOM 5735 C C . TRP A 1 739 ? -25.314 -20.507 -3.625 1.00 91.62 739 TRP A C 1
ATOM 5737 O O . TRP A 1 739 ? -24.876 -21.343 -4.416 1.00 91.62 739 TRP A O 1
ATOM 5747 N N . ILE A 1 740 ? -25.641 -19.268 -3.994 1.00 88.94 740 ILE A N 1
ATOM 5748 C CA . ILE A 1 740 ? -25.263 -18.739 -5.305 1.00 88.94 740 ILE A CA 1
ATOM 5749 C C . ILE A 1 740 ? -23.736 -18.732 -5.367 1.00 88.94 740 ILE A C 1
ATOM 5751 O O . ILE A 1 740 ? -23.076 -18.244 -4.446 1.00 88.94 740 ILE A O 1
ATOM 5755 N N . LYS A 1 741 ? -23.190 -19.284 -6.447 1.00 92.50 741 LYS A N 1
ATOM 5756 C CA . LYS A 1 741 ? -21.754 -19.379 -6.676 1.00 92.50 741 LYS A CA 1
ATOM 5757 C C . LYS A 1 741 ? -21.434 -19.280 -8.154 1.00 92.50 741 LYS A C 1
ATOM 5759 O O . LYS A 1 741 ? -22.201 -19.754 -8.987 1.00 92.50 741 LYS A O 1
ATOM 5764 N N . ASN A 1 742 ? -20.267 -18.732 -8.448 1.00 92.44 742 ASN A N 1
ATOM 5765 C CA . ASN A 1 742 ? -19.699 -18.671 -9.787 1.00 92.44 742 ASN A CA 1
ATOM 5766 C C . ASN A 1 742 ? -18.254 -19.168 -9.733 1.00 92.44 742 ASN A C 1
ATOM 5768 O O . ASN A 1 742 ? -17.611 -19.085 -8.688 1.00 92.44 742 ASN A O 1
ATOM 5772 N N . GLN A 1 743 ? -17.713 -19.663 -10.844 1.00 92.12 743 GLN A N 1
ATOM 5773 C CA . GLN A 1 743 ? -16.256 -19.770 -10.945 1.00 92.12 743 GLN A CA 1
ATOM 5774 C C . GLN A 1 743 ? -15.665 -18.361 -10.893 1.00 92.12 743 GLN A C 1
ATOM 5776 O O . GLN A 1 743 ? -16.268 -17.426 -11.419 1.00 92.12 743 GLN A O 1
ATOM 5781 N N . LEU A 1 744 ? -14.520 -18.195 -10.229 1.00 91.19 744 LEU A N 1
ATOM 5782 C CA . LEU A 1 744 ? -13.873 -16.891 -10.115 1.00 91.19 744 LEU A CA 1
ATOM 5783 C C . LEU A 1 744 ? -13.356 -16.419 -11.482 1.00 91.19 744 LEU A C 1
ATOM 5785 O O . LEU A 1 744 ? -13.654 -15.315 -11.918 1.00 91.19 744 LEU A O 1
ATOM 5789 N N . SER A 1 745 ? -12.621 -17.266 -12.195 1.00 82.38 745 SER A N 1
ATOM 5790 C CA . SER A 1 745 ? -12.155 -16.958 -13.546 1.00 82.38 745 SER A CA 1
ATOM 5791 C C . SER A 1 745 ? -12.772 -17.917 -14.550 1.00 82.38 745 SER A C 1
ATOM 5793 O O . SER A 1 745 ? -12.698 -19.129 -14.365 1.00 82.38 745 SER A O 1
ATOM 5795 N N . ASN A 1 746 ? -13.318 -17.372 -15.638 1.00 70.50 746 ASN A N 1
ATOM 5796 C CA . ASN A 1 746 ? -13.757 -18.153 -16.800 1.00 70.50 746 ASN A CA 1
ATOM 5797 C C . ASN A 1 746 ? -12.688 -18.185 -17.904 1.00 70.50 746 ASN A C 1
ATOM 5799 O O . ASN A 1 746 ? -12.843 -18.885 -18.903 1.00 70.50 746 ASN A O 1
ATOM 5803 N N . GLN A 1 747 ? -11.607 -17.414 -17.742 1.00 69.81 747 GLN A N 1
ATOM 5804 C CA . GLN A 1 747 ? -10.475 -17.387 -18.657 1.00 69.81 747 GLN A CA 1
ATOM 5805 C C . GLN A 1 747 ? -9.259 -18.017 -17.983 1.00 69.81 747 GLN A C 1
ATOM 5807 O O . GLN A 1 747 ? -8.931 -17.747 -16.822 1.00 69.81 747 GLN A O 1
ATOM 5812 N N . LEU A 1 748 ? -8.576 -18.890 -18.716 1.00 66.38 748 LEU A N 1
ATOM 5813 C CA . LEU A 1 748 ? -7.265 -19.348 -18.290 1.00 66.38 748 LEU A CA 1
ATOM 5814 C C . LEU A 1 748 ? -6.273 -18.194 -18.467 1.00 66.38 748 LEU A C 1
ATOM 5816 O O . LEU A 1 748 ? -6.339 -17.517 -19.498 1.00 66.38 748 LEU A O 1
ATOM 5820 N N . PRO A 1 749 ? -5.328 -18.003 -17.527 1.00 64.75 749 PRO A N 1
ATOM 5821 C CA . PRO A 1 749 ? -4.172 -17.159 -17.783 1.00 64.75 749 PRO A CA 1
ATOM 5822 C C . PRO A 1 749 ? -3.534 -17.583 -19.102 1.00 64.75 749 PRO A C 1
ATOM 5824 O O . PRO A 1 749 ? -3.465 -18.783 -19.405 1.00 64.75 749 PRO A O 1
ATOM 5827 N N . ILE A 1 750 ? -3.116 -16.602 -19.896 1.00 60.00 750 ILE A N 1
ATOM 5828 C CA . ILE A 1 750 ? -2.493 -16.866 -21.187 1.00 60.00 750 ILE A CA 1
ATOM 5829 C C . ILE A 1 750 ? -1.205 -17.627 -20.901 1.00 60.00 750 ILE A C 1
ATOM 5831 O O . ILE A 1 750 ? -0.280 -17.096 -20.294 1.00 60.00 750 ILE A O 1
ATOM 5835 N N . ASN A 1 751 ? -1.186 -18.901 -21.288 1.00 51.88 751 ASN A N 1
ATOM 5836 C CA . ASN A 1 751 ? 0.039 -19.680 -21.308 1.00 51.88 751 ASN A CA 1
ATOM 5837 C C . ASN A 1 751 ? 0.883 -19.123 -22.455 1.00 51.88 751 ASN A C 1
ATOM 5839 O O . ASN A 1 751 ? 0.444 -19.221 -23.605 1.00 51.88 751 ASN A O 1
ATOM 5843 N N . VAL A 1 752 ? 2.048 -18.559 -22.147 1.00 45.75 752 VAL A N 1
ATOM 5844 C CA . VAL A 1 752 ? 3.029 -18.154 -23.159 1.00 45.75 752 VAL A CA 1
ATOM 5845 C C . VAL A 1 752 ? 4.273 -19.012 -23.065 1.00 45.75 752 VAL A C 1
ATOM 5847 O O . VAL A 1 752 ? 4.711 -19.272 -21.924 1.00 45.75 752 VAL A O 1
#

Mean predicted aligned error: 7.34 Å

Solvent-accessible surface area (backbone atoms only — not comparable to full-atom values): 38147 Å² total; per-residue (Å²): 130,80,88,79,59,54,33,91,90,35,60,25,32,28,31,68,66,55,80,85,33,53,42,84,53,90,80,82,79,80,75,75,64,72,75,49,86,76,48,70,68,56,26,51,49,49,43,50,33,44,51,55,26,50,60,75,43,40,66,42,45,69,79,39,61,90,50,51,42,48,36,32,42,30,35,33,78,93,33,53,53,70,81,37,53,44,58,65,46,34,56,65,13,59,38,42,56,39,36,30,52,53,80,41,27,42,28,34,26,29,43,81,75,21,53,61,40,32,44,46,40,54,68,68,55,79,49,71,67,39,44,20,19,55,24,22,46,70,48,44,42,56,69,49,49,77,72,25,27,96,62,53,44,68,59,49,28,74,57,30,29,30,36,38,28,47,55,51,53,79,48,67,68,62,36,50,53,44,50,53,56,50,49,51,51,37,58,74,68,68,57,48,67,49,83,45,80,42,75,93,76,37,48,30,36,42,40,41,82,42,40,88,84,45,35,64,55,47,48,53,52,50,55,37,57,46,50,52,33,46,47,66,57,56,50,34,29,70,35,71,78,48,65,37,76,70,78,46,77,42,89,74,64,76,82,73,69,87,87,54,37,49,36,34,40,53,27,34,15,63,32,83,61,17,58,66,50,56,80,38,50,78,49,76,47,80,78,52,54,76,86,52,25,76,14,43,66,25,19,28,34,50,38,31,19,39,37,38,15,65,64,41,78,58,40,83,81,43,36,73,45,45,29,30,34,31,35,26,12,57,34,34,67,90,35,36,46,50,67,62,41,48,54,51,50,54,55,51,46,71,77,39,72,85,51,44,26,37,31,34,42,39,21,32,58,65,59,61,72,49,40,79,50,71,58,13,53,46,51,35,49,50,26,69,74,63,58,29,30,42,22,22,8,16,18,69,36,62,37,73,82,39,92,76,60,50,77,78,56,46,75,80,76,84,84,90,73,96,33,51,35,11,33,47,33,61,23,81,69,40,48,15,16,8,17,21,15,75,37,65,58,99,52,37,64,49,48,60,72,35,59,34,57,36,36,13,18,33,50,32,46,34,40,22,79,18,23,45,26,24,32,58,10,26,20,47,23,72,93,80,37,40,43,98,34,18,36,49,31,36,34,30,79,27,25,28,25,26,25,29,27,12,25,50,10,16,24,46,50,35,16,35,47,27,44,46,44,57,22,32,72,72,24,94,89,54,88,83,45,41,42,47,46,49,28,30,50,39,37,16,3,43,74,67,31,79,91,67,55,49,72,51,23,18,50,33,26,37,22,40,49,62,45,54,55,49,44,46,22,28,25,48,26,23,34,43,42,38,33,41,45,69,36,43,78,65,32,35,37,45,48,71,64,49,54,64,28,58,87,32,49,55,97,75,12,47,35,31,31,44,41,36,25,29,17,38,79,54,58,72,36,79,57,31,29,46,48,27,61,33,35,28,74,52,75,39,37,27,26,54,56,86,97,46,69,54,63,69,43,61,70,72,61,70,78,53,93,49,73,70,50,36,46,39,31,68,66,16,37,60,36,37,48,61,45,49,26,66,40,75,27,92,87,39,45,80,57,89,40,34,28,42,35,40,30,45,46,70,45,77,92,55,74,81,71,94,58,63,48,52,34,32,38,36,41,36,44,30,48,83,85,57,49,59,54,31,29,63,31,23,51,54,32,42,60,73,62,72,61,74,69,42,69,46,50,80,42,76,69,78,85,112

Sequence (752 aa):
MVNRVSKKRNPFFHIPYNPRDLTGVETKGGGGKLFVNVDENYRVKLANELDSSFEALSEESRDYPELLKTLVFKIRDEAIAKSHRPMTLASDGNLEIAGHGKINEMLVAAHSASYRSLKTAILNRQTKAIKNNLSAIESIEPWTAERKTSLSSDELVRMKSIYVRLFRYNGDDANQKNIDAFREILDEEGLTYDEIIQPRNSFIFNIKELSTNDIVSIDKLLKFPGVKSAYPVPIVIPEQTDYLNAQGNSEILPPPVNGLPIVAVFDTGVSNAATALSPWIVGNDLYVLPPETDYEHGTMVSSLIINSRKINNNHSWLPDSQSRIYNVCALESAGSDTALLTERLKAAIAKRPDIKVWNLSLGGGSYKNEEFSDFAIELDHLSDQYGVLFVVASGNYIPYNYNPPLSVRRWPVNGTYPDLLSSPSESVRSLTVGSIAHLETHDSYVKVGEPTPYSRRGPGPVFTPKPDVVHLGGGVHQAWCSGNTSLNVIGPDNRVYGGFGTSFSAPIISSMAANTWRSLEGNPNISVSPSLVKALIIHAAQLNSPKYDATERRYYGAGRPQGVLESLYDSDDSFTLVFQASLIPNMKWRKSNYPIPQCLIQDGKFKGEIIITASYNPPLDPNAGSEYVRANVELSFGVLDGESMKGKVPMEGEKGSSGYESAQIEHGGKWSPVKIHRQRFPNGISGDVWGLQAKVMLRANEPVLPNPLDVNIIVTIRSLDGNNSVHSDGIRALDATNWIKNQLSNQLPINV

Nearest PDB structures (foldseek):
  7rx3-assembly1_B  TM=6.775E-01  e=5.731E-02  Aspergillus fumigatus A1163
  7rxa-assembly1_B  TM=6.807E-01  e=8.719E-02  Aspergillus fumigatus A1163
  7rxg-assembly1_B  TM=7.613E-01  e=1.901E-01  Aspergillus fumigatus A1163
  8tpn-assembly1_A  TM=6.982E-01  e=5.267E-01  Fusarium vanettenii 77-13-4
  4kyz-assembly1_A  TM=4.185E-01  e=1.082E+00  synthetic construct

InterPro domains:
  IPR000209 Peptidase S8/S53 domain [PF00082] (262-559)
  IPR034074 Y4bN, peptidase domain [cd04847] (261-542)
  IPR036852 Peptidase S8/S53 domain superfamily [G3DSA:3.40.50.200] (261-563)
  IPR036852 Peptidase S8/S53 domain superfamily [SSF52743] (201-570)
  IPR049955 Anti-phage peptidase IteS-like [NF042956] (10-750)
  IPR050131 Subtilisin-like serine protease [PTHR43806] (262-584)

Foldseek 3Di:
DPDFDFDPVFWFWEFEADPVLWDFFDDPDDDFDFQDFLDQVLLVQQLVLLVVQVVLLVVLCVVPQPAWFKKKQQFDLVQLDQSQALPVLCVQLVWWFQFAAFSRITIIIDHPVSSVRSSCLSNPPDDPSSSSNSSRGPHMHGCALVQQDVDALQRQLVLQKKKWWFTDTPDPVNVVVLVVVLVVLCVVLVWDWDWDQFPPRTIIIITGRRDPVCSVSVVVSSSNSGTNHMDRQFWKAQQFQAWDDFPWFQPFADQDDPPFFEEEEAEQWAFPLLVSQVNQEPEEDAPDDPPQGPNFLSQQLSQLQAALCRLFVNQQQFARFGHGYHIYNQAGNVTDGLVSSLVSVLVVCVVCLVHAEYEDSMFTDADDQFFADPNLSSVLVSCVVSLHEYQYQQGWDDQVVDVVRDDQAAPPGDDDDPQAGTPPQLRLLYQYEFAAFCPDDPFWRYHHQHGESTTRFDDHHLRAQDNQAYGHFFIAGPPGHFDPRFRWGQGSNRGTMGGGGSSSGRSSVSSLLSLLQSLQVPDPSDDRGSQLSSQLQSQLQLVPDDDDAQVVSRRGNSHRRRGNSSSTGGGLQKHKYKYKYFAFASMKRKDKQQQFQPVQQDPQFGAWKKKKKKAWSAQADNSNGSPRGFKFKDKAKAADDDVDGDGDWDWRFHDAPDSSRNSSRVPRNRRRRMTITMDGDNVGDHHDMIMIMMHMDGRPPDDGDPGTIIMIMMMMIGHPVRPSNRSVSSVVSVVVVPRDMDRSGPDDRDRD

pLDDT: mean 89.53, std 10.39, range [38.81, 98.81]

Organism: NCBI:txid413501

Radius of gyration: 27.01 Å; Cα contacts (8 Å, |Δi|>4): 1855; chains: 1; bounding box: 62×78×73 Å

Secondary structure (DSSP, 8-state):
-------TTSB-EEE---GGGEEE------PPPP-S---HHHHHHHHHHHHHHHHHTHHHHHH-TTS-EEEEEEEPGGG-SGGG-SHHHHHHTTPEEEEESSTTEEEEEE-TTHHHHHHHHHHH---HHHHHHHHHEEEEEE--HHHH-SS-HHHHHHTS-EEEEEP--S-HHHHHHHHHHHHHHHHHTT-EEEEEEETTTEEEEEEES--GGGHHHHHHHHT-TTEEEEEEPPEEEE---EEEEEEEE-TTPPPPPTT--EEEEEES---TT-TTTGGGEEEEEES--TTT---HHHHHHHHHHHHHHHHTTT-TTS-----EEEEEE---TT-EEHHHHHHHHHHHHHH-TT--EEEE-EEESBPPTTS--HHHHHHHHHHHHHT-EEEEE--B--GGGSSSPPPPP-SS--S--S-B-BTTTT-SSSEEEEEE-----TTBSS-TTSBPTTB-B---GGG----SEEEE----BTTTB--TTSEEEE-TTSEEEEEESHHHHHHHHHHHHHHHHHHHHT-TT----HHHHHHHHHHHHHHHS----HHHHHHHTT-----SGGGTB--TTEEEEEEEEEE-TTEEEEEES----GGGEETTEE-SEEEEEEEE---B-GGGGGG-B-EEEEEEEEEEETTEEEE-S-B-----SSHHHHHHHHHHGGG-SEEEEEEE-TT-EE-SSEEEEEEEEEPTTPPPPSS-EEEEEEEEEE-SS--TTHHHHHHHHHHHTT---EES-SS-----